Protein 8VC5 (pdb70)

Radius of gyration: 41.58 Å; Cα contacts (8 Å, |Δi|>4): 1486; chains: 2; bounding box: 78×133×62 Å

Organism: Pseudomonas aeruginosa (strain ATCC 15692 / DSM 22644 / CIP 104116 / JCM 14847 / LMG 12228 / 1C / PRS 101 / PAO1) (NCBI:txid208964)

InterPro domains:
  IPR000924 Glutamyl/glutaminyl-tRNA synthetase [PR00987] (7-19)
  IPR000924 Glutamyl/glutaminyl-tRNA synthetase [PR00987] (21-32)
  IPR000924 Glutamyl/glutaminyl-tRNA synthetase [PR00987] (36-49)
  IPR000924 Glutamyl/glutaminyl-tRNA synthetase [PR00987] (193-203)
  IPR000924 Glutamyl/glutaminyl-tRNA synthetase [PR00987] (209-217)
  IPR001412 Aminoacyl-tRNA synthetase, class I, conserved site [PS00178] (10-21)
  IPR004527 Glutamate-tRNA ligase, bacterial/mitochondrial [MF_00022] (3-471)
  IPR004527 Glutamate-tRNA ligase, bacterial/mitochondrial [TIGR00464] (3-470)
  IPR008925 Aminoacyl-tRNA synthetase, class I, anticodon-binding superfamily [SSF48163] (314-472)
  IPR014729 Rossmann-like alpha/beta/alpha sandwich fold [G3DSA:3.40.50.620] (1-329)
  IPR020058 Glutamyl/glutaminyl-tRNA synthetase, class Ib, catalytic domain [PF00749] (4-320)
  IPR020751 Aminoacyl-tRNA synthetase, class I, anticodon-binding domain, subdomain 2 [G3DSA:1.10.10.350] (371-494)
  IPR033910 Glutamyl-tRNA synthetase [cd00808] (3-328)
  IPR045462 Aminoacyl-tRNA synthetase, class I, anticodon-binding [PF19269] (333-471)
  IPR049940 Glutamyl-Q tRNA(Asp) synthetase/Glutamate--tRNA ligase [PTHR43311] (3-473)

Nearest PDB structures (foldseek):
  8vc5-assembly1_A  TM=1.002E+00  e=1.115E-91  Pseudomonas aeruginosa PAO1
  8vc5-assembly1_B  TM=9.847E-01  e=1.380E-82  Pseudomonas aeruginosa PAO1
  5tgt-assembly1_A  TM=9.938E-01  e=1.855E-77  Pseudomonas aeruginosa PAO1
  5tgt-assembly1_B  TM=9.937E-01  e=1.364E-74  Pseudomonas aeruginosa PAO1
  1n78-assembly1_A  TM=6.942E-01  e=9.569E-43  Thermus thermophilus

Sequence (970 aa):
MTTVRTRIAPSPTGDPHVGTAYIALFNLCFARQHGGQFILRIEDTDQLRSTRESEQQIYDALRWLGIEWDEGPDVGGPHGPYRQSERGHIYKKYSDELVEKGHAFTCFCTPERLDAVRAEQMARKETPRYDGHCMHLPKDEVQRRLAAGESHVTRMKVPTEGVCVVPDMLRGDVEIPWDRMDMQVLMKADGLPTYFLANVVDDHLMGITHVLRGEEWLPSAPKLIKLYEYFGWEQQPQLCYMPLLRNPDKSKLSKRKNPTSITFYERMGYLPQALLNYLGRMGWSEKFTLAEMIEHFDLSRVSLGGPIFDLEKLSWLNGQWIREQSVEEFAREVQKWALNPEYLMKIAPHVQGRVENFSQIAPLAGFFFSGGVPLDASLFEHKKLDPTQVRQVLQLVLWKLESLRQWEKERRITGCIQAVAEHLQLKLRDVMPLMFPAITGHASSVSVLDAMEILGADLSRYRLRQALELLGGASKKETKEWEKIRDAIPTTVRTRIAPSPTGDPHVGTAYIALFNLCFARQHGGQFILRIEDSTRESEQQIYDALRWLGIEWDEGPDVGGPHGPYRQSERGHIYKKYSDELVEKGHAFTCFCTPERLDAVRAEQMARKETPRYDGHCMHLPKDEVQRRLAAGESHVTRMKVPTEGVCVVPDMLRGDVEIPWDRMDMQVLMKADGLPTYFLANVVDDHLMGITHVLRGEEWLPSAPKLIKLYEYFGWEQPQLCYMPLLRNPDKSKLSKRKNPTSITFYERMGYLPQALLNYLGRMGWSEKFTLAEMIEHFDLSRVSLGGPIFDLEKLSWLNGQWIREQSVEEFAREVQKWALNPEYLMKIAPHVQGRVENFSQIAPLAGFFFSGGVPLDASLFEHKKLDPTQVRQVLQLVLWKLESLRQWEKERITGCIQAVAEHLQLKLRDVMPLMFPAITGHASSVSVLDAMEILGADLSRYRLRQALELLGGASKKETKEWEKIRDAIP

B-factor: mean 66.11, std 19.02, range [33.48, 177.11]

Foldseek 3Di:
DDQAEEEQEDELQAFAFLQSLLLLLQRQLVNVLRVHFYEYAYEDLPVVRHDPLSVVNNVVLNVQLVRDGPDACVNHDDLDPRYLVVCLVVLVVLLVVCVVVLQKFKALQDPVRLVVQQVVQVVVVHDRADPCVRVPPDPVVVVVCVVVVRFIFMWGDFDQADWDWQQAPAPGTDTATRNLDYRHTAAHSVSGGDCLRSVLSSCQSVVHAEYEEAQVCVNVVVSSVVSCVSVVHDDHHYHHAYAEAAPVRHHDDCQPPNGHSVLCLLLQFRSQLSSQVSLVLAFPPHDGSVRSSNPDDNNRGDNDHRYDYVVVSVVSSVVVLVPDDVVVNVVSVQVRAVDCVLVVLCVVQCVVPDPDPVVSCLQCVLLRNLEEDADLVLQDADVDDLVRLLLLLVLLLVQLSSDRDLDLVSSLLSSQQSQVLVVHHSVRNVQNLCCLRNVDSDHTDSSSSSSSSDSSSSSVSSSVNSVVSPHADPVRVVVSVVSSVVTD/DQAEEEDADELQDFDWQQSLLLLLQRQLVNVLRVHFYEYAYEYYDPVSVVNNVVLNVQLVGDGPDACVNHDDQDPRYLVVPPLPQVVLLVVCVVVLQKHKAQDDPVVLVVQCVVQVVVVHDDADPCPRSDDDPVVVVVCVVVPGQIFMWGDWDQADWDFQQAPAPGTDIGGRVNDHTDTAAHSVRGGDPLSSCLVSCQSRVHAEYEEAQVCVNCRVVSVVSCVSVVHDDHHYHHAYAEAAPVLHGDDCLVPNTRSVLCLLLQFRSQLSSQVSLCQAANPHDGSVVSSVPDDNNRGDPRHGHDYVVVSVVSSVVVLVPDDVVVNVVSVCVNAVDCVLVVLCCVQCVVPDPDPVVRCVQCVLLRNLEEDADLVLQDADPDDLVVLLLLLVLLLVLLSSDDDQDLVVNLVSSQQSAVLPVHGSVRNVQRLCCLRRVDSDHTDSSSSDSSSDSSSSSVSSSVNSVVSPHDDPVGVVVSVVSNVVTD

Secondary structure (DSSP, 8-state):
-PPPEEEE----SSS-BHHHHHHHHHHHHHHHHTT-EEEE-B----TTT--HHHHHHHHHHHHHHT---SBBTTTB-TT---BGGG-HHHHHHHHHHHHHTTSEEEE---HHHHHHHHHHHHTTTPPP----GGGG--HHHHHHHHHTT---EEEE---SSSEEEEEETTTEEEEEEGGG----EEE-TTSPBPHHHHHHHHHHHTT--EEEEEGGGSTTHHHHHHHHHHHTPPPPEEEEEPPPB-TTSPBP-TTTS--BHHHHHHTT--HHHHHHHHHHHH------HHHHHHT--GGGS-SSPPB--HHHHHHHHHHHHHSS-HHHHHHHHHHHT-SHHHHHHHHHHHTTS-SSGGGHHHHHGGGSSSS----GGGG--SSS-HHHHHHHHHHHHHHHHH-SS--HHHHHHHHHHHHHHTT--HHHHHHHHHHHHHSSSS-S-HHHHHHHH-HHHHHHHHHHHHHHTT---HHHHHHHHHHHHT--/---EEEE---SSSPPBHHHHHHHHHHHHHHHHTT-EEEE-B----HHHHHHHHHHHHHHT---SBBTTTB-TT---BGGGSTTHHHHHHHHHHHTTSEEEE---HHHHHHHHHHHHTTTPPP----SGGG--HHHHHHHHHHT---EEEE---SSSEEEEEETTTEEEEEEGGG----EEE-TTSPBPHHHHHHHHHHHTT--EEEEEGGGGGGHHHHHHHHHHHTPPPPEEEEEPPPB-TTSSBP-TTTS--BHHHHHHTT--HHHHHHHHHHHH------HHHHHHT--GGGS-SSPPB--HHHHHHHHHHHHHSS-HHHHHHHHHHHT-SHHHHHHHHHHHTTS-SSGGGHHHHHGGGTSSS----GGGG--SS--HHHHHHHHHHHHHHHHT-SS--HHHHHHHHHHHHHHTTS-GGGTHHHHHHHHHSSSS-S-HHHHHHHH-HHHHHHHHHHHHHHTT---HHHHHHHHHHHHT--

Solvent-accessible surface area: 42815 Å² total; per-residue (Å²): 155,116,80,16,19,0,8,10,19,14,60,0,55,21,36,7,82,1,28,34,0,5,26,0,0,0,0,4,0,13,0,83,68,89,65,9,52,0,0,0,0,0,11,5,16,48,93,171,144,20,47,85,56,5,17,94,69,5,7,78,5,0,80,62,3,29,0,76,13,66,12,0,27,64,78,35,37,114,78,31,55,7,71,4,52,101,7,41,90,46,0,43,112,32,2,93,55,0,46,91,104,33,56,3,16,19,1,14,22,79,109,80,91,58,104,47,18,140,61,122,20,131,92,56,103,104,88,53,80,17,63,9,92,5,84,92,36,80,149,81,50,15,58,136,66,70,94,73,64,61,81,74,29,14,18,0,72,20,40,109,81,53,69,7,70,0,70,8,65,71,107,35,107,34,121,21,71,17,78,66,12,44,24,30,27,0,21,70,61,93,48,44,3,24,46,18,0,0,2,1,0,0,6,64,60,0,33,12,31,22,4,1,19,6,39,104,91,18,84,21,1,0,16,22,12,28,0,12,90,38,23,67,40,163,70,16,97,18,0,4,0,17,56,17,82,7,83,105,76,53,54,35,50,74,66,64,20,24,17,6,1,40,10,0,60,39,20,0,12,4,26,69,0,0,5,3,16,0,2,56,18,2,14,98,159,65,58,60,44,70,71,9,32,123,88,4,48,12,85,118,14,64,101,45,27,7,88,0,27,63,74,134,0,14,152,12,0,2,5,21,0,108,106,34,50,38,99,73,4,15,152,31,12,94,85,39,0,54,23,94,116,19,47,69,108,7,9,69,45,4,16,46,134,1,56,8,4,6,79,25,30,79,31,6,22,8,3,28,25,2,17,14,110,80,69,52,64,56,10,150,41,115,131,7,72,110,65,81,3,30,30,1,0,18,0,0,1,34,30,0,43,81,10,80,45,47,70,65,112,124,0,20,36,21,0,69,15,0,0,101,69,40,160,23,34,42,194,23,0,29,66,3,0,42,5,2,0,1,10,88,68,86,4,1,42,3,32,24,0,0,66,18,0,19,18,17,3,0,16,57,1,1,51,45,0,8,101,61,48,67,10,36,58,90,155,38,40,63,100,14,65,70,46,60,107,64,11,136,175,71,16,16,0,10,5,6,18,46,1,102,35,47,5,74,0,29,40,0,3,25,0,2,0,0,1,0,10,0,68,71,89,60,8,48,0,0,0,0,0,12,41,92,79,83,61,11,15,92,76,5,7,80,3,0,96,62,2,35,3,82,10,58,6,0,22,64,78,29,41,111,84,33,61,9,61,16,78,92,21,59,85,48,6,38,105,26,0,88,66,4,54,152,158,36,60,4,12,16,2,26,34,68,114,76,92,50,96,57,26,131,57,40,8,103,92,145,102,69,109,50,87,33,71,18,102,3,52,144,57,78,93,78,31,25,61,143,79,70,96,74,63,71,84,71,27,11,33,0,47,11,47,104,84,56,76,8,82,0,74,7,72,54,90,34,111,34,129,20,60,21,93,55,20,41,18,40,30,0,16,80,61,93,51,85,11,17,77,31,0,0,12,5,0,0,3,66,75,3,36,13,40,20,2,0,25,7,53,106,111,18,81,30,0,0,23,23,22,39,0,5,108,46,32,66,40,166,67,14,98,3,0,5,0,10,57,14,82,4,90,104,63,50,58,37,48,74,56,66,13,26,18,8,0,37,7,0,62,48,21,1,12,4,27,71,0,0,11,5,20,0,0,41,25,7,4,88,161,78,31,58,44,79,77,6,38,132,113,5,48,11,86,123,16,62,98,46,20,7,92,1,51,67,74,44,0,16,136,9,0,0,41,25,0,79,107,42,62,40,94,26,4,16,139,31,12,97,168,34,0,51,28,93,117,23,46,66,116,8,10,69,38,3,16,54,130,5,72,8,4,4,75,25,32,81,34,6,22,7,4,29,24,2,13,12,114,72,72,50,63,62,10,145,36,112,70,15,72,112,68,70,3,39,45,18,0,19,7,2,2,19,25,0,36,82,17,86,112,43,57,65,123,116,0,28,35,20,1,68,13,3,1,118,85,47,103,48,41,46,197,39,5,27,68,3,0,38,3,0,0,2,14,80,75,87,7,0,44,4,34,27,1,0,71,18,0,17,21,20,3,0,26,49,0,0,40,43,0,5,102,67,40,61,7,39,59,89,86,38,43,72,58,20,68,73,49,56,122,62,12,140

Structure (mmCIF, N/CA/C/O backbone):
data_8VC5
#
_entry.id   8VC5
#
_cell.length_a   46.814
_cell.length_b   134.833
_cell.length_c   181.625
_cell.angle_alpha   90.00
_cell.angle_beta   90.00
_cell.angle_gamma   90.00
#
_symmetry.space_group_name_H-M   'P 21 21 21'
#
loop_
_entity.id
_entity.type
_entity.pdbx_description
1 polymer 'Glutamate--tRNA ligase'
2 non-polymer 'CITRATE ANION'
3 non-polymer 'SULFATE ION'
4 non-polymer 'ZINC ION'
5 non-polymer 'NONAETHYLENE GLYCOL'
6 non-polymer GLYCEROL
7 water water
#
loop_
_atom_site.group_PDB
_atom_site.id
_atom_site.type_symbol
_atom_site.label_atom_id
_atom_site.label_alt_id
_atom_site.label_comp_id
_atom_site.label_asym_id
_atom_site.label_entity_id
_atom_site.label_seq_id
_atom_site.pdbx_PDB_ins_code
_atom_site.Cartn_x
_atom_site.Cartn_y
_atom_site.Cartn_z
_atom_site.occupancy
_atom_site.B_iso_or_equiv
_atom_site.auth_seq_id
_atom_site.auth_comp_id
_atom_site.auth_asym_id
_atom_site.auth_atom_id
_atom_site.pdbx_PDB_model_num
ATOM 1 N N . MET A 1 9 ? 37.881 -6.078 -39.371 1.00 105.64 1 MET A N 1
ATOM 2 C CA . MET A 1 9 ? 37.809 -7.411 -38.707 1.00 111.06 1 MET A CA 1
ATOM 3 C C . MET A 1 9 ? 36.465 -8.083 -38.977 1.00 111.84 1 MET A C 1
ATOM 4 O O . MET A 1 9 ? 36.108 -9.059 -38.316 1.00 111.30 1 MET A O 1
ATOM 6 N N . THR A 1 10 ? 35.726 -7.560 -39.953 1.00 112.08 2 THR A N 1
ATOM 7 C CA . THR A 1 10 ? 34.410 -8.093 -40.275 1.00 103.88 2 THR A CA 1
ATOM 8 C C . THR A 1 10 ? 34.550 -9.402 -41.042 1.00 100.75 2 THR A C 1
ATOM 9 O O . THR A 1 10 ? 35.319 -9.491 -42.004 1.00 97.95 2 THR A O 1
ATOM 13 N N . THR A 1 11 ? 33.804 -10.415 -40.614 1.00 94.32 3 THR A N 1
ATOM 14 C CA . THR A 1 11 ? 33.842 -11.707 -41.283 1.00 82.95 3 THR A CA 1
ATOM 15 C C . THR A 1 11 ? 33.166 -11.612 -42.644 1.00 74.93 3 THR A C 1
ATOM 16 O O . THR A 1 11 ? 32.085 -11.028 -42.776 1.00 74.69 3 THR A O 1
ATOM 20 N N . VAL A 1 12 ? 33.810 -12.188 -43.660 1.00 60.80 4 VAL A N 1
ATOM 21 C CA . VAL A 1 12 ? 33.260 -12.168 -45.009 1.00 56.99 4 VAL A CA 1
ATOM 22 C C . VAL A 1 12 ? 32.084 -13.131 -45.097 1.00 56.06 4 VAL A C 1
ATOM 23 O O . VAL A 1 12 ? 32.078 -14.199 -44.470 1.00 55.85 4 VAL A O 1
ATOM 27 N N . ARG A 1 13 ? 31.073 -12.750 -45.877 1.00 52.34 5 ARG A N 1
ATOM 28 C CA . ARG A 1 13 ? 29.894 -13.580 -46.100 1.00 43.25 5 ARG A CA 1
ATOM 29 C C . ARG A 1 13 ? 29.433 -13.381 -47.535 1.00 44.14 5 ARG A C 1
ATOM 30 O O . ARG A 1 13 ? 29.088 -12.262 -47.926 1.00 47.61 5 ARG A O 1
ATOM 38 N N . THR A 1 14 ? 29.437 -14.460 -48.313 1.00 46.09 6 THR A N 1
ATOM 39 C CA . THR A 1 14 ? 28.984 -14.450 -49.695 1.00 44.71 6 THR A CA 1
ATOM 40 C C . THR A 1 14 ? 27.791 -15.384 -49.841 1.00 44.68 6 THR A C 1
ATOM 41 O O . THR A 1 14 ? 27.478 -16.175 -48.947 1.00 45.89 6 THR A O 1
ATOM 45 N N . ARG A 1 15 ? 27.126 -15.289 -50.990 1.00 44.57 7 ARG A N 1
ATOM 46 C CA . ARG A 1 15 ? 25.959 -16.118 -51.241 1.00 48.84 7 ARG A CA 1
ATOM 47 C C . ARG A 1 15 ? 25.860 -16.469 -52.717 1.00 49.19 7 ARG A C 1
ATOM 48 O O . ARG A 1 15 ? 26.447 -15.814 -53.581 1.00 46.27 7 ARG A O 1
ATOM 56 N N . ILE A 1 16 ? 25.120 -17.540 -52.979 1.00 46.22 8 ILE A N 1
ATOM 57 C CA . ILE A 1 16 ? 24.565 -17.844 -54.290 1.00 51.00 8 ILE A CA 1
ATOM 58 C C . ILE A 1 16 ? 23.052 -17.830 -54.127 1.00 44.98 8 ILE A C 1
ATOM 59 O O . ILE A 1 16 ? 22.526 -18.342 -53.133 1.00 46.48 8 ILE A O 1
ATOM 64 N N . ALA A 1 17 ? 22.354 -17.218 -55.079 1.00 50.37 9 ALA A N 1
ATOM 65 C CA . ALA A 1 17 ? 20.918 -16.964 -54.961 1.00 53.60 9 ALA A CA 1
ATOM 66 C C . ALA A 1 17 ? 20.207 -17.433 -56.222 1.00 54.78 9 ALA A C 1
ATOM 67 O O . ALA A 1 17 ? 19.702 -16.621 -57.007 1.00 52.33 9 ALA A O 1
ATOM 69 N N . PRO A 1 18 ? 20.136 -18.742 -56.440 1.00 51.31 10 PRO A N 1
ATOM 70 C CA . PRO A 1 18 ? 19.496 -19.256 -57.653 1.00 50.06 10 PRO A CA 1
ATOM 71 C C . PRO A 1 18 ? 17.982 -19.280 -57.545 1.00 50.34 10 PRO A C 1
ATOM 72 O O . PRO A 1 18 ? 17.407 -19.400 -56.460 1.00 48.04 10 PRO A O 1
ATOM 76 N N . SER A 1 19 ? 17.337 -19.165 -58.703 1.00 49.92 11 SER A N 1
ATOM 77 C CA . SER A 1 19 ? 15.893 -19.350 -58.798 1.00 58.85 11 SER A CA 1
ATOM 78 C C . SER A 1 19 ? 15.586 -20.794 -59.177 1.00 57.91 11 SER A C 1
ATOM 79 O O . SER A 1 19 ? 16.160 -21.305 -60.146 1.00 58.06 11 SER A O 1
ATOM 82 N N . PRO A 1 20 ? 14.704 -21.489 -58.450 1.00 58.81 12 PRO A N 1
ATOM 83 C CA . PRO A 1 20 ? 14.377 -22.884 -58.802 1.00 59.28 12 PRO A CA 1
ATOM 84 C C . PRO A 1 20 ? 13.361 -22.975 -59.938 1.00 60.79 12 PRO A C 1
ATOM 85 O O . PRO A 1 20 ? 12.265 -23.523 -59.792 1.00 62.92 12 PRO A O 1
ATOM 89 N N . THR A 1 21 ? 13.733 -22.436 -61.097 1.00 62.49 13 THR A N 1
ATOM 90 C CA . THR A 1 21 ? 12.836 -22.342 -62.240 1.00 68.67 13 THR A CA 1
ATOM 91 C C . THR A 1 21 ? 13.160 -23.338 -63.344 1.00 68.40 13 THR A C 1
ATOM 92 O O . THR A 1 21 ? 12.516 -23.301 -64.398 1.00 69.55 13 THR A O 1
ATOM 96 N N . GLY A 1 22 ? 14.128 -24.220 -63.140 1.00 72.47 14 GLY A N 1
ATOM 97 C CA . GLY A 1 22 ? 14.451 -25.199 -64.157 1.00 67.70 14 GLY A CA 1
ATOM 98 C C . GLY A 1 22 ? 15.605 -26.069 -63.722 1.00 65.01 14 GLY A C 1
ATOM 99 O O . GLY A 1 22 ? 15.881 -26.212 -62.530 1.00 70.16 14 GLY A O 1
ATOM 100 N N . ASP A 1 23 ? 16.282 -26.651 -64.708 1.00 58.84 15 ASP A N 1
ATOM 101 C CA . ASP A 1 23 ? 17.420 -27.503 -64.416 1.00 64.32 15 ASP A CA 1
ATOM 102 C C . ASP A 1 23 ? 18.554 -26.681 -63.803 1.00 58.76 15 ASP A C 1
ATOM 103 O O . ASP A 1 23 ? 18.741 -25.511 -64.148 1.00 56.96 15 ASP A O 1
ATOM 108 N N . PRO A 1 24 ? 19.323 -27.268 -62.888 1.00 59.31 16 PRO A N 1
ATOM 109 C CA . PRO A 1 24 ? 20.520 -26.576 -62.391 1.00 53.72 16 PRO A CA 1
ATOM 110 C C . PRO A 1 24 ? 21.494 -26.323 -63.533 1.00 51.43 16 PRO A C 1
ATOM 111 O O . PRO A 1 24 ? 21.804 -27.223 -64.317 1.00 54.41 16 PRO A O 1
ATOM 115 N N . HIS A 1 25 ? 21.968 -25.086 -63.631 1.00 48.14 17 HIS A N 1
ATOM 116 C CA . HIS A 1 25 ? 22.733 -24.640 -64.785 1.00 49.91 17 HIS A CA 1
ATOM 117 C C . HIS A 1 25 ? 24.213 -24.509 -64.446 1.00 45.12 17 HIS A C 1
ATOM 118 O O . HIS A 1 25 ? 24.589 -24.162 -63.323 1.00 40.99 17 HIS A O 1
ATOM 125 N N . VAL A 1 26 ? 25.047 -24.791 -65.449 1.00 40.74 18 VAL A N 1
ATOM 126 C CA . VAL A 1 26 ? 26.493 -24.662 -65.293 1.00 48.96 18 VAL A CA 1
ATOM 127 C C . VAL A 1 26 ? 26.862 -23.252 -64.851 1.00 50.75 18 VAL A C 1
ATOM 128 O O . VAL A 1 26 ? 27.747 -23.062 -64.007 1.00 41.49 18 VAL A O 1
ATOM 132 N N . GLY A 1 27 ? 26.203 -22.240 -65.422 1.00 49.99 19 GLY A N 1
ATOM 133 C CA . GLY A 1 27 ? 26.472 -20.872 -65.010 1.00 43.71 19 GLY A CA 1
ATOM 134 C C . GLY A 1 27 ? 26.289 -20.670 -63.519 1.00 47.91 19 GLY A C 1
ATOM 135 O O . GLY A 1 27 ? 27.069 -19.961 -62.878 1.00 47.93 19 GLY A O 1
ATOM 136 N N . THR A 1 28 ? 25.259 -21.295 -62.944 1.00 45.76 20 THR A N 1
ATOM 137 C CA . THR A 1 28 ? 25.036 -21.184 -61.506 1.00 45.04 20 THR A CA 1
ATOM 138 C C . THR A 1 28 ? 26.203 -21.775 -60.725 1.00 44.95 20 THR A C 1
ATOM 139 O O . THR A 1 28 ? 26.683 -21.178 -59.753 1.00 47.26 20 THR A O 1
ATOM 143 N N . ALA A 1 29 ? 26.670 -22.958 -61.131 1.00 44.38 21 ALA A N 1
ATOM 144 C CA . ALA A 1 29 ? 27.815 -23.566 -60.462 1.00 47.40 21 ALA A CA 1
ATOM 145 C C . ALA A 1 29 ? 29.046 -22.677 -60.577 1.00 38.05 21 ALA A C 1
ATOM 146 O O . ALA A 1 29 ? 29.822 -22.546 -59.623 1.00 39.51 21 ALA A O 1
ATOM 148 N N . TYR A 1 30 ? 29.237 -22.059 -61.744 1.00 40.83 22 TYR A N 1
ATOM 149 C CA . TYR A 1 30 ? 30.382 -21.178 -61.952 1.00 41.21 22 TYR A CA 1
ATOM 150 C C . TYR A 1 30 ? 30.378 -20.032 -60.947 1.00 47.35 22 TYR A C 1
ATOM 151 O O . TYR A 1 30 ? 31.375 -19.794 -60.254 1.00 46.02 22 TYR A O 1
ATOM 160 N N . ILE A 1 31 ? 29.256 -19.317 -60.845 1.00 46.25 23 ILE A N 1
ATOM 161 C CA . ILE A 1 31 ? 29.169 -18.199 -59.911 1.00 45.01 23 ILE A CA 1
ATOM 162 C C . ILE A 1 31 ? 29.269 -18.695 -58.474 1.00 42.68 23 ILE A C 1
ATOM 163 O O . ILE A 1 31 ? 29.902 -18.055 -57.625 1.00 44.48 23 ILE A O 1
ATOM 168 N N . ALA A 1 32 ? 28.641 -19.835 -58.174 1.00 43.42 24 ALA A N 1
ATOM 169 C CA . ALA A 1 32 ? 28.721 -20.388 -56.826 1.00 37.95 24 ALA A CA 1
ATOM 170 C C . ALA A 1 32 ? 30.161 -20.703 -56.444 1.00 43.62 24 ALA A C 1
ATOM 171 O O . ALA A 1 32 ? 30.570 -20.486 -55.297 1.00 41.27 24 ALA A O 1
ATOM 173 N N . LEU A 1 33 ? 30.948 -21.220 -57.391 1.00 42.20 25 LEU A N 1
ATOM 174 C CA . LEU A 1 33 ? 32.341 -21.537 -57.095 1.00 44.34 25 LEU A CA 1
ATOM 175 C C . LEU A 1 33 ? 33.116 -20.288 -56.689 1.00 45.02 25 LEU A C 1
ATOM 176 O O . LEU A 1 33 ? 33.897 -20.316 -55.730 1.00 44.58 25 LEU A O 1
ATOM 181 N N . PHE A 1 34 ? 32.911 -19.180 -57.404 1.00 43.59 26 PHE A N 1
ATOM 182 C CA . PHE A 1 34 ? 33.640 -17.954 -57.092 1.00 44.99 26 PHE A CA 1
ATOM 183 C C . PHE A 1 34 ? 33.255 -17.416 -55.721 1.00 46.87 26 PHE A C 1
ATOM 184 O O . PHE A 1 34 ? 34.122 -17.033 -54.927 1.00 48.88 26 PHE A O 1
ATOM 192 N N . ASN A 1 35 ? 31.954 -17.367 -55.428 1.00 44.46 27 ASN A N 1
ATOM 193 C CA . ASN A 1 35 ? 31.524 -16.886 -54.121 1.00 44.57 27 ASN A CA 1
ATOM 194 C C . ASN A 1 35 ? 32.007 -17.803 -53.009 1.00 45.13 27 ASN A C 1
ATOM 195 O O . ASN A 1 35 ? 32.333 -17.332 -51.913 1.00 46.33 27 ASN A O 1
ATOM 200 N N . LEU A 1 36 ? 32.075 -19.109 -53.275 1.00 45.01 28 LEU A N 1
ATOM 201 C CA . LEU A 1 36 ? 32.577 -20.044 -52.275 1.00 46.58 28 LEU A CA 1
ATOM 202 C C . LEU A 1 36 ? 34.059 -19.816 -52.006 1.00 42.68 28 LEU A C 1
ATOM 203 O O . LEU A 1 36 ? 34.484 -19.718 -50.850 1.00 43.21 28 LEU A O 1
ATOM 208 N N . CYS A 1 37 ? 34.866 -19.736 -53.065 1.00 47.84 29 CYS A N 1
ATOM 209 C CA . CYS A 1 37 ? 36.303 -19.568 -52.878 1.00 50.74 29 CYS A CA 1
ATOM 210 C C . CYS A 1 37 ? 36.622 -18.241 -52.202 1.00 43.42 29 CYS A C 1
ATOM 211 O O . CYS A 1 37 ? 37.506 -18.172 -51.340 1.00 46.61 29 CYS A O 1
ATOM 214 N N . PHE A 1 38 ? 35.913 -17.174 -52.575 1.00 48.74 30 PHE A N 1
ATOM 215 C CA . PHE A 1 38 ? 36.187 -15.876 -51.970 1.00 48.77 30 PHE A CA 1
ATOM 216 C C . PHE A 1 38 ? 35.911 -15.898 -50.472 1.00 49.76 30 PHE A C 1
ATOM 217 O O . PHE A 1 38 ? 36.661 -15.305 -49.687 1.00 54.84 30 PHE A O 1
ATOM 225 N N . ALA A 1 39 ? 34.838 -16.574 -50.055 1.00 47.75 31 ALA A N 1
ATOM 226 C CA . ALA A 1 39 ? 34.526 -16.652 -48.632 1.00 48.24 31 ALA A CA 1
ATOM 227 C C . ALA A 1 39 ? 35.522 -17.537 -47.896 1.00 52.57 31 ALA A C 1
ATOM 228 O O . ALA A 1 39 ? 35.972 -17.193 -46.797 1.00 55.95 31 ALA A O 1
ATOM 230 N N . ARG A 1 40 ? 35.878 -18.684 -48.482 1.00 49.94 32 ARG A N 1
ATOM 231 C CA . ARG A 1 40 ? 36.855 -19.561 -47.845 1.00 52.50 32 ARG A CA 1
ATOM 232 C C . ARG A 1 40 ? 38.242 -18.930 -47.844 1.00 55.80 32 ARG A C 1
ATOM 233 O O . ARG A 1 40 ? 39.007 -19.100 -46.887 1.00 56.85 32 ARG A O 1
ATOM 241 N N . GLN A 1 41 ? 38.586 -18.200 -48.908 1.00 61.22 33 GLN A N 1
ATOM 242 C CA . GLN A 1 41 ? 39.863 -17.494 -48.933 1.00 59.19 33 GLN A CA 1
ATOM 243 C C . GLN A 1 41 ? 40.004 -16.577 -47.724 1.00 55.83 33 GLN A C 1
ATOM 244 O O . GLN A 1 41 ? 41.090 -16.466 -47.144 1.00 64.35 33 GLN A O 1
ATOM 250 N N . HIS A 1 42 ? 38.917 -15.915 -47.327 1.00 60.90 34 HIS A N 1
ATOM 251 C CA . HIS A 1 42 ? 38.947 -14.923 -46.261 1.00 64.63 34 HIS A CA 1
ATOM 252 C C . HIS A 1 42 ? 38.415 -15.464 -44.937 1.00 62.65 34 HIS A C 1
ATOM 253 O O . HIS A 1 42 ? 38.109 -14.678 -44.033 1.00 63.53 34 HIS A O 1
ATOM 260 N N . GLY A 1 43 ? 38.304 -16.783 -44.801 1.00 64.61 35 GLY A N 1
ATOM 261 C CA . GLY A 1 43 ? 37.813 -17.361 -43.562 1.00 59.28 35 GLY A CA 1
ATOM 262 C C . GLY A 1 43 ? 36.388 -16.986 -43.227 1.00 56.30 35 GLY A C 1
ATOM 263 O O . GLY A 1 43 ? 36.058 -16.828 -42.047 1.00 62.34 35 GLY A O 1
ATOM 264 N N . GLY A 1 44 ? 35.528 -16.841 -44.236 1.00 53.86 36 GLY A N 1
ATOM 265 C CA . GLY A 1 44 ? 34.149 -16.471 -44.038 1.00 52.26 36 GLY A CA 1
ATOM 266 C C . GLY A 1 44 ? 33.187 -17.609 -44.330 1.00 60.02 36 GLY A C 1
ATOM 267 O O . GLY A 1 44 ? 33.569 -18.773 -44.466 1.00 60.54 36 GLY A O 1
ATOM 268 N N . GLN A 1 45 ? 31.909 -17.246 -44.430 1.00 54.25 37 GLN A N 1
ATOM 269 C CA . GLN A 1 45 ? 30.834 -18.198 -44.662 1.00 52.88 37 GLN A CA 1
ATOM 270 C C . GLN A 1 45 ? 30.252 -18.017 -46.059 1.00 52.39 37 GLN A C 1
ATOM 271 O O . GLN A 1 45 ? 30.269 -16.918 -46.622 1.00 49.13 37 GLN A O 1
ATOM 277 N N . PHE A 1 46 ? 29.732 -19.111 -46.612 1.00 55.02 38 PHE A N 1
ATOM 278 C CA . PHE A 1 46 ? 29.103 -19.122 -47.928 1.00 49.21 38 PHE A CA 1
ATOM 279 C C . PHE A 1 46 ? 27.665 -19.597 -47.772 1.00 48.83 38 PHE A C 1
ATOM 280 O O . PHE A 1 46 ? 27.422 -20.687 -47.242 1.00 46.96 38 PHE A O 1
ATOM 288 N N . ILE A 1 47 ? 26.722 -18.779 -48.236 1.00 46.01 39 ILE A N 1
ATOM 289 C CA . ILE A 1 47 ? 25.297 -18.976 -47.993 1.00 44.41 39 ILE A CA 1
ATOM 290 C C . ILE A 1 47 ? 24.609 -19.335 -49.303 1.00 44.89 39 ILE A C 1
ATOM 291 O O . ILE A 1 47 ? 25.002 -18.879 -50.382 1.00 42.95 39 ILE A O 1
ATOM 296 N N . LEU A 1 48 ? 23.575 -20.170 -49.206 1.00 48.76 40 LEU A N 1
ATOM 297 C CA . LEU A 1 48 ? 22.700 -20.473 -50.333 1.00 47.64 40 LEU A CA 1
ATOM 298 C C . LEU A 1 48 ? 21.302 -19.973 -49.998 1.00 37.16 40 LEU A C 1
ATOM 299 O O . LEU A 1 48 ? 20.734 -20.352 -48.968 1.00 42.84 40 LEU A O 1
ATOM 304 N N . ARG A 1 49 ? 20.760 -19.114 -50.856 1.00 41.26 41 ARG A N 1
ATOM 305 C CA . ARG A 1 49 ? 19.427 -18.552 -50.686 1.00 47.88 41 ARG A CA 1
ATOM 306 C C . ARG A 1 49 ? 18.591 -18.899 -51.908 1.00 45.82 41 ARG A C 1
ATOM 307 O O . ARG A 1 49 ? 18.998 -18.621 -53.039 1.00 45.28 41 ARG A O 1
ATOM 315 N N . ILE A 1 50 ? 17.434 -19.510 -51.680 1.00 43.43 42 ILE A N 1
ATOM 316 C CA . ILE A 1 50 ? 16.526 -19.877 -52.760 1.00 48.08 42 ILE A CA 1
ATOM 317 C C . ILE A 1 50 ? 15.612 -18.692 -53.033 1.00 52.57 42 ILE A C 1
ATOM 318 O O . ILE A 1 50 ? 14.857 -18.264 -52.152 1.00 51.55 42 ILE A O 1
ATOM 323 N N . GLU A 1 51 ? 15.677 -18.161 -54.253 1.00 50.90 43 GLU A N 1
ATOM 324 C CA . GLU A 1 51 ? 14.848 -17.029 -54.656 1.00 54.43 43 GLU A CA 1
ATOM 325 C C . GLU A 1 51 ? 13.651 -17.568 -55.432 1.00 60.15 43 GLU A C 1
ATOM 326 O O . GLU A 1 51 ? 13.609 -17.559 -56.663 1.00 60.56 43 GLU A O 1
ATOM 332 N N . ASP A 1 52 ? 12.662 -18.051 -54.684 1.00 64.61 44 ASP A N 1
ATOM 333 C CA . ASP A 1 52 ? 11.426 -18.583 -55.252 1.00 69.69 44 ASP A CA 1
ATOM 334 C C . ASP A 1 52 ? 10.291 -17.573 -55.162 1.00 77.08 44 ASP A C 1
ATOM 335 O O . ASP A 1 52 ? 9.140 -17.935 -54.900 1.00 83.10 44 ASP A O 1
ATOM 340 N N . THR A 1 53 ? 10.595 -16.289 -55.376 1.00 81.39 45 THR A N 1
ATOM 341 C CA . THR A 1 53 ? 9.553 -15.270 -55.398 1.00 91.67 45 THR A CA 1
ATOM 342 C C . THR A 1 53 ? 8.641 -15.411 -56.609 1.00 97.49 45 THR A C 1
ATOM 343 O O . THR A 1 53 ? 7.520 -14.892 -56.588 1.00 97.18 45 THR A O 1
ATOM 347 N N . ASP A 1 54 ? 9.096 -16.091 -57.661 1.00 91.24 46 ASP A N 1
ATOM 348 C CA . ASP A 1 54 ? 8.267 -16.365 -58.835 1.00 95.97 46 ASP A CA 1
ATOM 349 C C . ASP A 1 54 ? 7.569 -17.697 -58.591 1.00 93.12 46 ASP A C 1
ATOM 350 O O . ASP A 1 54 ? 8.045 -18.758 -58.996 1.00 92.93 46 ASP A O 1
ATOM 355 N N . GLN A 1 55 ? 6.423 -17.639 -57.916 1.00 88.92 47 GLN A N 1
ATOM 356 C CA . GLN A 1 55 ? 5.689 -18.841 -57.541 1.00 98.32 47 GLN A CA 1
ATOM 357 C C . GLN A 1 55 ? 4.895 -19.444 -58.693 1.00 104.96 47 GLN A C 1
ATOM 358 O O . GLN A 1 55 ? 4.169 -20.421 -58.475 1.00 101.57 47 GLN A O 1
ATOM 364 N N . LEU A 1 56 ? 5.006 -18.894 -59.903 1.00 91.53 48 LEU A N 1
ATOM 365 C CA . LEU A 1 56 ? 4.439 -19.534 -61.083 1.00 97.41 48 LEU A CA 1
ATOM 366 C C . LEU A 1 56 ? 5.456 -20.391 -61.825 1.00 98.65 48 LEU A C 1
ATOM 367 O O . LEU A 1 56 ? 5.058 -21.250 -62.621 1.00 99.14 48 LEU A O 1
ATOM 372 N N . ARG A 1 57 ? 6.751 -20.180 -61.579 1.00 109.42 49 ARG A N 1
ATOM 373 C CA . ARG A 1 57 ? 7.808 -20.961 -62.203 1.00 101.75 49 ARG A CA 1
ATOM 374 C C . ARG A 1 57 ? 8.645 -21.757 -61.212 1.00 91.54 49 ARG A C 1
ATOM 375 O O . ARG A 1 57 ? 9.400 -22.638 -61.640 1.00 87.05 49 ARG A O 1
ATOM 383 N N . SER A 1 58 ? 8.539 -21.481 -59.915 1.00 82.28 50 SER A N 1
ATOM 384 C CA . SER A 1 58 ? 9.335 -22.169 -58.908 1.00 70.63 50 SER A CA 1
ATOM 385 C C . SER A 1 58 ? 8.644 -23.454 -58.472 1.00 75.78 50 SER A C 1
ATOM 386 O O . SER A 1 58 ? 7.420 -23.495 -58.316 1.00 72.77 50 SER A O 1
ATOM 389 N N . THR A 1 59 ? 9.440 -24.504 -58.277 1.00 69.53 51 THR A N 1
ATOM 390 C CA . THR A 1 59 ? 8.932 -25.801 -57.856 1.00 71.17 51 THR A CA 1
ATOM 391 C C . THR A 1 59 ? 9.843 -26.376 -56.781 1.00 63.12 51 THR A C 1
ATOM 392 O O . THR A 1 59 ? 11.042 -26.086 -56.741 1.00 59.93 51 THR A O 1
ATOM 396 N N . ARG A 1 60 ? 9.259 -27.198 -55.906 1.00 73.30 52 ARG A N 1
ATOM 397 C CA . ARG A 1 60 ? 10.048 -27.837 -54.859 1.00 67.31 52 ARG A CA 1
ATOM 398 C C . ARG A 1 60 ? 10.990 -28.887 -55.432 1.00 69.83 52 ARG A C 1
ATOM 399 O O . ARG A 1 60 ? 12.033 -29.175 -54.834 1.00 67.89 52 ARG A O 1
ATOM 401 N N . GLU A 1 61 ? 10.642 -29.470 -56.582 1.00 69.90 53 GLU A N 1
ATOM 402 C CA . GLU A 1 61 ? 11.534 -30.428 -57.227 1.00 64.15 53 GLU A CA 1
ATOM 403 C C . GLU A 1 61 ? 12.784 -29.736 -57.754 1.00 66.44 53 GLU A C 1
ATOM 404 O O . GLU A 1 61 ? 13.904 -30.224 -57.563 1.00 62.63 53 GLU A O 1
ATOM 406 N N . SER A 1 62 ? 12.612 -28.592 -58.424 1.00 60.88 54 SER A N 1
ATOM 407 C CA . SER A 1 62 ? 13.765 -27.852 -58.925 1.00 62.87 54 SER A CA 1
ATOM 408 C C . SER A 1 62 ? 14.670 -27.389 -57.792 1.00 55.53 54 SER A C 1
ATOM 409 O O . SER A 1 62 ? 15.892 -27.318 -57.965 1.00 58.69 54 SER A O 1
ATOM 412 N N . GLU A 1 63 ? 14.097 -27.059 -56.631 1.00 60.21 55 GLU A N 1
ATOM 413 C CA . GLU A 1 63 ? 14.924 -26.718 -55.478 1.00 64.92 55 GLU A CA 1
ATOM 414 C C . GLU A 1 63 ? 15.881 -27.854 -55.145 1.00 53.59 55 GLU A C 1
ATOM 415 O O . GLU A 1 63 ? 17.091 -27.643 -55.006 1.00 48.19 55 GLU A O 1
ATOM 421 N N . GLN A 1 64 ? 15.351 -29.072 -55.009 1.00 50.99 56 GLN A N 1
ATOM 422 C CA . GLN A 1 64 ? 16.193 -30.202 -54.635 1.00 57.02 56 GLN A CA 1
ATOM 423 C C . GLN A 1 64 ? 17.214 -30.522 -55.719 1.00 49.01 56 GLN A C 1
ATOM 424 O O . GLN A 1 64 ? 18.334 -30.941 -55.406 1.00 50.64 56 GLN A O 1
ATOM 430 N N . GLN A 1 65 ? 16.853 -30.339 -56.993 1.00 52.59 57 GLN A N 1
ATOM 431 C CA . GLN A 1 65 ? 17.821 -30.553 -58.063 1.00 52.13 57 GLN A CA 1
ATOM 432 C C . GLN A 1 65 ? 18.998 -29.596 -57.941 1.00 54.53 57 GLN A C 1
ATOM 433 O O . GLN A 1 65 ? 20.130 -29.958 -58.281 1.00 45.15 57 GLN A O 1
ATOM 439 N N . ILE A 1 66 ? 18.752 -28.375 -57.463 1.00 51.07 58 ILE A N 1
ATOM 440 C CA . ILE A 1 66 ? 19.844 -27.431 -57.244 1.00 46.31 58 ILE A CA 1
ATOM 441 C C . ILE A 1 66 ? 20.781 -27.955 -56.164 1.00 43.13 58 ILE A C 1
ATOM 442 O O . ILE A 1 66 ? 22.007 -27.963 -56.330 1.00 45.50 58 ILE A O 1
ATOM 447 N N . TYR A 1 67 ? 20.217 -28.407 -55.040 1.00 44.02 59 TYR A N 1
ATOM 448 C CA . TYR A 1 67 ? 21.041 -28.934 -53.956 1.00 46.02 59 TYR A CA 1
ATOM 449 C C . TYR A 1 67 ? 21.863 -30.126 -54.429 1.00 45.13 59 TYR A C 1
ATOM 450 O O . TYR A 1 67 ? 23.075 -30.191 -54.196 1.00 51.99 59 TYR A O 1
ATOM 459 N N . ASP A 1 68 ? 21.216 -31.078 -55.108 1.00 46.67 60 ASP A N 1
ATOM 460 C CA . ASP A 1 68 ? 21.895 -32.309 -55.498 1.00 43.55 60 ASP A CA 1
ATOM 461 C C . ASP A 1 68 ? 22.987 -32.043 -56.527 1.00 43.62 60 ASP A C 1
ATOM 462 O O . ASP A 1 68 ? 24.063 -32.648 -56.466 1.00 50.67 60 ASP A O 1
ATOM 467 N N . ALA A 1 69 ? 22.735 -31.139 -57.475 1.00 45.18 61 ALA A N 1
ATOM 468 C CA . ALA A 1 69 ? 23.722 -30.870 -58.516 1.00 40.93 61 ALA A CA 1
ATOM 469 C C . ALA A 1 69 ? 24.951 -30.173 -57.943 1.00 43.43 61 ALA A C 1
ATOM 470 O O . ALA A 1 69 ? 26.088 -30.544 -58.253 1.00 49.32 61 ALA A O 1
ATOM 472 N N . LEU A 1 70 ? 24.743 -29.157 -57.104 1.00 44.77 62 LEU A N 1
ATOM 473 C CA . LEU A 1 70 ? 25.874 -28.453 -56.510 1.00 46.86 62 LEU A CA 1
ATOM 474 C C . LEU A 1 70 ? 26.646 -29.362 -55.560 1.00 49.42 62 LEU A C 1
ATOM 475 O O . LEU A 1 70 ? 27.880 -29.420 -55.606 1.00 45.37 62 LEU A O 1
ATOM 480 N N . ARG A 1 71 ? 25.934 -30.079 -54.687 1.00 42.61 63 ARG A N 1
ATOM 481 C CA . ARG A 1 71 ? 26.607 -30.996 -53.775 1.00 48.83 63 ARG A CA 1
ATOM 482 C C . ARG A 1 71 ? 27.354 -32.077 -54.542 1.00 46.10 63 ARG A C 1
ATOM 483 O O . ARG A 1 71 ? 28.466 -32.462 -54.161 1.00 55.15 63 ARG A O 1
ATOM 491 N N . TRP A 1 72 ? 26.760 -32.582 -55.625 1.00 43.92 64 TRP A N 1
ATOM 492 C CA . TRP A 1 72 ? 27.464 -33.550 -56.459 1.00 47.84 64 TRP A CA 1
ATOM 493 C C . TRP A 1 72 ? 28.758 -32.959 -57.003 1.00 48.11 64 TRP A C 1
ATOM 494 O O . TRP A 1 72 ? 29.790 -33.639 -57.048 1.00 43.38 64 TRP A O 1
ATOM 505 N N . LEU A 1 73 ? 28.727 -31.687 -57.408 1.00 43.47 65 LEU A N 1
ATOM 506 C CA . LEU A 1 73 ? 29.934 -31.025 -57.888 1.00 51.61 65 LEU A CA 1
ATOM 507 C C . LEU A 1 73 ? 30.975 -30.843 -56.793 1.00 47.54 65 LEU A C 1
ATOM 508 O O . LEU A 1 73 ? 32.141 -30.582 -57.105 1.00 49.08 65 LEU A O 1
ATOM 513 N N . GLY A 1 74 ? 30.584 -30.968 -55.527 1.00 43.42 66 GLY A N 1
ATOM 514 C CA . GLY A 1 74 ? 31.481 -30.736 -54.417 1.00 42.99 66 GLY A CA 1
ATOM 515 C C . GLY A 1 74 ? 31.308 -29.394 -53.746 1.00 54.36 66 GLY A C 1
ATOM 516 O O . GLY A 1 74 ? 32.077 -29.074 -52.831 1.00 52.45 66 GLY A O 1
ATOM 517 N N . ILE A 1 75 ? 30.331 -28.603 -54.174 1.00 51.57 67 ILE A N 1
ATOM 518 C CA . ILE A 1 75 ? 30.066 -27.304 -53.570 1.00 51.02 67 ILE A CA 1
ATOM 519 C C . ILE A 1 75 ? 29.189 -27.501 -52.340 1.00 54.19 67 ILE A C 1
ATOM 520 O O . ILE A 1 75 ? 28.184 -28.221 -52.386 1.00 53.08 67 ILE A O 1
ATOM 525 N N . GLU A 1 76 ? 29.579 -26.873 -51.234 1.00 44.96 68 GLU A N 1
ATOM 526 C CA . GLU A 1 76 ? 28.855 -26.956 -49.975 1.00 53.06 68 GLU A CA 1
ATOM 527 C C . GLU A 1 76 ? 28.717 -25.552 -49.403 1.00 47.89 68 GLU A C 1
ATOM 528 O O . GLU A 1 76 ? 29.594 -24.704 -49.589 1.00 48.38 68 GLU A O 1
ATOM 534 N N . TRP A 1 77 ? 27.608 -25.313 -48.710 1.00 44.13 69 TRP A N 1
ATOM 535 C CA . TRP A 1 77 ? 27.326 -24.019 -48.106 1.00 45.05 69 TRP A CA 1
ATOM 536 C C . TRP A 1 77 ? 27.124 -24.182 -46.607 1.00 44.68 69 TRP A C 1
ATOM 537 O O . TRP A 1 77 ? 26.709 -25.242 -46.129 1.00 47.06 69 TRP A O 1
ATOM 548 N N . ASP A 1 78 ? 27.422 -23.114 -45.866 1.00 50.00 70 ASP A N 1
ATOM 549 C CA . ASP A 1 78 ? 27.333 -23.155 -44.413 1.00 43.82 70 ASP A CA 1
ATOM 550 C C . ASP A 1 78 ? 25.928 -22.875 -43.902 1.00 42.27 70 ASP A C 1
ATOM 551 O O . ASP A 1 78 ? 25.593 -23.294 -42.789 1.00 45.11 70 ASP A O 1
ATOM 556 N N . GLU A 1 79 ? 25.105 -22.175 -44.678 1.00 43.08 71 GLU A N 1
ATOM 557 C CA . GLU A 1 79 ? 23.737 -21.868 -44.292 1.00 42.52 71 GLU A CA 1
ATOM 558 C C . GLU A 1 79 ? 22.851 -21.964 -45.524 1.00 44.96 71 GLU A C 1
ATOM 559 O O . GLU A 1 79 ? 23.268 -21.592 -46.625 1.00 44.87 71 GLU A O 1
ATOM 565 N N . GLY A 1 80 ? 21.637 -22.475 -45.338 1.00 42.82 72 GLY A N 1
ATOM 566 C CA . GLY A 1 80 ? 20.711 -22.638 -46.432 1.00 42.73 72 GLY A CA 1
ATOM 567 C C . GLY A 1 80 ? 19.432 -23.333 -46.012 1.00 45.76 72 GLY A C 1
ATOM 568 O O . GLY A 1 80 ? 19.270 -23.747 -44.860 1.00 47.88 72 GLY A O 1
ATOM 569 N N . PRO A 1 81 ? 18.492 -23.474 -46.949 1.00 49.14 73 PRO A N 1
ATOM 570 C CA . PRO A 1 81 ? 17.198 -24.077 -46.591 1.00 47.26 73 PRO A CA 1
ATOM 571 C C . PRO A 1 81 ? 17.308 -25.519 -46.132 1.00 50.70 73 PRO A C 1
ATOM 572 O O . PRO A 1 81 ? 16.529 -25.947 -45.270 1.00 51.69 73 PRO A O 1
ATOM 576 N N . ASP A 1 82 ? 18.251 -26.285 -46.678 1.00 54.73 74 ASP A N 1
ATOM 577 C CA . ASP A 1 82 ? 18.378 -27.699 -46.351 1.00 53.66 74 ASP A CA 1
ATOM 578 C C . ASP A 1 82 ? 19.267 -27.961 -45.143 1.00 51.29 74 ASP A C 1
ATOM 579 O O . ASP A 1 82 ? 19.299 -29.097 -44.658 1.00 56.86 74 ASP A O 1
ATOM 584 N N . VAL A 1 83 ? 19.978 -26.951 -44.645 1.00 49.37 75 VAL A N 1
ATOM 585 C CA . VAL A 1 83 ? 20.873 -27.117 -43.504 1.00 49.57 75 VAL A CA 1
ATOM 586 C C . VAL A 1 83 ? 20.548 -26.177 -42.353 1.00 54.49 75 VAL A C 1
ATOM 587 O O . VAL A 1 83 ? 21.140 -26.324 -41.273 1.00 51.85 75 VAL A O 1
ATOM 591 N N . GLY A 1 84 ? 19.644 -25.222 -42.535 1.00 49.47 76 GLY A N 1
ATOM 592 C CA . GLY A 1 84 ? 19.371 -24.248 -41.502 1.00 52.15 76 GLY A CA 1
ATOM 593 C C . GLY A 1 84 ? 20.410 -23.142 -41.480 1.00 45.66 76 GLY A C 1
ATOM 594 O O . GLY A 1 84 ? 21.224 -22.980 -42.394 1.00 46.59 76 GLY A O 1
ATOM 595 N N . GLY A 1 85 ? 20.374 -22.367 -40.400 1.00 44.60 77 GLY A N 1
ATOM 596 C CA . GLY A 1 85 ? 21.275 -21.251 -40.238 1.00 46.26 77 GLY A CA 1
ATOM 597 C C . GLY A 1 85 ? 20.656 -20.133 -39.425 1.00 46.20 77 GLY A C 1
ATOM 598 O O . GLY A 1 85 ? 19.434 -19.949 -39.407 1.00 43.46 77 GLY A O 1
ATOM 599 N N . PRO A 1 86 ? 21.498 -19.346 -38.744 1.00 46.82 78 PRO A N 1
ATOM 600 C CA . PRO A 1 86 ? 20.975 -18.347 -37.800 1.00 47.95 78 PRO A CA 1
ATOM 601 C C . PRO A 1 86 ? 20.380 -17.114 -38.454 1.00 48.06 78 PRO A C 1
ATOM 602 O O . PRO A 1 86 ? 19.800 -16.285 -37.742 1.00 48.07 78 PRO A O 1
ATOM 606 N N . HIS A 1 87 ? 20.498 -16.962 -39.772 1.00 50.41 79 HIS A N 1
ATOM 607 C CA . HIS A 1 87 ? 20.004 -15.782 -40.469 1.00 44.09 79 HIS A CA 1
ATOM 608 C C . HIS A 1 87 ? 18.910 -16.143 -41.466 1.00 48.23 79 HIS A C 1
ATOM 609 O O . HIS A 1 87 ? 18.700 -15.436 -42.453 1.00 49.43 79 HIS A O 1
ATOM 616 N N . GLY A 1 88 ? 18.203 -17.243 -41.215 1.00 44.10 80 GLY A N 1
ATOM 617 C CA . GLY A 1 88 ? 17.132 -17.672 -42.079 1.00 45.14 80 GLY A CA 1
ATOM 618 C C . GLY A 1 88 ? 15.840 -16.943 -41.774 1.00 45.47 80 GLY A C 1
ATOM 619 O O . GLY A 1 88 ? 15.802 -16.018 -40.957 1.00 45.46 80 GLY A O 1
ATOM 620 N N . PRO A 1 89 ? 14.744 -17.349 -42.424 1.00 41.08 81 PRO A N 1
ATOM 621 C CA . PRO A 1 89 ? 14.633 -18.428 -43.422 1.00 48.26 81 PRO A CA 1
ATOM 622 C C . PRO A 1 89 ? 15.458 -18.144 -44.673 1.00 47.27 81 PRO A C 1
ATOM 623 O O . PRO A 1 89 ? 15.752 -16.990 -44.978 1.00 46.09 81 PRO A O 1
ATOM 627 N N . TYR A 1 90 ? 15.850 -19.178 -45.415 1.00 45.98 82 TYR A N 1
ATOM 628 C CA . TYR A 1 90 ? 16.663 -19.017 -46.614 1.00 47.69 82 TYR A CA 1
ATOM 629 C C . TYR A 1 90 ? 15.876 -19.272 -47.893 1.00 44.60 82 TYR A C 1
ATOM 630 O O . TYR A 1 90 ? 16.471 -19.344 -48.974 1.00 44.21 82 TYR A O 1
ATOM 639 N N . ARG A 1 91 ? 14.555 -19.405 -47.794 1.00 41.52 83 ARG A N 1
ATOM 640 C CA . ARG A 1 91 ? 13.659 -19.437 -48.944 1.00 46.53 83 ARG A CA 1
ATOM 641 C C . ARG A 1 91 ? 12.874 -18.131 -48.952 1.00 48.26 83 ARG A C 1
ATOM 642 O O . ARG A 1 91 ? 12.217 -17.794 -47.960 1.00 47.33 83 ARG A O 1
ATOM 650 N N . GLN A 1 92 ? 12.951 -17.394 -50.059 1.00 50.98 84 GLN A N 1
ATOM 651 C CA . GLN A 1 92 ? 12.313 -16.085 -50.107 1.00 53.15 84 GLN A CA 1
ATOM 652 C C . GLN A 1 92 ? 10.796 -16.179 -50.000 1.00 55.48 84 GLN A C 1
ATOM 653 O O . GLN A 1 92 ? 10.149 -15.182 -49.662 1.00 53.90 84 GLN A O 1
ATOM 659 N N . SER A 1 93 ? 10.217 -17.355 -50.252 1.00 56.12 85 SER A N 1
ATOM 660 C CA . SER A 1 93 ? 8.785 -17.556 -50.073 1.00 57.61 85 SER A CA 1
ATOM 661 C C . SER A 1 93 ? 8.381 -17.704 -48.611 1.00 53.52 85 SER A C 1
ATOM 662 O O . SER A 1 93 ? 7.181 -17.718 -48.316 1.00 52.71 85 SER A O 1
ATOM 665 N N . GLU A 1 94 ? 9.339 -17.827 -47.695 1.00 55.26 86 GLU A N 1
ATOM 666 C CA . GLU A 1 94 ? 9.055 -17.902 -46.268 1.00 55.59 86 GLU A CA 1
ATOM 667 C C . GLU A 1 94 ? 9.320 -16.579 -45.561 1.00 53.10 86 GLU A C 1
ATOM 668 O O . GLU A 1 94 ? 9.305 -16.530 -44.326 1.00 46.16 86 GLU A O 1
ATOM 674 N N . ARG A 1 95 ? 9.547 -15.506 -46.319 1.00 46.86 87 ARG A N 1
ATOM 675 C CA . ARG A 1 95 ? 9.948 -14.212 -45.783 1.00 49.02 87 ARG A CA 1
ATOM 676 C C . ARG A 1 95 ? 8.996 -13.106 -46.233 1.00 58.98 87 ARG A C 1
ATOM 677 O O . ARG A 1 95 ? 9.382 -11.938 -46.319 1.00 58.61 87 ARG A O 1
ATOM 685 N N . GLY A 1 96 ? 7.743 -13.466 -46.516 1.00 61.29 88 GLY A N 1
ATOM 686 C CA . GLY A 1 96 ? 6.796 -12.486 -47.028 1.00 55.23 88 GLY A CA 1
ATOM 687 C C . GLY A 1 96 ? 6.663 -11.266 -46.139 1.00 54.67 88 GLY A C 1
ATOM 688 O O . GLY A 1 96 ? 6.737 -10.128 -46.608 1.00 56.70 88 GLY A O 1
ATOM 689 N N . HIS A 1 97 ? 6.457 -11.485 -44.838 1.00 55.33 89 HIS A N 1
ATOM 690 C CA . HIS A 1 97 ? 6.287 -10.361 -43.922 1.00 52.95 89 HIS A CA 1
ATOM 691 C C . HIS A 1 97 ? 7.484 -9.420 -43.960 1.00 57.65 89 HIS A C 1
ATOM 692 O O . HIS A 1 97 ? 7.322 -8.202 -43.819 1.00 53.73 89 HIS A O 1
ATOM 694 N N . ILE A 1 98 ? 8.687 -9.960 -44.159 1.00 55.25 90 ILE A N 1
ATOM 695 C CA . ILE A 1 98 ? 9.891 -9.134 -44.128 1.00 54.61 90 ILE A CA 1
ATOM 696 C C . ILE A 1 98 ? 9.863 -8.109 -45.256 1.00 51.89 90 ILE A C 1
ATOM 697 O O . ILE A 1 98 ? 10.154 -6.925 -45.049 1.00 58.78 90 ILE A O 1
ATOM 702 N N . TYR A 1 99 ? 9.513 -8.547 -46.468 1.00 55.59 91 TYR A N 1
ATOM 703 C CA . TYR A 1 99 ? 9.574 -7.650 -47.618 1.00 50.88 91 TYR A CA 1
ATOM 704 C C . TYR A 1 99 ? 8.503 -6.570 -47.551 1.00 56.04 91 TYR A C 1
ATOM 705 O O . TYR A 1 99 ? 8.735 -5.440 -47.994 1.00 50.34 91 TYR A O 1
ATOM 714 N N . LYS A 1 100 ? 7.320 -6.898 -47.025 1.00 59.58 92 LYS A N 1
ATOM 715 C CA . LYS A 1 100 ? 6.284 -5.882 -46.871 1.00 58.73 92 LYS A CA 1
ATOM 716 C C . LYS A 1 100 ? 6.743 -4.778 -45.927 1.00 51.80 92 LYS A C 1
ATOM 717 O O . LYS A 1 100 ? 6.546 -3.589 -46.206 1.00 56.17 92 LYS A O 1
ATOM 719 N N . LYS A 1 101 ? 7.366 -5.155 -44.809 1.00 53.48 93 LYS A N 1
ATOM 720 C CA . LYS A 1 101 ? 7.838 -4.170 -43.840 1.00 53.72 93 LYS A CA 1
ATOM 721 C C . LYS A 1 101 ? 8.725 -3.122 -44.502 1.00 57.21 93 LYS A C 1
ATOM 722 O O . LYS A 1 101 ? 8.521 -1.915 -44.326 1.00 59.06 93 LYS A O 1
ATOM 728 N N . TYR A 1 102 ? 9.719 -3.565 -45.273 1.00 57.57 94 TYR A N 1
ATOM 729 C CA . TYR A 1 102 ? 10.681 -2.627 -45.839 1.00 61.40 94 TYR A CA 1
ATOM 730 C C . TYR A 1 102 ? 10.138 -1.916 -47.071 1.00 55.45 94 TYR A C 1
ATOM 731 O O . TYR A 1 102 ? 10.524 -0.773 -47.338 1.00 54.95 94 TYR A O 1
ATOM 740 N N . SER A 1 103 ? 9.244 -2.558 -47.824 1.00 50.89 95 SER A N 1
ATOM 741 C CA . SER A 1 103 ? 8.572 -1.850 -48.908 1.00 56.20 95 SER A CA 1
ATOM 742 C C . SER A 1 103 ? 7.682 -0.738 -48.365 1.00 58.31 95 SER A C 1
ATOM 743 O O . SER A 1 103 ? 7.560 0.326 -48.983 1.00 54.59 95 SER A O 1
ATOM 746 N N . ASP A 1 104 ? 7.054 -0.963 -47.208 1.00 53.98 96 ASP A N 1
ATOM 747 C CA . ASP A 1 104 ? 6.202 0.065 -46.619 1.00 59.71 96 ASP A CA 1
ATOM 748 C C . ASP A 1 104 ? 7.029 1.242 -46.115 1.00 61.33 96 ASP A C 1
ATOM 749 O O . ASP A 1 104 ? 6.623 2.400 -46.263 1.00 56.32 96 ASP A O 1
ATOM 754 N N . GLU A 1 105 ? 8.188 0.965 -45.513 1.00 59.75 97 GLU A N 1
ATOM 755 C CA . GLU A 1 105 ? 9.056 2.041 -45.048 1.00 60.38 97 GLU A CA 1
ATOM 756 C C . GLU A 1 105 ? 9.447 2.961 -46.198 1.00 60.62 97 GLU A C 1
ATOM 757 O O . GLU A 1 105 ? 9.395 4.190 -46.070 1.00 64.75 97 GLU A O 1
ATOM 763 N N . LEU A 1 106 ? 9.847 2.382 -47.333 1.00 58.11 98 LEU A N 1
ATOM 764 C CA . LEU A 1 106 ? 10.230 3.200 -48.479 1.00 59.07 98 LEU A CA 1
ATOM 765 C C . LEU A 1 106 ? 9.098 4.135 -48.889 1.00 57.74 98 LEU A C 1
ATOM 766 O O . LEU A 1 106 ? 9.331 5.315 -49.176 1.00 57.72 98 LEU A O 1
ATOM 771 N N . VAL A 1 107 ? 7.865 3.627 -48.921 1.00 57.53 99 VAL A N 1
ATOM 772 C CA . VAL A 1 107 ? 6.726 4.473 -49.266 1.00 62.46 99 VAL A CA 1
ATOM 773 C C . VAL A 1 107 ? 6.509 5.530 -48.190 1.00 56.66 99 VAL A C 1
ATOM 774 O O . VAL A 1 107 ? 6.297 6.711 -48.490 1.00 58.96 99 VAL A O 1
ATOM 778 N N . GLU A 1 108 ? 6.557 5.121 -46.920 1.00 60.95 100 GLU A N 1
ATOM 779 C CA . GLU A 1 108 ? 6.376 6.074 -45.831 1.00 69.86 100 GLU A CA 1
ATOM 780 C C . GLU A 1 108 ? 7.382 7.214 -45.925 1.00 68.59 100 GLU A C 1
ATOM 781 O O . GLU A 1 108 ? 7.024 8.383 -45.741 1.00 64.54 100 GLU A O 1
ATOM 783 N N . LYS A 1 109 ? 8.643 6.896 -46.217 1.00 64.72 101 LYS A N 1
ATOM 784 C CA . LYS A 1 109 ? 9.688 7.907 -46.321 1.00 68.21 101 LYS A CA 1
ATOM 785 C C . LYS A 1 109 ? 9.705 8.616 -47.670 1.00 64.64 101 LYS A C 1
ATOM 786 O O . LYS A 1 109 ? 10.594 9.442 -47.902 1.00 70.12 101 LYS A O 1
ATOM 792 N N . GLY A 1 110 ? 8.764 8.317 -48.563 1.00 61.61 102 GLY A N 1
ATOM 793 C CA . GLY A 1 110 ? 8.658 9.031 -49.819 1.00 58.18 102 GLY A CA 1
ATOM 794 C C . GLY A 1 110 ? 9.561 8.546 -50.932 1.00 59.39 102 GLY A C 1
ATOM 795 O O . GLY A 1 110 ? 9.588 9.172 -51.998 1.00 60.59 102 GLY A O 1
ATOM 796 N N . HIS A 1 111 ? 10.295 7.453 -50.731 1.00 62.52 103 HIS A N 1
ATOM 797 C CA . HIS A 1 111 ? 11.199 6.939 -51.753 1.00 56.60 103 HIS A CA 1
ATOM 798 C C . HIS A 1 111 ? 10.536 5.930 -52.684 1.00 58.97 103 HIS A C 1
ATOM 799 O O . HIS A 1 111 ? 11.157 5.518 -53.670 1.00 51.85 103 HIS A O 1
ATOM 806 N N . ALA A 1 112 ? 9.301 5.524 -52.396 1.00 58.78 104 ALA A N 1
ATOM 807 C CA . ALA A 1 112 ? 8.528 4.664 -53.280 1.00 55.15 104 ALA A CA 1
ATOM 808 C C . ALA A 1 112 ? 7.074 5.106 -53.219 1.00 56.51 104 ALA A C 1
ATOM 809 O O . ALA A 1 112 ? 6.677 5.885 -52.348 1.00 56.61 104 ALA A O 1
ATOM 811 N N . PHE A 1 113 ? 6.271 4.607 -54.158 1.00 50.80 105 PHE A N 1
ATOM 812 C CA . PHE A 1 113 ? 4.879 5.020 -54.244 1.00 52.02 105 PHE A CA 1
ATOM 813 C C . PHE A 1 113 ? 4.022 3.856 -54.716 1.00 58.35 105 PHE A C 1
ATOM 814 O O . PHE A 1 113 ? 4.514 2.884 -55.296 1.00 54.33 105 PHE A O 1
ATOM 822 N N . THR A 1 114 ? 2.725 3.974 -54.452 1.00 51.55 106 THR A N 1
ATOM 823 C CA . THR A 1 114 ? 1.747 2.988 -54.879 1.00 56.57 106 THR A CA 1
ATOM 824 C C . THR A 1 114 ? 1.260 3.319 -56.282 1.00 56.59 106 THR A C 1
ATOM 825 O O . THR A 1 114 ? 0.957 4.475 -56.592 1.00 55.64 106 THR A O 1
ATOM 829 N N . CYS A 1 115 ? 1.186 2.294 -57.126 1.00 54.11 107 CYS A N 1
ATOM 830 C CA . CYS A 1 115 ? 0.763 2.432 -58.512 1.00 51.66 107 CYS A CA 1
ATOM 831 C C . CYS A 1 115 ? -0.437 1.529 -58.762 1.00 61.52 107 CYS A C 1
ATOM 832 O O . CYS A 1 115 ? -0.379 0.324 -58.493 1.00 61.25 107 CYS A O 1
ATOM 835 N N . PHE A 1 116 ? -1.519 2.114 -59.272 1.00 57.15 108 PHE A N 1
ATOM 836 C CA . PHE A 1 116 ? -2.737 1.380 -59.581 1.00 62.08 108 PHE A CA 1
ATOM 837 C C . PHE A 1 116 ? -2.904 1.129 -61.072 1.00 67.18 108 PHE A C 1
ATOM 838 O O . PHE A 1 116 ? -3.957 0.639 -61.493 1.00 65.41 108 PHE A O 1
ATOM 846 N N . CYS A 1 117 ? -1.897 1.454 -61.879 1.00 61.94 109 CYS A N 1
ATOM 847 C CA . CYS A 1 117 ? -2.010 1.284 -63.322 1.00 66.86 109 CYS A CA 1
ATOM 848 C C . CYS A 1 117 ? -2.311 -0.170 -63.661 1.00 75.48 109 CYS A C 1
ATOM 849 O O . CYS A 1 117 ? -1.536 -1.071 -63.325 1.00 63.74 109 CYS A O 1
ATOM 852 N N . THR A 1 118 ? -3.445 -0.392 -64.320 1.00 71.47 110 THR A N 1
ATOM 853 C CA . THR A 1 118 ? -3.824 -1.726 -64.744 1.00 76.68 110 THR A CA 1
ATOM 854 C C . THR A 1 118 ? -2.972 -2.160 -65.935 1.00 79.74 110 THR A C 1
ATOM 855 O O . THR A 1 118 ? -2.388 -1.325 -66.629 1.00 78.08 110 THR A O 1
ATOM 859 N N . PRO A 1 119 ? -2.882 -3.467 -66.191 1.00 95.84 111 PRO A N 1
ATOM 860 C CA . PRO A 1 119 ? -2.134 -3.920 -67.375 1.00 91.09 111 PRO A CA 1
ATOM 861 C C . PRO A 1 119 ? -2.623 -3.298 -68.673 1.00 89.26 111 PRO A C 1
ATOM 862 O O . PRO A 1 119 ? -1.817 -3.075 -69.586 1.00 87.13 111 PRO A O 1
ATOM 866 N N . GLU A 1 120 ? -3.921 -3.006 -68.785 1.00 84.59 112 GLU A N 1
ATOM 867 C CA . GLU A 1 120 ? -4.418 -2.321 -69.974 1.00 92.94 112 GLU A CA 1
ATOM 868 C C . GLU A 1 120 ? -3.877 -0.900 -70.062 1.00 90.25 112 GLU A C 1
ATOM 869 O O . GLU A 1 120 ? -3.686 -0.377 -71.166 1.00 95.18 112 GLU A O 1
ATOM 871 N N . ARG A 1 121 ? -3.626 -0.263 -68.917 1.00 87.85 113 ARG A N 1
ATOM 872 C CA . ARG A 1 121 ? -3.061 1.083 -68.914 1.00 85.34 113 ARG A CA 1
ATOM 873 C C . ARG A 1 121 ? -1.592 1.062 -69.324 1.00 81.03 113 ARG A C 1
ATOM 874 O O . ARG A 1 121 ? -1.179 1.798 -70.227 1.00 78.95 113 ARG A O 1
ATOM 882 N N . LEU A 1 122 ? -0.787 0.222 -68.668 1.00 78.14 114 LEU A N 1
ATOM 883 C CA . LEU A 1 122 ? 0.647 0.206 -68.943 1.00 79.37 114 LEU A CA 1
ATOM 884 C C . LEU A 1 122 ? 0.929 -0.130 -70.403 1.00 84.65 114 LEU A C 1
ATOM 885 O O . LEU A 1 122 ? 1.844 0.437 -71.011 1.00 84.32 114 LEU A O 1
ATOM 890 N N . ASP A 1 123 ? 0.156 -1.052 -70.983 1.00 87.93 115 ASP A N 1
ATOM 891 C CA . ASP A 1 123 ? 0.354 -1.395 -72.388 1.00 86.92 115 ASP A CA 1
ATOM 892 C C . ASP A 1 123 ? 0.069 -0.201 -73.291 1.00 84.09 115 ASP A C 1
ATOM 893 O O . ASP A 1 123 ? 0.766 0.013 -74.290 1.00 78.44 115 ASP A O 1
ATOM 898 N N . ALA A 1 124 ? -0.953 0.590 -72.957 1.00 82.92 116 ALA A N 1
ATOM 899 C CA . ALA A 1 124 ? -1.283 1.748 -73.779 1.00 81.93 116 ALA A CA 1
ATOM 900 C C . ALA A 1 124 ? -0.174 2.792 -73.733 1.00 85.19 116 ALA A C 1
ATOM 901 O O . ALA A 1 124 ? 0.172 3.384 -74.762 1.00 81.94 116 ALA A O 1
ATOM 903 N N . VAL A 1 125 ? 0.398 3.030 -72.551 1.00 91.13 117 VAL A N 1
ATOM 904 C CA . VAL A 1 125 ? 1.475 4.009 -72.432 1.00 89.83 117 VAL A CA 1
ATOM 905 C C . VAL A 1 125 ? 2.693 3.562 -73.230 1.00 87.83 117 VAL A C 1
ATOM 906 O O . VAL A 1 125 ? 3.346 4.372 -73.901 1.00 93.79 117 VAL A O 1
ATOM 910 N N . ARG A 1 126 ? 3.021 2.270 -73.172 1.00 84.65 118 ARG A N 1
ATOM 911 C CA . ARG A 1 126 ? 4.191 1.778 -73.892 1.00 85.91 118 ARG A CA 1
ATOM 912 C C . ARG A 1 126 ? 4.035 1.975 -75.395 1.00 89.29 118 ARG A C 1
ATOM 913 O O . ARG A 1 126 ? 5.011 2.267 -76.096 1.00 86.91 118 ARG A O 1
ATOM 921 N N . ALA A 1 127 ? 2.813 1.822 -75.909 1.00 85.91 119 ALA A N 1
ATOM 922 C CA . ALA A 1 127 ? 2.579 2.035 -77.333 1.00 86.02 119 ALA A CA 1
ATOM 923 C C . ALA A 1 127 ? 2.780 3.498 -77.709 1.00 88.03 119 ALA A C 1
ATOM 924 O O . ALA A 1 127 ? 3.482 3.810 -78.678 1.00 91.76 119 ALA A O 1
ATOM 926 N N . GLU A 1 128 ? 2.172 4.413 -76.949 1.00 90.04 120 GLU A N 1
ATOM 927 C CA . GLU A 1 128 ? 2.305 5.833 -77.258 1.00 99.23 120 GLU A CA 1
ATOM 928 C C . GLU A 1 128 ? 3.750 6.299 -77.149 1.00 105.34 120 GLU A C 1
ATOM 929 O O . GLU A 1 128 ? 4.136 7.278 -77.799 1.00 114.52 120 GLU A O 1
ATOM 935 N N . GLN A 1 129 ? 4.564 5.616 -76.341 1.00 88.71 121 GLN A N 1
ATOM 936 C CA . GLN A 1 129 ? 5.964 5.999 -76.193 1.00 84.24 121 GLN A CA 1
ATOM 937 C C . GLN A 1 129 ? 6.803 5.497 -77.363 1.00 90.23 121 GLN A C 1
ATOM 938 O O . GLN A 1 129 ? 7.622 6.242 -77.912 1.00 99.65 121 GLN A O 1
ATOM 944 N N . MET A 1 130 ? 6.613 4.236 -77.757 1.00 88.46 122 MET A N 1
ATOM 945 C CA . MET A 1 130 ? 7.340 3.708 -78.907 1.00 90.68 122 MET A CA 1
ATOM 946 C C . MET A 1 130 ? 7.009 4.481 -80.177 1.00 89.21 122 MET A C 1
ATOM 947 O O . MET A 1 130 ? 7.823 4.526 -81.106 1.00 94.31 122 MET A O 1
ATOM 952 N N . ALA A 1 131 ? 5.824 5.093 -80.236 1.00 87.92 123 ALA A N 1
ATOM 953 C CA . ALA A 1 131 ? 5.447 5.898 -81.389 1.00 95.05 123 ALA A CA 1
ATOM 954 C C . ALA A 1 131 ? 6.092 7.277 -81.373 1.00 96.05 123 ALA A C 1
ATOM 955 O O . ALA A 1 131 ? 6.180 7.917 -82.427 1.00 100.08 123 ALA A O 1
ATOM 957 N N . ARG A 1 132 ? 6.540 7.748 -80.209 1.00 101.98 124 ARG A N 1
ATOM 958 C CA . ARG A 1 132 ? 7.224 9.027 -80.083 1.00 104.16 124 ARG A CA 1
ATOM 959 C C . ARG A 1 132 ? 8.741 8.873 -80.061 1.00 99.88 124 ARG A C 1
ATOM 960 O O . ARG A 1 132 ? 9.448 9.803 -79.659 1.00 101.89 124 ARG A O 1
ATOM 962 N N . LYS A 1 133 ? 9.253 7.716 -80.478 1.00 97.94 125 LYS A N 1
ATOM 963 C CA . LYS A 1 133 ? 10.686 7.435 -80.494 1.00 91.57 125 LYS A CA 1
ATOM 964 C C . LYS A 1 133 ? 11.312 7.545 -79.109 1.00 99.48 125 LYS A C 1
ATOM 965 O O . LYS A 1 133 ? 12.538 7.643 -78.985 1.00 102.15 125 LYS A O 1
ATOM 967 N N . GLU A 1 134 ? 10.496 7.527 -78.060 1.00 99.42 126 GLU A N 1
ATOM 968 C CA . GLU A 1 134 ? 10.987 7.657 -76.697 1.00 104.24 126 GLU A CA 1
ATOM 969 C C . GLU A 1 134 ? 11.327 6.291 -76.113 1.00 101.06 126 GLU A C 1
ATOM 970 O O . GLU A 1 134 ? 10.816 5.254 -76.545 1.00 101.09 126 GLU A O 1
ATOM 976 N N . THR A 1 135 ? 12.199 6.304 -75.116 1.00 99.82 127 THR A N 1
ATOM 977 C CA . THR A 1 135 ? 12.547 5.074 -74.419 1.00 95.80 127 THR A CA 1
ATOM 978 C C . THR A 1 135 ? 11.370 4.637 -73.552 1.00 92.93 127 THR A C 1
ATOM 979 O O . THR A 1 135 ? 10.864 5.437 -72.756 1.00 94.23 127 THR A O 1
ATOM 983 N N . PRO A 1 136 ? 10.900 3.395 -73.673 1.00 91.05 128 PRO A N 1
ATOM 984 C CA . PRO A 1 136 ? 9.733 2.975 -72.884 1.00 87.67 128 PRO A CA 1
ATOM 985 C C . PRO A 1 136 ? 10.051 2.937 -71.396 1.00 82.30 128 PRO A C 1
ATOM 986 O O . PRO A 1 136 ? 11.006 2.287 -70.962 1.00 87.88 128 PRO A O 1
ATOM 990 N N . ARG A 1 137 ? 9.235 3.642 -70.617 1.00 80.68 129 ARG A N 1
ATOM 991 C CA . ARG A 1 137 ? 9.387 3.711 -69.172 1.00 75.76 129 ARG A CA 1
ATOM 992 C C . ARG A 1 137 ? 8.023 4.002 -68.566 1.00 69.29 129 ARG A C 1
ATOM 993 O O . ARG A 1 137 ? 7.136 4.550 -69.226 1.00 67.89 129 ARG A O 1
ATOM 1001 N N . TYR A 1 138 ? 7.857 3.627 -67.301 1.00 60.07 130 TYR A N 1
ATOM 1002 C CA . TYR A 1 138 ? 6.651 4.016 -66.583 1.00 61.88 130 TYR A CA 1
ATOM 1003 C C . TYR A 1 138 ? 6.534 5.535 -66.586 1.00 61.52 130 TYR A C 1
ATOM 1004 O O . TYR A 1 138 ? 7.481 6.242 -66.228 1.00 62.47 130 TYR A O 1
ATOM 1013 N N . ASP A 1 139 ? 5.373 6.039 -67.006 1.00 67.97 131 ASP A N 1
ATOM 1014 C CA . ASP A 1 139 ? 5.209 7.475 -67.204 1.00 72.66 131 ASP A CA 1
ATOM 1015 C C . ASP A 1 139 ? 5.118 8.258 -65.899 1.00 61.69 131 ASP A C 1
ATOM 1016 O O . ASP A 1 139 ? 4.987 9.485 -65.951 1.00 64.01 131 ASP A O 1
ATOM 1021 N N . GLY A 1 140 ? 5.178 7.597 -64.746 1.00 59.43 132 GLY A N 1
ATOM 1022 C CA . GLY A 1 140 ? 5.063 8.282 -63.476 1.00 65.39 132 GLY A CA 1
ATOM 1023 C C . GLY A 1 140 ? 3.656 8.672 -63.089 1.00 58.58 132 GLY A C 1
ATOM 1024 O O . GLY A 1 140 ? 3.487 9.473 -62.163 1.00 63.53 132 GLY A O 1
ATOM 1025 N N . HIS A 1 141 ? 2.642 8.120 -63.760 1.00 61.54 133 HIS A N 1
ATOM 1026 C CA . HIS A 1 141 ? 1.261 8.541 -63.542 1.00 63.70 133 HIS A CA 1
ATOM 1027 C C . HIS A 1 141 ? 0.909 8.591 -62.059 1.00 69.83 133 HIS A C 1
ATOM 1028 O O . HIS A 1 141 ? 0.518 9.639 -61.533 1.00 66.01 133 HIS A O 1
ATOM 1035 N N . CYS A 1 142 ? 1.040 7.459 -61.365 1.00 66.79 134 CYS A N 1
ATOM 1036 C CA . CYS A 1 142 ? 0.587 7.376 -59.982 1.00 65.20 134 CYS A CA 1
ATOM 1037 C C . CYS A 1 142 ? 1.500 8.108 -59.009 1.00 66.39 134 CYS A C 1
ATOM 1038 O O . CYS A 1 142 ? 1.142 8.240 -57.833 1.00 67.42 134 CYS A O 1
ATOM 1041 N N . MET A 1 143 ? 2.659 8.585 -59.462 1.00 61.47 135 MET A N 1
ATOM 1042 C CA . MET A 1 143 ? 3.566 9.288 -58.562 1.00 73.23 135 MET A CA 1
ATOM 1043 C C . MET A 1 143 ? 2.944 10.577 -58.044 1.00 84.36 135 MET A C 1
ATOM 1044 O O . MET A 1 143 ? 3.227 10.993 -56.914 1.00 82.45 135 MET A O 1
ATOM 1049 N N . HIS A 1 144 ? 2.087 11.214 -58.844 1.00 83.31 136 HIS A N 1
ATOM 1050 C CA . HIS A 1 144 ? 1.432 12.454 -58.448 1.00 97.83 136 HIS A CA 1
ATOM 1051 C C . HIS A 1 144 ? -0.036 12.214 -58.113 1.00 100.05 136 HIS A C 1
ATOM 1052 O O . HIS A 1 144 ? -0.919 12.891 -58.650 1.00 102.52 136 HIS A O 1
ATOM 1054 N N . LEU A 1 145 ? -0.309 11.247 -57.220 1.00 90.66 137 LEU A N 1
ATOM 1055 C CA . LEU A 1 145 ? -1.679 10.962 -56.802 1.00 83.59 137 LEU A CA 1
ATOM 1056 C C . LEU A 1 145 ? -1.942 11.550 -55.425 1.00 80.90 137 LEU A C 1
ATOM 1057 O O . LEU A 1 145 ? -1.108 11.383 -54.521 1.00 76.88 137 LEU A O 1
ATOM 1062 N N . PRO A 1 146 ? -3.071 12.228 -55.211 1.00 72.75 138 PRO A N 1
ATOM 1063 C CA . PRO A 1 146 ? -3.373 12.734 -53.867 1.00 70.51 138 PRO A CA 1
ATOM 1064 C C . PRO A 1 146 ? -3.481 11.598 -52.862 1.00 81.57 138 PRO A C 1
ATOM 1065 O O . PRO A 1 146 ? -3.806 10.460 -53.207 1.00 82.16 138 PRO A O 1
ATOM 1069 N N . LYS A 1 147 ? -3.202 11.923 -51.598 1.00 86.12 139 LYS A N 1
ATOM 1070 C CA . LYS A 1 147 ? -3.363 10.933 -50.540 1.00 90.63 139 LYS A CA 1
ATOM 1071 C C . LYS A 1 147 ? -4.821 10.524 -50.383 1.00 90.70 139 LYS A C 1
ATOM 1072 O O . LYS A 1 147 ? -5.110 9.393 -49.975 1.00 92.57 139 LYS A O 1
ATOM 1078 N N . ASP A 1 148 ? -5.752 11.425 -50.704 1.00 89.61 140 ASP A N 1
ATOM 1079 C CA . ASP A 1 148 ? -7.168 11.082 -50.636 1.00 84.46 140 ASP A CA 1
ATOM 1080 C C . ASP A 1 148 ? -7.504 9.962 -51.614 1.00 83.50 140 ASP A C 1
ATOM 1081 O O . ASP A 1 148 ? -8.157 8.978 -51.249 1.00 77.43 140 ASP A O 1
ATOM 1083 N N . GLU A 1 149 ? -7.062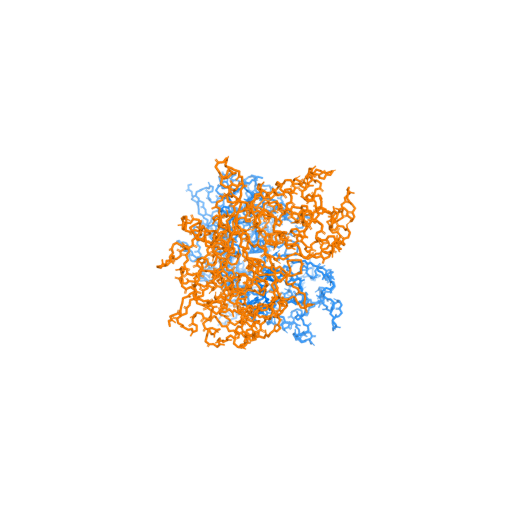 10.095 -52.866 1.00 83.38 141 GLU A N 1
ATOM 1084 C CA . GLU A 1 149 ? -7.370 9.076 -53.864 1.00 85.36 141 GLU A CA 1
ATOM 1085 C C . GLU A 1 149 ? -6.704 7.749 -53.521 1.00 80.31 141 GLU A C 1
ATOM 1086 O O . GLU A 1 149 ? -7.303 6.683 -53.704 1.00 70.97 141 GLU A O 1
ATOM 1092 N N . VAL A 1 150 ? -5.468 7.790 -53.021 1.00 78.81 142 VAL A N 1
ATOM 1093 C CA . VAL A 1 150 ? -4.756 6.555 -52.699 1.00 75.58 142 VAL A CA 1
ATOM 1094 C C . VAL A 1 150 ? -5.489 5.794 -51.602 1.00 75.24 142 VAL A C 1
ATOM 1095 O O . VAL A 1 150 ? -5.671 4.573 -51.682 1.00 73.16 142 VAL A O 1
ATOM 1099 N N . GLN A 1 151 ? -5.919 6.505 -50.557 1.00 78.24 143 GLN A N 1
ATOM 1100 C CA . GLN A 1 151 ? -6.654 5.855 -49.477 1.00 75.37 143 GLN A CA 1
ATOM 1101 C C . GLN A 1 151 ? -7.942 5.222 -49.990 1.00 74.47 143 GLN A C 1
ATOM 1102 O O . GLN A 1 151 ? -8.300 4.109 -49.587 1.00 84.82 143 GLN A O 1
ATOM 1104 N N . ARG A 1 152 ? -8.652 5.914 -50.884 1.00 69.77 144 ARG A N 1
ATOM 1105 C CA . ARG A 1 152 ? -9.903 5.378 -51.410 1.00 74.19 144 ARG A CA 1
ATOM 1106 C C . ARG A 1 152 ? -9.661 4.102 -52.207 1.00 72.32 144 ARG A C 1
ATOM 1107 O O . ARG A 1 152 ? -10.284 3.066 -51.946 1.00 71.10 144 ARG A O 1
ATOM 1115 N N . ARG A 1 153 ? -8.762 4.161 -53.193 1.00 65.37 145 ARG A N 1
ATOM 1116 C CA . ARG A 1 153 ? -8.556 3.015 -54.071 1.00 68.80 145 ARG A CA 1
ATOM 1117 C C . ARG A 1 153 ? -8.084 1.792 -53.296 1.00 71.05 145 ARG A C 1
ATOM 1118 O O . ARG A 1 153 ? -8.420 0.659 -53.661 1.00 63.62 145 ARG A O 1
ATOM 1126 N N . LEU A 1 154 ? -7.310 1.994 -52.227 1.00 70.47 146 LEU A N 1
ATOM 1127 C CA . LEU A 1 154 ? -6.872 0.863 -51.416 1.00 69.79 146 LEU A CA 1
ATOM 1128 C C . LEU A 1 154 ? -8.005 0.318 -50.557 1.00 70.21 146 LEU A C 1
ATOM 1129 O O . LEU A 1 154 ? -8.078 -0.894 -50.325 1.00 73.89 146 LEU A O 1
ATOM 1134 N N . ALA A 1 155 ? -8.898 1.190 -50.084 1.00 76.60 147 ALA A N 1
ATOM 1135 C CA . ALA A 1 155 ? -10.033 0.731 -49.292 1.00 67.23 147 ALA A CA 1
ATOM 1136 C C . ALA A 1 155 ? -10.996 -0.104 -50.125 1.00 70.51 147 ALA A C 1
ATOM 1137 O O . ALA A 1 155 ? -11.656 -1.002 -49.590 1.00 71.31 147 ALA A O 1
ATOM 1139 N N . ALA A 1 156 ? -11.094 0.173 -51.425 1.00 68.25 148 ALA A N 1
ATOM 1140 C CA . ALA A 1 156 ? -11.913 -0.629 -52.323 1.00 63.30 148 ALA A CA 1
ATOM 1141 C C . ALA A 1 156 ? -11.225 -1.919 -52.749 1.00 57.88 148 ALA A C 1
ATOM 1142 O O . ALA A 1 156 ? -11.827 -2.706 -53.487 1.00 61.06 148 ALA A O 1
ATOM 1144 N N . GLY A 1 157 ? -9.991 -2.153 -52.307 1.00 64.52 149 GLY A N 1
ATOM 1145 C CA . GLY A 1 157 ? -9.287 -3.372 -52.650 1.00 67.98 149 GLY A CA 1
ATOM 1146 C C . GLY A 1 157 ? -8.724 -3.414 -54.050 1.00 64.90 149 GLY A C 1
ATOM 1147 O O . GLY A 1 157 ? -8.493 -4.506 -54.578 1.00 61.03 149 GLY A O 1
ATOM 1148 N N . GLU A 1 158 ? -8.486 -2.261 -54.670 1.00 64.32 150 GLU A N 1
ATOM 1149 C CA . GLU A 1 158 ? -8.037 -2.240 -56.055 1.00 64.59 150 GLU A CA 1
ATOM 1150 C C . GLU A 1 158 ? -6.598 -2.727 -56.157 1.00 58.59 150 GLU A C 1
ATOM 1151 O O . GLU A 1 158 ? -5.734 -2.322 -55.374 1.00 55.65 150 GLU A O 1
ATOM 1157 N N . SER A 1 159 ? -6.348 -3.609 -57.123 1.00 60.24 151 SER A N 1
ATOM 1158 C CA . SER A 1 159 ? -5.011 -4.149 -57.314 1.00 52.28 151 SER A CA 1
ATOM 1159 C C . SER A 1 159 ? -4.012 -3.016 -57.515 1.00 57.27 151 SER A C 1
ATOM 1160 O O . SER A 1 159 ? -4.324 -1.977 -58.102 1.00 54.82 151 SER A O 1
ATOM 1163 N N . HIS A 1 160 ? -2.797 -3.226 -57.018 1.00 53.41 152 HIS A N 1
ATOM 1164 C CA . HIS A 1 160 ? -1.791 -2.175 -57.024 1.00 56.98 152 HIS A CA 1
ATOM 1165 C C . HIS A 1 160 ? -0.417 -2.800 -56.860 1.00 52.66 152 HIS A C 1
ATOM 1166 O O . HIS A 1 160 ? -0.280 -3.939 -56.409 1.00 52.50 152 HIS A O 1
ATOM 1173 N N . VAL A 1 161 ? 0.604 -2.024 -57.222 1.00 58.34 153 VAL A N 1
ATOM 1174 C CA . VAL A 1 161 ? 1.995 -2.395 -57.019 1.00 51.16 153 VAL A CA 1
ATOM 1175 C C . VAL A 1 161 ? 2.698 -1.239 -56.318 1.00 51.21 153 VAL A C 1
ATOM 1176 O O . VAL A 1 161 ? 2.150 -0.146 -56.170 1.00 55.36 153 VAL A O 1
ATOM 1180 N N . THR A 1 162 ? 3.927 -1.499 -55.881 1.00 46.32 154 THR A N 1
ATOM 1181 C CA . THR A 1 162 ? 4.791 -0.482 -55.295 1.00 50.31 154 THR A CA 1
ATOM 1182 C C . THR A 1 162 ? 5.991 -0.291 -56.212 1.00 50.16 154 THR A C 1
ATOM 1183 O O . THR A 1 162 ? 6.698 -1.256 -56.519 1.00 47.47 154 THR A O 1
ATOM 1187 N N . ARG A 1 163 ? 6.211 0.945 -56.647 1.00 48.50 155 ARG A N 1
ATOM 1188 C CA . ARG A 1 163 ? 7.323 1.292 -57.517 1.00 52.29 155 ARG A CA 1
ATOM 1189 C C . ARG A 1 163 ? 8.310 2.183 -56.775 1.00 52.72 155 ARG A C 1
ATOM 1190 O O . ARG A 1 163 ? 7.928 2.970 -55.905 1.00 53.86 155 ARG A O 1
ATOM 1198 N N . MET A 1 164 ? 9.586 2.048 -57.123 1.00 45.57 156 MET A N 1
ATOM 1199 C CA . MET A 1 164 ? 10.623 2.895 -56.555 1.00 48.27 156 MET A CA 1
ATOM 1200 C C . MET A 1 164 ? 10.819 4.133 -57.420 1.00 50.17 156 MET A C 1
ATOM 1201 O O . MET A 1 164 ? 10.627 4.104 -58.638 1.00 49.95 156 MET A O 1
ATOM 1206 N N . LYS A 1 165 ? 11.197 5.229 -56.773 1.00 53.97 157 LYS A N 1
ATOM 1207 C CA . LYS A 1 165 ? 11.577 6.435 -57.491 1.00 47.93 157 LYS A CA 1
ATOM 1208 C C . LYS A 1 165 ? 13.032 6.334 -57.929 1.00 47.32 157 LYS A C 1
ATOM 1209 O O . LYS A 1 165 ? 13.875 5.793 -57.208 1.00 49.36 157 LYS A O 1
ATOM 1215 N N . VAL A 1 166 ? 13.322 6.853 -59.118 1.00 52.06 158 VAL A N 1
ATOM 1216 C CA . VAL A 1 166 ? 14.675 6.816 -59.667 1.00 52.94 158 VAL A CA 1
ATOM 1217 C C . VAL A 1 166 ? 15.047 8.195 -60.200 1.00 61.70 158 VAL A C 1
ATOM 1218 O O . VAL A 1 166 ? 14.161 8.959 -60.613 1.00 55.05 158 VAL A O 1
ATOM 1222 N N . PRO A 1 167 ? 16.328 8.561 -60.206 1.00 59.70 159 PRO A N 1
ATOM 1223 C CA . PRO A 1 167 ? 16.725 9.819 -60.847 1.00 60.50 159 PRO A CA 1
ATOM 1224 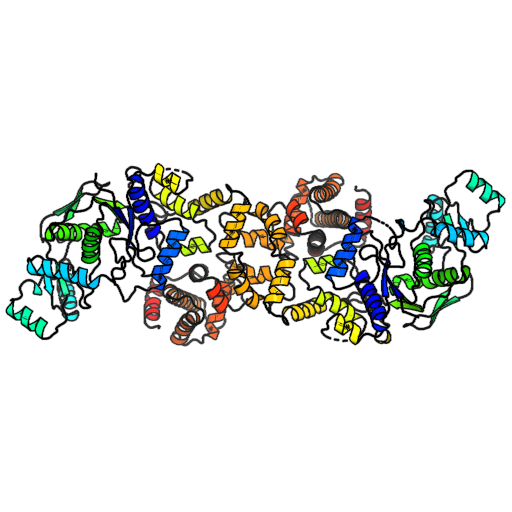C C . PRO A 1 167 ? 16.522 9.768 -62.353 1.00 63.00 159 PRO A C 1
ATOM 1225 O O . PRO A 1 167 ? 16.611 8.712 -62.984 1.00 62.51 159 PRO A O 1
ATOM 1229 N N . THR A 1 168 ? 16.243 10.938 -62.929 1.00 70.18 160 THR A N 1
ATOM 1230 C CA . THR A 1 168 ? 16.058 11.071 -64.368 1.00 70.30 160 THR A CA 1
ATOM 1231 C C . THR A 1 168 ? 17.304 11.562 -65.086 1.00 77.78 160 THR A C 1
ATOM 1232 O O . THR A 1 168 ? 17.481 11.262 -66.271 1.00 83.97 160 THR A O 1
ATOM 1236 N N . GLU A 1 169 ? 18.162 12.311 -64.401 1.00 76.53 161 GLU A N 1
ATOM 1237 C CA . GLU A 1 169 ? 19.393 12.828 -64.973 1.00 77.61 161 GLU A CA 1
ATOM 1238 C C . GLU A 1 169 ? 20.576 12.360 -64.138 1.00 74.37 161 GLU A C 1
ATOM 1239 O O . GLU A 1 169 ? 20.421 11.889 -63.007 1.00 69.59 161 GLU A O 1
ATOM 1241 N N . GLY A 1 170 ? 21.762 12.491 -64.710 1.00 74.26 162 GLY A N 1
ATOM 1242 C CA . GLY A 1 170 ? 22.972 12.125 -64.012 1.00 64.67 162 GLY A CA 1
ATOM 1243 C C . GLY A 1 170 ? 23.404 10.704 -64.304 1.00 78.76 162 GLY A C 1
ATOM 1244 O O . GLY A 1 170 ? 22.854 9.996 -65.153 1.00 67.27 162 GLY A O 1
ATOM 1245 N N . VAL A 1 171 ? 24.421 10.282 -63.560 1.00 76.63 163 VAL A N 1
ATOM 1246 C CA . VAL A 1 171 ? 25.059 8.992 -63.771 1.00 74.71 163 VAL A CA 1
ATOM 1247 C C . VAL A 1 171 ? 25.267 8.313 -62.426 1.00 70.30 163 VAL A C 1
ATOM 1248 O O . VAL A 1 171 ? 25.481 8.967 -61.401 1.00 68.63 163 VAL A O 1
ATOM 1252 N N . CYS A 1 172 ? 25.191 6.986 -62.437 1.00 65.78 164 CYS A N 1
ATOM 1253 C CA . CYS A 1 172 ? 25.494 6.172 -61.270 1.00 62.49 164 CYS A CA 1
ATOM 1254 C C . CYS A 1 172 ? 26.874 5.556 -61.442 1.00 58.83 164 CYS A C 1
ATOM 1255 O O . CYS A 1 172 ? 27.187 5.012 -62.506 1.00 59.49 164 CYS A O 1
ATOM 1258 N N . VAL A 1 173 ? 27.695 5.650 -60.403 1.00 62.27 165 VAL A N 1
ATOM 1259 C CA . VAL A 1 173 ? 29.025 5.054 -60.392 1.00 68.04 165 VAL A CA 1
ATOM 1260 C C . VAL A 1 173 ? 28.919 3.707 -59.689 1.00 63.18 165 VAL A C 1
ATOM 1261 O O . VAL A 1 173 ? 28.626 3.642 -58.490 1.00 70.64 165 VAL A O 1
ATOM 1265 N N . VAL A 1 174 ? 29.149 2.632 -60.435 1.00 59.30 166 VAL A N 1
ATOM 1266 C CA . VAL A 1 174 ? 29.122 1.273 -59.899 1.00 59.43 166 VAL A CA 1
ATOM 1267 C C . VAL A 1 174 ? 30.568 0.849 -59.649 1.00 59.24 166 VAL A C 1
ATOM 1268 O O . VAL A 1 174 ? 31.306 0.608 -60.619 1.00 58.21 166 VAL A O 1
ATOM 1272 N N . PRO A 1 175 ? 31.015 0.748 -58.391 1.00 50.20 167 PRO A N 1
ATOM 1273 C CA . PRO A 1 175 ? 32.435 0.445 -58.112 1.00 56.87 167 PRO A CA 1
ATOM 1274 C C . PRO A 1 175 ? 32.761 -1.046 -58.166 1.00 53.99 167 PRO A C 1
ATOM 1275 O O . PRO A 1 175 ? 32.835 -1.755 -57.163 1.00 57.30 167 PRO A O 1
ATOM 1279 N N . ASP A 1 176 ? 32.970 -1.546 -59.380 1.00 51.05 168 ASP A N 1
ATOM 1280 C CA . ASP A 1 176 ? 33.304 -2.952 -59.551 1.00 52.58 168 ASP A CA 1
ATOM 1281 C C . ASP A 1 176 ? 34.692 -3.237 -58.989 1.00 53.76 168 ASP A C 1
ATOM 1282 O O . ASP A 1 176 ? 35.615 -2.430 -59.127 1.00 58.18 168 ASP A O 1
ATOM 1287 N N . MET A 1 177 ? 34.838 -4.404 -58.357 1.00 57.02 169 MET A N 1
ATOM 1288 C CA . MET A 1 177 ? 36.110 -4.766 -57.746 1.00 56.79 169 MET A CA 1
ATOM 1289 C C . MET A 1 177 ? 37.190 -5.072 -58.778 1.00 55.67 169 MET A C 1
ATOM 1290 O O . MET A 1 177 ? 38.375 -5.066 -58.430 1.00 60.72 169 MET A O 1
ATOM 1295 N N . LEU A 1 178 ? 36.815 -5.336 -60.029 1.00 55.61 170 LEU A N 1
ATOM 1296 C CA . LEU A 1 178 ? 37.771 -5.676 -61.079 1.00 55.80 170 LEU A CA 1
ATOM 1297 C C . LEU A 1 178 ? 37.800 -4.674 -62.221 1.00 60.56 170 LEU A C 1
ATOM 1298 O O . LEU A 1 178 ? 38.869 -4.421 -62.782 1.00 67.37 170 LEU A O 1
ATOM 1303 N N . ARG A 1 179 ? 36.654 -4.095 -62.589 1.00 62.62 171 ARG A N 1
ATOM 1304 C CA . ARG A 1 179 ? 36.617 -3.124 -63.675 1.00 64.90 171 ARG A CA 1
ATOM 1305 C C . ARG A 1 179 ? 36.950 -1.713 -63.218 1.00 60.24 171 ARG A C 1
ATOM 1306 O O . ARG A 1 179 ? 37.337 -0.883 -64.048 1.00 72.23 171 ARG A O 1
ATOM 1314 N N . GLY A 1 180 ? 36.809 -1.422 -61.928 1.00 60.93 172 GLY A N 1
ATOM 1315 C CA . GLY A 1 180 ? 36.887 -0.055 -61.454 1.00 57.17 172 GLY A CA 1
ATOM 1316 C C . GLY A 1 180 ? 35.523 0.604 -61.493 1.00 62.82 172 GLY A C 1
ATOM 1317 O O . GLY A 1 180 ? 34.500 -0.082 -61.413 1.00 55.41 172 GLY A O 1
ATOM 1318 N N . ASP A 1 181 ? 35.488 1.927 -61.624 1.00 58.70 173 ASP A N 1
ATOM 1319 C CA . ASP A 1 181 ? 34.215 2.633 -61.684 1.00 56.47 173 ASP A CA 1
ATOM 1320 C C . ASP A 1 181 ? 33.526 2.372 -63.018 1.00 53.83 173 ASP A C 1
ATOM 1321 O O . ASP A 1 181 ? 34.133 2.518 -64.084 1.00 53.75 173 ASP A O 1
ATOM 1326 N N . VAL A 1 182 ? 32.256 1.982 -62.958 1.00 58.53 174 VAL A N 1
ATOM 1327 C CA . VAL A 1 182 ? 31.431 1.770 -64.142 1.00 58.61 174 VAL A CA 1
ATOM 1328 C C . VAL A 1 182 ? 30.304 2.793 -64.094 1.00 59.64 174 VAL A C 1
ATOM 1329 O O . VAL A 1 182 ? 29.453 2.750 -63.196 1.00 56.13 174 VAL A O 1
ATOM 1333 N N . GLU A 1 183 ? 30.297 3.711 -65.055 1.00 61.59 175 GLU A N 1
ATOM 1334 C CA . GLU A 1 183 ? 29.300 4.771 -65.106 1.00 64.66 175 GLU A CA 1
ATOM 1335 C C . GLU A 1 183 ? 28.092 4.310 -65.913 1.00 67.84 175 GLU A C 1
ATOM 1336 O O . GLU A 1 183 ? 28.238 3.808 -67.032 1.00 60.90 175 GLU A O 1
ATOM 1342 N N . ILE A 1 184 ? 26.901 4.480 -65.335 1.00 62.84 176 ILE A N 1
ATOM 1343 C CA . ILE A 1 184 ? 25.652 4.067 -65.959 1.00 60.85 176 ILE A CA 1
ATOM 1344 C C . ILE A 1 184 ? 24.661 5.217 -65.859 1.00 63.45 176 ILE A C 1
ATOM 1345 O O . ILE A 1 184 ? 24.302 5.632 -64.753 1.00 62.24 176 ILE A O 1
ATOM 1350 N N . PRO A 1 185 ? 24.184 5.775 -66.976 1.00 68.25 177 PRO A N 1
ATOM 1351 C CA . PRO A 1 185 ? 23.239 6.896 -66.890 1.00 65.82 177 PRO A CA 1
ATOM 1352 C C . PRO A 1 185 ? 21.952 6.500 -66.180 1.00 63.91 177 PRO A C 1
ATOM 1353 O O . PRO A 1 185 ? 21.384 5.435 -66.427 1.00 64.28 177 PRO A O 1
ATOM 1357 N N . TRP A 1 186 ? 21.489 7.385 -65.292 1.00 68.12 178 TRP A N 1
ATOM 1358 C CA . TRP A 1 186 ? 20.247 7.129 -64.570 1.00 67.86 178 TRP A CA 1
ATOM 1359 C C . TRP A 1 186 ? 19.045 7.085 -65.504 1.00 71.37 178 TRP A C 1
ATOM 1360 O O . TRP A 1 186 ? 18.073 6.374 -65.226 1.00 68.42 178 TRP A O 1
ATOM 1371 N N . ASP A 1 187 ? 19.080 7.839 -66.605 1.00 85.63 179 ASP A N 1
ATOM 1372 C CA . ASP A 1 187 ? 17.940 7.857 -67.515 1.00 92.12 179 ASP A CA 1
ATOM 1373 C C . ASP A 1 187 ? 17.697 6.503 -68.169 1.00 89.11 179 ASP A C 1
ATOM 1374 O O . ASP A 1 187 ? 16.645 6.314 -68.788 1.00 90.47 179 ASP A O 1
ATOM 1379 N N . ARG A 1 188 ? 18.640 5.565 -68.054 1.00 79.61 180 ARG A N 1
ATOM 1380 C CA . ARG A 1 188 ? 18.406 4.202 -68.509 1.00 78.12 180 ARG A CA 1
ATOM 1381 C C . ARG A 1 188 ? 17.596 3.389 -67.507 1.00 71.84 180 ARG A C 1
ATOM 1382 O O . ARG A 1 188 ? 17.084 2.323 -67.864 1.00 65.28 180 ARG A O 1
ATOM 1384 N N . MET A 1 189 ? 17.478 3.861 -66.269 1.00 63.79 181 MET A N 1
ATOM 1385 C CA . MET A 1 189 ? 16.649 3.217 -65.264 1.00 64.25 181 MET A CA 1
ATOM 1386 C C . MET A 1 189 ? 15.207 3.707 -65.377 1.00 68.94 181 MET A C 1
ATOM 1387 O O . MET A 1 189 ? 14.929 4.778 -65.921 1.00 76.47 181 MET A O 1
ATOM 1392 N N . ASP A 1 190 ? 14.287 2.903 -64.849 1.00 66.08 182 ASP A N 1
ATOM 1393 C CA . ASP A 1 190 ? 12.879 3.262 -64.762 1.00 66.72 182 ASP A CA 1
ATOM 1394 C C . ASP A 1 190 ? 12.419 3.096 -63.317 1.00 62.37 182 ASP A C 1
ATOM 1395 O O . ASP A 1 190 ? 13.170 2.635 -62.451 1.00 55.40 182 ASP A O 1
ATOM 1400 N N . MET A 1 191 ? 11.169 3.478 -63.055 1.00 57.91 183 MET A N 1
ATOM 1401 C CA . MET A 1 191 ? 10.588 3.374 -61.716 1.00 55.20 183 MET A CA 1
ATOM 1402 C C . MET A 1 191 ? 10.205 1.914 -61.480 1.00 57.23 183 MET A C 1
ATOM 1403 O O . MET A 1 191 ? 9.053 1.497 -61.623 1.00 56.50 183 MET A O 1
ATOM 1408 N N . GLN A 1 192 ? 11.216 1.135 -61.097 1.00 55.06 184 GLN A N 1
ATOM 1409 C CA . GLN A 1 192 ? 11.093 -0.314 -60.995 1.00 49.70 184 GLN A CA 1
ATOM 1410 C C . GLN A 1 192 ? 10.044 -0.721 -59.965 1.00 51.22 184 GLN A C 1
ATOM 1411 O O . GLN A 1 192 ? 9.934 -0.123 -58.891 1.00 48.81 184 GLN A O 1
ATOM 1417 N N . VAL A 1 193 ? 9.272 -1.758 -60.301 1.00 50.86 185 VAL A N 1
ATOM 1418 C CA . VAL A 1 193 ? 8.319 -2.329 -59.356 1.00 47.21 185 VAL A CA 1
ATOM 1419 C C . VAL A 1 193 ? 9.073 -3.085 -58.271 1.00 42.31 185 VAL A C 1
ATOM 1420 O O . VAL A 1 193 ? 9.981 -3.877 -58.557 1.00 45.90 185 VAL A O 1
ATOM 1424 N N . LEU A 1 194 ? 8.689 -2.851 -57.017 1.00 41.68 186 LEU A N 1
ATOM 1425 C CA . LEU A 1 194 ? 9.274 -3.517 -55.860 1.00 47.22 186 LEU A CA 1
ATOM 1426 C C . LEU A 1 194 ? 8.378 -4.613 -55.300 1.00 45.45 186 LEU A C 1
ATOM 1427 O O . LEU A 1 194 ? 8.868 -5.690 -54.949 1.00 46.94 186 LEU A O 1
ATOM 1432 N N . MET A 1 195 ? 7.076 -4.351 -55.200 1.00 46.53 187 MET A N 1
ATOM 1433 C CA . MET A 1 195 ? 6.094 -5.313 -54.716 1.00 46.07 187 MET A CA 1
ATOM 1434 C C . MET A 1 195 ? 5.054 -5.524 -55.806 1.00 51.44 187 MET A C 1
ATOM 1435 O O . MET A 1 195 ? 4.389 -4.570 -56.224 1.00 47.31 187 MET A O 1
ATOM 1440 N N . LYS A 1 196 ? 4.913 -6.765 -56.262 1.00 46.39 188 LYS A N 1
ATOM 1441 C CA . LYS A 1 196 ? 3.943 -7.075 -57.299 1.00 48.23 188 LYS A CA 1
ATOM 1442 C C . LYS A 1 196 ? 2.529 -7.099 -56.718 1.00 45.10 188 LYS A C 1
ATOM 1443 O O . LYS A 1 196 ? 2.323 -7.084 -55.502 1.00 49.60 188 LYS A O 1
ATOM 1449 N N . ALA A 1 197 ? 1.542 -7.136 -57.617 1.00 48.01 189 ALA A N 1
ATOM 1450 C CA . ALA A 1 197 ? 0.144 -7.089 -57.200 1.00 52.67 189 ALA A CA 1
ATOM 1451 C C . ALA A 1 197 ? -0.260 -8.292 -56.357 1.00 56.53 189 ALA A C 1
ATOM 1452 O O . ALA A 1 197 ? -1.259 -8.216 -55.634 1.00 56.75 189 ALA A O 1
ATOM 1454 N N . ASP A 1 198 ? 0.476 -9.399 -56.438 1.00 61.47 190 ASP A N 1
ATOM 1455 C CA . ASP A 1 198 ? 0.175 -10.580 -55.640 1.00 59.37 190 ASP A CA 1
ATOM 1456 C C . ASP A 1 198 ? 0.859 -10.557 -54.279 1.00 56.38 190 ASP A C 1
ATOM 1457 O O . ASP A 1 198 ? 0.906 -11.591 -53.605 1.00 64.07 190 ASP A O 1
ATOM 1462 N N . GLY A 1 199 ? 1.386 -9.409 -53.861 1.00 54.13 191 GLY A N 1
ATOM 1463 C CA . GLY A 1 199 ? 2.048 -9.301 -52.580 1.00 53.22 191 GLY A CA 1
ATOM 1464 C C . GLY A 1 199 ? 3.430 -9.905 -52.528 1.00 48.70 191 GLY A C 1
ATOM 1465 O O . GLY A 1 199 ? 4.020 -9.968 -51.443 1.00 55.45 191 GLY A O 1
ATOM 1466 N N . LEU A 1 200 ? 3.959 -10.360 -53.653 1.00 52.71 192 LEU A N 1
ATOM 1467 C CA . LEU A 1 20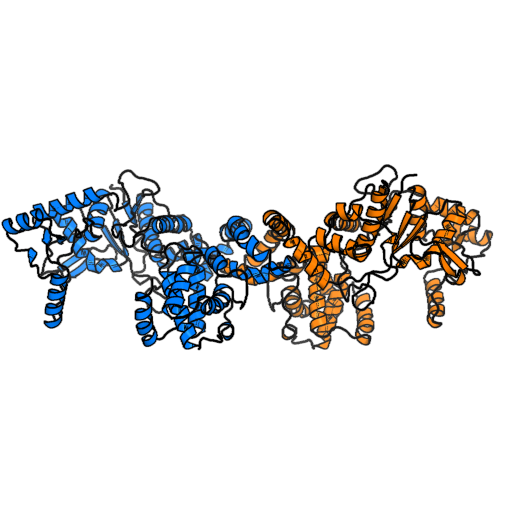0 ? 5.308 -10.892 -53.728 1.00 50.69 192 LEU A CA 1
ATOM 1468 C C . LEU A 1 200 ? 6.269 -9.827 -54.243 1.00 52.06 192 LEU A C 1
ATOM 1469 O O . LEU A 1 200 ? 5.881 -8.965 -55.038 1.00 53.05 192 LEU A O 1
ATOM 1474 N N . PRO A 1 201 ? 7.526 -9.853 -53.815 1.00 51.68 193 PRO A N 1
ATOM 1475 C CA . PRO A 1 201 ? 8.490 -8.845 -54.259 1.00 50.12 193 PRO A CA 1
ATOM 1476 C C . PRO A 1 201 ? 9.170 -9.243 -55.563 1.00 45.91 193 PRO A C 1
ATOM 1477 O O . PRO A 1 201 ? 9.055 -10.372 -56.041 1.00 51.51 193 PRO A O 1
ATOM 1481 N N . THR A 1 202 ? 9.879 -8.277 -56.135 1.00 49.63 194 THR A N 1
ATOM 1482 C CA . THR A 1 202 ? 10.830 -8.543 -57.201 1.00 46.67 194 THR A CA 1
ATOM 1483 C C . THR A 1 202 ? 12.217 -8.748 -56.600 1.00 53.96 194 THR A C 1
ATOM 1484 O O . THR A 1 202 ? 12.474 -8.403 -55.444 1.00 49.63 194 THR A O 1
ATOM 1488 N N . TYR A 1 203 ? 13.119 -9.314 -57.405 1.00 50.37 195 TYR A N 1
ATOM 1489 C CA . TYR A 1 203 ? 14.464 -9.586 -56.907 1.00 52.87 195 TYR A CA 1
ATOM 1490 C C . TYR A 1 203 ? 15.175 -8.306 -56.481 1.00 54.81 195 TYR A C 1
ATOM 1491 O O . TYR A 1 203 ? 15.990 -8.336 -55.553 1.00 58.77 195 TYR A O 1
ATOM 1500 N N . PHE A 1 204 ? 14.884 -7.178 -57.136 1.00 51.31 196 PHE A N 1
ATOM 1501 C CA . PHE A 1 204 ? 15.499 -5.914 -56.738 1.00 61.17 196 PHE A CA 1
ATOM 1502 C C . PHE A 1 204 ? 15.304 -5.660 -55.249 1.00 57.27 196 PHE A C 1
ATOM 1503 O O . PHE A 1 204 ? 16.247 -5.299 -54.536 1.00 57.28 196 PHE A O 1
ATOM 1511 N N . LEU A 1 205 ? 14.075 -5.838 -54.766 1.00 53.55 197 LEU A N 1
ATOM 1512 C CA . LEU A 1 205 ? 13.788 -5.608 -53.357 1.00 55.26 197 LEU A CA 1
ATOM 1513 C C . LEU A 1 205 ? 14.232 -6.789 -52.505 1.00 44.94 197 LEU A C 1
ATOM 1514 O O . LEU A 1 205 ? 14.856 -6.607 -51.454 1.00 46.19 197 LEU A O 1
ATOM 1519 N N . ALA A 1 206 ? 13.920 -8.010 -52.947 1.00 44.29 198 ALA A N 1
ATOM 1520 C CA . ALA A 1 206 ? 14.246 -9.187 -52.149 1.00 48.72 198 ALA A CA 1
ATOM 1521 C C . ALA A 1 206 ? 15.751 -9.325 -51.955 1.00 47.26 198 ALA A C 1
ATOM 1522 O O . ALA A 1 206 ? 16.217 -9.599 -50.843 1.00 47.04 198 ALA A O 1
ATOM 1524 N N . ASN A 1 207 ? 16.530 -9.132 -53.023 1.00 49.85 199 ASN A N 1
ATOM 1525 C CA . ASN A 1 207 ? 17.973 -9.334 -52.928 1.00 46.93 199 ASN A CA 1
ATOM 1526 C C . ASN A 1 207 ? 18.631 -8.273 -52.054 1.00 48.68 199 ASN A C 1
ATOM 1527 O O . ASN A 1 207 ? 19.566 -8.577 -51.305 1.00 48.87 199 ASN A O 1
ATOM 1532 N N . VAL A 1 208 ? 18.169 -7.025 -52.137 1.00 47.45 200 VAL A N 1
ATOM 1533 C CA . VAL A 1 208 ? 18.722 -5.982 -51.279 1.00 45.43 200 VAL A CA 1
ATOM 1534 C C . VAL A 1 208 ? 18.386 -6.267 -49.822 1.00 45.82 200 VAL A C 1
ATOM 1535 O O . VAL A 1 208 ? 19.268 -6.289 -48.956 1.00 49.08 200 VAL A O 1
ATOM 1539 N N . VAL A 1 209 ? 17.102 -6.483 -49.531 1.00 42.66 201 VAL A N 1
ATOM 1540 C CA . VAL A 1 209 ? 16.682 -6.760 -48.160 1.00 47.07 201 VAL A CA 1
ATOM 1541 C C . VAL A 1 209 ? 17.408 -7.988 -47.619 1.00 48.47 201 VAL A C 1
ATOM 1542 O O . VAL A 1 209 ? 17.924 -7.981 -46.496 1.00 50.66 201 VAL A O 1
ATOM 1546 N N . ASP A 1 210 ? 17.460 -9.061 -48.412 1.00 45.36 202 ASP A N 1
ATOM 1547 C CA . ASP A 1 210 ? 18.007 -10.321 -47.915 1.00 46.49 202 ASP A CA 1
ATOM 1548 C C . ASP A 1 210 ? 19.528 -10.289 -47.826 1.00 47.59 202 ASP A C 1
ATOM 1549 O O . ASP A 1 210 ? 20.102 -10.823 -46.871 1.00 49.81 202 ASP A O 1
ATOM 1554 N N . ASP A 1 211 ? 20.205 -9.689 -48.810 1.00 41.16 203 ASP A N 1
ATOM 1555 C CA . ASP A 1 211 ? 21.652 -9.545 -48.697 1.00 43.96 203 ASP A CA 1
ATOM 1556 C C . ASP A 1 211 ? 22.022 -8.722 -47.474 1.00 50.87 203 ASP A C 1
ATOM 1557 O O . ASP A 1 211 ? 23.064 -8.963 -46.851 1.00 50.94 203 ASP A O 1
ATOM 1562 N N . HIS A 1 212 ? 21.181 -7.752 -47.112 1.00 49.90 204 HIS A N 1
ATOM 1563 C CA . HIS A 1 212 ? 21.452 -6.932 -45.939 1.00 47.89 204 HIS A CA 1
ATOM 1564 C C . HIS A 1 212 ? 21.160 -7.698 -44.652 1.00 50.83 204 HIS A C 1
ATOM 1565 O O . HIS A 1 212 ? 22.011 -7.772 -43.759 1.00 52.08 204 HIS A O 1
ATOM 1572 N N . LEU A 1 213 ? 19.962 -8.278 -44.542 1.00 47.22 205 LEU A N 1
ATOM 1573 C CA . LEU A 1 213 ? 19.593 -8.965 -43.308 1.00 53.04 205 LEU A CA 1
ATOM 1574 C C . LEU A 1 213 ? 20.470 -10.185 -43.051 1.00 49.26 205 LEU A C 1
ATOM 1575 O O . LEU A 1 213 ? 20.718 -10.533 -41.892 1.00 50.27 205 LEU A O 1
ATOM 1580 N N . MET A 1 214 ? 20.945 -10.845 -44.104 1.00 50.13 206 MET A N 1
ATOM 1581 C CA . MET A 1 214 ? 21.847 -11.980 -43.958 1.00 48.41 206 MET A CA 1
ATOM 1582 C C . MET A 1 214 ? 23.306 -11.557 -43.842 1.00 50.08 206 MET A C 1
ATOM 1583 O O . MET A 1 214 ? 24.187 -12.423 -43.800 1.00 45.55 206 MET A O 1
ATOM 1588 N N . GLY A 1 215 ? 23.580 -10.256 -43.786 1.00 50.41 207 GLY A N 1
ATOM 1589 C CA . GLY A 1 215 ? 24.937 -9.782 -43.586 1.00 48.49 207 GLY A CA 1
ATOM 1590 C C . GLY A 1 215 ? 25.892 -10.096 -44.716 1.00 50.01 207 GLY A C 1
ATOM 1591 O O . GLY A 1 215 ? 27.077 -10.340 -44.466 1.00 46.63 207 GLY A O 1
ATOM 1592 N N . ILE A 1 216 ? 25.411 -10.097 -45.958 1.00 51.76 208 ILE A N 1
ATOM 1593 C CA . ILE A 1 216 ? 26.286 -10.351 -47.097 1.00 48.09 208 ILE A CA 1
ATOM 1594 C C . ILE A 1 216 ? 27.204 -9.152 -47.298 1.00 44.96 208 ILE A C 1
ATOM 1595 O O . ILE A 1 216 ? 26.747 -8.003 -47.362 1.00 47.71 208 ILE A O 1
ATOM 1600 N N . THR A 1 217 ? 28.509 -9.418 -47.406 1.00 50.87 209 THR A N 1
ATOM 1601 C CA . THR A 1 217 ? 29.515 -8.372 -47.531 1.00 44.22 209 THR A CA 1
ATOM 1602 C C . THR A 1 217 ? 30.098 -8.244 -48.930 1.00 47.09 209 THR A C 1
ATOM 1603 O O . THR A 1 217 ? 30.599 -7.168 -49.274 1.00 54.89 209 THR A O 1
ATOM 1607 N N . HIS A 1 218 ? 30.050 -9.302 -49.735 1.00 51.57 210 HIS A N 1
ATOM 1608 C CA . HIS A 1 218 ? 30.602 -9.292 -51.082 1.00 50.01 210 HIS A CA 1
ATOM 1609 C C . HIS A 1 218 ? 29.667 -10.073 -51.989 1.00 48.32 210 HIS A C 1
ATOM 1610 O O . HIS A 1 218 ? 29.202 -11.155 -51.622 1.00 50.28 210 HIS A O 1
ATOM 1617 N N . VAL A 1 219 ? 29.396 -9.527 -53.171 1.00 52.51 211 VAL A N 1
ATOM 1618 C CA . VAL A 1 219 ? 28.414 -10.086 -54.094 1.00 53.78 211 VAL A CA 1
ATOM 1619 C C . VAL A 1 219 ? 29.080 -10.222 -55.457 1.00 56.77 211 VAL A C 1
ATOM 1620 O O . VAL A 1 219 ? 29.155 -9.252 -56.221 1.00 58.17 211 VAL A O 1
ATOM 1624 N N . LEU A 1 220 ? 29.567 -11.421 -55.766 1.00 48.68 212 LEU A N 1
ATOM 1625 C CA . LEU A 1 220 ? 30.049 -11.752 -57.103 1.00 50.62 212 LEU A CA 1
ATOM 1626 C C . LEU A 1 220 ? 28.892 -12.364 -57.885 1.00 49.99 212 LEU A C 1
ATOM 1627 O O . LEU A 1 220 ? 28.415 -13.452 -57.546 1.00 46.83 212 LEU A O 1
ATOM 1632 N N . ARG A 1 221 ? 28.432 -11.668 -58.922 1.00 48.72 213 ARG A N 1
ATOM 1633 C CA . ARG A 1 221 ? 27.403 -12.194 -59.807 1.00 54.84 213 ARG A CA 1
ATOM 1634 C C . ARG A 1 221 ? 27.801 -11.960 -61.257 1.00 47.78 213 ARG A C 1
ATOM 1635 O O . ARG A 1 221 ? 28.705 -11.179 -61.562 1.00 49.28 213 ARG A O 1
ATOM 1643 N N . GLY A 1 222 ? 27.109 -12.658 -62.154 1.00 47.88 214 GLY A N 1
ATOM 1644 C CA . GLY A 1 222 ? 27.391 -12.507 -63.568 1.00 52.16 214 GLY A CA 1
ATOM 1645 C C . GLY A 1 222 ? 27.074 -11.108 -64.057 1.00 52.18 214 GLY A C 1
ATOM 1646 O O . GLY A 1 222 ? 26.189 -10.427 -63.536 1.00 47.69 214 GLY A O 1
ATOM 1647 N N . GLU A 1 223 ? 27.813 -10.676 -65.081 1.00 54.06 215 GLU A N 1
ATOM 1648 C CA . GLU A 1 223 ? 27.671 -9.314 -65.582 1.00 54.95 215 GLU A CA 1
ATOM 1649 C C . GLU A 1 223 ? 26.308 -9.049 -66.205 1.00 58.25 215 GLU A C 1
ATOM 1650 O O . GLU A 1 223 ? 25.999 -7.888 -66.494 1.00 57.62 215 GLU A O 1
ATOM 1656 N N . GLU A 1 224 ? 25.487 -10.081 -66.416 1.00 58.27 216 GLU A N 1
ATOM 1657 C CA . GLU A 1 224 ? 24.138 -9.850 -66.917 1.00 53.78 216 GLU A CA 1
ATOM 1658 C C . GLU A 1 224 ? 23.320 -8.986 -65.965 1.00 50.05 216 GLU A C 1
ATOM 1659 O O . GLU A 1 224 ? 22.349 -8.354 -66.396 1.00 52.01 216 GLU A O 1
ATOM 1665 N N . TRP A 1 225 ? 23.690 -8.943 -64.686 1.00 48.23 217 TRP A N 1
ATOM 1666 C CA . TRP A 1 225 ? 22.982 -8.157 -63.686 1.00 50.97 217 TRP A CA 1
ATOM 1667 C C . TRP A 1 225 ? 23.546 -6.752 -63.516 1.00 50.34 217 TRP A C 1
ATOM 1668 O O . TRP A 1 225 ? 22.989 -5.970 -62.739 1.00 55.68 217 TRP A O 1
ATOM 1679 N N . LEU A 1 226 ? 24.627 -6.412 -64.215 1.00 48.62 218 LEU A N 1
ATOM 1680 C CA . LEU A 1 226 ? 25.266 -5.110 -64.056 1.00 51.83 218 LEU A CA 1
ATOM 1681 C C . LEU A 1 226 ? 24.379 -3.976 -64.568 1.00 47.79 218 LEU A C 1
ATOM 1682 O O . LEU A 1 226 ? 24.293 -2.929 -63.915 1.00 54.19 218 LEU A O 1
ATOM 1687 N N . PRO A 1 227 ? 23.711 -4.126 -65.717 1.00 47.64 219 PRO A N 1
ATOM 1688 C CA . PRO A 1 227 ? 22.894 -3.011 -66.226 1.00 51.79 219 PRO A CA 1
ATOM 1689 C C . PRO A 1 227 ? 21.882 -2.486 -65.223 1.00 55.93 219 PRO A C 1
ATOM 1690 O O . PRO A 1 227 ? 21.564 -1.289 -65.241 1.00 61.14 219 PRO A O 1
ATOM 1694 N N . SER A 1 228 ? 21.363 -3.343 -64.348 1.00 59.76 220 SER A N 1
ATOM 1695 C CA . SER A 1 228 ? 20.362 -2.956 -63.365 1.00 61.31 220 SER A CA 1
ATOM 1696 C C . SER A 1 228 ? 20.962 -2.701 -61.987 1.00 56.44 220 SER A C 1
ATOM 1697 O O . SER A 1 228 ? 20.217 -2.460 -61.031 1.00 59.50 220 SER A O 1
ATOM 1700 N N . ALA A 1 229 ? 22.288 -2.740 -61.868 1.00 51.18 221 ALA A N 1
ATOM 1701 C CA . ALA A 1 229 ? 22.922 -2.499 -60.576 1.00 57.87 221 ALA A CA 1
ATOM 1702 C C . ALA A 1 229 ? 22.558 -1.150 -59.966 1.00 54.00 221 ALA A C 1
ATOM 1703 O O . ALA A 1 229 ? 22.420 -1.082 -58.732 1.00 52.38 221 ALA A O 1
ATOM 1705 N N . PRO A 1 230 ? 22.409 -0.062 -60.730 1.00 53.62 222 PRO A N 1
ATOM 1706 C CA . PRO A 1 230 ? 22.100 1.227 -60.085 1.00 53.55 222 PRO A CA 1
ATOM 1707 C C . PRO A 1 230 ? 20.858 1.192 -59.211 1.00 49.58 222 PRO A C 1
ATOM 1708 O O . PRO A 1 230 ? 20.841 1.825 -58.148 1.00 53.17 222 PRO A O 1
ATOM 1712 N N . LYS A 1 231 ? 19.814 0.472 -59.626 1.00 47.34 223 LYS A N 1
ATOM 1713 C CA . LYS A 1 231 ? 18.597 0.419 -58.822 1.00 50.65 223 LYS A CA 1
ATOM 1714 C C . LYS A 1 231 ? 18.859 -0.219 -57.464 1.00 52.93 223 LYS A C 1
ATOM 1715 O O . LYS A 1 231 ? 18.293 0.210 -56.451 1.00 49.75 223 LYS A O 1
ATOM 1721 N N . LEU A 1 232 ? 19.714 -1.243 -57.418 1.00 52.05 224 LEU A N 1
ATOM 1722 C CA . LEU A 1 232 ? 20.075 -1.847 -56.138 1.00 52.74 224 LEU A CA 1
ATOM 1723 C C . LEU A 1 232 ? 20.885 -0.876 -55.285 1.00 50.53 224 LEU A C 1
ATOM 1724 O O . LEU A 1 232 ? 20.619 -0.713 -54.088 1.00 51.68 224 LEU A O 1
ATOM 1729 N N . ILE A 1 233 ? 21.880 -0.220 -55.885 1.00 52.47 225 ILE A N 1
ATOM 1730 C CA . ILE A 1 233 ? 22.660 0.777 -55.157 1.00 52.34 225 ILE A CA 1
ATOM 1731 C C . ILE A 1 233 ? 21.748 1.859 -54.593 1.00 52.45 225 ILE A C 1
ATOM 1732 O O . ILE A 1 233 ? 21.920 2.306 -53.453 1.00 52.77 225 ILE A O 1
ATOM 1737 N N . LYS A 1 234 ? 20.759 2.294 -55.377 1.00 54.83 226 LYS A N 1
ATOM 1738 C CA . LYS A 1 234 ? 19.857 3.341 -54.909 1.00 53.81 226 LYS A CA 1
ATOM 1739 C C . LYS A 1 234 ? 18.989 2.851 -53.757 1.00 53.96 226 LYS A C 1
ATOM 1740 O O . LYS A 1 234 ? 18.698 3.613 -52.828 1.00 52.65 226 LYS A O 1
ATOM 1746 N N . LEU A 1 235 ? 18.561 1.586 -53.797 1.00 54.86 227 LEU A N 1
ATOM 1747 C CA . LEU A 1 235 ? 17.758 1.056 -52.698 1.00 54.60 227 LEU A CA 1
ATOM 1748 C C . LEU A 1 235 ? 18.553 1.040 -51.400 1.00 53.94 227 LEU A C 1
ATOM 1749 O O . LEU A 1 235 ? 18.015 1.353 -50.332 1.00 52.92 227 LEU A O 1
ATOM 1754 N N . TYR A 1 236 ? 19.836 0.676 -51.470 1.00 54.77 228 TYR A N 1
ATOM 1755 C CA . TYR A 1 236 ? 20.682 0.756 -50.285 1.00 52.96 228 TYR A CA 1
ATOM 1756 C C . TYR A 1 236 ? 20.722 2.178 -49.736 1.00 50.59 228 TYR A C 1
ATOM 1757 O O . TYR A 1 236 ? 20.686 2.379 -48.517 1.00 54.00 228 TYR A O 1
ATOM 1766 N N . GLU A 1 237 ? 20.794 3.178 -50.621 1.00 50.96 229 GLU A N 1
ATOM 1767 C CA . GLU A 1 237 ? 20.778 4.567 -50.167 1.00 56.28 229 GLU A CA 1
ATOM 1768 C C . GLU A 1 237 ? 19.488 4.884 -49.420 1.00 55.16 229 GLU A C 1
ATOM 1769 O O . GLU A 1 237 ? 19.512 5.472 -48.333 1.00 49.24 229 GLU A O 1
ATOM 1775 N N . TYR A 1 238 ? 18.345 4.512 -50.003 1.00 51.50 230 TYR A N 1
ATOM 1776 C CA . TYR A 1 238 ? 17.061 4.824 -49.384 1.00 50.63 230 TYR A CA 1
ATOM 1777 C C . TYR A 1 238 ? 16.967 4.239 -47.981 1.00 54.94 230 TYR A C 1
ATOM 1778 O O . TYR A 1 238 ? 16.451 4.887 -47.063 1.00 54.45 230 TYR A O 1
ATOM 1787 N N . PHE A 1 239 ? 17.451 3.012 -47.798 1.00 56.64 231 PHE A N 1
ATOM 1788 C CA . PHE A 1 239 ? 17.414 2.373 -46.490 1.00 59.76 231 PHE A CA 1
ATOM 1789 C C . PHE A 1 239 ? 18.506 2.868 -45.552 1.00 59.41 231 PHE A C 1
ATOM 1790 O O . PHE A 1 239 ? 18.455 2.559 -44.356 1.00 59.27 231 PHE A O 1
ATOM 1798 N N . GLY A 1 240 ? 19.483 3.617 -46.054 1.00 55.74 232 GLY A N 1
ATOM 1799 C CA . GLY A 1 240 ? 20.626 3.973 -45.233 1.00 55.16 232 GLY A CA 1
ATOM 1800 C C . GLY A 1 240 ? 21.461 2.778 -44.831 1.00 53.10 232 GLY A C 1
ATOM 1801 O O . GLY A 1 240 ? 21.997 2.747 -43.718 1.00 60.61 232 GLY A O 1
ATOM 1802 N N . TRP A 1 241 ? 21.578 1.789 -45.710 1.00 55.36 233 TRP A N 1
ATOM 1803 C CA . TRP A 1 241 ? 22.346 0.583 -45.445 1.00 56.11 233 TRP A CA 1
ATOM 1804 C C . TRP A 1 241 ? 23.703 0.657 -46.133 1.00 54.88 233 TRP A C 1
ATOM 1805 O O . TRP A 1 241 ? 23.849 1.263 -47.198 1.00 58.74 233 TRP A O 1
ATOM 1816 N N . GLU A 1 242 ? 24.696 0.024 -45.515 1.00 59.57 234 GLU A N 1
ATOM 1817 C CA . GLU A 1 242 ? 26.019 -0.052 -46.117 1.00 61.32 234 GLU A CA 1
ATOM 1818 C C . GLU A 1 242 ? 25.984 -0.990 -47.317 1.00 60.66 234 GLU A C 1
ATOM 1819 O O . GLU A 1 242 ? 25.495 -2.120 -47.224 1.00 59.77 234 GLU A O 1
ATOM 1825 N N . GLN A 1 243 ? 26.498 -0.523 -48.440 1.00 66.01 235 GLN A N 1
ATOM 1826 C CA A GLN A 1 243 ? 26.472 -1.334 -49.646 0.52 62.08 235 GLN A CA 1
ATOM 1827 C CA B GLN A 1 243 ? 26.491 -1.314 -49.665 0.48 62.67 235 GLN A CA 1
ATOM 1828 C C . GLN A 1 243 ? 27.586 -2.378 -49.607 1.00 59.15 235 GLN A C 1
ATOM 1829 O O . GLN A 1 243 ? 28.697 -2.093 -49.155 1.00 62.83 235 GLN A O 1
ATOM 1840 N N . PRO A 1 244 ? 27.315 -3.601 -50.057 1.00 55.91 236 PRO A N 1
ATOM 1841 C CA . PRO A 1 244 ? 28.381 -4.602 -50.138 1.00 57.50 236 PRO A CA 1
ATOM 1842 C C . PRO A 1 244 ? 29.298 -4.331 -51.320 1.00 51.30 236 PRO A C 1
ATOM 1843 O O . PRO A 1 244 ? 28.969 -3.587 -52.245 1.00 53.90 236 PRO A O 1
ATOM 1847 N N . GLN A 1 245 ? 30.472 -4.951 -51.274 1.00 54.98 237 GLN A N 1
ATOM 1848 C CA . GLN A 1 245 ? 31.395 -4.861 -52.395 1.00 47.65 237 GLN A CA 1
ATOM 1849 C C . GLN A 1 245 ? 30.858 -5.667 -53.572 1.00 49.19 237 GLN A C 1
ATOM 1850 O O . GLN A 1 245 ? 30.334 -6.771 -53.402 1.00 53.11 237 GLN A O 1
ATOM 1856 N N . LEU A 1 246 ? 30.982 -5.103 -54.771 1.00 50.13 238 LEU A N 1
ATOM 1857 C CA . LEU A 1 246 ? 30.343 -5.635 -55.968 1.00 47.57 238 LEU A CA 1
ATOM 1858 C C . LEU A 1 246 ? 31.394 -6.032 -56.993 1.00 45.76 238 LEU A C 1
ATOM 1859 O O . LEU A 1 246 ? 32.327 -5.269 -57.260 1.00 51.89 238 LEU A O 1
ATOM 1864 N N . CYS A 1 247 ? 31.234 -7.221 -57.569 1.00 50.43 239 CYS A N 1
ATOM 1865 C CA . CYS A 1 247 ? 32.058 -7.667 -58.686 1.00 54.88 239 CYS A CA 1
ATOM 1866 C C . CYS A 1 247 ? 31.160 -8.390 -59.677 1.00 53.15 239 CYS A C 1
ATOM 1867 O O . CYS A 1 247 ? 30.457 -9.333 -59.303 1.00 51.80 239 CYS A O 1
ATOM 1870 N N . TYR A 1 248 ? 31.179 -7.949 -60.932 1.00 55.95 240 TYR A N 1
ATOM 1871 C CA . TYR A 1 248 ? 30.308 -8.486 -61.974 1.00 56.23 240 TYR A CA 1
ATOM 1872 C C . TYR A 1 248 ? 31.153 -9.303 -62.945 1.00 49.40 240 TYR A C 1
ATOM 1873 O O . TYR A 1 248 ? 31.959 -8.750 -63.700 1.00 50.56 240 TYR A O 1
ATOM 1882 N N . MET A 1 249 ? 30.949 -10.622 -62.932 1.00 50.66 241 MET A N 1
ATOM 1883 C CA . MET A 1 249 ? 31.851 -11.549 -63.605 1.00 52.50 241 MET A CA 1
ATOM 1884 C C . MET A 1 249 ? 31.483 -11.680 -65.083 1.00 50.01 241 MET A C 1
ATOM 1885 O O . MET A 1 249 ? 30.303 -11.796 -65.414 1.00 53.53 241 MET A O 1
ATOM 1890 N N . PRO A 1 250 ? 32.475 -11.675 -65.993 1.00 47.40 242 PRO A N 1
ATOM 1891 C CA . PRO A 1 250 ? 32.168 -11.865 -67.421 1.00 56.44 242 PRO A CA 1
ATOM 1892 C C . PRO A 1 250 ? 31.379 -13.135 -67.700 1.00 57.74 242 PRO A C 1
ATOM 1893 O O . PRO A 1 250 ? 31.397 -14.076 -66.901 1.00 56.78 242 PRO A O 1
ATOM 1897 N N . LEU A 1 251 ? 30.699 -13.168 -68.844 1.00 58.85 243 LEU A N 1
ATOM 1898 C CA . LEU A 1 251 ? 29.817 -14.273 -69.191 1.00 64.76 243 LEU A CA 1
ATOM 1899 C C . LEU A 1 251 ? 30.597 -15.473 -69.712 1.00 55.38 243 LEU A C 1
ATOM 1900 O O . LEU A 1 251 ? 31.690 -15.339 -70.270 1.00 61.25 243 LEU A O 1
ATOM 1905 N N . LEU A 1 252 ? 30.012 -16.657 -69.534 1.00 63.57 244 LEU A N 1
ATOM 1906 C CA . LEU A 1 252 ? 30.526 -17.853 -70.187 1.00 63.59 244 LEU A CA 1
ATOM 1907 C C . LEU A 1 252 ? 30.231 -17.791 -71.681 1.00 62.22 244 LEU A C 1
ATOM 1908 O O . LEU A 1 252 ? 29.138 -17.399 -72.099 1.00 68.10 244 LEU A O 1
ATOM 1913 N N . ARG A 1 253 ? 31.211 -18.187 -72.485 1.00 64.19 245 ARG A N 1
ATOM 1914 C CA . ARG A 1 253 ? 31.151 -18.048 -73.932 1.00 70.90 245 ARG A CA 1
ATOM 1915 C C . ARG A 1 253 ? 31.357 -19.399 -74.599 1.00 79.18 245 ARG A C 1
ATOM 1916 O O . ARG A 1 253 ? 32.190 -20.198 -74.161 1.00 69.58 245 ARG A O 1
ATOM 1924 N N . ASN A 1 254 ? 30.596 -19.650 -75.660 1.00 78.27 246 ASN A N 1
ATOM 1925 C CA . ASN A 1 254 ? 30.902 -20.764 -76.536 1.00 82.43 246 ASN A CA 1
ATOM 1926 C C . ASN A 1 254 ? 32.162 -20.441 -77.336 1.00 88.77 246 ASN A C 1
ATOM 1927 O O . ASN A 1 254 ? 32.503 -19.272 -77.527 1.00 89.13 246 ASN A O 1
ATOM 1932 N N . PRO A 1 255 ? 32.882 -21.463 -77.807 1.00 101.19 247 PRO A N 1
ATOM 1933 C CA . PRO A 1 255 ? 34.142 -21.193 -78.522 1.00 106.93 247 PRO A CA 1
ATOM 1934 C C . PRO A 1 255 ? 33.994 -20.270 -79.722 1.00 106.47 247 PRO A C 1
ATOM 1935 O O . PRO A 1 255 ? 35.003 -19.723 -80.184 1.00 108.27 247 PRO A O 1
ATOM 1939 N N . ASP A 1 256 ? 32.782 -20.072 -80.242 1.00 102.83 248 ASP A N 1
ATOM 1940 C CA . ASP A 1 256 ? 32.564 -19.209 -81.395 1.00 104.77 248 ASP A CA 1
ATOM 1941 C C . ASP A 1 256 ? 32.242 -17.768 -81.003 1.00 105.30 248 ASP A C 1
ATOM 1942 O O . ASP A 1 256 ? 31.695 -17.021 -81.822 1.00 105.76 248 ASP A O 1
ATOM 1947 N N . LYS A 1 257 ? 32.567 -17.365 -79.776 1.00 102.30 249 LYS A N 1
ATOM 1948 C CA . LYS A 1 257 ? 32.353 -16.039 -79.212 1.00 94.99 249 LYS A CA 1
ATOM 1949 C C . LYS A 1 257 ? 30.897 -15.821 -78.804 1.00 85.60 249 LYS A C 1
ATOM 1950 O O . LYS A 1 257 ? 30.594 -14.791 -78.200 1.00 87.86 249 LYS A O 1
ATOM 1952 N N . SER A 1 258 ? 29.989 -16.745 -79.105 1.00 91.25 250 SER A N 1
ATOM 1953 C CA . SER A 1 258 ? 28.590 -16.586 -78.748 1.00 88.71 250 SER A CA 1
ATOM 1954 C C . SER A 1 258 ? 28.381 -16.875 -77.262 1.00 86.04 250 SER A C 1
ATOM 1955 O O . SER A 1 258 ? 29.280 -17.340 -76.556 1.00 82.46 250 SER A O 1
ATOM 1958 N N . LYS A 1 259 ? 27.170 -16.592 -76.790 1.00 89.63 251 LYS A N 1
ATOM 1959 C CA . LYS A 1 259 ? 26.816 -16.856 -75.404 1.00 89.76 251 LYS A CA 1
ATOM 1960 C C . LYS A 1 259 ? 26.452 -18.325 -75.216 1.00 89.92 251 LYS A C 1
ATOM 1961 O O . LYS A 1 259 ? 25.933 -18.981 -76.123 1.00 95.26 251 LYS A O 1
ATOM 1963 N N . LEU A 1 260 ? 26.733 -18.838 -74.020 1.00 81.30 252 LEU A N 1
ATOM 1964 C CA . LEU A 1 260 ? 26.436 -20.230 -73.708 1.00 89.48 252 LEU A CA 1
ATOM 1965 C C . LEU A 1 260 ? 24.930 -20.463 -73.740 1.00 94.20 252 LEU A C 1
ATOM 1966 O O . LEU A 1 260 ? 24.179 -19.822 -72.997 1.00 100.32 252 LEU A O 1
ATOM 1971 N N . SER A 1 261 ? 24.490 -21.380 -74.601 1.00 101.15 253 SER A N 1
ATOM 1972 C CA . SER A 1 261 ? 23.072 -21.662 -74.777 1.00 108.95 253 SER A CA 1
ATOM 1973 C C . SER A 1 261 ? 22.853 -23.165 -74.858 1.00 115.98 253 SER A C 1
ATOM 1974 O O . SER A 1 261 ? 23.744 -23.919 -75.257 1.00 110.30 253 SER A O 1
ATOM 1977 N N . LYS A 1 262 ? 21.642 -23.589 -74.485 1.00 124.64 254 LYS A N 1
ATOM 1978 C CA . LYS A 1 262 ? 21.303 -25.008 -74.494 1.00 117.32 254 LYS A CA 1
ATOM 1979 C C . LYS A 1 262 ? 21.428 -25.625 -75.882 1.00 125.10 254 LYS A C 1
ATOM 1980 O O . LYS A 1 262 ? 21.540 -26.851 -75.993 1.00 123.62 254 LYS A O 1
ATOM 1986 N N . ARG A 1 263 ? 21.408 -24.811 -76.939 1.00 131.53 255 ARG A N 1
ATOM 1987 C CA . ARG A 1 263 ? 21.480 -25.346 -78.295 1.00 132.30 255 ARG A CA 1
ATOM 1988 C C . ARG A 1 263 ? 22.890 -25.826 -78.620 1.00 132.09 255 ARG A C 1
ATOM 1989 O O . ARG A 1 263 ? 23.100 -26.997 -78.958 1.00 129.06 255 ARG A O 1
ATOM 1991 N N . LYS A 1 264 ? 23.872 -24.930 -78.529 1.00 121.78 256 LYS A N 1
ATOM 1992 C CA . LYS A 1 264 ? 25.256 -25.287 -78.813 1.00 105.16 256 LYS A CA 1
ATOM 1993 C C . LYS A 1 264 ? 25.744 -26.338 -77.824 1.00 99.66 256 LYS A C 1
ATOM 1994 O O . LYS A 1 264 ? 25.848 -27.521 -78.165 1.00 101.89 256 LYS A O 1
ATOM 1996 N N . ASN A 1 265 ? 26.045 -25.913 -76.599 1.00 98.34 257 ASN A N 1
ATOM 1997 C CA . ASN A 1 265 ? 26.473 -26.813 -75.541 1.00 87.57 257 ASN A CA 1
ATOM 1998 C C . ASN A 1 265 ? 25.392 -26.909 -74.479 1.00 85.59 257 ASN A C 1
ATOM 1999 O O . ASN A 1 265 ? 24.889 -25.871 -74.030 1.00 74.17 257 ASN A O 1
ATOM 2004 N N . PRO A 1 266 ? 24.998 -28.110 -74.058 1.00 73.90 258 PRO A N 1
ATOM 2005 C CA . PRO A 1 266 ? 24.059 -28.214 -72.937 1.00 65.50 258 PRO A CA 1
ATOM 2006 C C . PRO A 1 266 ? 24.556 -27.430 -71.732 1.00 54.64 258 PRO A C 1
ATOM 2007 O O . PRO A 1 266 ? 25.755 -27.384 -71.446 1.00 63.01 258 PRO A O 1
ATOM 2011 N N . THR A 1 267 ? 23.619 -26.803 -71.026 1.00 50.51 259 THR A N 1
ATOM 2012 C CA . THR A 1 267 ? 23.932 -26.011 -69.848 1.00 55.86 259 THR A CA 1
ATOM 2013 C C . THR A 1 267 ? 23.541 -26.695 -68.547 1.00 49.24 259 THR A C 1
ATOM 2014 O O . THR A 1 267 ? 23.876 -26.181 -67.474 1.00 48.62 259 THR A O 1
ATOM 2018 N N . SER A 1 268 ? 22.850 -27.830 -68.612 1.00 52.52 260 SER A N 1
ATOM 2019 C CA . SER A 1 268 ? 22.414 -28.530 -67.412 1.00 51.85 260 SER A CA 1
ATOM 2020 C C . SER A 1 268 ? 23.587 -29.271 -66.784 1.00 42.70 260 SER A C 1
ATOM 2021 O O . SER A 1 268 ? 24.305 -30.006 -67.467 1.00 44.05 260 SER A O 1
ATOM 2024 N N . ILE A 1 269 ? 23.780 -29.068 -65.480 1.00 42.47 261 ILE A N 1
ATOM 2025 C CA . ILE A 1 269 ? 24.798 -29.818 -64.750 1.00 42.30 261 ILE A CA 1
ATOM 2026 C C . ILE A 1 269 ? 24.504 -31.309 -64.824 1.00 43.40 261 ILE A C 1
ATOM 2027 O O . ILE A 1 269 ? 25.403 -32.129 -65.051 1.00 44.31 261 ILE A O 1
ATOM 2032 N N . THR A 1 270 ? 23.236 -31.680 -64.642 1.00 40.18 262 THR A N 1
ATOM 2033 C CA . THR A 1 270 ? 22.856 -33.088 -64.643 1.00 40.95 262 THR A CA 1
ATOM 2034 C C . THR A 1 270 ? 23.193 -33.768 -65.966 1.00 42.02 262 THR A C 1
ATOM 2035 O O . THR A 1 270 ? 23.438 -34.979 -65.993 1.00 41.01 262 THR A O 1
ATOM 2039 N N . PHE A 1 271 ? 23.211 -33.018 -67.069 1.00 40.65 263 PHE A N 1
ATOM 2040 C CA . PHE A 1 271 ? 23.593 -33.616 -68.345 1.00 39.65 263 PHE A CA 1
ATOM 2041 C C . PHE A 1 271 ? 24.991 -34.215 -68.266 1.00 41.82 263 PHE A C 1
ATOM 2042 O O . PHE A 1 271 ? 25.222 -35.346 -68.709 1.00 39.94 263 PHE A O 1
ATOM 2050 N N . TYR A 1 272 ? 25.941 -33.467 -67.700 1.00 38.74 264 TYR A N 1
ATOM 2051 C CA . TYR A 1 272 ? 27.320 -33.944 -67.660 1.00 42.86 264 TYR A CA 1
ATOM 2052 C C . TYR A 1 272 ? 27.488 -35.077 -66.656 1.00 36.53 264 TYR A C 1
ATOM 2053 O O . TYR A 1 272 ? 28.288 -35.993 -66.882 1.00 35.15 264 TYR A O 1
ATOM 2062 N N . GLU A 1 273 ? 26.741 -35.045 -65.553 1.00 37.58 265 GLU A N 1
ATOM 2063 C CA . GLU A 1 273 ? 26.713 -36.195 -64.654 1.00 40.90 265 GLU A CA 1
ATOM 2064 C C . GLU A 1 273 ? 26.254 -37.449 -65.393 1.00 42.72 265 GLU A C 1
ATOM 2065 O O . GLU A 1 273 ? 26.910 -38.495 -65.334 1.00 40.70 265 GLU A O 1
ATOM 2071 N N . ARG A 1 274 ? 25.124 -37.360 -66.100 1.00 41.56 266 ARG A N 1
ATOM 2072 C CA . ARG A 1 274 ? 24.583 -38.535 -66.775 1.00 40.26 266 ARG A CA 1
ATOM 2073 C C . ARG A 1 274 ? 25.447 -38.957 -67.958 1.00 39.30 266 ARG A C 1
ATOM 2074 O O . ARG A 1 274 ? 25.468 -40.141 -68.315 1.00 37.79 266 ARG A O 1
ATOM 2082 N N . MET A 1 275 ? 26.161 -38.017 -68.582 1.00 40.69 267 MET A N 1
ATOM 2083 C CA . MET A 1 275 ? 27.069 -38.376 -69.666 1.00 45.41 267 MET A CA 1
ATOM 2084 C C . MET A 1 275 ? 28.327 -39.074 -69.170 1.00 41.28 267 MET A C 1
ATOM 2085 O O . MET A 1 275 ? 29.108 -39.565 -69.993 1.00 43.58 267 MET A O 1
ATOM 2090 N N . GLY A 1 276 ? 28.548 -39.123 -67.859 1.00 39.10 268 GLY A N 1
ATOM 2091 C CA . GLY A 1 276 ? 29.705 -39.805 -67.322 1.00 43.28 268 GLY A CA 1
ATOM 2092 C C . GLY A 1 276 ? 30.904 -38.924 -67.078 1.00 40.81 268 GLY A C 1
ATOM 2093 O O . GLY A 1 276 ? 32.041 -39.397 -67.189 1.00 40.89 268 GLY A O 1
ATOM 2094 N N . TYR A 1 277 ? 30.692 -37.654 -66.758 1.00 41.52 269 TYR A N 1
ATOM 2095 C CA . TYR A 1 277 ? 31.775 -36.770 -66.365 1.00 39.95 269 TYR A CA 1
ATOM 2096 C C . TYR A 1 277 ? 31.937 -36.789 -64.853 1.00 38.44 269 TYR A C 1
ATOM 2097 O O . TYR A 1 277 ? 30.966 -36.933 -64.104 1.00 43.07 269 TYR A O 1
ATOM 2106 N N . LEU A 1 278 ? 33.175 -36.664 -64.411 1.00 41.51 270 LEU A N 1
ATOM 2107 C CA . LEU A 1 278 ? 33.419 -36.652 -62.978 1.00 46.78 270 LEU A CA 1
ATOM 2108 C C . LEU A 1 278 ? 33.121 -35.265 -62.414 1.00 45.56 270 LEU A C 1
ATOM 2109 O O . LEU A 1 278 ? 33.446 -34.256 -63.046 1.00 39.03 270 LEU A O 1
ATOM 2114 N N . PRO A 1 279 ? 32.500 -35.184 -61.234 1.00 43.26 271 PRO A N 1
ATOM 2115 C CA . PRO A 1 279 ? 32.262 -33.856 -60.646 1.00 47.65 271 PRO A CA 1
ATOM 2116 C C . PRO A 1 279 ? 33.545 -33.091 -60.372 1.00 46.21 271 PRO A C 1
ATOM 2117 O O . PRO A 1 279 ? 33.577 -31.865 -60.535 1.00 47.64 271 PRO A O 1
ATOM 2121 N N . GLN A 1 280 ? 34.613 -33.784 -59.966 1.00 44.50 272 GLN A N 1
ATOM 2122 C CA . GLN A 1 280 ? 35.879 -33.100 -59.726 1.00 44.52 272 GLN A CA 1
ATOM 2123 C C . GLN A 1 280 ? 36.403 -32.443 -60.995 1.00 48.51 272 GLN A C 1
ATOM 2124 O O . GLN A 1 280 ? 37.041 -31.386 -60.930 1.00 49.33 272 GLN A O 1
ATOM 2130 N N . ALA A 1 281 ? 36.161 -33.059 -62.152 1.00 43.50 273 ALA A N 1
ATOM 2131 C CA . ALA A 1 281 ? 36.682 -32.519 -63.401 1.00 50.79 273 ALA A CA 1
ATOM 2132 C C . ALA A 1 281 ? 35.844 -31.346 -63.889 1.00 48.85 273 ALA A C 1
ATOM 2133 O O . ALA A 1 281 ? 36.389 -30.352 -64.382 1.00 44.82 273 ALA A O 1
ATOM 2135 N N . LEU A 1 282 ? 34.520 -31.446 -63.762 1.00 44.22 274 LEU A N 1
ATOM 2136 C CA . LEU A 1 282 ? 33.661 -30.343 -64.172 1.00 46.77 274 LEU A CA 1
ATOM 2137 C C . LEU A 1 282 ? 33.870 -29.132 -63.273 1.00 42.91 274 LEU A C 1
ATOM 2138 O O . LEU A 1 282 ? 33.987 -28.002 -63.759 1.00 42.57 274 LEU A O 1
ATOM 2143 N N . LEU A 1 283 ? 33.932 -29.351 -61.959 1.00 45.10 275 LEU A N 1
ATOM 2144 C CA . LEU A 1 283 ? 34.226 -28.255 -61.043 1.00 46.86 275 LEU A CA 1
ATOM 2145 C C . LEU A 1 283 ? 35.602 -27.673 -61.330 1.00 51.23 275 LEU A C 1
ATOM 2146 O O . LEU A 1 283 ? 35.776 -26.451 -61.396 1.00 51.26 275 LEU A O 1
ATOM 2151 N N . ASN A 1 284 ? 36.597 -28.546 -61.495 1.00 48.30 276 ASN A N 1
ATOM 2152 C CA . ASN A 1 284 ? 37.943 -28.097 -61.831 1.00 48.02 276 ASN A CA 1
ATOM 2153 C C . ASN A 1 284 ? 37.939 -27.269 -63.110 1.00 47.31 276 ASN A C 1
ATOM 2154 O O . ASN A 1 284 ? 38.654 -26.264 -63.210 1.00 45.19 276 ASN A O 1
ATOM 2159 N N . TYR A 1 285 ? 37.125 -27.663 -64.092 1.00 46.34 277 TYR A N 1
ATOM 2160 C CA . TYR A 1 285 ? 37.091 -26.935 -65.356 1.00 44.22 277 TYR A CA 1
ATOM 2161 C C . TYR A 1 285 ? 36.451 -25.562 -65.191 1.00 49.86 277 TYR A C 1
ATOM 2162 O O . TYR A 1 285 ? 36.907 -24.584 -65.794 1.00 51.88 277 TYR A O 1
ATOM 2171 N N . LEU A 1 286 ? 35.386 -25.469 -64.391 1.00 50.08 278 LEU A N 1
ATOM 2172 C CA . LEU A 1 286 ? 34.770 -24.170 -64.141 1.00 52.59 278 LEU A CA 1
ATOM 2173 C C . LEU A 1 286 ? 35.768 -23.206 -63.512 1.00 51.89 278 LEU A C 1
ATOM 2174 O O . LEU A 1 286 ? 35.756 -22.005 -63.807 1.00 54.20 278 LEU A O 1
ATOM 2179 N N . GLY A 1 287 ? 36.646 -23.716 -62.646 1.00 54.05 279 GLY A N 1
ATOM 2180 C CA . GLY A 1 287 ? 37.640 -22.857 -62.025 1.00 56.48 279 GLY A CA 1
ATOM 2181 C C . GLY A 1 287 ? 38.734 -22.431 -62.986 1.00 59.38 279 GLY A C 1
ATOM 2182 O O . GLY A 1 287 ? 39.236 -21.307 -62.906 1.00 70.71 279 GLY A O 1
ATOM 2183 N N . ARG A 1 288 ? 39.121 -23.320 -63.906 1.00 59.63 280 ARG A N 1
ATOM 2184 C CA . ARG A 1 288 ? 40.163 -22.972 -64.869 1.00 63.55 280 ARG A CA 1
ATOM 2185 C C . ARG A 1 288 ? 39.670 -21.934 -65.868 1.00 63.59 280 ARG A C 1
ATOM 2186 O O . ARG A 1 288 ? 40.454 -21.095 -66.326 1.00 71.57 280 ARG A O 1
ATOM 2188 N N . MET A 1 289 ? 38.383 -21.975 -66.221 1.00 62.69 281 MET A N 1
ATOM 2189 C CA . MET A 1 289 ? 37.805 -20.887 -67.000 1.00 72.58 281 MET A CA 1
ATOM 2190 C C . MET A 1 289 ? 37.854 -19.575 -66.231 1.00 74.38 281 MET A C 1
ATOM 2191 O O . MET A 1 289 ? 37.987 -18.504 -66.832 1.00 85.29 281 MET A O 1
ATOM 2196 N N . GLY A 1 290 ? 37.751 -19.640 -64.907 1.00 68.74 282 GLY A N 1
ATOM 2197 C CA . GLY A 1 290 ? 37.735 -18.451 -64.081 1.00 74.48 282 GLY A CA 1
ATOM 2198 C C . GLY A 1 290 ? 39.087 -17.787 -63.920 1.00 82.10 282 GLY A C 1
ATOM 2199 O O . GLY A 1 290 ? 39.365 -16.770 -64.562 1.00 89.32 282 GLY A O 1
ATOM 2200 N N . TRP A 1 291 ? 39.931 -18.349 -63.062 1.00 76.00 283 TRP A N 1
ATOM 2201 C CA . TRP A 1 291 ? 41.233 -17.782 -62.740 1.00 82.47 283 TRP A CA 1
ATOM 2202 C C . TRP A 1 291 ? 42.334 -18.755 -63.165 1.00 80.44 283 TRP A C 1
ATOM 2203 O O . TRP A 1 291 ? 42.090 -19.732 -63.880 1.00 80.74 283 TRP A O 1
ATOM 2214 N N . SER A 1 292 ? 43.556 -18.477 -62.718 1.00 89.43 284 SER A N 1
ATOM 2215 C CA . SER A 1 292 ? 44.709 -19.301 -63.064 1.00 82.21 284 SER A CA 1
ATOM 2216 C C . SER A 1 292 ? 45.148 -20.144 -61.872 1.00 81.96 284 SER A C 1
ATOM 2217 O O . SER A 1 292 ? 45.182 -21.373 -61.947 1.00 86.36 284 SER A O 1
ATOM 2220 N N . GLU A 1 298 ? 45.843 -26.749 -66.280 1.00 95.79 290 GLU A N 1
ATOM 2221 C CA . GLU A 1 298 ? 46.176 -27.106 -64.906 1.00 103.49 290 GLU A CA 1
ATOM 2222 C C . GLU A 1 298 ? 45.018 -27.852 -64.240 1.00 98.27 290 GLU A C 1
ATOM 2223 O O . GLU A 1 298 ? 43.850 -27.498 -64.414 1.00 85.70 290 GLU A O 1
ATOM 2229 N N . LYS A 1 299 ? 45.358 -28.890 -63.478 1.00 88.24 291 LYS A N 1
ATOM 2230 C CA . LYS A 1 299 ? 44.389 -29.778 -62.848 1.00 80.69 291 LYS A CA 1
ATOM 2231 C C . LYS A 1 299 ? 44.508 -29.663 -61.335 1.00 83.49 291 LYS A C 1
ATOM 2232 O O . LYS A 1 299 ? 45.602 -29.822 -60.783 1.00 91.44 291 LYS A O 1
ATOM 2238 N N . PHE A 1 300 ? 43.384 -29.396 -60.668 1.00 71.87 292 PHE A N 1
ATOM 2239 C CA . PHE A 1 300 ? 43.394 -29.128 -59.237 1.00 69.52 292 PHE A CA 1
ATOM 2240 C C . PHE A 1 300 ? 42.071 -29.549 -58.611 1.00 68.39 292 PHE A C 1
ATOM 2241 O O . PHE A 1 300 ? 41.042 -29.653 -59.285 1.00 67.63 292 PHE A O 1
ATOM 2249 N N . THR A 1 301 ? 42.115 -29.781 -57.300 1.00 62.46 293 THR A N 1
ATOM 2250 C CA . THR A 1 301 ? 40.933 -30.075 -56.506 1.00 66.91 293 THR A CA 1
ATOM 2251 C C . THR A 1 301 ? 40.303 -28.782 -55.989 1.00 68.72 293 THR A C 1
ATOM 2252 O O . THR A 1 301 ? 40.844 -27.686 -56.152 1.00 65.18 293 THR A O 1
ATOM 2256 N N . LEU A 1 302 ? 39.141 -28.921 -55.346 1.00 60.77 294 LEU A N 1
ATOM 2257 C CA . LEU A 1 302 ? 38.492 -27.760 -54.745 1.00 60.16 294 LEU A CA 1
ATOM 2258 C C . LEU A 1 302 ? 39.391 -27.118 -53.695 1.00 58.10 294 LEU A C 1
ATOM 2259 O O . LEU A 1 302 ? 39.603 -25.900 -53.701 1.00 58.57 294 LEU A O 1
ATOM 2264 N N . ALA A 1 303 ? 39.927 -27.928 -52.779 1.00 58.07 295 ALA A N 1
ATOM 2265 C CA . ALA A 1 303 ? 40.814 -27.396 -51.749 1.00 66.35 295 ALA A CA 1
ATOM 2266 C C . ALA A 1 303 ? 41.989 -26.652 -52.371 1.00 65.48 295 ALA A C 1
ATOM 2267 O O . ALA A 1 303 ? 42.314 -25.530 -51.967 1.00 63.99 295 ALA A O 1
ATOM 2269 N N . GLU A 1 304 ? 42.639 -27.265 -53.363 1.00 66.65 296 GLU A N 1
ATOM 2270 C CA . GLU A 1 304 ? 43.769 -26.611 -54.014 1.00 76.95 296 GLU A CA 1
ATOM 2271 C C . GLU A 1 304 ? 43.330 -25.377 -54.790 1.00 67.84 296 GLU A C 1
ATOM 2272 O O . GLU A 1 304 ? 44.073 -24.392 -54.854 1.00 65.60 296 GLU A O 1
ATOM 2278 N N . MET A 1 305 ? 42.135 -25.409 -55.385 1.00 70.77 297 MET A N 1
ATOM 2279 C CA . MET A 1 305 ? 41.625 -24.227 -56.070 1.00 66.97 297 MET A CA 1
ATOM 2280 C C . MET A 1 305 ? 41.357 -23.088 -55.095 1.00 65.28 297 MET A C 1
ATOM 2281 O O . MET A 1 305 ? 41.519 -21.916 -55.454 1.00 67.55 297 MET A O 1
ATOM 2286 N N . ILE A 1 306 ? 40.958 -23.409 -53.864 1.00 63.63 298 ILE A N 1
ATOM 2287 C CA . ILE A 1 306 ? 40.674 -22.371 -52.878 1.00 59.49 298 ILE A CA 1
ATOM 2288 C C . ILE A 1 306 ? 41.964 -21.720 -52.394 1.00 65.20 298 ILE A C 1
ATOM 2289 O O . ILE A 1 306 ? 42.050 -20.491 -52.282 1.00 67.98 298 ILE A O 1
ATOM 2294 N N . GLU A 1 307 ? 42.988 -22.525 -52.099 1.00 71.54 299 GLU A N 1
ATOM 2295 C CA . GLU A 1 307 ? 44.232 -21.961 -51.584 1.00 72.46 299 GLU A CA 1
ATOM 2296 C C . GLU A 1 307 ? 44.923 -21.088 -52.624 1.00 69.54 299 GLU A C 1
ATOM 2297 O O . GLU A 1 307 ? 45.606 -20.123 -52.262 1.00 75.86 299 GLU A O 1
ATOM 2303 N N . HIS A 1 308 ? 44.759 -21.401 -53.908 1.00 72.33 300 HIS A N 1
ATOM 2304 C CA . HIS A 1 308 ? 45.349 -20.624 -54.989 1.00 72.37 300 HIS A CA 1
ATOM 2305 C C . HIS A 1 308 ? 44.388 -19.592 -55.566 1.00 73.60 300 HIS A C 1
ATOM 2306 O O . HIS A 1 308 ? 44.720 -18.943 -56.562 1.00 80.08 300 HIS A O 1
ATOM 2313 N N . PHE A 1 309 ? 43.211 -19.424 -54.970 1.00 69.39 301 PHE A N 1
ATOM 2314 C CA . PHE A 1 309 ? 42.227 -18.499 -55.511 1.00 65.38 301 PHE A CA 1
ATOM 2315 C C . PHE A 1 309 ? 42.583 -17.061 -55.167 1.00 62.37 301 PHE A C 1
ATOM 2316 O O . PHE A 1 309 ? 43.050 -16.763 -54.064 1.00 61.39 301 PHE A O 1
ATOM 2324 N N . ASP A 1 310 ? 42.351 -16.169 -56.126 1.00 65.65 302 ASP A N 1
ATOM 2325 C CA . ASP A 1 310 ? 42.395 -14.734 -55.884 1.00 65.97 302 ASP A CA 1
ATOM 2326 C C . ASP A 1 310 ? 41.647 -14.059 -57.020 1.00 66.11 302 ASP A C 1
ATOM 2327 O O . ASP A 1 310 ? 41.869 -14.385 -58.190 1.00 64.64 302 ASP A O 1
ATOM 2332 N N . LEU A 1 311 ? 40.756 -13.130 -56.672 1.00 66.70 303 LEU A N 1
ATOM 2333 C CA . LEU A 1 311 ? 39.896 -12.518 -57.678 1.00 62.79 303 LEU A CA 1
ATOM 2334 C C . LEU A 1 311 ? 40.707 -11.800 -58.747 1.00 65.66 303 LEU A C 1
ATOM 2335 O O . LEU A 1 311 ? 40.261 -11.697 -59.896 1.00 58.75 303 LEU A O 1
ATOM 2340 N N . SER A 1 312 ? 41.898 -11.308 -58.396 1.00 58.35 304 SER A N 1
ATOM 2341 C CA . SER A 1 312 ? 42.720 -10.599 -59.370 1.00 64.75 304 SER A CA 1
ATOM 2342 C C . SER A 1 312 ? 43.168 -11.516 -60.499 1.00 75.81 304 SER A C 1
ATOM 2343 O O . SER A 1 312 ? 43.360 -11.056 -61.631 1.00 71.60 304 SER A O 1
ATOM 2346 N N . ARG A 1 313 ? 43.339 -12.810 -60.218 1.00 69.89 305 ARG A N 1
ATOM 2347 C CA . ARG A 1 313 ? 43.754 -13.765 -61.243 1.00 72.13 305 ARG A CA 1
ATOM 2348 C C . ARG A 1 313 ? 42.642 -14.089 -62.227 1.00 80.70 305 ARG A C 1
ATOM 2349 O O . ARG A 1 313 ? 42.820 -14.991 -63.059 1.00 80.05 305 ARG A O 1
ATOM 2357 N N . VAL A 1 314 ? 41.515 -13.389 -62.150 1.00 88.90 306 VAL A N 1
ATOM 2358 C CA . VAL A 1 314 ? 40.403 -13.606 -63.067 1.00 95.47 306 VAL A CA 1
ATOM 2359 C C . VAL A 1 314 ? 40.687 -12.862 -64.365 1.00 101.90 306 VAL A C 1
ATOM 2360 O O . VAL A 1 314 ? 40.843 -11.636 -64.369 1.00 101.80 306 VAL A O 1
ATOM 2364 N N . SER A 1 315 ? 40.753 -13.602 -65.468 1.00 110.46 307 SER A N 1
ATOM 2365 C CA . SER A 1 315 ? 40.918 -12.978 -66.773 1.00 113.21 307 SER A CA 1
ATOM 2366 C C . SER A 1 315 ? 39.716 -12.096 -67.085 1.00 117.90 307 SER A C 1
ATOM 2367 O O . SER A 1 315 ? 38.568 -12.546 -67.032 1.00 116.05 307 SER A O 1
ATOM 2370 N N . LEU A 1 316 ? 39.984 -10.829 -67.410 1.00 123.40 308 LEU A N 1
ATOM 2371 C CA . LEU A 1 316 ? 38.913 -9.883 -67.700 1.00 120.40 308 LEU A CA 1
ATOM 2372 C C . LEU A 1 316 ? 38.123 -10.251 -68.950 1.00 116.96 308 LEU A C 1
ATOM 2373 O O . LEU A 1 316 ? 37.110 -9.600 -69.230 1.00 112.06 308 LEU A O 1
ATOM 2375 N N . GLY A 1 317 ? 38.558 -11.262 -69.702 1.00 121.36 309 GLY A N 1
ATOM 2376 C CA . GLY A 1 317 ? 37.834 -11.701 -70.876 1.00 117.00 309 GLY A CA 1
ATOM 2377 C C . GLY A 1 317 ? 36.867 -12.831 -70.567 1.00 107.98 309 GLY A C 1
ATOM 2378 O O . GLY A 1 317 ? 37.043 -13.584 -69.612 1.00 110.64 309 GLY A O 1
ATOM 2379 N N . GLY A 1 318 ? 35.834 -12.937 -71.397 1.00 92.72 310 GLY A N 1
ATOM 2380 C CA . GLY A 1 318 ? 34.798 -13.926 -71.207 1.00 87.35 310 GLY A CA 1
ATOM 2381 C C . GLY A 1 318 ? 35.333 -15.346 -71.217 1.00 86.61 310 GLY A C 1
ATOM 2382 O O . GLY A 1 318 ? 35.860 -15.817 -72.229 1.00 86.97 310 GLY A O 1
ATOM 2383 N N . PRO A 1 319 ? 35.210 -16.063 -70.096 1.00 81.25 311 PRO A N 1
ATOM 2384 C CA . PRO A 1 319 ? 35.632 -17.469 -70.086 1.00 75.44 311 PRO A CA 1
ATOM 2385 C C . PRO A 1 319 ? 34.907 -18.270 -71.157 1.00 67.68 311 PRO A C 1
ATOM 2386 O O . PRO A 1 319 ? 33.761 -17.985 -71.508 1.00 73.28 311 PRO A O 1
ATOM 2390 N N . ILE A 1 320 ? 35.592 -19.286 -71.674 1.00 76.74 312 ILE A N 1
ATOM 2391 C CA . ILE A 1 320 ? 35.104 -20.080 -72.797 1.00 70.45 312 ILE A CA 1
ATOM 2392 C C . ILE A 1 320 ? 34.796 -21.483 -72.297 1.00 67.62 312 ILE A C 1
ATOM 2393 O O . ILE A 1 320 ? 35.665 -22.151 -71.723 1.00 66.46 312 ILE A O 1
ATOM 2398 N N . PHE A 1 321 ? 33.563 -21.931 -72.523 1.00 63.79 313 PHE A N 1
ATOM 2399 C CA . PHE A 1 321 ? 33.158 -23.298 -72.217 1.00 62.56 313 PHE A CA 1
ATOM 2400 C C . PHE A 1 321 ? 33.371 -24.143 -73.467 1.00 64.43 313 PHE A C 1
ATOM 2401 O O . PHE A 1 321 ? 32.609 -24.039 -74.434 1.00 66.73 313 PHE A O 1
ATOM 2409 N N . ASP A 1 322 ? 34.406 -24.978 -73.446 1.00 57.92 314 ASP A N 1
ATOM 2410 C CA . ASP A 1 322 ? 34.824 -25.772 -74.597 1.00 64.37 314 ASP A CA 1
ATOM 2411 C C . ASP A 1 322 ? 34.709 -27.242 -74.218 1.00 57.82 314 ASP A C 1
ATOM 2412 O O . ASP A 1 322 ? 35.477 -27.735 -73.386 1.00 56.98 314 ASP A O 1
ATOM 2417 N N . LEU A 1 323 ? 33.746 -27.940 -74.823 1.00 61.92 315 LEU A N 1
ATOM 2418 C CA . LEU A 1 323 ? 33.532 -29.341 -74.476 1.00 63.42 315 LEU A CA 1
ATOM 2419 C C . LEU A 1 323 ? 34.761 -30.185 -74.782 1.00 58.75 315 LEU A C 1
ATOM 2420 O O . LEU A 1 323 ? 35.011 -31.186 -74.101 1.00 61.25 315 LEU A O 1
ATOM 2425 N N . GLU A 1 324 ? 35.538 -29.801 -75.797 1.00 63.77 316 GLU A N 1
ATOM 2426 C CA . GLU A 1 324 ? 36.745 -30.551 -76.128 1.00 65.39 316 GLU A CA 1
ATOM 2427 C C . GLU A 1 324 ? 37.729 -30.542 -74.965 1.00 61.37 316 GLU A C 1
ATOM 2428 O O . GLU A 1 324 ? 38.259 -31.589 -74.576 1.00 59.34 316 GLU A O 1
ATOM 2430 N N . LYS A 1 325 ? 37.985 -29.364 -74.391 1.00 64.87 317 LYS A N 1
ATOM 2431 C CA . LYS A 1 325 ? 38.922 -29.283 -73.276 1.00 66.47 317 LYS A CA 1
ATOM 2432 C C . LYS A 1 325 ? 38.348 -29.934 -72.023 1.00 56.21 317 LYS A C 1
ATOM 2433 O O . LYS A 1 325 ? 39.090 -30.535 -71.237 1.00 50.10 317 LYS A O 1
ATOM 2439 N N . LEU A 1 326 ? 37.034 -29.825 -71.816 1.00 56.28 318 LEU A N 1
ATOM 2440 C CA . LEU A 1 326 ? 36.416 -30.473 -70.665 1.00 56.03 318 LEU A CA 1
ATOM 2441 C C . LEU A 1 326 ? 36.551 -31.989 -70.750 1.00 48.63 318 LEU A C 1
ATOM 2442 O O . LEU A 1 326 ? 36.780 -32.656 -69.735 1.00 51.03 318 LEU A O 1
ATOM 2447 N N . SER A 1 327 ? 36.415 -32.550 -71.954 1.00 49.88 319 SER A N 1
ATOM 2448 C 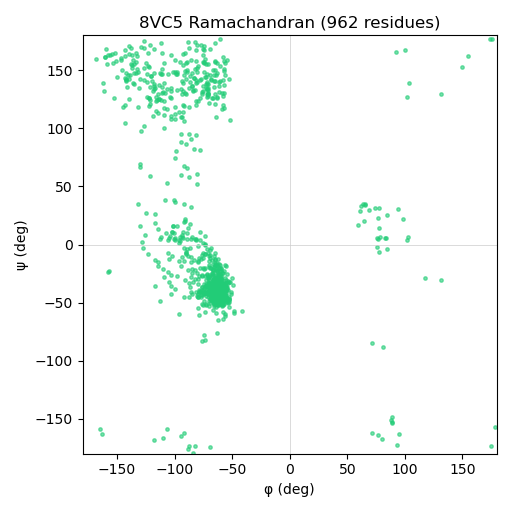CA . SER A 1 327 ? 36.522 -33.998 -72.106 1.00 57.25 319 SER A CA 1
ATOM 2449 C C . SER A 1 327 ? 37.952 -34.473 -71.881 1.00 56.79 319 SER A C 1
ATOM 2450 O O . SER A 1 327 ? 38.173 -35.492 -71.216 1.00 45.72 319 SER A O 1
ATOM 2453 N N . TRP A 1 328 ? 38.935 -33.754 -72.427 1.00 49.99 320 TRP A N 1
ATOM 2454 C CA . TRP A 1 328 ? 40.328 -34.113 -72.180 1.00 51.08 320 TRP A CA 1
ATOM 2455 C C . TRP A 1 328 ? 40.640 -34.077 -70.690 1.00 51.34 320 TRP A C 1
ATOM 2456 O O . TRP A 1 328 ? 41.272 -34.992 -70.152 1.00 51.88 320 TRP A O 1
ATOM 2467 N N . LEU A 1 329 ? 40.198 -33.020 -70.004 1.00 48.99 321 LEU A N 1
ATOM 2468 C CA . LEU A 1 329 ? 40.449 -32.911 -68.572 1.00 49.86 321 LEU A CA 1
ATOM 2469 C C . LEU A 1 329 ? 39.793 -34.058 -67.818 1.00 44.62 321 LEU A C 1
ATOM 2470 O O . LEU A 1 329 ? 40.407 -34.669 -66.936 1.00 50.92 321 LEU A O 1
ATOM 2475 N N . ASN A 1 330 ? 38.536 -34.360 -68.149 1.00 42.46 322 ASN A N 1
ATOM 2476 C CA . ASN A 1 330 ? 37.835 -35.447 -67.476 1.00 44.94 322 ASN A CA 1
ATOM 2477 C C . ASN A 1 330 ? 38.571 -36.768 -67.663 1.00 43.82 322 ASN A C 1
ATOM 2478 O O . ASN A 1 330 ? 38.616 -37.599 -66.748 1.00 44.27 322 ASN A O 1
ATOM 2483 N N . GLY A 1 331 ? 39.161 -36.977 -68.840 1.00 45.95 323 GLY A N 1
ATOM 2484 C CA . GLY A 1 331 ? 39.964 -38.169 -69.051 1.00 50.85 323 GLY A CA 1
ATOM 2485 C C . GLY A 1 331 ? 41.209 -38.192 -68.185 1.00 57.27 323 GLY A C 1
ATOM 2486 O O . GLY A 1 331 ? 41.615 -39.250 -67.696 1.00 55.18 323 GLY A O 1
ATOM 2487 N N . GLN A 1 332 ? 41.836 -37.028 -67.987 1.00 55.46 324 GLN A N 1
ATOM 2488 C CA . GLN A 1 332 ? 42.994 -36.957 -67.101 1.00 55.88 324 GLN A CA 1
ATOM 2489 C C . GLN A 1 332 ? 42.618 -37.379 -65.686 1.00 52.23 324 GLN A C 1
ATOM 2490 O O . GLN A 1 332 ? 43.332 -38.161 -65.047 1.00 57.24 324 GLN A O 1
ATOM 2492 N N . TRP A 1 333 ? 41.489 -36.876 -65.182 1.00 47.13 325 TRP A N 1
ATOM 2493 C CA . TRP A 1 333 ? 41.015 -37.292 -63.866 1.00 53.91 325 TRP A CA 1
ATOM 2494 C C . TRP A 1 333 ? 40.757 -38.794 -63.823 1.00 54.50 325 TRP A C 1
ATOM 2495 O O . TRP A 1 333 ? 41.145 -39.473 -62.866 1.00 56.55 325 TRP A O 1
ATOM 2506 N N . ILE A 1 334 ? 40.091 -39.328 -64.850 1.00 50.58 326 ILE A N 1
ATOM 2507 C CA . ILE A 1 334 ? 39.815 -40.762 -64.890 1.00 54.14 326 ILE A CA 1
ATOM 2508 C C . ILE A 1 334 ? 41.114 -41.553 -64.855 1.00 48.99 326 ILE A C 1
ATOM 2509 O O . ILE A 1 334 ? 41.233 -42.551 -64.134 1.00 55.59 326 ILE A O 1
ATOM 2514 N N . ARG A 1 335 ? 42.106 -41.117 -65.631 1.00 52.62 327 ARG A N 1
ATOM 2515 C CA . ARG A 1 335 ? 43.350 -41.868 -65.747 1.00 52.06 327 ARG A CA 1
ATOM 2516 C C . ARG A 1 335 ? 44.191 -41.762 -64.480 1.00 64.06 327 ARG A C 1
ATOM 2517 O O . ARG A 1 335 ? 44.862 -42.726 -64.094 1.00 60.03 327 ARG A O 1
ATOM 2525 N N . GLU A 1 336 ? 44.175 -40.603 -63.825 1.00 61.50 328 GLU A N 1
ATOM 2526 C CA . GLU A 1 336 ? 45.110 -40.315 -62.736 1.00 72.89 328 GLU A CA 1
ATOM 2527 C C . GLU A 1 336 ? 44.486 -40.654 -61.380 1.00 72.08 328 GLU A C 1
ATOM 2528 O O . GLU A 1 336 ? 44.338 -39.814 -60.492 1.00 73.49 328 GLU A O 1
ATOM 2534 N N . GLN A 1 337 ? 44.128 -41.927 -61.233 1.00 69.52 329 GLN A N 1
ATOM 2535 C CA . GLN A 1 337 ? 43.520 -42.429 -60.008 1.00 68.52 329 GLN A CA 1
ATOM 2536 C C . GLN A 1 337 ? 43.515 -43.949 -60.068 1.00 68.26 329 GLN A C 1
ATOM 2537 O O . GLN A 1 337 ? 43.607 -44.543 -61.146 1.00 58.43 329 GLN A O 1
ATOM 2543 N N . SER A 1 338 ? 43.398 -44.571 -58.897 1.00 63.37 330 SER A N 1
ATOM 2544 C CA . SER A 1 338 ? 43.422 -46.024 -58.822 1.00 64.03 330 SER A CA 1
ATOM 2545 C C . SER A 1 338 ? 42.217 -46.620 -59.546 1.00 60.16 330 SER A C 1
ATOM 2546 O O . SER A 1 338 ? 41.190 -45.967 -59.753 1.00 57.39 330 SER A O 1
ATOM 2549 N N . VAL A 1 339 ? 42.356 -47.890 -59.935 1.00 58.33 331 VAL A N 1
ATOM 2550 C CA . VAL A 1 339 ? 41.255 -48.580 -60.597 1.00 58.29 331 VAL A CA 1
ATOM 2551 C C . VAL A 1 339 ? 40.084 -48.761 -59.639 1.00 53.82 331 VAL A C 1
ATOM 2552 O O . VAL A 1 339 ? 38.923 -48.792 -60.066 1.00 52.19 331 VAL A O 1
ATOM 2556 N N . GLU A 1 340 ? 40.359 -48.877 -58.337 1.00 57.07 332 GLU A N 1
ATOM 2557 C CA . GLU A 1 340 ? 39.279 -48.951 -57.358 1.00 55.39 332 GLU A CA 1
ATOM 2558 C C . GLU A 1 340 ? 38.453 -47.668 -57.359 1.00 59.96 332 GLU A C 1
ATOM 2559 O O . GLU A 1 340 ? 37.221 -47.711 -57.449 1.00 61.13 332 GLU A O 1
ATOM 2565 N N . GLU A 1 341 ? 39.115 -46.511 -57.257 1.00 57.41 333 GLU A N 1
ATOM 2566 C CA . GLU A 1 341 ? 38.394 -45.244 -57.331 1.00 57.21 333 GLU A CA 1
ATOM 2567 C C . GLU A 1 341 ? 37.584 -45.159 -58.617 1.00 52.63 333 GLU A C 1
ATOM 2568 O O . GLU A 1 341 ? 36.399 -44.807 -58.599 1.00 57.16 333 GLU A O 1
ATOM 2574 N N . PHE A 1 342 ? 38.220 -45.466 -59.749 1.00 53.67 334 PHE A N 1
ATOM 2575 C CA . PHE A 1 342 ? 37.509 -45.498 -61.022 1.00 49.67 334 PHE A CA 1
ATOM 2576 C C . PHE A 1 342 ? 36.272 -46.383 -60.930 1.00 54.19 334 PHE A C 1
ATOM 2577 O O . PHE A 1 342 ? 35.177 -45.986 -61.343 1.00 47.57 334 PHE A O 1
ATOM 2585 N N . ALA A 1 343 ? 36.428 -47.582 -60.365 1.00 50.79 335 ALA A N 1
ATOM 2586 C CA . ALA A 1 343 ? 35.311 -48.517 -60.283 1.00 53.52 335 ALA A CA 1
ATOM 2587 C C . ALA A 1 343 ? 34.161 -47.937 -59.466 1.00 60.10 335 ALA A C 1
ATOM 2588 O O . ALA A 1 343 ? 33.001 -47.976 -59.892 1.00 54.37 335 ALA A O 1
ATOM 2590 N N . ARG A 1 344 ? 34.463 -47.393 -58.282 1.00 54.11 336 ARG A N 1
ATOM 2591 C CA . ARG A 1 344 ? 33.406 -46.828 -57.447 1.00 61.79 336 ARG A CA 1
ATOM 2592 C C . ARG A 1 344 ? 32.685 -45.684 -58.147 1.00 55.04 336 ARG A C 1
ATOM 2593 O O . ARG A 1 344 ? 31.474 -45.511 -57.964 1.00 53.54 336 ARG A O 1
ATOM 2601 N N . GLU A 1 345 ? 33.400 -44.896 -58.952 1.00 51.70 337 GLU A N 1
ATOM 2602 C CA . GLU A 1 345 ? 32.754 -43.803 -59.672 1.00 49.68 337 GLU A CA 1
ATOM 2603 C C . GLU A 1 345 ? 31.837 -44.334 -60.768 1.00 52.68 337 GLU A C 1
ATOM 2604 O O . GLU A 1 345 ? 30.776 -43.756 -61.032 1.00 44.99 337 GLU A O 1
ATOM 2610 N N . VAL A 1 346 ? 32.232 -45.429 -61.419 1.00 47.33 338 VAL A N 1
ATOM 2611 C CA . VAL A 1 346 ? 31.390 -46.023 -62.452 1.00 47.21 338 VAL A CA 1
ATOM 2612 C C . VAL A 1 346 ? 30.130 -46.615 -61.834 1.00 42.23 338 VAL A C 1
ATOM 2613 O O . VAL A 1 346 ? 29.040 -46.528 -62.412 1.00 43.72 338 VAL A O 1
ATOM 2617 N N . GLN A 1 347 ? 30.254 -47.222 -60.652 1.00 42.89 339 GLN A N 1
ATOM 2618 C CA . GLN A 1 347 ? 29.085 -47.773 -59.975 1.00 54.24 339 GLN A CA 1
ATOM 2619 C C . GLN A 1 347 ? 28.089 -46.674 -59.627 1.00 50.77 339 GLN A C 1
ATOM 2620 O O . GLN A 1 347 ? 26.894 -46.784 -59.925 1.00 51.58 339 GLN A O 1
ATOM 2626 N N . LYS A 1 348 ? 28.564 -45.605 -58.981 1.00 45.59 340 LYS A N 1
ATOM 2627 C CA . LYS A 1 348 ? 27.684 -44.485 -58.665 1.00 49.66 340 LYS A CA 1
ATOM 2628 C C . LYS A 1 348 ? 27.029 -43.936 -59.924 1.00 45.15 340 LYS A C 1
ATOM 2629 O O . LYS A 1 348 ? 25.856 -43.545 -59.905 1.00 50.62 340 LYS A O 1
ATOM 2631 N N . TRP A 1 349 ? 27.764 -43.924 -61.037 1.00 46.13 341 TRP A N 1
ATOM 2632 C CA . TRP A 1 349 ? 27.253 -43.312 -62.259 1.00 46.35 341 TRP A CA 1
ATOM 2633 C C . TRP A 1 349 ? 26.105 -44.121 -62.859 1.00 46.82 341 TRP A C 1
ATOM 2634 O O . TRP A 1 349 ? 25.045 -43.565 -63.171 1.00 48.44 341 TRP A O 1
ATOM 2645 N N . ALA A 1 350 ? 26.287 -45.433 -63.033 1.00 43.28 342 ALA A N 1
ATOM 2646 C CA . ALA A 1 350 ? 25.250 -46.216 -63.697 1.00 41.00 342 ALA A CA 1
ATOM 2647 C C . ALA A 1 350 ? 25.266 -47.706 -63.371 1.00 46.13 342 ALA A C 1
ATOM 2648 O O . ALA A 1 350 ? 24.240 -48.376 -63.527 1.00 44.18 342 ALA A O 1
ATOM 2650 N N . LEU A 1 351 ? 26.402 -48.249 -62.930 1.00 47.78 343 LEU A N 1
ATOM 2651 C CA . LEU A 1 351 ? 26.500 -49.688 -62.659 1.00 53.53 343 LEU A CA 1
ATOM 2652 C C . LEU A 1 351 ? 26.160 -49.962 -61.193 1.00 49.40 343 LEU A C 1
ATOM 2653 O O . LEU A 1 351 ? 26.993 -50.374 -60.384 1.00 46.65 343 LEU A O 1
ATOM 2658 N N . ASN A 1 352 ? 24.893 -49.731 -60.864 1.00 49.97 344 ASN A N 1
ATOM 2659 C CA . ASN A 1 352 ? 24.393 -49.904 -59.510 1.00 47.83 344 ASN A CA 1
ATOM 2660 C C . ASN A 1 352 ? 23.064 -50.640 -59.555 1.00 48.97 344 ASN A C 1
ATOM 2661 O O . ASN A 1 352 ? 22.358 -50.593 -60.571 1.00 46.71 344 ASN A O 1
ATOM 2666 N N . PRO A 1 353 ? 22.697 -51.333 -58.472 1.00 51.84 345 PRO A N 1
ATOM 2667 C CA . PRO A 1 353 ? 21.443 -52.107 -58.501 1.00 49.75 345 PRO A CA 1
ATOM 2668 C C . PRO A 1 353 ? 20.221 -51.265 -58.815 1.00 46.04 345 PRO A C 1
ATOM 2669 O O . PRO A 1 353 ? 19.298 -51.745 -59.486 1.00 53.96 345 PRO A O 1
ATOM 2673 N N . GLU A 1 354 ? 20.185 -50.017 -58.346 1.00 52.26 346 GLU A N 1
ATOM 2674 C CA . GLU A 1 354 ? 19.024 -49.168 -58.591 1.00 49.76 346 GLU A CA 1
ATOM 2675 C C . GLU A 1 354 ? 18.780 -49.003 -60.087 1.00 52.11 346 GLU A C 1
ATOM 2676 O O . GLU A 1 354 ? 17.675 -49.252 -60.582 1.00 50.47 346 GLU A O 1
ATOM 2682 N N . TYR A 1 355 ? 19.814 -48.596 -60.827 1.00 45.96 347 TYR A N 1
ATOM 2683 C CA . TYR A 1 355 ? 19.674 -48.393 -62.266 1.00 44.67 347 TYR A CA 1
ATOM 2684 C C . TYR A 1 355 ? 19.455 -49.717 -62.987 1.00 40.43 347 TYR A C 1
ATOM 2685 O O . TYR A 1 355 ? 18.552 -49.840 -63.823 1.00 40.09 347 TYR A O 1
ATOM 2694 N N . LEU A 1 356 ? 20.263 -50.730 -62.661 1.00 43.74 348 LEU A N 1
ATOM 2695 C CA . LEU A 1 356 ? 20.207 -51.986 -63.402 1.00 46.33 348 LEU A CA 1
ATOM 2696 C C . LEU A 1 356 ? 18.900 -52.736 -63.172 1.00 43.94 348 LEU A C 1
ATOM 2697 O O . LEU A 1 356 ? 18.407 -53.402 -64.089 1.00 46.27 348 LEU A O 1
ATOM 2702 N N . MET A 1 357 ? 18.320 -52.647 -61.974 1.00 43.81 349 MET A N 1
ATOM 2703 C CA . MET A 1 357 ? 17.063 -53.346 -61.726 1.00 47.59 349 MET A CA 1
ATOM 2704 C C . MET A 1 357 ? 15.877 -52.660 -62.394 1.00 54.34 349 MET A C 1
ATOM 2705 O O . MET A 1 357 ? 14.845 -53.307 -62.605 1.00 53.27 349 MET A O 1
ATOM 2710 N N . LYS A 1 358 ? 15.992 -51.372 -62.729 1.00 53.49 350 LYS A N 1
ATOM 2711 C CA . LYS A 1 358 ? 14.955 -50.741 -63.538 1.00 48.30 350 LYS A CA 1
ATOM 2712 C C . LYS A 1 358 ? 15.012 -51.227 -64.977 1.00 42.07 350 LYS A C 1
ATOM 2713 O O . LYS A 1 358 ? 13.978 -51.285 -65.653 1.00 44.50 350 LYS A O 1
ATOM 2719 N N . ILE A 1 359 ? 16.205 -51.579 -65.457 1.00 43.96 351 ILE A N 1
ATOM 2720 C CA . ILE A 1 359 ? 16.354 -52.082 -66.816 1.00 45.95 351 ILE A CA 1
ATOM 2721 C C . ILE A 1 359 ? 15.959 -53.551 -66.905 1.00 42.46 351 ILE A C 1
ATOM 2722 O O . ILE A 1 359 ? 15.416 -53.988 -67.926 1.00 45.64 351 ILE A O 1
ATOM 2727 N N . ALA A 1 360 ? 16.217 -54.328 -65.851 1.00 45.61 352 ALA A N 1
ATOM 2728 C CA . ALA A 1 360 ? 16.048 -55.777 -65.849 1.00 48.31 352 ALA A CA 1
ATOM 2729 C C . ALA A 1 360 ? 14.699 -56.223 -66.405 1.00 48.32 352 ALA A C 1
ATOM 2730 O O . ALA A 1 360 ? 14.662 -57.002 -67.366 1.00 46.37 352 ALA A O 1
ATOM 2732 N N . PRO A 1 361 ? 13.573 -55.771 -65.846 1.00 51.56 353 PRO A N 1
ATOM 2733 C CA . PRO A 1 361 ? 12.278 -56.289 -66.318 1.00 54.13 353 PRO A CA 1
ATOM 2734 C C . PRO A 1 361 ? 12.001 -56.010 -67.783 1.00 54.03 353 PRO A C 1
ATOM 2735 O O . PRO A 1 361 ? 11.121 -56.657 -68.364 1.00 60.98 353 PRO A O 1
ATOM 2739 N N . HIS A 1 362 ? 12.716 -55.076 -68.402 1.00 53.38 354 HIS A N 1
ATOM 2740 C CA . HIS A 1 362 ? 12.462 -54.730 -69.792 1.00 51.02 354 HIS A CA 1
ATOM 2741 C C . HIS A 1 362 ? 13.306 -55.527 -70.778 1.00 57.88 354 HIS A C 1
ATOM 2742 O O . HIS A 1 362 ? 12.993 -55.524 -71.974 1.00 59.15 354 HIS A O 1
ATOM 2749 N N . VAL A 1 363 ? 14.354 -56.213 -70.316 1.00 50.50 355 VAL A N 1
ATOM 2750 C CA . VAL A 1 363 ? 15.154 -57.063 -71.193 1.00 54.14 355 VAL A CA 1
ATOM 2751 C C . VAL A 1 363 ? 14.793 -58.525 -70.960 1.00 54.16 355 VAL A C 1
ATOM 2752 O O . VAL A 1 363 ? 14.943 -59.359 -71.860 1.00 57.15 355 VAL A O 1
ATOM 2756 N N . GLN A 1 364 ? 14.301 -58.842 -69.757 1.00 53.70 356 GLN A N 1
ATOM 2757 C CA . GLN A 1 364 ? 14.020 -60.234 -69.416 1.00 52.61 356 GLN A CA 1
ATOM 2758 C C . GLN A 1 364 ? 13.109 -60.903 -70.439 1.00 52.00 356 GLN A C 1
ATOM 2759 O O . GLN A 1 364 ? 13.243 -62.105 -70.694 1.00 55.61 356 GLN A O 1
ATOM 2765 N N . GLY A 1 365 ? 12.188 -60.153 -71.035 1.00 54.78 357 GLY A N 1
ATOM 2766 C CA . GLY A 1 365 ? 11.247 -60.709 -71.983 1.00 58.61 357 GLY A CA 1
ATOM 2767 C C . GLY A 1 365 ? 11.657 -60.643 -73.437 1.00 58.76 357 GLY A C 1
ATOM 2768 O O . GLY A 1 365 ? 10.861 -61.013 -74.307 1.00 60.56 357 GLY A O 1
ATOM 2769 N N . ARG A 1 366 ? 12.880 -60.197 -73.734 1.00 49.88 358 ARG A N 1
ATOM 2770 C CA . ARG A 1 366 ? 13.305 -59.967 -75.110 1.00 55.52 358 ARG A CA 1
ATOM 2771 C C . ARG A 1 366 ? 14.646 -60.620 -75.422 1.00 54.87 358 ARG A C 1
ATOM 2772 O O . ARG A 1 366 ? 15.276 -60.274 -76.426 1.00 60.98 358 ARG A O 1
ATOM 2780 N N . VAL A 1 367 ? 15.097 -61.555 -74.592 1.00 49.69 359 VAL A N 1
ATOM 2781 C CA . VAL A 1 367 ? 16.371 -62.233 -74.790 1.00 52.14 359 VAL A CA 1
ATOM 2782 C C . VAL A 1 367 ? 16.150 -63.733 -74.686 1.00 52.08 359 VAL A C 1
ATOM 2783 O O . VAL A 1 367 ? 15.342 -64.198 -73.875 1.00 50.87 359 VAL A O 1
ATOM 2787 N N . GLU A 1 368 ? 16.866 -64.490 -75.516 1.00 51.14 360 GLU A N 1
ATOM 2788 C CA . GLU A 1 368 ? 16.894 -65.940 -75.406 1.00 52.45 360 GLU A CA 1
ATOM 2789 C C . GLU A 1 368 ? 18.166 -66.447 -74.741 1.00 48.51 360 GLU A C 1
ATOM 2790 O O . GLU A 1 368 ? 18.242 -67.634 -74.406 1.00 50.01 360 GLU A O 1
ATOM 2796 N N . ASN A 1 369 ? 19.156 -65.580 -74.542 1.00 48.01 361 ASN A N 1
ATOM 2797 C CA . ASN A 1 369 ? 20.302 -65.877 -73.693 1.00 46.82 361 ASN A CA 1
ATOM 2798 C C . ASN A 1 369 ? 20.907 -64.551 -73.254 1.00 47.14 361 ASN A C 1
ATOM 2799 O O . ASN A 1 369 ? 20.636 -63.502 -73.844 1.00 46.94 361 ASN A O 1
ATOM 2804 N N . PHE A 1 370 ? 21.729 -64.607 -72.202 1.00 47.53 362 PHE A N 1
ATOM 2805 C CA . PHE A 1 370 ? 22.208 -63.374 -71.585 1.00 49.70 362 PHE A CA 1
ATOM 2806 C C . PHE A 1 370 ? 23.134 -62.578 -72.499 1.00 46.59 362 PHE A C 1
ATOM 2807 O O . PHE A 1 370 ? 23.288 -61.369 -72.296 1.00 42.27 362 PHE A O 1
ATOM 2815 N N . SER A 1 371 ? 23.750 -63.217 -73.494 1.00 41.31 363 SER A N 1
ATOM 2816 C CA . SER A 1 371 ? 24.639 -62.494 -74.397 1.00 44.41 363 SER A CA 1
ATOM 2817 C C . SER A 1 371 ? 23.896 -61.521 -75.304 1.00 43.00 363 SER A C 1
ATOM 2818 O O . SER A 1 371 ? 24.544 -60.694 -75.954 1.00 43.73 363 SER A O 1
ATOM 2821 N N . GLN A 1 372 ? 22.568 -61.599 -75.366 1.00 46.09 364 GLN A N 1
ATOM 2822 C CA . GLN A 1 372 ? 21.767 -60.679 -76.164 1.00 45.66 364 GLN A CA 1
ATOM 2823 C C . GLN A 1 372 ? 21.354 -59.433 -75.391 1.00 44.92 364 GLN A C 1
ATOM 2824 O O . GLN A 1 372 ? 20.739 -58.535 -75.975 1.00 45.97 364 GLN A O 1
ATOM 2830 N N . ILE A 1 373 ? 21.685 -59.352 -74.100 1.00 43.88 365 ILE A N 1
ATOM 2831 C CA . ILE A 1 373 ? 21.264 -58.214 -73.289 1.00 44.19 365 ILE A CA 1
ATOM 2832 C C . ILE A 1 373 ? 22.031 -56.958 -73.686 1.00 47.88 365 ILE A C 1
ATOM 2833 O O . ILE A 1 373 ? 21.450 -55.878 -73.838 1.00 47.98 365 ILE A O 1
ATOM 2838 N N . ALA A 1 374 ? 23.347 -57.080 -73.858 1.00 48.07 366 ALA A N 1
ATOM 2839 C CA . ALA A 1 374 ? 24.166 -55.895 -74.102 1.00 49.98 366 ALA A CA 1
ATOM 2840 C C . ALA A 1 374 ? 23.785 -55.179 -75.390 1.00 44.37 366 ALA A C 1
ATOM 2841 O O . ALA A 1 374 ? 23.626 -53.947 -75.360 1.00 46.77 366 ALA A O 1
ATOM 2843 N N . PRO A 1 375 ? 23.627 -55.852 -76.533 1.00 47.65 367 PRO A N 1
ATOM 2844 C CA . PRO A 1 375 ? 23.150 -55.132 -77.725 1.00 47.66 367 PRO A CA 1
ATOM 2845 C C . PRO A 1 375 ? 21.789 -54.496 -77.525 1.00 53.21 367 PRO A C 1
ATOM 2846 O O . PRO A 1 375 ? 21.510 -53.441 -78.108 1.00 48.45 367 PRO A O 1
ATOM 2850 N N . LEU A 1 376 ? 20.928 -55.112 -76.712 1.00 45.25 368 LEU A N 1
ATOM 2851 C CA . LEU A 1 376 ? 19.583 -54.589 -76.503 1.00 52.85 368 LEU A CA 1
ATOM 2852 C C . LEU A 1 376 ? 19.589 -53.397 -75.554 1.00 47.53 368 LEU A C 1
ATOM 2853 O O . LEU A 1 376 ? 18.933 -52.384 -75.820 1.00 45.47 368 LEU A O 1
ATOM 2858 N N . ALA A 1 377 ? 20.325 -53.501 -74.449 1.00 44.28 369 ALA A N 1
ATOM 2859 C CA . ALA A 1 377 ? 20.313 -52.497 -73.395 1.00 46.48 369 ALA A CA 1
ATOM 2860 C C . ALA A 1 377 ? 21.505 -51.553 -73.456 1.00 43.26 369 ALA A C 1
ATOM 2861 O O . ALA A 1 377 ? 21.651 -50.705 -72.569 1.00 41.00 369 ALA A O 1
ATOM 2863 N N . GLY A 1 378 ? 22.353 -51.674 -74.478 1.00 44.04 370 GLY A N 1
ATOM 2864 C CA . GLY A 1 378 ? 23.529 -50.824 -74.557 1.00 41.69 370 GLY A CA 1
ATOM 2865 C C . GLY A 1 378 ? 23.199 -49.345 -74.501 1.00 44.68 370 GLY A C 1
ATOM 2866 O O . GLY A 1 378 ? 23.947 -48.556 -73.918 1.00 39.26 370 GLY A O 1
ATOM 2867 N N . PHE A 1 379 ? 22.075 -48.948 -75.102 1.00 39.52 371 PHE A N 1
ATOM 2868 C CA . PHE A 1 379 ? 21.743 -47.531 -75.183 1.00 38.91 371 PHE A CA 1
ATOM 2869 C C . PHE A 1 379 ? 21.492 -46.908 -73.816 1.00 40.53 371 PHE A C 1
ATOM 2870 O O . PHE A 1 379 ? 21.498 -45.677 -73.704 1.00 40.54 371 PHE A O 1
ATOM 2878 N N . PHE A 1 380 ? 21.273 -47.716 -72.774 1.00 42.02 372 PHE A N 1
ATOM 2879 C CA . PHE A 1 380 ? 21.131 -47.164 -71.431 1.00 36.64 372 PHE A CA 1
ATOM 2880 C C . PHE A 1 380 ? 22.445 -46.642 -70.866 1.00 40.65 372 PHE A C 1
ATOM 2881 O O . PHE A 1 380 ? 22.433 -46.032 -69.792 1.00 42.84 372 PHE A O 1
ATOM 2889 N N . PHE A 1 381 ? 23.572 -46.870 -71.548 1.00 40.26 373 PHE A N 1
ATOM 2890 C CA . PHE A 1 381 ? 24.874 -46.463 -71.041 1.00 43.15 373 PHE A CA 1
ATOM 2891 C C . PHE A 1 381 ? 25.701 -45.652 -72.031 1.00 34.92 373 PHE A C 1
ATOM 2892 O O . PHE A 1 381 ? 26.834 -45.285 -71.701 1.00 38.50 373 PHE A O 1
ATOM 2900 N N . SER A 1 382 ? 25.173 -45.342 -73.216 1.00 37.23 374 SER A N 1
ATOM 2901 C CA . SER A 1 382 ? 25.975 -44.755 -74.285 1.00 43.91 374 SER A CA 1
ATOM 2902 C C . SER A 1 382 ? 25.943 -43.230 -74.341 1.00 44.35 374 SER A C 1
ATOM 2903 O O . SER A 1 382 ? 26.735 -42.646 -75.089 1.00 49.63 374 SER A O 1
ATOM 2906 N N . GLY A 1 383 ? 25.063 -42.565 -73.599 1.00 42.94 375 GLY A N 1
ATOM 2907 C CA . GLY A 1 383 ? 24.968 -41.117 -73.709 1.00 54.94 375 GLY A CA 1
ATOM 2908 C C . GLY A 1 383 ? 24.134 -40.700 -74.903 1.00 40.31 375 GLY A C 1
ATOM 2909 O O . GLY A 1 383 ? 22.925 -40.492 -74.778 1.00 46.18 375 GLY A O 1
ATOM 2910 N N . GLY A 1 384 ? 24.773 -40.555 -76.063 1.00 45.22 376 GLY A N 1
ATOM 2911 C CA . GLY A 1 384 ? 24.072 -40.504 -77.327 1.00 42.21 376 GLY A CA 1
ATOM 2912 C C . GLY A 1 384 ? 23.858 -41.901 -77.879 1.00 41.86 376 GLY A C 1
ATOM 2913 O O . GLY A 1 384 ? 24.139 -42.909 -77.229 1.00 39.23 376 GLY A O 1
ATOM 2914 N N . VAL A 1 385 ? 23.341 -41.957 -79.102 1.00 43.36 377 VAL A N 1
ATOM 2915 C CA . VAL A 1 385 ? 23.208 -43.231 -79.807 1.00 44.55 377 VAL A CA 1
ATOM 2916 C C . VAL A 1 385 ? 23.743 -43.061 -81.221 1.00 48.44 377 VAL A C 1
ATOM 2917 O O . VAL A 1 385 ? 23.889 -41.933 -81.717 1.00 48.20 377 VAL A O 1
ATOM 2921 N N . PRO A 1 386 ? 24.055 -44.167 -81.898 1.00 49.95 378 PRO A N 1
ATOM 2922 C CA . PRO A 1 386 ? 24.476 -44.071 -83.302 1.00 50.96 378 PRO A CA 1
ATOM 2923 C C . PRO A 1 386 ? 23.337 -43.557 -84.170 1.00 55.47 378 PRO A C 1
ATOM 2924 O O . PRO A 1 386 ? 22.218 -44.073 -84.123 1.00 51.63 378 PRO A O 1
ATOM 2928 N N . LEU A 1 387 ? 23.633 -42.536 -84.966 1.00 54.47 379 LEU A N 1
ATOM 2929 C CA . LEU A 1 387 ? 22.623 -41.845 -85.756 1.00 60.99 379 LEU A CA 1
ATOM 2930 C C . LEU A 1 387 ? 22.541 -42.470 -87.144 1.00 68.13 379 LEU A C 1
ATOM 2931 O O . LEU A 1 387 ? 23.531 -42.490 -87.884 1.00 65.73 379 LEU A O 1
ATOM 2936 N N . ASP A 1 388 ? 21.360 -42.976 -87.491 1.00 67.92 380 ASP A N 1
ATOM 2937 C CA . ASP A 1 388 ? 21.097 -43.590 -88.791 1.00 60.77 380 ASP A CA 1
ATOM 2938 C C . ASP A 1 388 ? 19.874 -42.887 -89.375 1.00 61.93 380 ASP A C 1
ATOM 2939 O O . ASP A 1 388 ? 18.740 -43.172 -88.980 1.00 61.78 380 ASP A O 1
ATOM 2944 N N . ALA A 1 389 ? 20.108 -41.968 -90.314 1.00 65.14 381 ALA A N 1
ATOM 2945 C CA . ALA A 1 389 ? 19.014 -41.166 -90.851 1.00 70.25 381 ALA A CA 1
ATOM 2946 C C . ALA A 1 389 ? 17.916 -42.031 -91.457 1.00 67.57 381 ALA A C 1
ATOM 2947 O O . ALA A 1 389 ? 16.735 -41.674 -91.382 1.00 62.33 381 ALA A O 1
ATOM 2949 N N . SER A 1 390 ? 18.275 -43.169 -92.057 1.00 68.98 382 SER A N 1
ATOM 2950 C CA . SER A 1 390 ? 17.269 -44.012 -92.692 1.00 71.11 382 SER A CA 1
ATOM 2951 C C . SER A 1 390 ? 16.251 -44.552 -91.695 1.00 67.96 382 SER A C 1
ATOM 2952 O O . SER A 1 390 ? 15.133 -44.896 -92.094 1.00 75.83 382 SER A O 1
ATOM 2955 N N . LEU A 1 391 ? 16.603 -44.630 -90.410 1.00 61.22 383 LEU A N 1
ATOM 2956 C CA . LEU A 1 391 ? 15.690 -45.161 -89.404 1.00 60.85 383 LEU A CA 1
ATOM 2957 C C . LEU A 1 391 ? 14.487 -44.262 -89.143 1.00 62.02 383 LEU A C 1
ATOM 2958 O O . LEU A 1 391 ? 13.626 -44.645 -88.344 1.00 63.27 383 LEU A O 1
ATOM 2963 N N . PHE A 1 392 ? 14.396 -43.092 -89.774 1.00 60.54 384 PHE A N 1
ATOM 2964 C CA . PHE A 1 392 ? 13.290 -42.171 -89.542 1.00 66.10 384 PHE A CA 1
ATOM 2965 C C . PHE A 1 392 ? 12.381 -42.030 -90.757 1.00 71.45 384 PHE A C 1
ATOM 2966 O O . PHE A 1 392 ? 11.467 -41.198 -90.742 1.00 68.88 384 PHE A O 1
ATOM 2974 N N . GLU A 1 393 ? 12.604 -42.823 -91.804 1.00 74.96 385 GLU A N 1
ATOM 2975 C CA . GLU A 1 393 ? 11.697 -42.854 -92.944 1.00 88.55 385 GLU A CA 1
ATOM 2976 C C . GLU A 1 393 ? 10.334 -43.377 -92.508 1.00 92.07 385 GLU A C 1
ATOM 2977 O O . GLU A 1 393 ? 10.187 -44.564 -92.198 1.00 94.29 385 GLU A O 1
ATOM 2983 N N . HIS A 1 394 ? 9.337 -42.500 -92.483 1.00 85.04 386 HIS A N 1
ATOM 2984 C CA . HIS A 1 394 ? 8.004 -42.831 -92.004 1.00 88.76 386 HIS A CA 1
ATOM 2985 C C . HIS A 1 394 ? 7.076 -43.105 -93.181 1.00 94.82 386 HIS A C 1
ATOM 2986 O O . HIS A 1 394 ? 7.223 -42.526 -94.261 1.00 90.89 386 HIS A O 1
ATOM 2993 N N . LYS A 1 395 ? 6.113 -44.001 -92.961 1.00 97.68 387 LYS A N 1
ATOM 2994 C CA . LYS A 1 395 ? 5.155 -44.327 -94.013 1.00 105.79 387 LYS A CA 1
ATOM 2995 C C . LYS A 1 395 ? 4.136 -43.208 -94.191 1.00 105.37 387 LYS A C 1
ATOM 2996 O O . LYS A 1 395 ? 3.879 -42.758 -95.314 1.00 105.43 387 LYS A O 1
ATOM 2998 N N . LYS A 1 396 ? 3.549 -42.741 -93.089 1.00 99.80 388 LYS A N 1
ATOM 2999 C CA . LYS A 1 396 ? 2.503 -41.728 -93.134 1.00 97.29 388 LYS A CA 1
ATOM 3000 C C . LYS A 1 396 ? 3.038 -40.301 -93.112 1.00 96.78 388 LYS A C 1
ATOM 3001 O O . LYS A 1 396 ? 2.332 -39.386 -93.553 1.00 99.96 388 LYS A O 1
ATOM 3007 N N . LEU A 1 397 ? 4.255 -40.084 -92.620 1.00 92.21 389 LEU A N 1
ATOM 3008 C CA . LEU A 1 397 ? 4.800 -38.747 -92.422 1.00 84.82 389 LEU A CA 1
ATOM 3009 C C . LEU A 1 397 ? 5.969 -38.512 -93.368 1.00 81.35 389 LEU A C 1
ATOM 3010 O O . LEU A 1 397 ? 6.928 -39.291 -93.382 1.00 70.18 389 LEU A O 1
ATOM 3015 N N . ASP A 1 398 ? 5.893 -37.432 -94.145 1.00 79.36 390 ASP A N 1
ATOM 3016 C CA . ASP A 1 398 ? 6.993 -37.051 -95.012 1.00 80.06 390 ASP A CA 1
ATOM 3017 C C . ASP A 1 398 ? 8.112 -36.446 -94.166 1.00 76.41 390 ASP A C 1
ATOM 3018 O O . ASP A 1 398 ? 7.916 -36.139 -92.988 1.00 77.38 390 ASP A O 1
ATOM 3023 N N . PRO A 1 399 ? 9.306 -36.272 -94.738 1.00 75.17 391 PRO A N 1
ATOM 3024 C CA . PRO A 1 399 ? 10.436 -35.786 -93.925 1.00 69.24 391 PRO A CA 1
ATOM 3025 C C . PRO A 1 399 ? 10.153 -34.496 -93.170 1.00 65.94 391 PRO A C 1
ATOM 3026 O O . PRO A 1 399 ? 10.581 -34.356 -92.018 1.00 72.29 391 PRO A O 1
ATOM 3030 N N . THR A 1 400 ? 9.445 -33.547 -93.783 1.00 72.23 392 THR A N 1
ATOM 3031 C CA . THR A 1 400 ? 9.183 -32.280 -93.105 1.00 72.37 392 THR A CA 1
ATOM 3032 C C . THR A 1 400 ? 8.242 -32.472 -91.922 1.00 71.05 392 THR A C 1
ATOM 3033 O O . THR A 1 400 ? 8.468 -31.907 -90.845 1.00 62.03 392 THR A O 1
ATOM 3037 N N . GLN A 1 401 ? 7.182 -33.262 -92.102 1.00 69.76 393 GLN A N 1
ATOM 3038 C CA . GLN A 1 401 ? 6.284 -33.547 -90.988 1.00 65.02 393 GLN A CA 1
ATOM 3039 C C . GLN A 1 401 ? 7.009 -34.266 -89.859 1.00 69.54 393 GLN A C 1
ATOM 3040 O O . GLN A 1 401 ? 6.665 -34.082 -88.686 1.00 63.13 393 GLN A O 1
ATOM 3046 N N . VAL A 1 402 ? 8.013 -35.082 -90.188 1.00 71.46 394 VAL A N 1
ATOM 3047 C CA . VAL A 1 402 ? 8.749 -35.798 -89.151 1.00 66.17 394 VAL A CA 1
ATOM 3048 C C . VAL A 1 402 ? 9.563 -34.826 -88.306 1.00 62.84 394 VAL A C 1
ATOM 3049 O O . VAL A 1 402 ? 9.648 -34.971 -87.081 1.00 60.02 394 VAL A O 1
ATOM 3053 N N . ARG A 1 403 ? 10.176 -33.824 -88.941 1.00 60.67 395 ARG A N 1
ATOM 3054 C CA . ARG A 1 403 ? 10.942 -32.838 -88.185 1.00 57.70 395 ARG A CA 1
ATOM 3055 C C . ARG A 1 403 ? 10.026 -31.974 -87.326 1.00 54.87 395 ARG A C 1
ATOM 3056 O O . ARG A 1 403 ? 10.392 -31.594 -86.207 1.00 56.02 395 ARG A O 1
ATOM 3064 N N . GLN A 1 404 ? 8.830 -31.662 -87.827 1.00 58.36 396 GLN A N 1
ATOM 3065 C CA . GLN A 1 404 ? 7.865 -30.912 -87.030 1.00 62.38 396 GLN A CA 1
ATOM 3066 C C . GLN A 1 404 ? 7.506 -31.670 -85.757 1.00 61.22 396 GLN A C 1
ATOM 3067 O O . GLN A 1 404 ? 7.457 -31.090 -84.665 1.00 59.86 396 GLN A O 1
ATOM 3073 N N . VAL A 1 405 ? 7.251 -32.974 -85.880 1.00 58.87 397 VAL A N 1
ATOM 3074 C CA . VAL A 1 405 ? 6.867 -33.774 -84.719 1.00 56.50 397 VAL A CA 1
ATOM 3075 C C . VAL A 1 405 ? 7.995 -33.800 -83.696 1.00 49.80 397 VAL A C 1
ATOM 3076 O O . VAL A 1 405 ? 7.775 -33.595 -82.496 1.00 52.46 397 VAL A O 1
ATOM 3080 N N . LEU A 1 406 ? 9.222 -34.062 -84.153 1.00 52.51 398 LEU A N 1
ATOM 3081 C CA . LEU A 1 406 ? 10.354 -34.119 -83.233 1.00 55.07 398 LEU A CA 1
ATOM 3082 C C . LEU A 1 406 ? 10.571 -32.781 -82.531 1.00 54.68 398 LEU A C 1
ATOM 3083 O O . LEU A 1 406 ? 10.836 -32.742 -81.324 1.00 51.24 398 LEU A O 1
ATOM 3088 N N . GLN A 1 407 ? 10.465 -31.672 -83.267 1.00 53.57 399 GLN A N 1
ATOM 3089 C CA . GLN A 1 407 ? 10.683 -30.365 -82.652 1.00 49.52 399 GLN A CA 1
ATOM 3090 C C . GLN A 1 407 ? 9.612 -30.064 -81.608 1.00 49.70 399 GLN A C 1
ATOM 3091 O O . GLN A 1 407 ? 9.921 -29.595 -80.505 1.00 42.93 399 GLN A O 1
ATOM 3097 N N . LEU A 1 408 ? 8.346 -30.328 -81.936 1.00 47.16 400 LEU A N 1
ATOM 3098 C CA . LEU A 1 408 ? 7.273 -30.058 -80.986 1.00 47.63 400 LEU A CA 1
ATOM 3099 C C . LEU A 1 408 ? 7.390 -30.948 -79.755 1.00 51.57 400 LEU A C 1
ATOM 3100 O O . LEU A 1 408 ? 7.175 -30.489 -78.627 1.00 52.97 400 LEU A O 1
ATOM 3105 N N . VAL A 1 409 ? 7.729 -32.224 -79.949 1.00 49.67 401 VAL A N 1
ATOM 3106 C CA . VAL A 1 409 ? 7.919 -33.119 -78.811 1.00 52.71 401 VAL A CA 1
ATOM 3107 C C . VAL A 1 409 ? 9.089 -32.646 -77.958 1.00 42.00 401 VAL A C 1
ATOM 3108 O O . VAL A 1 409 ? 8.996 -32.584 -76.726 1.00 44.52 401 VAL A O 1
ATOM 3112 N N . LEU A 1 410 ? 10.211 -32.309 -78.598 1.00 46.34 402 LEU A N 1
ATOM 3113 C CA . LEU A 1 410 ? 11.379 -31.858 -77.847 1.00 45.29 402 LEU A CA 1
ATOM 3114 C C . LEU A 1 410 ? 11.040 -30.638 -77.000 1.00 46.17 402 LEU A C 1
ATOM 3115 O O . LEU A 1 410 ? 11.393 -30.572 -75.817 1.00 47.29 402 LEU A O 1
ATOM 3120 N N . TRP A 1 411 ? 10.343 -29.665 -77.590 1.00 48.99 403 TRP A N 1
ATOM 3121 C CA . TRP A 1 411 ? 9.986 -28.453 -76.858 1.00 51.68 403 TRP A CA 1
ATOM 3122 C C . TRP A 1 411 ? 9.144 -28.779 -75.630 1.00 46.80 403 TRP A C 1
ATOM 3123 O O . TRP A 1 411 ? 9.414 -28.286 -74.529 1.00 48.53 403 TRP A O 1
ATOM 3134 N N . LYS A 1 412 ? 8.109 -29.605 -75.801 1.00 47.44 404 LYS A N 1
ATOM 3135 C CA . LYS A 1 412 ? 7.238 -29.924 -74.675 1.00 53.47 404 LYS A CA 1
ATOM 3136 C C . LYS A 1 412 ? 7.985 -30.703 -73.600 1.00 46.51 404 LYS A C 1
ATOM 3137 O O . LYS A 1 412 ? 7.729 -30.519 -72.405 1.00 49.32 404 LYS A O 1
ATOM 3143 N N . LEU A 1 413 ? 8.915 -31.571 -73.999 1.00 46.41 405 LEU A N 1
ATOM 3144 C CA . LEU A 1 413 ? 9.676 -32.324 -73.010 1.00 48.87 405 LEU A CA 1
ATOM 3145 C C . LEU A 1 413 ? 10.739 -31.464 -72.341 1.00 53.63 405 LEU A C 1
ATOM 3146 O O . LEU A 1 413 ? 11.113 -31.731 -71.193 1.00 49.06 405 LEU A O 1
ATOM 3151 N N . GLU A 1 414 ? 11.229 -30.429 -73.029 1.00 52.50 406 GLU A N 1
ATOM 3152 C CA . GLU A 1 414 ? 12.136 -29.487 -72.383 1.00 53.93 406 GLU A CA 1
ATOM 3153 C C . GLU A 1 414 ? 11.436 -28.716 -71.273 1.00 48.96 406 GLU A C 1
ATOM 3154 O O . GLU A 1 414 ? 12.062 -28.382 -70.261 1.00 54.31 406 GLU A O 1
ATOM 3160 N N . SER A 1 415 ? 10.144 -28.435 -71.439 1.00 52.89 407 SER A N 1
ATOM 3161 C CA . SER A 1 415 ? 9.378 -27.718 -70.428 1.00 56.40 407 SER A CA 1
ATOM 3162 C C . SER A 1 415 ? 8.863 -28.623 -69.317 1.00 57.46 407 SER A C 1
ATOM 3163 O O . SER A 1 415 ? 8.418 -28.114 -68.284 1.00 56.04 407 SER A O 1
ATOM 3166 N N . LEU A 1 416 ? 8.913 -29.939 -69.498 1.00 56.96 408 LEU A N 1
ATOM 3167 C CA . LEU A 1 416 ? 8.364 -30.858 -68.508 1.00 55.77 408 LEU A CA 1
ATOM 3168 C C . LEU A 1 416 ? 9.227 -30.852 -67.251 1.00 57.54 408 LEU A C 1
ATOM 3169 O O . LEU A 1 416 ? 10.423 -31.157 -67.307 1.00 60.57 408 LEU A O 1
ATOM 3174 N N . ARG A 1 417 ? 8.616 -30.516 -66.114 1.00 56.98 409 ARG A N 1
ATOM 3175 C CA . ARG A 1 417 ? 9.336 -30.404 -64.851 1.00 62.68 409 ARG A CA 1
ATOM 3176 C C . ARG A 1 417 ? 9.447 -31.739 -64.121 1.00 64.64 409 ARG A C 1
ATOM 3177 O O . ARG A 1 417 ? 10.474 -32.014 -63.490 1.00 71.31 409 ARG A O 1
ATOM 3185 N N . GLN A 1 418 ? 8.413 -32.575 -64.191 1.00 56.30 410 GLN A N 1
ATOM 3186 C CA . GLN A 1 418 ? 8.400 -33.875 -63.528 1.00 52.09 410 GLN A CA 1
ATOM 3187 C C . GLN A 1 418 ? 8.646 -34.949 -64.581 1.00 51.21 410 GLN A C 1
ATOM 3188 O O . GLN A 1 418 ? 7.768 -35.238 -65.401 1.00 55.26 410 GLN A O 1
ATOM 3190 N N . TRP A 1 419 ? 9.838 -35.542 -64.557 1.00 49.97 411 TRP A N 1
ATOM 3191 C CA . TRP A 1 419 ? 10.233 -36.514 -65.574 1.00 47.93 411 TRP A CA 1
ATOM 3192 C C . TRP A 1 419 ? 9.727 -37.886 -65.150 1.00 48.96 411 TRP A C 1
ATOM 3193 O O . TRP A 1 419 ? 10.406 -38.640 -64.452 1.00 48.14 411 TRP A O 1
ATOM 3204 N N . GLU A 1 420 ? 8.518 -38.215 -65.597 1.00 49.02 412 GLU A N 1
ATOM 3205 C CA . GLU A 1 420 ? 7.845 -39.451 -65.229 1.00 52.12 412 GLU A CA 1
ATOM 3206 C C . GLU A 1 420 ? 7.099 -39.979 -66.447 1.00 49.73 412 GLU A C 1
ATOM 3207 O O . GLU A 1 420 ? 6.617 -39.205 -67.278 1.00 48.78 412 GLU A O 1
ATOM 3213 N N . LYS A 1 421 ? 7.006 -41.309 -66.545 1.00 50.92 413 LYS A N 1
ATOM 3214 C CA . LYS A 1 421 ? 6.529 -41.933 -67.777 1.00 51.79 413 LYS A CA 1
ATOM 3215 C C . LYS A 1 421 ? 5.187 -41.363 -68.218 1.00 51.22 413 LYS A C 1
ATOM 3216 O O . LYS A 1 421 ? 5.004 -41.002 -69.386 1.00 49.56 413 LYS A O 1
ATOM 3222 N N . GLU A 1 422 ? 4.226 -41.288 -67.297 1.00 53.33 414 GLU A N 1
ATOM 3223 C CA . GLU A 1 422 ? 2.890 -40.848 -67.682 1.00 58.20 414 GLU A CA 1
ATOM 3224 C C . GLU A 1 422 ? 2.897 -39.398 -68.149 1.00 55.35 414 GLU A C 1
ATOM 3225 O O . GLU A 1 422 ? 2.221 -39.052 -69.125 1.00 52.25 414 GLU A O 1
ATOM 3231 N N A ARG A 1 423 ? 3.649 -38.533 -67.468 0.57 57.95 415 ARG A N 1
ATOM 3232 N N B ARG A 1 423 ? 3.654 -38.536 -67.468 0.43 55.43 415 ARG A N 1
ATOM 3233 C CA A ARG A 1 423 ? 3.766 -37.156 -67.934 0.57 56.05 415 ARG A CA 1
ATOM 3234 C CA B ARG A 1 423 ? 3.777 -37.154 -67.920 0.43 57.52 415 ARG A CA 1
ATOM 3235 C C A ARG A 1 423 ? 4.505 -37.093 -69.264 0.57 56.78 415 ARG A C 1
ATOM 3236 C C B ARG A 1 423 ? 4.536 -37.065 -69.238 0.43 54.34 415 ARG A C 1
ATOM 3237 O O A ARG A 1 423 ? 4.168 -36.276 -70.129 0.57 53.73 415 ARG A O 1
ATOM 3238 O O B ARG A 1 423 ? 4.235 -36.200 -70.067 0.43 54.54 415 ARG A O 1
ATOM 3253 N N . ILE A 1 424 ? 5.513 -37.949 -69.451 1.00 51.45 416 ILE A N 1
ATOM 3254 C CA . ILE A 1 424 ? 6.201 -38.005 -70.739 1.00 49.49 416 ILE A CA 1
ATOM 3255 C C . ILE A 1 424 ? 5.228 -38.431 -71.831 1.00 53.44 416 ILE A C 1
ATOM 3256 O O . ILE A 1 424 ? 5.180 -37.837 -72.915 1.00 52.72 416 ILE A O 1
ATOM 3261 N N . THR A 1 425 ? 4.440 -39.473 -71.559 1.00 49.86 417 THR A N 1
ATOM 3262 C CA . THR A 1 425 ? 3.453 -39.929 -72.530 1.00 50.26 417 THR A CA 1
ATOM 3263 C C . THR A 1 425 ? 2.415 -38.849 -72.801 1.00 48.20 417 THR A C 1
ATOM 3264 O O . THR A 1 425 ? 1.964 -38.684 -73.941 1.00 53.06 417 THR A O 1
ATOM 3268 N N . GLY A 1 426 ? 2.027 -38.100 -71.766 1.00 52.97 418 GLY A N 1
ATOM 3269 C CA . GLY A 1 426 ? 1.049 -37.041 -71.956 1.00 53.59 418 GLY A CA 1
ATOM 3270 C C . GLY A 1 426 ? 1.533 -35.955 -72.898 1.00 57.01 418 GLY A C 1
ATOM 3271 O O . GLY A 1 426 ? 0.763 -35.439 -73.712 1.00 60.92 418 GLY A O 1
ATOM 3272 N N . CYS A 1 427 ? 2.813 -35.588 -72.797 1.00 51.29 419 CYS A N 1
ATOM 3273 C CA . CYS A 1 427 ? 3.364 -34.576 -73.693 1.00 49.76 419 CYS A CA 1
ATOM 3274 C C . CYS A 1 427 ? 3.332 -35.056 -75.137 1.00 57.59 419 CYS A C 1
ATOM 3275 O O . CYS A 1 427 ? 2.897 -34.329 -76.038 1.00 58.38 419 CYS A O 1
ATOM 3278 N N . ILE A 1 428 ? 3.794 -36.284 -75.376 1.00 57.58 420 ILE A N 1
ATOM 3279 C CA . ILE A 1 428 ? 3.845 -36.810 -76.736 1.00 57.74 420 ILE A CA 1
ATOM 3280 C C . ILE A 1 428 ? 2.436 -36.969 -77.294 1.00 56.33 420 ILE A C 1
ATOM 3281 O O . ILE A 1 428 ? 2.150 -36.568 -78.428 1.00 60.58 420 ILE A O 1
ATOM 3286 N N . GLN A 1 429 ? 1.535 -37.557 -76.506 1.00 56.45 421 GLN A N 1
ATOM 3287 C CA . GLN A 1 429 ? 0.165 -37.747 -76.970 1.00 60.53 421 GLN A CA 1
ATOM 3288 C C . GLN A 1 429 ? -0.520 -36.415 -77.247 1.00 63.95 421 GLN A C 1
ATOM 3289 O O . GLN A 1 429 ? -1.356 -36.326 -78.153 1.00 64.57 421 GLN A O 1
ATOM 3295 N N . ALA A 1 430 ? -0.178 -35.371 -76.488 1.00 66.79 422 ALA A N 1
ATOM 3296 C CA . ALA A 1 430 ? -0.772 -34.059 -76.731 1.00 65.37 422 ALA A CA 1
ATOM 3297 C C . ALA A 1 430 ? -0.275 -33.463 -78.042 1.00 65.18 422 ALA A C 1
ATOM 3298 O O . ALA A 1 430 ? -1.040 -32.814 -78.765 1.00 66.74 422 ALA A O 1
ATOM 3300 N N . VAL A 1 431 ? 1.005 -33.666 -78.363 1.00 62.48 423 VAL A N 1
ATOM 3301 C CA . VAL A 1 431 ? 1.535 -33.172 -79.631 1.00 65.34 423 VAL A CA 1
ATOM 3302 C C . VAL A 1 431 ? 0.858 -33.879 -80.797 1.00 72.07 423 VAL A C 1
ATOM 3303 O O . VAL A 1 431 ? 0.565 -33.265 -81.831 1.00 71.87 423 VAL A O 1
ATOM 3307 N N . ALA A 1 432 ? 0.596 -35.178 -80.650 1.00 66.09 424 ALA A N 1
ATOM 3308 C CA . ALA A 1 432 ? -0.016 -35.939 -81.734 1.00 72.03 424 ALA A CA 1
ATOM 3309 C C . ALA A 1 432 ? -1.486 -35.572 -81.902 1.00 70.00 424 ALA A C 1
ATOM 3310 O O . ALA A 1 432 ? -1.936 -35.270 -83.013 1.00 70.54 424 ALA A O 1
ATOM 3312 N N . GLU A 1 433 ? -2.251 -35.596 -80.808 1.00 71.47 425 GLU A N 1
ATOM 3313 C CA . GLU A 1 433 ? -3.671 -35.267 -80.895 1.00 76.49 425 GLU A CA 1
ATOM 3314 C C . GLU A 1 433 ? -3.877 -33.869 -81.460 1.00 79.52 425 GLU A C 1
ATOM 3315 O O . GLU A 1 433 ? -4.812 -33.635 -82.235 1.00 82.73 425 GLU A O 1
ATOM 3321 N N . HIS A 1 434 ? -3.015 -32.922 -81.082 1.00 80.46 426 HIS A N 1
ATOM 3322 C CA . HIS A 1 434 ? -3.137 -31.569 -81.611 1.00 76.00 426 HIS A CA 1
ATOM 3323 C C . HIS A 1 434 ? -2.919 -31.550 -83.118 1.00 79.01 426 HIS A C 1
ATOM 3324 O O . HIS A 1 434 ? -3.643 -30.864 -83.849 1.00 87.94 426 HIS A O 1
ATOM 3331 N N . LEU A 1 435 ? -1.931 -32.300 -83.602 1.00 76.92 427 LEU A N 1
ATOM 3332 C CA . LEU A 1 435 ? -1.661 -32.402 -85.031 1.00 83.18 427 LEU A CA 1
ATOM 3333 C C . LEU A 1 435 ? -2.631 -33.331 -85.751 1.00 81.62 427 LEU A C 1
ATOM 3334 O O . LEU A 1 435 ? -2.393 -33.669 -86.916 1.00 79.97 427 LEU A O 1
ATOM 3339 N N . GLN A 1 436 ? -3.710 -33.751 -85.093 1.00 87.62 428 GLN A N 1
ATOM 3340 C CA . GLN A 1 436 ? -4.677 -34.673 -85.684 1.00 92.18 428 GLN A CA 1
ATOM 3341 C C . GLN A 1 436 ? -4.025 -36.007 -86.032 1.00 90.90 428 GLN A C 1
ATOM 3342 O O . GLN A 1 436 ? -4.446 -36.696 -86.965 1.00 90.37 428 GLN A O 1
ATOM 3348 N N . LEU A 1 437 ? -2.992 -36.372 -85.279 1.00 86.66 429 LEU A N 1
ATOM 3349 C CA . LEU A 1 437 ? -2.293 -37.637 -85.426 1.00 78.18 429 LEU A CA 1
ATOM 3350 C C . LEU A 1 437 ? -2.610 -38.545 -84.245 1.00 78.69 429 LEU A C 1
ATOM 3351 O O . LEU A 1 437 ? -2.969 -38.087 -83.157 1.00 86.38 429 LEU A O 1
ATOM 3356 N N . LYS A 1 438 ? -2.471 -39.844 -84.475 1.00 78.66 430 LYS A N 1
ATOM 3357 C CA . LYS A 1 438 ? -2.614 -40.830 -83.417 1.00 78.70 430 LYS A CA 1
ATOM 3358 C C . LYS A 1 438 ? -1.260 -41.073 -82.768 1.00 79.89 430 LYS A C 1
ATOM 3359 O O . LYS A 1 438 ? -0.226 -41.073 -83.443 1.00 74.91 430 LYS A O 1
ATOM 3361 N N . LEU A 1 439 ? -1.269 -41.267 -81.448 1.00 78.68 431 LEU A N 1
ATOM 3362 C CA . LEU A 1 439 ? -0.027 -41.569 -80.746 1.00 77.70 431 LEU A CA 1
ATOM 3363 C C . LEU A 1 439 ? 0.707 -42.731 -81.401 1.00 78.55 431 LEU A C 1
ATOM 3364 O O . LEU A 1 439 ? 1.943 -42.767 -81.399 1.00 73.89 431 LEU A O 1
ATOM 3369 N N . ARG A 1 440 ? -0.033 -43.679 -81.979 1.00 78.19 432 ARG A N 1
ATOM 3370 C CA . ARG A 1 440 ? 0.592 -44.788 -82.689 1.00 76.47 432 ARG A CA 1
ATOM 3371 C C . ARG A 1 440 ? 1.422 -44.317 -83.877 1.00 75.82 432 ARG A C 1
ATOM 3372 O O . ARG A 1 440 ? 2.291 -45.061 -84.343 1.00 76.64 432 ARG A O 1
ATOM 3380 N N . ASP A 1 441 ? 1.171 -43.108 -84.381 1.00 79.42 433 ASP A N 1
ATOM 3381 C CA . ASP A 1 441 ? 1.900 -42.582 -85.527 1.00 75.36 433 ASP A CA 1
ATOM 3382 C C . ASP A 1 441 ? 3.205 -41.898 -85.143 1.00 72.28 433 ASP A C 1
ATOM 3383 O O . ASP A 1 441 ? 4.043 -41.660 -86.019 1.00 76.37 433 ASP A O 1
ATOM 3388 N N . VAL A 1 442 ? 3.394 -41.573 -83.868 1.00 62.42 434 VAL A N 1
ATOM 3389 C CA . VAL A 1 442 ? 4.557 -40.822 -83.417 1.00 58.59 434 VAL A CA 1
ATOM 3390 C C . VAL A 1 442 ? 5.580 -41.721 -82.736 1.00 60.63 434 VAL A C 1
ATOM 3391 O O . VAL A 1 442 ? 6.784 -41.494 -82.858 1.00 55.84 434 VAL A O 1
ATOM 3395 N N . MET A 1 443 ? 5.120 -42.737 -82.009 1.00 63.31 435 MET A N 1
ATOM 3396 C CA . MET A 1 443 ? 6.048 -43.601 -81.286 1.00 62.48 435 MET A CA 1
ATOM 3397 C C . MET A 1 443 ? 7.099 -44.239 -82.184 1.00 54.91 435 MET A C 1
ATOM 3398 O O . MET A 1 443 ? 8.239 -44.413 -81.719 1.00 57.99 435 MET A O 1
ATOM 3403 N N . PRO A 1 444 ? 6.812 -44.611 -83.434 1.00 55.98 436 PRO A N 1
ATOM 3404 C CA . PRO A 1 444 ? 7.876 -45.171 -84.284 1.00 55.14 436 PRO A CA 1
ATOM 3405 C C . PRO A 1 444 ? 9.075 -44.252 -84.454 1.00 54.97 436 PRO A C 1
ATOM 3406 O O . PRO A 1 444 ? 10.166 -44.740 -84.773 1.00 57.37 436 PRO A O 1
ATOM 3410 N N . LEU A 1 445 ? 8.917 -42.942 -84.256 1.00 55.60 437 LEU A N 1
ATOM 3411 C CA . LEU A 1 445 ? 10.064 -42.045 -84.341 1.00 53.16 437 LEU A CA 1
ATOM 3412 C C . LEU A 1 445 ? 10.864 -42.021 -83.044 1.00 52.12 437 LEU A C 1
ATOM 3413 O O . LEU A 1 445 ? 12.082 -41.812 -83.077 1.00 54.34 437 LEU A O 1
ATOM 3418 N N . MET A 1 446 ? 10.207 -42.240 -81.901 1.00 49.24 438 MET A N 1
ATOM 3419 C CA . MET A 1 446 ? 10.906 -42.172 -80.622 1.00 49.90 438 MET A CA 1
ATOM 3420 C C . MET A 1 446 ? 11.898 -43.315 -80.454 1.00 50.99 438 MET A C 1
ATOM 3421 O O . MET A 1 446 ? 12.953 -43.129 -79.838 1.00 46.13 438 MET A O 1
ATOM 3426 N N . PHE A 1 447 ? 11.580 -44.502 -80.980 1.00 49.66 439 PHE A N 1
ATOM 3427 C CA . PHE A 1 447 ? 12.475 -45.646 -80.812 1.00 46.69 439 PHE A CA 1
ATOM 3428 C C . PHE A 1 447 ? 13.868 -45.373 -81.361 1.00 44.89 439 PHE A C 1
ATOM 3429 O O . PHE A 1 447 ? 14.844 -45.461 -80.595 1.00 42.40 439 PHE A O 1
ATOM 3437 N N . PRO A 1 448 ? 14.045 -45.042 -82.642 1.00 48.87 440 PRO A N 1
ATOM 3438 C CA . PRO A 1 448 ? 15.407 -44.769 -83.132 1.00 46.97 440 PRO A CA 1
ATOM 3439 C C . PRO A 1 448 ? 16.055 -43.562 -82.476 1.00 47.32 440 PRO A C 1
ATOM 3440 O O . PRO A 1 448 ? 17.285 -43.531 -82.336 1.00 50.95 440 PRO A O 1
ATOM 3444 N N . ALA A 1 449 ? 15.272 -42.560 -82.074 1.00 50.63 441 ALA A N 1
ATOM 3445 C CA . ALA A 1 449 ? 15.860 -41.390 -81.431 1.00 51.08 441 ALA A CA 1
ATOM 3446 C C . ALA A 1 449 ? 16.428 -41.742 -80.063 1.00 44.00 441 ALA A C 1
ATOM 3447 O O . ALA A 1 449 ? 17.539 -41.322 -79.717 1.00 41.47 441 ALA A O 1
ATOM 3449 N N . ILE A 1 450 ? 15.689 -42.521 -79.278 1.00 42.35 442 ILE A N 1
ATOM 3450 C CA . ILE A 1 450 ? 16.097 -42.793 -77.906 1.00 36.76 442 ILE A CA 1
ATOM 3451 C C . ILE A 1 450 ? 17.041 -43.989 -77.805 1.00 40.73 442 ILE A C 1
ATOM 3452 O O . ILE A 1 450 ? 17.927 -43.999 -76.945 1.00 44.74 442 ILE A O 1
ATOM 3457 N N . THR A 1 451 ? 16.880 -44.998 -78.667 1.00 46.84 443 THR A N 1
ATOM 3458 C CA . THR A 1 451 ? 17.634 -46.239 -78.549 1.00 49.34 443 THR A CA 1
ATOM 3459 C C . THR A 1 451 ? 18.593 -46.496 -79.701 1.00 43.93 443 THR A C 1
ATOM 3460 O O . THR A 1 451 ? 19.503 -47.317 -79.549 1.00 46.43 443 THR A O 1
ATOM 3464 N N . GLY A 1 452 ? 18.412 -45.834 -80.840 1.00 42.22 444 GLY A N 1
ATOM 3465 C CA . GLY A 1 452 ? 19.224 -46.102 -82.006 1.00 47.30 444 GLY A CA 1
ATOM 3466 C C . GLY A 1 452 ? 18.755 -47.260 -82.859 1.00 51.20 444 GLY A C 1
ATOM 3467 O O . GLY A 1 452 ? 19.353 -47.509 -83.913 1.00 49.14 444 GLY A O 1
ATOM 3468 N N . HIS A 1 453 ? 17.709 -47.972 -82.443 1.00 50.05 445 HIS A N 1
ATOM 3469 C CA . HIS A 1 453 ? 17.167 -49.097 -83.190 1.00 54.82 445 HIS A CA 1
ATOM 3470 C C . HIS A 1 453 ? 15.693 -48.859 -83.488 1.00 53.91 445 HIS A C 1
ATOM 3471 O O . HIS A 1 453 ? 15.003 -48.138 -82.760 1.00 51.30 445 HIS A O 1
ATOM 3478 N N . ALA A 1 454 ? 15.213 -49.479 -84.571 1.00 55.79 446 ALA A N 1
ATOM 3479 C CA . ALA A 1 454 ? 13.816 -49.319 -84.961 1.00 49.51 446 ALA A CA 1
ATOM 3480 C C . ALA A 1 454 ? 12.872 -49.956 -83.951 1.00 55.72 446 ALA A C 1
ATOM 3481 O O . ALA A 1 454 ? 11.719 -49.528 -83.824 1.00 54.47 446 ALA A O 1
ATOM 3483 N N . SER A 1 455 ? 13.332 -50.980 -83.240 1.00 56.82 447 SER A N 1
ATOM 3484 C CA . SER A 1 455 ? 12.543 -51.632 -82.208 1.00 60.42 447 SER A CA 1
ATOM 3485 C C . SER A 1 455 ? 13.458 -51.955 -81.039 1.00 60.41 447 SER A C 1
ATOM 3486 O O . SER A 1 455 ? 14.640 -52.258 -81.219 1.00 58.75 447 SER A O 1
ATOM 3489 N N . SER A 1 456 ? 12.902 -51.879 -79.837 1.00 63.90 448 SER A N 1
ATOM 3490 C CA . SER A 1 456 ? 13.693 -52.065 -78.633 1.00 62.79 448 SER A CA 1
ATOM 3491 C C . SER A 1 456 ? 12.738 -52.349 -77.478 1.00 60.95 448 SER A C 1
ATOM 3492 O O . SER A 1 456 ? 11.570 -52.694 -77.696 1.00 60.65 448 SER A O 1
ATOM 3495 N N . VAL A 1 457 ? 13.235 -52.209 -76.252 1.00 55.22 449 VAL A N 1
ATOM 3496 C CA . VAL A 1 457 ? 12.399 -52.287 -75.061 1.00 60.35 449 VAL A CA 1
ATOM 3497 C C . VAL A 1 457 ? 11.349 -51.183 -75.128 1.00 58.79 449 VAL A C 1
ATOM 3498 O O . VAL A 1 457 ? 11.345 -50.372 -76.061 1.00 63.75 449 VAL A O 1
ATOM 3502 N N . SER A 1 458 ? 10.454 -51.142 -74.145 1.00 54.67 450 SER A N 1
ATOM 3503 C CA . SER A 1 458 ? 9.457 -50.080 -74.088 1.00 51.02 450 SER A CA 1
ATOM 3504 C C . SER A 1 458 ? 10.144 -48.719 -74.059 1.00 50.42 450 SER A C 1
ATOM 3505 O O . SER A 1 458 ? 10.886 -48.409 -73.122 1.00 46.01 450 SER A O 1
ATOM 3508 N N . VAL A 1 459 ? 9.890 -47.902 -75.084 1.00 46.44 451 VAL A N 1
ATOM 3509 C CA . VAL A 1 459 ? 10.625 -46.649 -75.223 1.00 53.16 451 VAL A CA 1
ATOM 3510 C C . VAL A 1 459 ? 10.171 -45.635 -74.180 1.00 47.92 451 VAL A C 1
ATOM 3511 O O . VAL A 1 459 ? 10.978 -44.847 -73.672 1.00 46.49 451 VAL A O 1
ATOM 3515 N N . LEU A 1 460 ? 8.880 -45.629 -73.841 1.00 52.40 452 LEU A N 1
ATOM 3516 C CA . LEU A 1 460 ? 8.407 -44.710 -72.811 1.00 53.92 452 LEU A CA 1
ATOM 3517 C C . LEU A 1 460 ? 9.042 -45.031 -71.464 1.00 51.30 452 LEU A C 1
ATOM 3518 O O . LEU A 1 460 ? 9.466 -44.125 -70.737 1.00 46.78 452 LEU A O 1
ATOM 3523 N N . ASP A 1 461 ? 9.113 -46.316 -71.112 1.00 46.90 453 ASP A N 1
ATOM 3524 C CA . ASP A 1 461 ? 9.842 -46.709 -69.911 1.00 46.97 453 ASP A CA 1
ATOM 3525 C C . ASP A 1 461 ? 11.314 -46.337 -70.024 1.00 47.32 453 ASP A C 1
ATOM 3526 O O . ASP A 1 461 ? 11.923 -45.870 -69.054 1.00 44.81 453 ASP A O 1
ATOM 3531 N N . ALA A 1 462 ? 11.902 -46.534 -71.207 1.00 40.75 454 ALA A N 1
ATOM 3532 C CA . ALA A 1 462 ? 13.318 -46.238 -71.390 1.00 41.36 454 ALA A CA 1
ATOM 3533 C C . ALA A 1 462 ? 13.610 -44.764 -71.141 1.00 41.99 454 ALA A C 1
ATOM 3534 O O . ALA A 1 462 ? 14.623 -44.421 -70.519 1.00 41.38 454 ALA A O 1
ATOM 3536 N N . MET A 1 463 ? 12.733 -43.877 -71.617 1.00 41.58 455 MET A N 1
ATOM 3537 C CA . MET A 1 463 ? 12.953 -42.447 -71.427 1.00 47.51 455 MET A CA 1
ATOM 3538 C C . MET A 1 463 ? 12.928 -42.073 -69.949 1.00 42.45 455 MET A C 1
ATOM 3539 O O . MET A 1 463 ? 13.761 -41.284 -69.490 1.00 38.52 455 MET A O 1
ATOM 3544 N N . GLU A 1 464 ? 11.984 -42.630 -69.185 1.00 39.42 456 GLU A N 1
ATOM 3545 C CA . GLU A 1 464 ? 11.955 -42.356 -67.751 1.00 44.30 456 GLU A CA 1
ATOM 3546 C C . GLU A 1 464 ? 13.232 -42.839 -67.074 1.00 45.85 456 GLU A C 1
ATOM 3547 O O . GLU A 1 464 ? 13.786 -42.149 -66.210 1.00 43.40 456 GLU A O 1
ATOM 3553 N N . ILE A 1 465 ? 13.712 -44.026 -67.451 1.00 44.60 457 ILE A N 1
ATOM 3554 C CA . ILE A 1 465 ? 14.936 -44.553 -66.859 1.00 38.73 457 ILE A CA 1
ATOM 3555 C C . ILE A 1 465 ? 16.137 -43.719 -67.288 1.00 33.48 457 ILE A C 1
ATOM 3556 O O . ILE A 1 465 ? 17.006 -43.390 -66.472 1.00 38.05 457 ILE A O 1
ATOM 3561 N N . LEU A 1 466 ? 16.208 -43.365 -68.573 1.00 41.67 458 LEU A N 1
ATOM 3562 C CA . LEU A 1 466 ? 17.330 -42.577 -69.069 1.00 40.82 458 LEU A CA 1
ATOM 3563 C C . LEU A 1 466 ? 17.422 -41.222 -68.383 1.00 40.29 458 LEU A C 1
ATOM 3564 O O . LEU A 1 466 ? 18.527 -40.705 -68.182 1.00 43.09 458 LEU A O 1
ATOM 3569 N N . GLY A 1 467 ? 16.284 -40.636 -68.016 1.00 39.92 459 GLY A N 1
ATOM 3570 C CA . GLY A 1 467 ? 16.250 -39.306 -67.450 1.00 34.89 459 GLY A CA 1
ATOM 3571 C C . GLY A 1 467 ? 16.037 -38.233 -68.503 1.00 39.62 459 GLY A C 1
ATOM 3572 O O . GLY A 1 467 ? 16.172 -38.450 -69.709 1.00 39.98 459 GLY A O 1
ATOM 3573 N N . ALA A 1 468 ? 15.705 -37.036 -68.017 1.00 42.38 460 ALA A N 1
ATOM 3574 C CA . ALA A 1 468 ? 15.330 -35.946 -68.912 1.00 39.16 460 ALA A CA 1
ATOM 3575 C C . ALA A 1 468 ? 16.500 -35.493 -69.777 1.00 40.56 460 ALA A C 1
ATOM 3576 O O . ALA A 1 468 ? 16.328 -35.218 -70.970 1.00 43.96 460 ALA A O 1
ATOM 3578 N N . ASP A 1 469 ? 17.696 -35.406 -69.197 1.00 44.26 461 ASP A N 1
ATOM 3579 C CA . ASP A 1 469 ? 18.822 -34.813 -69.911 1.00 43.67 461 ASP A CA 1
ATOM 3580 C C . ASP A 1 469 ? 19.224 -35.650 -71.120 1.00 47.15 461 ASP A C 1
ATOM 3581 O O . ASP A 1 469 ? 19.348 -35.126 -72.233 1.00 40.23 461 ASP A O 1
ATOM 3586 N N . LEU A 1 470 ? 19.433 -36.955 -70.929 1.00 42.05 462 LEU A N 1
ATOM 3587 C CA . LEU A 1 470 ? 19.860 -37.784 -72.052 1.00 40.27 462 LEU A CA 1
ATOM 3588 C C . LEU A 1 470 ? 18.750 -37.947 -73.084 1.00 38.34 462 LEU A C 1
ATOM 3589 O O . LEU A 1 470 ? 19.033 -38.029 -74.284 1.00 38.38 462 LEU A O 1
ATOM 3594 N N . SER A 1 471 ? 17.490 -37.996 -72.647 1.00 42.40 463 SER A N 1
ATOM 3595 C CA . SER A 1 471 ? 16.389 -38.123 -73.598 1.00 40.01 463 SER A CA 1
ATOM 3596 C C . SER A 1 471 ? 16.304 -36.901 -74.508 1.00 41.10 463 SER A C 1
ATOM 3597 O O . SER A 1 471 ? 16.204 -37.033 -75.733 1.00 39.21 463 SER A O 1
ATOM 3600 N N . ARG A 1 472 ? 16.337 -35.698 -73.925 1.00 40.83 464 ARG A N 1
ATOM 3601 C CA . ARG A 1 472 ? 16.298 -34.488 -74.743 1.00 43.73 464 ARG A CA 1
ATOM 3602 C C . ARG A 1 472 ? 17.509 -34.413 -75.661 1.00 44.61 464 ARG A C 1
ATOM 3603 O O . ARG A 1 472 ? 17.387 -34.060 -76.839 1.00 45.02 464 ARG A O 1
ATOM 3611 N N . TYR A 1 473 ? 18.691 -34.724 -75.125 1.00 40.49 465 TYR A N 1
ATOM 3612 C CA . TYR A 1 473 ? 19.910 -34.694 -75.924 1.00 41.08 465 TYR A CA 1
ATOM 3613 C C . TYR A 1 473 ? 19.786 -35.585 -77.151 1.00 42.18 465 TYR A C 1
ATOM 3614 O O . TYR A 1 473 ? 20.170 -35.190 -78.258 1.00 43.15 465 TYR A O 1
ATOM 3623 N N . ARG A 1 474 ? 19.245 -36.790 -76.977 1.00 41.41 466 ARG A N 1
ATOM 3624 C CA . ARG A 1 474 ? 19.131 -37.712 -78.101 1.00 40.65 466 ARG A CA 1
ATOM 3625 C C . ARG A 1 474 ? 18.067 -37.250 -79.089 1.00 42.66 466 ARG A C 1
ATOM 3626 O O . ARG A 1 474 ? 18.251 -37.373 -80.306 1.00 44.10 466 ARG A O 1
ATOM 3634 N N . LEU A 1 475 ? 16.954 -36.709 -78.592 1.00 43.94 467 LEU A N 1
ATOM 3635 C CA . LEU A 1 475 ? 15.939 -36.162 -79.487 1.00 44.53 467 LEU A CA 1
ATOM 3636 C C . LEU A 1 475 ? 16.505 -35.018 -80.321 1.00 46.91 467 LEU A C 1
ATOM 3637 O O . LEU A 1 475 ? 16.292 -34.956 -81.537 1.00 48.97 467 LEU A O 1
ATOM 3642 N N . ARG A 1 476 ? 17.237 -34.102 -79.682 1.00 44.88 468 ARG A N 1
ATOM 3643 C CA . ARG A 1 476 ? 17.817 -32.984 -80.419 1.00 50.96 468 ARG A CA 1
ATOM 3644 C C . ARG A 1 476 ? 18.769 -33.474 -81.504 1.00 51.37 468 ARG A C 1
ATOM 3645 O O . ARG A 1 476 ? 18.745 -32.972 -82.633 1.00 54.22 468 ARG A O 1
ATOM 3653 N N . GLN A 1 477 ? 19.621 -34.450 -81.180 1.00 46.05 469 GLN A N 1
ATOM 3654 C CA . GLN A 1 477 ? 20.548 -34.974 -82.179 1.00 48.81 469 GLN A CA 1
ATOM 3655 C C . GLN A 1 477 ? 19.801 -35.574 -83.362 1.00 49.96 469 GLN A C 1
ATOM 3656 O O . GLN A 1 477 ? 20.174 -35.350 -84.520 1.00 51.47 469 GLN A O 1
ATOM 3662 N N . ALA A 1 478 ? 18.748 -36.347 -83.093 1.00 44.26 470 ALA A N 1
ATOM 3663 C CA . ALA A 1 478 ? 17.939 -36.889 -84.178 1.00 49.55 470 ALA A CA 1
ATOM 3664 C C . ALA A 1 478 ? 17.350 -35.772 -85.028 1.00 55.33 470 ALA A C 1
ATOM 3665 O O . ALA A 1 478 ? 17.367 -35.842 -86.263 1.00 54.33 470 ALA A O 1
ATOM 3667 N N . LEU A 1 479 ? 16.826 -34.728 -84.382 1.00 55.73 471 LEU A N 1
ATOM 3668 C CA . LEU A 1 479 ? 16.308 -33.584 -85.123 1.00 53.56 471 LEU A CA 1
ATOM 3669 C C . LEU A 1 479 ? 17.391 -32.957 -85.990 1.00 59.30 471 LEU A C 1
ATOM 3670 O O . LEU A 1 479 ? 17.152 -32.632 -87.158 1.00 59.62 471 LEU A O 1
ATOM 3675 N N . GLU A 1 480 ? 18.591 -32.776 -85.432 1.00 58.61 472 GLU A N 1
ATOM 3676 C CA . GLU A 1 480 ? 19.687 -32.203 -86.205 1.00 57.39 472 GLU A CA 1
ATOM 3677 C C . GLU A 1 480 ? 20.181 -33.165 -87.279 1.00 68.02 472 GLU A C 1
ATOM 3678 O O . GLU A 1 480 ? 20.604 -32.724 -88.353 1.00 63.41 472 GLU A O 1
ATOM 3684 N N . LEU A 1 481 ? 20.143 -34.473 -87.011 1.00 58.98 473 LEU A N 1
ATOM 3685 C CA . LEU A 1 481 ? 20.481 -35.442 -88.048 1.00 56.10 473 LEU A CA 1
ATOM 3686 C C . LEU A 1 481 ? 19.612 -35.241 -89.283 1.00 62.65 473 LEU A C 1
ATOM 3687 O O . LEU A 1 481 ? 20.107 -35.280 -90.416 1.00 61.68 473 LEU A O 1
ATOM 3692 N N . LEU A 1 482 ? 18.315 -35.025 -89.083 1.00 63.91 474 LEU A N 1
ATOM 3693 C CA . LEU A 1 482 ? 17.374 -34.892 -90.186 1.00 64.97 474 LEU A CA 1
ATOM 3694 C C . LEU A 1 482 ? 17.349 -33.490 -90.784 1.00 63.37 474 LEU A C 1
ATOM 3695 O O . LEU A 1 482 ? 16.531 -33.231 -91.672 1.00 69.96 474 LEU A O 1
ATOM 3700 N N . GLY A 1 483 ? 18.218 -32.584 -90.326 1.00 73.75 475 GLY A N 1
ATOM 3701 C CA . GLY A 1 483 ? 18.346 -31.249 -90.884 1.00 70.65 475 GLY A CA 1
ATOM 3702 C C . GLY A 1 483 ? 18.005 -30.142 -89.906 1.00 82.30 475 GLY A C 1
ATOM 3703 O O . GLY A 1 483 ? 18.539 -29.033 -90.022 1.00 97.25 475 GLY A O 1
ATOM 3704 N N . GLY A 1 484 ? 17.127 -30.419 -88.947 1.00 63.83 476 GLY A N 1
ATOM 3705 C CA . GLY A 1 484 ? 16.719 -29.411 -87.988 1.00 66.20 476 GLY A CA 1
ATOM 3706 C C . GLY A 1 484 ? 15.540 -28.596 -88.474 1.00 73.54 476 GLY A C 1
ATOM 3707 O O . GLY A 1 484 ? 14.716 -29.090 -89.250 1.00 79.28 476 GLY A O 1
ATOM 3708 N N . ALA A 1 485 ? 15.446 -27.346 -88.030 1.00 68.21 477 ALA A N 1
ATOM 3709 C CA . ALA A 1 485 ? 14.348 -26.471 -88.412 1.00 74.16 477 ALA A CA 1
ATOM 3710 C C . ALA A 1 485 ? 14.891 -25.095 -88.760 1.00 67.25 477 ALA A C 1
ATOM 3711 O O . ALA A 1 485 ? 15.776 -24.575 -88.074 1.00 77.01 477 ALA A O 1
ATOM 3713 N N . SER A 1 486 ? 14.355 -24.513 -89.830 1.00 71.30 478 SER A N 1
ATOM 3714 C CA . SER A 1 486 ? 14.735 -23.171 -90.235 1.00 64.98 478 SER A CA 1
ATOM 3715 C C . SER A 1 486 ? 14.102 -22.139 -89.305 1.00 64.07 478 SER A C 1
ATOM 3716 O O . SER A 1 486 ? 13.258 -22.453 -88.461 1.00 67.94 478 SER A O 1
ATOM 3719 N N . LYS A 1 487 ? 14.527 -20.884 -89.463 1.00 65.71 479 LYS A N 1
ATOM 3720 C CA . LYS A 1 487 ? 13.933 -19.807 -88.678 1.00 62.36 479 LYS A CA 1
ATOM 3721 C C . LYS A 1 487 ? 12.462 -19.624 -89.032 1.00 69.03 479 LYS A C 1
ATOM 3722 O O . LYS A 1 487 ? 11.632 -19.359 -88.155 1.00 68.63 479 LYS A O 1
ATOM 3724 N N . LYS A 1 488 ? 12.122 -19.764 -90.315 1.00 68.05 480 LYS A N 1
ATOM 3725 C CA . LYS A 1 488 ? 10.727 -19.674 -90.731 1.00 69.75 480 LYS A CA 1
ATOM 3726 C C . LYS A 1 488 ? 9.903 -20.805 -90.123 1.00 70.04 480 LYS A C 1
ATOM 3727 O O . LYS A 1 488 ? 8.847 -20.569 -89.525 1.00 71.65 480 LYS A O 1
ATOM 3733 N N . GLU A 1 489 ? 10.373 -22.047 -90.268 1.00 64.51 481 GLU A N 1
ATOM 3734 C CA . GLU A 1 489 ? 9.665 -23.175 -89.671 1.00 69.18 481 GLU A CA 1
ATOM 3735 C C . GLU A 1 489 ? 9.578 -23.028 -88.158 1.00 65.27 481 GLU A C 1
ATOM 3736 O O . GLU A 1 489 ? 8.543 -23.335 -87.554 1.00 62.63 481 GLU A O 1
ATOM 3742 N N . THR A 1 490 ? 10.657 -22.561 -87.529 1.00 65.95 482 THR A N 1
ATOM 3743 C CA . THR A 1 490 ? 10.654 -22.387 -86.081 1.00 64.55 482 THR A CA 1
ATOM 3744 C C . THR A 1 490 ? 9.545 -21.436 -85.650 1.00 69.72 482 THR A C 1
ATOM 3745 O O . THR A 1 490 ? 8.816 -21.707 -84.689 1.00 69.79 482 THR A O 1
ATOM 3749 N N . LYS A 1 491 ? 9.399 -20.312 -86.358 1.00 67.38 483 LYS A N 1
ATOM 3750 C CA . LYS A 1 491 ? 8.347 -19.359 -86.019 1.00 66.96 483 LYS A CA 1
ATOM 3751 C C . LYS A 1 491 ? 6.966 -19.972 -86.219 1.00 65.94 483 LYS A C 1
ATOM 3752 O O . LYS A 1 491 ? 6.081 -19.816 -85.370 1.00 69.21 483 LYS A O 1
ATOM 3754 N N . GLU A 1 492 ? 6.765 -20.677 -87.334 1.00 68.57 484 GLU A N 1
ATOM 3755 C CA . GLU A 1 492 ? 5.465 -21.286 -87.597 1.00 68.91 484 GLU A CA 1
ATOM 3756 C C . GLU A 1 492 ? 5.152 -22.388 -86.591 1.00 68.87 484 GLU A C 1
ATOM 3757 O O . GLU A 1 492 ? 3.997 -22.546 -86.175 1.00 68.51 484 GLU A O 1
ATOM 3763 N N . TRP A 1 493 ? 6.163 -23.157 -86.184 1.00 61.99 485 TRP A N 1
ATOM 3764 C CA . TRP A 1 493 ? 5.926 -24.266 -85.267 1.00 60.01 485 TRP A CA 1
ATOM 3765 C C . TRP A 1 493 ? 5.772 -23.800 -83.824 1.00 66.47 485 TRP A C 1
ATOM 3766 O O . TRP A 1 493 ? 5.104 -24.472 -83.030 1.00 59.61 485 TRP A O 1
ATOM 3777 N N . GLU A 1 494 ? 6.373 -22.664 -83.461 1.00 71.55 486 GLU A N 1
ATOM 3778 C CA . GLU A 1 494 ? 6.149 -22.116 -82.127 1.00 71.34 486 GLU A CA 1
ATOM 3779 C C . GLU A 1 494 ? 4.680 -21.769 -81.921 1.00 69.21 486 GLU A C 1
ATOM 3780 O O . GLU A 1 494 ? 4.126 -21.997 -80.840 1.00 69.97 486 GLU A O 1
ATOM 3786 N N . LYS A 1 495 ? 4.032 -21.218 -82.951 1.00 59.48 487 LYS A N 1
ATOM 3787 C CA . LYS A 1 495 ? 2.603 -20.940 -82.861 1.00 70.41 487 LYS A CA 1
ATOM 3788 C C . LYS A 1 495 ? 1.820 -22.198 -82.508 1.00 69.61 487 LYS A C 1
ATOM 3789 O O . LYS A 1 495 ? 0.842 -22.140 -81.753 1.00 72.61 487 LYS A O 1
ATOM 3791 N N . ILE A 1 496 ? 2.237 -23.347 -83.043 1.00 69.29 488 ILE A N 1
ATOM 3792 C CA . ILE A 1 496 ? 1.563 -24.602 -82.724 1.00 69.06 488 ILE A CA 1
ATOM 3793 C C . ILE A 1 496 ? 1.906 -25.045 -81.307 1.00 66.20 488 ILE A C 1
ATOM 3794 O O . ILE A 1 496 ? 1.040 -25.524 -80.566 1.00 65.59 488 ILE A O 1
ATOM 3799 N N . ARG A 1 497 ? 3.171 -24.894 -80.908 1.00 59.51 489 ARG A N 1
ATOM 3800 C CA . ARG A 1 497 ? 3.590 -25.307 -79.572 1.00 67.29 489 ARG A CA 1
ATOM 3801 C C . ARG A 1 497 ? 2.727 -24.660 -78.495 1.00 74.85 489 ARG A C 1
ATOM 3802 O O . ARG A 1 497 ? 2.265 -25.330 -77.565 1.00 66.51 489 ARG A O 1
ATOM 3810 N N . ASP A 1 498 ? 2.500 -23.349 -78.607 1.00 71.52 490 ASP A N 1
ATOM 3811 C CA . ASP A 1 498 ? 1.812 -22.617 -77.551 1.00 74.10 490 ASP A CA 1
ATOM 3812 C C . ASP A 1 498 ? 0.339 -22.990 -77.438 1.00 75.69 490 ASP A C 1
ATOM 3813 O O . ASP A 1 498 ? -0.268 -22.747 -76.390 1.00 77.02 490 ASP A O 1
ATOM 3818 N N . ALA A 1 499 ? -0.250 -23.565 -78.483 1.00 73.79 491 ALA A N 1
ATOM 3819 C CA . ALA A 1 499 ? -1.638 -24.002 -78.449 1.00 74.43 491 ALA A CA 1
ATOM 3820 C C . ALA A 1 499 ? -1.791 -25.434 -77.951 1.00 71.46 491 ALA A C 1
ATOM 3821 O O . ALA A 1 499 ? -2.886 -25.997 -78.046 1.00 70.81 491 ALA A O 1
ATOM 3823 N N . ILE A 1 500 ? -0.725 -26.030 -77.424 1.00 73.48 492 ILE A N 1
ATOM 3824 C CA . ILE A 1 500 ? -0.753 -27.415 -76.959 1.00 76.49 492 ILE A CA 1
ATOM 3825 C C . ILE A 1 500 ? -0.688 -27.429 -75.436 1.00 77.18 492 ILE A C 1
ATOM 3826 O O . ILE A 1 500 ? 0.074 -26.650 -74.845 1.00 76.97 492 ILE A O 1
ATOM 3831 N N . PRO A 1 501 ? -1.463 -28.288 -74.754 1.00 78.39 493 PRO A N 1
ATOM 3832 C CA . PRO A 1 501 ? -1.296 -28.463 -73.307 1.00 77.26 493 PRO A CA 1
ATOM 3833 C C . PRO A 1 501 ? -0.092 -29.333 -72.957 1.00 73.16 493 PRO A C 1
ATOM 3834 O O . PRO A 1 501 ? 1.026 -28.817 -72.908 1.00 79.68 493 PRO A O 1
ATOM 3838 N N . THR B 1 10 ? 18.656 -106.111 -55.000 1.00 97.33 2 THR B N 1
ATOM 3839 C CA . THR B 1 10 ? 19.787 -105.319 -54.529 1.00 104.20 2 THR B CA 1
ATOM 3840 C C . THR B 1 10 ? 19.677 -103.886 -55.048 1.00 95.74 2 THR B C 1
ATOM 3841 O O . THR B 1 10 ? 18.976 -103.624 -56.025 1.00 91.58 2 THR B O 1
ATOM 3845 N N . THR B 1 11 ? 20.366 -102.963 -54.382 1.00 90.60 3 THR B N 1
ATOM 3846 C CA . THR B 1 11 ? 20.316 -101.562 -54.772 1.00 85.92 3 THR B CA 1
ATOM 3847 C C . THR B 1 11 ? 20.952 -101.354 -56.141 1.00 71.35 3 THR B C 1
ATOM 3848 O O . THR B 1 11 ? 22.027 -101.884 -56.435 1.00 71.48 3 THR B O 1
ATOM 3852 N N . VAL B 1 12 ? 20.276 -100.565 -56.978 1.00 66.72 4 VAL B N 1
ATOM 3853 C CA . VAL B 1 12 ? 20.824 -100.194 -58.275 1.00 59.98 4 VAL B CA 1
ATOM 3854 C C . VAL B 1 12 ? 22.017 -99.269 -58.075 1.00 55.27 4 VAL B C 1
ATOM 3855 O O . VAL B 1 12 ? 22.024 -98.417 -57.178 1.00 55.89 4 VAL B O 1
ATOM 3859 N N . ARG B 1 13 ? 23.040 -99.438 -58.910 1.00 51.30 5 ARG B N 1
ATOM 3860 C CA . ARG B 1 13 ? 24.236 -98.606 -58.845 1.00 48.87 5 ARG B CA 1
ATOM 3861 C C . ARG B 1 13 ? 24.737 -98.354 -60.258 1.00 48.76 5 ARG B C 1
ATOM 3862 O O . ARG B 1 13 ? 25.068 -99.300 -60.980 1.00 53.64 5 ARG B O 1
ATOM 3870 N N . THR B 1 14 ? 24.787 -97.083 -60.645 1.00 46.77 6 THR B N 1
ATOM 3871 C CA . THR B 1 14 ? 25.242 -96.652 -61.957 1.00 43.85 6 THR B CA 1
ATOM 3872 C C . THR B 1 14 ? 26.430 -95.714 -61.788 1.00 46.96 6 THR B C 1
ATOM 3873 O O . THR B 1 14 ? 26.765 -95.295 -60.677 1.00 47.41 6 THR B O 1
ATOM 3877 N N . ARG B 1 15 ? 27.074 -95.373 -62.901 1.00 45.79 7 ARG B N 1
ATOM 3878 C CA . ARG B 1 15 ? 28.257 -94.528 -62.818 1.00 45.09 7 ARG B CA 1
ATOM 3879 C C . ARG B 1 15 ? 28.535 -93.862 -64.156 1.00 46.09 7 ARG B C 1
ATOM 3880 O O . ARG B 1 15 ? 27.952 -94.207 -65.187 1.00 40.71 7 ARG B O 1
ATOM 3888 N N . ILE B 1 16 ? 29.443 -92.887 -64.109 1.00 41.68 8 ILE B N 1
ATOM 3889 C CA . ILE B 1 16 ? 30.171 -92.395 -65.269 1.00 43.78 8 ILE B CA 1
ATOM 3890 C C . ILE B 1 16 ? 31.653 -92.473 -64.932 1.00 47.06 8 ILE B C 1
ATOM 3891 O O . ILE B 1 16 ? 32.047 -92.384 -63.765 1.00 46.05 8 ILE B O 1
ATOM 3896 N N . ALA B 1 17 ? 32.479 -92.640 -65.960 1.00 51.12 9 ALA B N 1
ATOM 3897 C CA . ALA B 1 17 ? 33.930 -92.721 -65.799 1.00 49.48 9 ALA B CA 1
ATOM 3898 C C . ALA B 1 17 ? 34.592 -91.762 -66.777 1.00 51.43 9 ALA B C 1
ATOM 3899 O O . ALA B 1 17 ? 35.277 -92.180 -67.717 1.00 54.01 9 ALA B O 1
ATOM 3901 N N . PRO B 1 18 ? 34.408 -90.459 -66.583 1.00 52.07 10 PRO B N 1
ATOM 3902 C CA . PRO B 1 18 ? 35.056 -89.490 -67.471 1.00 56.02 10 PRO B CA 1
ATOM 3903 C C . PRO B 1 18 ? 36.563 -89.475 -67.270 1.00 59.62 10 PRO B C 1
ATOM 3904 O O . PRO B 1 18 ? 37.070 -89.681 -66.164 1.00 60.47 10 PRO B O 1
ATOM 3908 N N . SER B 1 19 ? 37.280 -89.236 -68.361 1.00 56.63 11 SER B N 1
ATOM 3909 C CA . SER B 1 19 ? 38.728 -89.095 -68.251 1.00 73.31 11 SER B CA 1
ATOM 3910 C C . SER B 1 19 ? 39.088 -87.626 -68.074 1.00 67.50 11 SER B C 1
ATOM 3911 O O . SER B 1 19 ? 38.578 -86.779 -68.816 1.00 68.49 11 SER B O 1
ATOM 3914 N N . PRO B 1 20 ? 39.953 -87.277 -67.106 1.00 61.44 12 PRO B N 1
ATOM 3915 C CA . PRO B 1 20 ? 40.287 -85.873 -66.837 1.00 66.22 12 PRO B CA 1
ATOM 3916 C C . PRO B 1 20 ? 41.323 -85.310 -67.808 1.00 66.76 12 PRO B C 1
ATOM 3917 O O . PRO B 1 20 ? 42.340 -84.745 -67.403 1.00 78.15 12 PRO B O 1
ATOM 3921 N N . THR B 1 21 ? 41.057 -85.465 -69.107 1.00 74.02 13 THR B N 1
ATOM 3922 C CA . THR B 1 21 ? 42.008 -85.103 -70.151 1.00 83.14 13 THR B CA 1
ATOM 3923 C C . THR B 1 21 ? 41.484 -83.989 -71.049 1.00 87.54 13 THR B C 1
ATOM 3924 O O . THR B 1 21 ? 41.991 -83.807 -72.160 1.00 99.80 13 THR B O 1
ATOM 3928 N N . GLY B 1 22 ? 40.484 -83.242 -70.599 1.00 82.22 14 GLY B N 1
ATOM 3929 C CA . GLY B 1 22 ? 39.976 -82.154 -71.408 1.00 86.36 14 GLY B CA 1
ATOM 3930 C C . GLY B 1 22 ? 38.767 -81.515 -70.765 1.00 84.50 14 GLY B C 1
ATOM 3931 O O . GLY B 1 22 ? 38.395 -81.834 -69.632 1.00 79.79 14 GLY B O 1
ATOM 3932 N N . ASP B 1 23 ? 38.156 -80.603 -71.515 1.00 78.04 15 ASP B N 1
ATOM 3933 C CA . ASP B 1 23 ? 36.988 -79.898 -71.019 1.00 79.40 15 ASP B CA 1
ATOM 3934 C C . ASP B 1 23 ? 35.766 -80.816 -71.037 1.00 72.78 15 ASP B C 1
ATOM 3935 O O . ASP B 1 23 ? 35.655 -81.703 -71.887 1.00 64.25 15 ASP B O 1
ATOM 3940 N N . PRO B 1 24 ? 34.838 -80.628 -70.100 1.00 63.68 16 PRO B N 1
ATOM 3941 C CA . PRO B 1 24 ? 33.645 -81.485 -70.062 1.00 54.92 16 PRO B CA 1
ATOM 3942 C C . PRO B 1 24 ? 32.719 -81.178 -71.229 1.00 56.33 16 PRO B C 1
ATOM 3943 O O . PRO B 1 24 ? 32.348 -80.025 -71.458 1.00 62.86 16 PRO B O 1
ATOM 3947 N N . HIS B 1 25 ? 32.351 -82.218 -71.968 1.00 57.24 17 HIS B N 1
ATOM 3948 C CA . HIS B 1 25 ? 31.535 -82.073 -73.163 1.00 63.45 17 HIS B CA 1
ATOM 3949 C C . HIS B 1 25 ? 30.074 -82.394 -72.873 1.00 54.36 17 HIS B C 1
ATOM 3950 O O . HIS B 1 25 ? 29.738 -83.079 -71.903 1.00 52.62 17 HIS B O 1
ATOM 3957 N N . VAL B 1 26 ? 29.202 -81.878 -73.741 1.00 55.50 18 VAL B N 1
ATOM 3958 C CA . VAL B 1 26 ? 27.766 -82.085 -73.579 1.00 53.21 18 VAL B CA 1
ATOM 3959 C C . VAL B 1 26 ? 27.440 -83.573 -73.556 1.00 54.36 18 VAL B C 1
ATOM 3960 O O . VAL B 1 26 ? 26.530 -84.012 -72.841 1.00 51.96 18 VAL B O 1
ATOM 3964 N N . GLY B 1 27 ? 28.168 -84.370 -74.340 1.00 53.92 19 GLY B N 1
ATOM 3965 C CA . GLY B 1 27 ? 27.925 -85.802 -74.345 1.00 47.28 19 GLY B CA 1
ATOM 3966 C C . GLY B 1 27 ? 28.079 -86.423 -72.971 1.00 50.35 19 GLY B C 1
ATOM 3967 O O . GLY B 1 27 ? 27.314 -87.311 -72.590 1.00 52.89 19 GLY B O 1
ATOM 3968 N N . THR B 1 28 ? 29.071 -85.961 -72.206 1.00 52.14 20 THR B N 1
ATOM 3969 C CA . THR B 1 28 ? 29.273 -86.488 -70.861 1.00 40.73 20 THR B CA 1
ATOM 3970 C C . THR B 1 28 ? 28.080 -86.180 -69.965 1.00 53.03 20 THR B C 1
ATOM 3971 O O . THR B 1 28 ? 27.667 -87.021 -69.157 1.00 50.73 20 THR B O 1
ATOM 3975 N N . ALA B 1 29 ? 27.511 -84.980 -70.097 1.00 42.82 21 ALA B N 1
ATOM 3976 C CA . ALA B 1 29 ? 26.372 -84.602 -69.266 1.00 49.72 21 ALA B CA 1
ATOM 3977 C C . ALA B 1 29 ? 25.124 -85.383 -69.655 1.00 40.96 21 ALA B C 1
ATOM 3978 O O . ALA B 1 29 ? 24.319 -85.753 -68.792 1.00 45.42 21 ALA B O 1
ATOM 3980 N N . TYR B 1 30 ? 24.942 -85.632 -70.953 1.00 47.98 22 TYR B N 1
ATOM 3981 C CA . TYR B 1 30 ? 23.823 -86.450 -71.412 1.00 50.79 22 TYR B CA 1
ATOM 3982 C C . TYR B 1 30 ? 23.864 -87.831 -70.769 1.00 50.38 22 TYR B C 1
ATOM 3983 O O . TYR B 1 30 ? 22.878 -88.285 -70.176 1.00 41.62 22 TYR B O 1
ATOM 3992 N N . ILE B 1 31 ? 25.012 -88.506 -70.854 1.00 45.52 23 ILE B N 1
ATOM 3993 C CA . ILE B 1 31 ? 25.141 -89.834 -70.263 1.00 42.88 23 ILE B CA 1
ATOM 3994 C C . ILE B 1 31 ? 25.010 -89.762 -68.745 1.00 44.06 23 ILE B C 1
ATOM 3995 O O . ILE B 1 31 ? 24.339 -90.596 -68.125 1.00 46.38 23 ILE B O 1
ATOM 4000 N N . ALA B 1 32 ? 25.652 -88.772 -68.120 1.00 43.99 24 ALA B N 1
ATOM 4001 C CA . ALA B 1 32 ? 25.558 -88.645 -66.668 1.00 41.87 24 ALA B CA 1
ATOM 4002 C C . ALA B 1 32 ? 24.111 -88.478 -66.224 1.00 42.31 24 ALA B C 1
ATOM 4003 O O . ALA B 1 32 ? 23.685 -89.075 -65.228 1.00 46.09 24 ALA B O 1
ATOM 4005 N N . LEU B 1 33 ? 23.337 -87.671 -66.953 1.00 46.65 25 LEU B N 1
ATOM 4006 C CA . LEU B 1 33 ? 21.951 -87.423 -66.567 1.00 50.96 25 LEU B CA 1
ATOM 4007 C C . LEU B 1 33 ? 21.154 -88.721 -66.514 1.00 47.96 25 LEU B C 1
ATOM 4008 O O . LEU B 1 33 ? 20.444 -88.990 -65.538 1.00 43.55 25 LEU B O 1
ATOM 4013 N N . PHE B 1 34 ? 21.256 -89.539 -67.562 1.00 43.68 26 PHE B N 1
ATOM 4014 C CA . PHE B 1 34 ? 20.489 -90.779 -67.601 1.00 48.47 26 PHE B CA 1
ATOM 4015 C C . PHE B 1 34 ? 20.922 -91.735 -66.498 1.00 44.28 26 PHE B C 1
ATOM 4016 O O . PHE B 1 34 ? 20.081 -92.392 -65.875 1.00 45.45 26 PHE B O 1
ATOM 4024 N N . ASN B 1 35 ? 22.227 -91.820 -66.232 1.00 47.05 27 ASN B N 1
ATOM 4025 C CA . ASN B 1 35 ? 22.691 -92.659 -65.133 1.00 44.23 27 ASN B CA 1
ATOM 4026 C C . ASN B 1 35 ? 22.172 -92.143 -63.798 1.00 47.64 27 ASN B C 1
ATOM 4027 O O . ASN B 1 35 ? 21.758 -92.931 -62.938 1.00 47.38 27 ASN B O 1
ATOM 4032 N N . LEU B 1 36 ? 22.186 -90.822 -63.604 1.00 46.16 28 LEU B N 1
ATOM 4033 C CA . LEU B 1 36 ? 21.640 -90.252 -62.377 1.00 47.27 28 LEU B CA 1
ATOM 4034 C C . LEU B 1 36 ? 20.145 -90.526 -62.260 1.00 45.27 28 LEU B C 1
ATOM 4035 O O . LEU B 1 36 ? 19.651 -90.861 -61.178 1.00 42.82 28 LEU B O 1
ATOM 4040 N N . CYS B 1 37 ? 19.408 -90.388 -63.365 1.00 42.58 29 CYS B N 1
ATOM 4041 C CA . CYS B 1 37 ? 17.962 -90.583 -63.315 1.00 45.96 29 CYS B CA 1
ATOM 4042 C C . CYS B 1 37 ? 17.603 -92.049 -63.106 1.00 51.66 29 CYS B C 1
ATOM 4043 O O . CYS B 1 37 ? 16.666 -92.365 -62.364 1.00 46.54 29 CYS B O 1
ATOM 4046 N N . PHE B 1 38 ? 18.331 -92.962 -63.754 1.00 50.55 30 PHE B N 1
ATOM 4047 C CA . PHE B 1 38 ? 18.060 -94.382 -63.558 1.00 52.76 30 PHE B CA 1
ATOM 4048 C C . PHE B 1 38 ? 18.305 -94.788 -62.110 1.00 51.47 30 PHE B C 1
ATOM 4049 O O . PHE B 1 38 ? 17.514 -95.536 -61.524 1.00 55.34 30 PHE B O 1
ATOM 4057 N N . ALA B 1 39 ? 19.392 -94.296 -61.513 1.00 48.97 31 ALA B N 1
ATOM 4058 C CA . ALA B 1 39 ? 19.690 -94.627 -60.123 1.00 50.17 31 ALA B CA 1
ATOM 4059 C C . ALA B 1 39 ? 18.628 -94.066 -59.184 1.00 49.82 31 ALA B C 1
ATOM 4060 O O . ALA B 1 39 ? 18.132 -94.771 -58.297 1.00 54.03 31 ALA B O 1
ATOM 4062 N N . ARG B 1 40 ? 18.265 -92.793 -59.364 1.00 49.29 32 ARG B N 1
ATOM 4063 C CA . ARG B 1 40 ? 17.251 -92.188 -58.505 1.00 50.60 32 ARG B CA 1
ATOM 4064 C C . ARG B 1 40 ? 15.909 -92.893 -58.655 1.00 57.41 32 ARG B C 1
ATOM 4065 O O . ARG B 1 40 ? 15.180 -93.073 -57.672 1.00 56.38 32 ARG B O 1
ATOM 4073 N N . GLN B 1 41 ? 15.564 -93.296 -59.880 1.00 57.26 33 GLN B N 1
ATOM 4074 C CA . GLN B 1 41 ? 14.294 -93.978 -60.100 1.00 51.43 33 GLN B CA 1
ATOM 4075 C C . GLN B 1 41 ? 14.191 -95.238 -59.252 1.00 57.11 33 GLN B C 1
ATOM 4076 O O . GLN B 1 41 ? 13.115 -95.561 -58.734 1.00 62.67 33 GLN B O 1
ATOM 4082 N N . HIS B 1 42 ? 15.297 -95.966 -59.099 1.00 54.08 34 HIS B N 1
ATOM 4083 C CA . HIS B 1 42 ? 15.313 -97.223 -58.366 1.00 57.76 34 HIS B CA 1
ATOM 4084 C C . HIS B 1 42 ? 15.887 -97.073 -56.961 1.00 59.58 34 HIS B C 1
ATOM 4085 O O . HIS B 1 42 ? 16.234 -98.077 -56.329 1.00 56.46 34 HIS B O 1
ATOM 4092 N N . GLY B 1 43 ? 15.988 -95.845 -56.460 1.00 53.80 35 GLY B N 1
ATOM 4093 C CA . GLY B 1 43 ? 16.472 -95.628 -55.107 1.00 56.50 35 GLY B CA 1
ATOM 4094 C C . GLY B 1 43 ? 17.886 -96.105 -54.874 1.00 53.61 35 GLY B C 1
ATOM 4095 O O . GLY B 1 43 ? 18.207 -96.557 -53.770 1.00 56.25 35 GLY B O 1
ATOM 4096 N N . GLY B 1 44 ? 18.748 -96.017 -55.889 1.00 50.13 36 GLY B N 1
ATOM 4097 C CA . GLY B 1 44 ? 20.115 -96.453 -55.793 1.00 58.52 36 GLY B CA 1
ATOM 4098 C C . GLY B 1 44 ? 21.095 -95.301 -55.721 1.00 55.50 36 GLY B C 1
ATOM 4099 O O . GLY B 1 44 ? 20.747 -94.168 -55.359 1.00 52.94 36 GLY B O 1
ATOM 4100 N N . GLN B 1 45 ? 22.345 -95.593 -56.077 1.00 50.56 37 GLN B N 1
ATOM 4101 C CA . GLN B 1 45 ? 23.426 -94.620 -56.025 1.00 54.12 37 GLN B CA 1
ATOM 4102 C C . GLN B 1 45 ? 24.032 -94.413 -57.408 1.00 50.04 37 GLN B C 1
ATOM 4103 O O . GLN B 1 45 ? 24.129 -95.350 -58.208 1.00 52.50 37 GLN B O 1
ATOM 4109 N N . PHE B 1 46 ? 24.439 -93.176 -57.676 1.00 47.27 38 PHE B N 1
ATOM 4110 C CA . PHE B 1 46 ? 25.127 -92.799 -58.904 1.00 43.70 38 PHE B CA 1
ATOM 4111 C C . PHE B 1 46 ? 26.549 -92.384 -58.554 1.00 44.88 38 PHE B C 1
ATOM 4112 O O . PHE B 1 46 ? 26.752 -91.507 -57.707 1.00 43.01 38 PHE B O 1
ATOM 4120 N N . ILE B 1 47 ? 27.527 -93.018 -59.199 1.00 46.52 39 ILE B N 1
ATOM 4121 C CA . ILE B 1 47 ? 28.931 -92.902 -58.825 1.00 44.29 39 ILE B CA 1
ATOM 4122 C C . ILE B 1 47 ? 29.690 -92.190 -59.935 1.00 41.90 39 ILE B C 1
ATOM 4123 O O . ILE B 1 47 ? 29.480 -92.463 -61.122 1.00 39.38 39 ILE B O 1
ATOM 4128 N N . LEU B 1 48 ? 30.575 -91.277 -59.548 1.00 42.45 40 LEU B N 1
ATOM 4129 C CA . LEU B 1 48 ? 31.492 -90.626 -60.476 1.00 41.95 40 LEU B CA 1
ATOM 4130 C C . LEU B 1 48 ? 32.895 -91.147 -60.193 1.00 40.76 40 LEU B C 1
ATOM 4131 O O . LEU B 1 48 ? 33.422 -90.956 -59.092 1.00 47.34 40 LEU B O 1
ATOM 4136 N N . ARG B 1 49 ? 33.490 -91.805 -61.184 1.00 41.09 41 ARG B N 1
ATOM 4137 C CA . ARG B 1 49 ? 34.822 -92.380 -61.069 1.00 47.79 41 ARG B CA 1
ATOM 4138 C C . ARG B 1 49 ? 35.746 -91.721 -62.084 1.00 47.17 41 ARG B C 1
ATOM 4139 O O . ARG B 1 49 ? 35.354 -91.483 -63.229 1.00 52.05 41 ARG B O 1
ATOM 4147 N N . ILE B 1 50 ? 36.969 -91.420 -61.659 1.00 50.58 42 ILE B N 1
ATOM 4148 C CA . ILE B 1 50 ? 37.987 -90.829 -62.522 1.00 52.21 42 ILE B CA 1
ATOM 4149 C C . ILE B 1 50 ? 39.019 -91.903 -62.838 1.00 54.59 42 ILE B C 1
ATOM 4150 O O . ILE B 1 50 ? 39.695 -92.410 -61.934 1.00 55.80 42 ILE B O 1
ATOM 4155 N N . GLU B 1 51 ? 39.136 -92.253 -64.118 1.00 55.55 43 GLU B N 1
ATOM 4156 C CA . GLU B 1 51 ? 40.130 -93.226 -64.568 1.00 64.85 43 GLU B CA 1
ATOM 4157 C C . GLU B 1 51 ? 41.333 -92.487 -65.154 1.00 67.37 43 GLU B C 1
ATOM 4158 O O . GLU B 1 51 ? 41.547 -92.426 -66.366 1.00 67.95 43 GLU B O 1
ATOM 4164 N N . ASP B 1 52 ? 42.123 -91.914 -64.252 1.00 63.12 44 ASP B N 1
ATOM 4165 C CA . ASP B 1 52 ? 43.332 -91.191 -64.635 1.00 70.96 44 ASP B CA 1
ATOM 4166 C C . ASP B 1 52 ? 44.538 -92.124 -64.641 1.00 72.61 44 ASP B C 1
ATOM 4167 O O . ASP B 1 52 ? 45.680 -91.675 -64.733 1.00 82.03 44 ASP B O 1
ATOM 4172 N N . SER B 1 58 ? 46.156 -86.316 -68.059 1.00 83.59 50 SER B N 1
ATOM 4173 C CA . SER B 1 58 ? 45.353 -86.254 -66.842 1.00 92.61 50 SER B CA 1
ATOM 4174 C C . SER B 1 58 ? 45.899 -85.190 -65.889 1.00 90.35 50 SER B C 1
ATOM 4175 O O . SER B 1 58 ? 47.092 -85.166 -65.587 1.00 87.74 50 SER B O 1
ATOM 4178 N N . THR B 1 59 ? 45.014 -84.312 -65.418 1.00 87.32 51 THR B N 1
ATOM 4179 C CA . THR B 1 59 ? 45.400 -83.179 -64.589 1.00 87.98 51 THR B CA 1
ATOM 4180 C C . THR B 1 59 ? 44.351 -82.951 -63.511 1.00 82.91 51 THR B C 1
ATOM 4181 O O . THR B 1 59 ? 43.150 -83.085 -63.765 1.00 78.99 51 THR B O 1
ATOM 4185 N N . ARG B 1 60 ? 44.813 -82.604 -62.307 1.00 77.33 52 ARG B N 1
ATOM 4186 C CA . ARG B 1 60 ? 43.889 -82.331 -61.211 1.00 70.40 52 ARG B CA 1
ATOM 4187 C C . ARG B 1 60 ? 43.017 -81.117 -61.505 1.00 71.73 52 ARG B C 1
ATOM 4188 O O . ARG B 1 60 ? 41.903 -81.009 -60.978 1.00 63.93 52 ARG B O 1
ATOM 4190 N N . GLU B 1 61 ? 43.506 -80.191 -62.331 1.00 66.26 53 GLU B N 1
ATOM 4191 C CA . GLU B 1 61 ? 42.687 -79.055 -62.738 1.00 66.28 53 GLU B CA 1
ATOM 4192 C C . GLU B 1 61 ? 41.547 -79.503 -63.644 1.00 73.91 53 GLU B C 1
ATOM 4193 O O . GLU B 1 61 ? 40.390 -79.116 -63.443 1.00 67.21 53 GLU B O 1
ATOM 4195 N N . SER B 1 62 ? 41.856 -80.324 -64.652 1.00 74.14 54 SER B N 1
ATOM 4196 C CA . SER B 1 62 ? 40.814 -80.822 -65.543 1.00 75.06 54 SER B CA 1
ATOM 4197 C C . SER B 1 62 ? 39.741 -81.585 -64.777 1.00 68.94 54 SER B C 1
ATOM 4198 O O . SER B 1 62 ? 38.575 -81.594 -65.188 1.00 62.95 54 SER B O 1
ATOM 4200 N N . GLU B 1 63 ? 40.110 -82.230 -63.668 1.00 68.31 55 GLU B N 1
ATOM 4201 C CA . GLU B 1 63 ? 39.117 -82.925 -62.855 1.00 67.08 55 GLU B CA 1
ATOM 4202 C C . GLU B 1 63 ? 38.106 -81.946 -62.275 1.00 59.56 55 GLU B C 1
ATOM 4203 O O . GLU B 1 63 ? 36.893 -82.175 -62.340 1.00 51.24 55 GLU B O 1
ATOM 4209 N N . GLN B 1 64 ? 38.590 -80.845 -61.695 1.00 54.05 56 GLN B N 1
ATOM 4210 C CA . GLN B 1 64 ? 37.682 -79.879 -61.087 1.00 62.05 56 GLN B CA 1
ATOM 4211 C C . GLN B 1 64 ? 36.788 -79.230 -62.138 1.00 60.46 56 GLN B C 1
ATOM 4212 O O . GLN B 1 64 ? 35.620 -78.927 -61.863 1.00 60.04 56 GLN B O 1
ATOM 4218 N N . GLN B 1 65 ? 37.315 -79.010 -63.345 1.00 63.48 57 GLN B N 1
ATOM 4219 C CA . GLN B 1 65 ? 36.480 -78.535 -64.444 1.00 66.26 57 GLN B CA 1
ATOM 4220 C C . GLN B 1 65 ? 35.262 -79.434 -64.621 1.00 57.67 57 GLN B C 1
ATOM 4221 O O . GLN B 1 65 ? 34.129 -78.955 -64.746 1.00 45.56 57 GLN B O 1
ATOM 4227 N N . ILE B 1 66 ? 35.485 -80.749 -64.636 1.00 51.29 58 ILE B N 1
ATOM 4228 C CA . ILE B 1 66 ? 34.385 -81.692 -64.812 1.00 48.83 58 ILE B CA 1
ATOM 4229 C C . ILE B 1 66 ? 33.386 -81.556 -63.670 1.00 50.46 58 ILE B C 1
ATOM 4230 O O . ILE B 1 66 ? 32.171 -81.488 -63.891 1.00 51.23 58 ILE B O 1
ATOM 4235 N N . TYR B 1 67 ? 33.880 -81.514 -62.430 1.00 50.51 59 TYR B N 1
ATOM 4236 C CA . TYR B 1 67 ? 32.985 -81.340 -61.290 1.00 54.32 59 TYR B CA 1
ATOM 4237 C C . TYR B 1 67 ? 32.212 -80.033 -61.407 1.00 53.36 59 TYR B C 1
ATOM 4238 O O . TYR B 1 67 ? 30.988 -80.000 -61.229 1.00 55.55 59 TYR B O 1
ATOM 4247 N N . ASP B 1 68 ? 32.916 -78.941 -61.712 1.00 49.32 60 ASP B N 1
ATOM 4248 C CA . ASP B 1 68 ? 32.276 -77.631 -61.750 1.00 54.87 60 ASP B CA 1
ATOM 4249 C C . ASP B 1 68 ? 31.238 -77.549 -62.861 1.00 48.99 60 ASP B C 1
ATOM 4250 O O . ASP B 1 68 ? 30.145 -77.009 -62.656 1.00 52.80 60 ASP B O 1
ATOM 4255 N N . ALA B 1 69 ? 31.558 -78.078 -64.043 1.00 50.63 61 ALA B N 1
ATOM 4256 C CA . ALA B 1 69 ? 30.622 -77.988 -65.158 1.00 53.67 61 ALA B CA 1
ATOM 4257 C C . ALA B 1 69 ? 29.385 -78.844 -64.915 1.00 48.40 61 ALA B C 1
ATOM 4258 O O . ALA B 1 69 ? 28.262 -78.419 -65.208 1.00 47.07 61 ALA B O 1
ATOM 4260 N N . LEU B 1 70 ? 29.568 -80.054 -64.381 1.00 46.80 62 LEU B N 1
ATOM 4261 C CA . LEU B 1 70 ? 28.422 -80.927 -64.142 1.00 47.86 62 LEU B CA 1
ATOM 4262 C C . LEU B 1 70 ? 27.554 -80.398 -63.007 1.00 46.75 62 LEU B C 1
ATOM 4263 O O . LEU B 1 70 ? 26.321 -80.450 -63.085 1.00 46.73 62 LEU B O 1
ATOM 4268 N N . ARG B 1 71 ? 28.177 -79.884 -61.944 1.00 44.81 63 ARG B N 1
ATOM 4269 C CA . ARG B 1 71 ? 27.399 -79.322 -60.845 1.00 48.27 63 ARG B CA 1
ATOM 4270 C C . ARG B 1 71 ? 26.675 -78.056 -61.277 1.00 50.27 63 ARG B C 1
ATOM 4271 O O . ARG B 1 71 ? 25.535 -77.817 -60.864 1.00 53.89 63 ARG B O 1
ATOM 4279 N N . TRP B 1 72 ? 27.320 -77.231 -62.104 1.00 49.28 64 TRP B N 1
ATOM 4280 C CA . TRP B 1 72 ? 26.639 -76.059 -62.641 1.00 49.52 64 TRP B CA 1
ATOM 4281 C C . TRP B 1 72 ? 25.373 -76.460 -63.385 1.00 51.29 64 TRP B C 1
ATOM 4282 O O . TRP B 1 72 ? 24.349 -75.774 -63.297 1.00 53.94 64 TRP B O 1
ATOM 4293 N N . LEU B 1 73 ? 25.423 -77.576 -64.118 1.00 50.82 65 LEU B N 1
ATOM 4294 C CA . LEU B 1 73 ? 24.248 -78.060 -64.833 1.00 50.64 65 LEU B CA 1
ATOM 4295 C C . LEU B 1 73 ? 23.135 -78.508 -63.897 1.00 46.99 65 LEU B C 1
ATOM 4296 O O . LEU B 1 73 ? 21.974 -78.550 -64.314 1.00 55.45 65 LEU B O 1
ATOM 4301 N N . GLY B 1 74 ? 23.459 -78.845 -62.655 1.00 47.19 66 GLY B N 1
ATOM 4302 C CA . GLY B 1 74 ? 22.504 -79.441 -61.749 1.00 50.71 66 GLY B CA 1
ATOM 4303 C C . GLY B 1 74 ? 22.665 -80.932 -61.556 1.00 54.67 66 GLY B C 1
ATOM 4304 O O . GLY B 1 74 ? 21.815 -81.550 -60.903 1.00 53.87 66 GLY B O 1
ATOM 4305 N N . ILE B 1 75 ? 23.715 -81.529 -62.108 1.00 50.05 67 ILE B N 1
ATOM 4306 C CA . ILE B 1 75 ? 23.985 -82.947 -61.912 1.00 50.16 67 ILE B CA 1
ATOM 4307 C C . ILE B 1 75 ? 24.713 -83.141 -60.591 1.00 49.16 67 ILE B C 1
ATOM 4308 O O . ILE B 1 75 ? 25.546 -82.318 -60.193 1.00 46.75 67 ILE B O 1
ATOM 4313 N N . GLU B 1 76 ? 24.391 -84.234 -59.904 1.00 44.82 68 GLU B N 1
ATOM 4314 C CA . GLU B 1 76 ? 25.047 -84.599 -58.659 1.00 45.75 68 GLU B CA 1
ATOM 4315 C C . GLU B 1 76 ? 25.339 -86.092 -58.679 1.00 41.00 68 GLU B C 1
ATOM 4316 O O . GLU B 1 76 ? 24.775 -86.845 -59.477 1.00 43.59 68 GLU B O 1
ATOM 4322 N N . TRP B 1 77 ? 26.232 -86.512 -57.787 1.00 41.15 69 TRP B N 1
ATOM 4323 C CA . TRP B 1 77 ? 26.593 -87.913 -57.645 1.00 45.88 69 TRP B CA 1
ATOM 4324 C C . TRP B 1 77 ? 26.716 -88.245 -56.166 1.00 44.43 69 TRP B C 1
ATOM 4325 O O . TRP B 1 77 ? 27.151 -87.415 -55.364 1.00 44.71 69 TRP B O 1
ATOM 4336 N N . ASP B 1 78 ? 26.338 -89.475 -55.817 1.00 39.07 70 ASP B N 1
ATOM 4337 C CA . ASP B 1 78 ? 26.331 -89.900 -54.422 1.00 46.48 70 ASP B CA 1
ATOM 4338 C C . ASP B 1 78 ? 27.704 -90.335 -53.931 1.00 40.12 70 ASP B C 1
ATOM 4339 O O . ASP B 1 78 ? 27.942 -90.338 -52.718 1.00 42.11 70 ASP B O 1
ATOM 4344 N N . GLU B 1 79 ? 28.605 -90.709 -54.835 1.00 41.73 71 GLU B N 1
ATOM 4345 C CA . GLU B 1 79 ? 29.949 -91.134 -54.474 1.00 43.73 71 GLU B CA 1
ATOM 4346 C C . GLU B 1 79 ? 30.916 -90.631 -55.534 1.00 42.51 71 GLU B C 1
ATOM 4347 O O . GLU B 1 79 ? 30.581 -90.603 -56.722 1.00 44.00 71 GLU B O 1
ATOM 4353 N N . GLY B 1 80 ? 32.111 -90.232 -55.105 1.00 42.67 72 GLY B N 1
ATOM 4354 C CA . GLY B 1 80 ? 33.105 -89.720 -56.017 1.00 43.56 72 GLY B CA 1
ATOM 4355 C C . GLY B 1 80 ? 34.333 -89.181 -55.313 1.00 44.33 72 GLY B C 1
ATOM 4356 O O . GLY B 1 80 ? 34.406 -89.139 -54.080 1.00 47.47 72 GLY B O 1
ATOM 4357 N N . PRO B 1 81 ? 35.330 -88.750 -56.092 1.00 47.19 73 PRO B N 1
ATOM 4358 C CA . PRO B 1 81 ? 36.577 -88.267 -55.477 1.00 44.73 73 PRO B CA 1
ATOM 4359 C C . PRO B 1 81 ? 36.388 -87.046 -54.597 1.00 47.69 73 PRO B C 1
ATOM 4360 O O . PRO B 1 81 ? 37.166 -86.850 -53.654 1.00 47.18 73 PRO B O 1
ATOM 4364 N N . ASP B 1 82 ? 35.384 -86.215 -54.871 1.00 45.76 74 ASP B N 1
ATOM 4365 C CA . ASP B 1 82 ? 35.200 -84.985 -54.110 1.00 49.62 74 ASP B CA 1
ATOM 4366 C C . ASP B 1 82 ? 34.271 -85.184 -52.917 1.00 51.02 74 ASP B C 1
ATOM 4367 O O . ASP B 1 82 ? 34.575 -84.724 -51.813 1.00 52.53 74 ASP B O 1
ATOM 4372 N N . VAL B 1 83 ? 33.141 -85.872 -53.115 1.00 47.40 75 VAL B N 1
ATOM 4373 C CA . VAL B 1 83 ? 32.211 -86.118 -52.015 1.00 45.73 75 VAL B CA 1
ATOM 4374 C C . VAL B 1 83 ? 32.570 -87.353 -51.202 1.00 47.10 75 VAL B C 1
ATOM 4375 O O . VAL B 1 83 ? 31.990 -87.564 -50.126 1.00 50.33 75 VAL B O 1
ATOM 4379 N N . GLY B 1 84 ? 33.509 -88.169 -51.669 1.00 44.73 76 GLY B N 1
ATOM 4380 C CA . GLY B 1 84 ? 33.834 -89.395 -50.973 1.00 51.04 76 GLY B CA 1
ATOM 4381 C C . GLY B 1 84 ? 32.784 -90.465 -51.217 1.00 43.22 76 GLY B C 1
ATOM 4382 O O . GLY B 1 84 ? 31.965 -90.383 -52.135 1.00 50.14 76 GLY B O 1
ATOM 4383 N N . GLY B 1 85 ? 32.812 -91.484 -50.366 1.00 49.12 77 GLY B N 1
ATOM 4384 C CA . GLY B 1 85 ? 31.886 -92.585 -50.469 1.00 54.50 77 GLY B CA 1
ATOM 4385 C C . GLY B 1 85 ? 32.454 -93.845 -49.851 1.00 52.34 77 GLY B C 1
ATOM 4386 O O . GLY B 1 85 ? 33.665 -93.964 -49.643 1.00 54.50 77 GLY B O 1
ATOM 4387 N N . PRO B 1 86 ? 31.591 -94.813 -49.544 1.00 50.62 78 PRO B N 1
ATOM 4388 C CA . PRO B 1 86 ? 32.040 -96.027 -48.853 1.00 57.75 78 PRO B CA 1
ATOM 4389 C C . PRO B 1 86 ? 32.601 -97.117 -49.754 1.00 52.93 78 PRO B C 1
ATOM 4390 O O . PRO B 1 86 ? 32.893 -98.206 -49.253 1.00 54.65 78 PRO B O 1
ATOM 4394 N N . HIS B 1 87 ? 32.771 -96.876 -51.055 1.00 52.35 79 HIS B N 1
ATOM 4395 C CA . HIS B 1 87 ? 33.280 -97.889 -51.974 1.00 51.68 79 HIS B CA 1
ATOM 4396 C C . HIS B 1 87 ? 34.392 -97.328 -52.851 1.00 50.00 79 HIS B C 1
ATOM 4397 O O . HIS B 1 87 ? 34.526 -97.703 -54.019 1.00 51.73 79 HIS B O 1
ATOM 4404 N N . GLY B 1 88 ? 35.204 -96.433 -52.301 1.00 52.03 80 GLY B N 1
ATOM 4405 C CA . GLY B 1 88 ? 36.321 -95.879 -53.025 1.00 53.08 80 GLY B CA 1
ATOM 4406 C C . GLY B 1 88 ? 37.595 -96.669 -52.802 1.00 52.96 80 GLY B C 1
ATOM 4407 O O . GLY B 1 88 ? 37.565 -97.821 -52.356 1.00 59.28 80 GLY B O 1
ATOM 4408 N N . PRO B 1 89 ? 38.753 -96.066 -53.114 1.00 54.26 81 PRO B N 1
ATOM 4409 C CA . PRO B 1 89 ? 38.950 -94.724 -53.690 1.00 51.52 81 PRO B CA 1
ATOM 4410 C C . PRO B 1 89 ? 38.236 -94.578 -55.026 1.00 51.58 81 PRO B C 1
ATOM 4411 O O . PRO B 1 89 ? 37.898 -95.579 -55.652 1.00 51.76 81 PRO B O 1
ATOM 4415 N N . TYR B 1 90 ? 37.994 -93.353 -55.491 1.00 46.23 82 TYR B N 1
ATOM 4416 C CA . TYR B 1 90 ? 37.276 -93.125 -56.737 1.00 47.58 82 TYR B CA 1
ATOM 4417 C C . TYR B 1 90 ? 38.154 -92.531 -57.832 1.00 50.02 82 TYR B C 1
ATOM 4418 O O . TYR B 1 90 ? 37.642 -92.205 -58.908 1.00 45.75 82 TYR B O 1
ATOM 4427 N N . ARG B 1 91 ? 39.453 -92.382 -57.587 1.00 54.55 83 ARG B N 1
ATOM 4428 C CA . ARG B 1 91 ? 40.432 -92.084 -58.625 1.00 54.43 83 ARG B CA 1
ATOM 4429 C C . ARG B 1 91 ? 41.283 -93.324 -58.861 1.00 56.04 83 ARG B C 1
ATOM 4430 O O . ARG B 1 91 ? 41.801 -93.913 -57.906 1.00 57.19 83 ARG B O 1
ATOM 4438 N N . GLN B 1 92 ? 41.429 -93.715 -60.129 1.00 61.80 84 GLN B N 1
ATOM 4439 C CA . GLN B 1 92 ? 42.238 -94.887 -60.450 1.00 62.80 84 GLN B CA 1
ATOM 4440 C C . GLN B 1 92 ? 43.616 -94.800 -59.807 1.00 60.91 84 GLN B C 1
ATOM 4441 O O . GLN B 1 92 ? 44.120 -95.788 -59.260 1.00 67.43 84 GLN B O 1
ATOM 4447 N N . SER B 1 93 ? 44.237 -93.620 -59.857 1.00 60.04 85 SER B N 1
ATOM 4448 C CA . SER B 1 93 ? 45.592 -93.448 -59.347 1.00 61.81 85 SER B CA 1
ATOM 4449 C C . SER B 1 93 ? 45.711 -93.720 -57.853 1.00 65.83 85 SER B C 1
ATOM 4450 O O . SER B 1 93 ? 46.836 -93.827 -57.352 1.00 69.70 85 SER B O 1
ATOM 4453 N N . GLU B 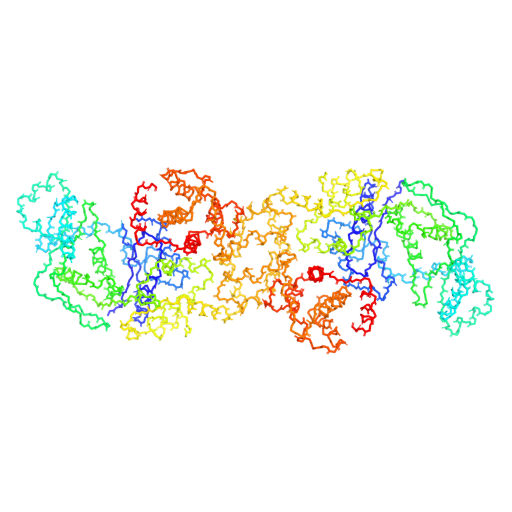1 94 ? 44.597 -93.830 -57.131 1.00 62.70 86 GLU B N 1
ATOM 4454 C CA . GLU B 1 94 ? 44.615 -94.068 -55.694 1.00 57.92 86 GLU B CA 1
ATOM 4455 C C . GLU B 1 94 ? 44.252 -95.501 -55.327 1.00 57.02 86 GLU B C 1
ATOM 4456 O O . GLU B 1 94 ? 44.146 -95.815 -54.137 1.00 63.62 86 GLU B O 1
ATOM 4462 N N . ARG B 1 95 ? 44.072 -96.378 -56.312 1.00 56.31 87 ARG B N 1
ATOM 4463 C CA . ARG B 1 95 ? 43.527 -97.709 -56.077 1.00 57.66 87 ARG B CA 1
ATOM 4464 C C . ARG B 1 95 ? 44.59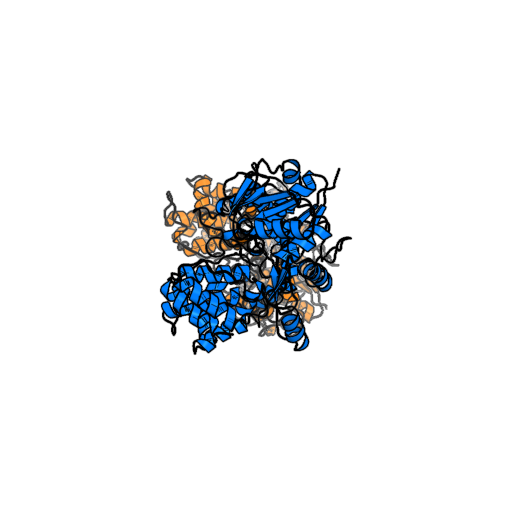2 -98.803 -56.080 1.00 59.59 87 ARG B C 1
ATOM 4465 O O . ARG B 1 95 ? 44.246 -99.988 -56.083 1.00 63.64 87 ARG B O 1
ATOM 4473 N N . GLY B 1 96 ? 45.874 -98.435 -56.072 1.00 64.44 88 GLY B N 1
ATOM 4474 C CA . GLY B 1 96 ? 46.932 -99.408 -55.857 1.00 63.33 88 GLY B CA 1
ATOM 4475 C C . GLY B 1 96 ? 47.150 -100.361 -57.026 1.00 61.68 88 GLY B C 1
ATOM 4476 O O . GLY B 1 96 ? 46.726 -100.128 -58.161 1.00 61.83 88 GLY B O 1
ATOM 4477 N N . HIS B 1 97 ? 47.836 -101.465 -56.717 1.00 63.35 89 HIS B N 1
ATOM 4478 C CA . HIS B 1 97 ? 48.202 -102.478 -57.701 1.00 72.44 89 HIS B CA 1
ATOM 4479 C C . HIS B 1 97 ? 47.104 -103.512 -57.917 1.00 68.95 89 HIS B C 1
ATOM 4480 O O . HIS B 1 97 ? 47.405 -104.679 -58.202 1.00 67.30 89 HIS B O 1
ATOM 4482 N N . ILE B 1 98 ? 45.835 -103.115 -57.795 1.00 60.80 90 ILE B N 1
ATOM 4483 C CA . ILE B 1 98 ? 44.744 -104.070 -57.947 1.00 60.97 90 ILE B CA 1
ATOM 4484 C C . ILE B 1 98 ? 44.584 -104.491 -59.402 1.00 67.13 90 ILE B C 1
ATOM 4485 O O . ILE B 1 98 ? 44.090 -105.589 -59.686 1.00 68.44 90 ILE B O 1
ATOM 4490 N N . TYR B 1 99 ? 44.993 -103.641 -60.345 1.00 65.06 91 TYR B N 1
ATOM 4491 C CA . TYR B 1 99 ? 44.780 -103.945 -61.755 1.00 59.11 91 TYR B CA 1
ATOM 4492 C C . TYR B 1 99 ? 45.778 -104.976 -62.267 1.00 59.77 91 TYR B C 1
ATOM 4493 O O . TYR B 1 99 ? 45.398 -105.902 -62.992 1.00 65.39 91 TYR B O 1
ATOM 4502 N N . LYS B 1 100 ? 47.055 -104.833 -61.906 1.00 58.62 92 LYS B N 1
ATOM 4503 C CA . LYS B 1 100 ? 48.045 -105.825 -62.313 1.00 69.43 92 LYS B CA 1
ATOM 4504 C C . LYS B 1 100 ? 47.695 -107.207 -61.780 1.00 61.87 92 LYS B C 1
ATOM 4505 O O . LYS B 1 100 ? 48.019 -108.218 -62.413 1.00 67.08 92 LYS B O 1
ATOM 4507 N N . LYS B 1 101 ? 47.030 -107.270 -60.624 1.00 70.20 93 LYS B N 1
ATOM 4508 C CA . LYS B 1 101 ? 46.647 -108.555 -60.048 1.00 79.03 93 LYS B CA 1
ATOM 4509 C C . LYS B 1 101 ? 45.700 -109.310 -60.974 1.00 73.81 93 LYS B C 1
ATOM 4510 O O . LYS B 1 101 ? 45.878 -110.508 -61.222 1.00 71.09 93 LYS B O 1
ATOM 4516 N N . TYR B 1 102 ? 44.681 -108.623 -61.494 1.00 72.85 94 TYR B N 1
ATOM 4517 C CA . TYR B 1 102 ? 43.679 -109.299 -62.310 1.00 70.54 94 TYR B CA 1
ATOM 4518 C C . TYR B 1 102 ? 44.224 -109.638 -63.692 1.00 70.29 94 TYR B C 1
ATOM 4519 O O . TYR B 1 102 ? 43.903 -110.695 -64.249 1.00 67.03 94 TYR B O 1
ATOM 4528 N N . SER B 1 103 ? 45.047 -108.758 -64.264 1.00 71.10 95 SER B N 1
ATOM 4529 C CA . SER B 1 103 ? 45.683 -109.075 -65.538 1.00 69.87 95 SER B CA 1
ATOM 4530 C C . SER B 1 103 ? 46.577 -110.302 -65.412 1.00 72.51 95 SER B C 1
ATOM 4531 O O . SER B 1 103 ? 46.682 -111.104 -66.347 1.00 69.52 95 SER B O 1
ATOM 4534 N N . ASP B 1 104 ? 47.230 -110.465 -64.259 1.00 68.11 96 ASP B N 1
ATOM 4535 C CA . ASP B 1 104 ? 48.114 -111.609 -64.065 1.00 65.31 96 ASP B CA 1
ATOM 4536 C C . ASP B 1 104 ? 47.323 -112.908 -63.958 1.00 70.26 96 ASP B C 1
ATOM 4537 O O . ASP B 1 104 ? 47.764 -113.949 -64.459 1.00 71.40 96 ASP B O 1
ATOM 4542 N N . GLU B 1 105 ? 46.158 -112.871 -63.306 1.00 73.75 97 GLU B N 1
ATOM 4543 C CA . GLU B 1 105 ? 45.311 -114.059 -63.250 1.00 72.42 97 GLU B CA 1
ATOM 4544 C C . GLU B 1 105 ? 44.902 -114.501 -64.649 1.00 71.29 97 GLU B C 1
ATOM 4545 O O . GLU B 1 105 ? 44.874 -115.701 -64.947 1.00 77.19 97 GLU B O 1
ATOM 4551 N N . LEU B 1 106 ? 44.579 -113.542 -65.520 1.00 71.26 98 LEU B N 1
ATOM 4552 C CA . LEU B 1 106 ? 44.177 -113.880 -66.881 1.00 70.02 98 LEU B CA 1
ATOM 4553 C C . LEU B 1 106 ? 45.319 -114.528 -67.651 1.00 69.91 98 LEU B C 1
ATOM 4554 O O . LEU B 1 106 ? 45.101 -115.465 -68.428 1.00 73.42 98 LEU B O 1
ATOM 4559 N N . VAL B 1 107 ? 46.546 -114.041 -67.454 1.00 71.87 99 VAL B N 1
ATOM 4560 C CA . VAL B 1 107 ? 47.688 -114.632 -68.143 1.00 70.31 99 VAL B CA 1
ATOM 4561 C C . VAL B 1 107 ? 47.999 -116.009 -67.572 1.00 73.80 99 VAL B C 1
ATOM 4562 O O . VAL B 1 107 ? 48.406 -116.921 -68.302 1.00 75.81 99 VAL B O 1
ATOM 4566 N N . GLU B 1 108 ? 47.813 -116.186 -66.262 1.00 83.81 100 GLU B N 1
ATOM 4567 C CA . GLU B 1 108 ? 48.083 -117.484 -65.652 1.00 90.63 100 GLU B CA 1
ATOM 4568 C C . GLU B 1 108 ? 47.016 -118.502 -66.036 1.00 83.22 100 GLU B C 1
ATOM 4569 O O . GLU B 1 108 ? 47.330 -119.670 -66.297 1.00 94.78 100 GLU B O 1
ATOM 4575 N N . LYS B 1 109 ? 45.753 -118.080 -66.081 1.00 81.32 101 LYS B N 1
ATOM 4576 C CA . LYS B 1 109 ? 44.654 -118.942 -66.499 1.00 81.81 101 LYS B CA 1
ATOM 4577 C C . LYS B 1 109 ? 44.528 -119.048 -68.016 1.00 79.43 101 LYS B C 1
ATOM 4578 O O . LYS B 1 109 ? 43.574 -119.667 -68.500 1.00 80.66 101 LYS B O 1
ATOM 4584 N N . GLY B 1 110 ? 45.454 -118.458 -68.772 1.00 74.20 102 GLY B N 1
ATOM 4585 C CA . GLY B 1 110 ? 45.500 -118.642 -70.209 1.00 68.11 102 GLY B CA 1
ATOM 4586 C C . GLY B 1 110 ? 44.568 -117.769 -71.019 1.00 74.08 102 GLY B C 1
ATOM 4587 O O . GLY B 1 110 ? 44.491 -117.948 -72.240 1.00 70.14 102 GLY B O 1
ATOM 4588 N N . HIS B 1 111 ? 43.860 -116.833 -70.392 1.00 66.76 103 HIS B N 1
ATOM 4589 C CA . HIS B 1 111 ? 42.943 -115.959 -71.113 1.00 67.14 103 HIS B CA 1
ATOM 4590 C C . HIS B 1 111 ? 43.606 -114.680 -71.605 1.00 68.22 103 HIS B C 1
ATOM 4591 O O . HIS B 1 111 ? 42.970 -113.911 -72.335 1.00 62.43 103 HIS B O 1
ATOM 4598 N N . ALA B 1 112 ? 44.860 -114.439 -71.230 1.00 73.00 104 ALA B N 1
ATOM 4599 C CA . ALA B 1 112 ? 45.624 -113.296 -71.703 1.00 62.71 104 ALA B CA 1
ATOM 4600 C C . ALA B 1 112 ? 47.047 -113.756 -71.984 1.00 74.56 104 ALA B C 1
ATOM 4601 O O . ALA B 1 112 ? 47.434 -114.881 -71.657 1.00 71.70 104 ALA B O 1
ATOM 4603 N N . PHE B 1 113 ? 47.833 -112.875 -72.598 1.00 66.32 105 PHE B N 1
ATOM 4604 C CA . PHE B 1 113 ? 49.209 -113.212 -72.929 1.00 62.54 105 PHE B CA 1
ATOM 4605 C C . PHE B 1 113 ? 50.055 -111.948 -72.949 1.00 66.19 105 PHE B C 1
ATOM 4606 O O . PHE B 1 113 ? 49.540 -110.828 -72.990 1.00 60.98 105 PHE B O 1
ATOM 4614 N N . THR B 1 114 ? 51.370 -112.152 -72.926 1.00 67.98 106 THR B N 1
ATOM 4615 C CA . THR B 1 114 ? 52.335 -111.063 -72.889 1.00 61.33 106 THR B CA 1
ATOM 4616 C C . THR B 1 114 ? 52.792 -110.729 -74.304 1.00 67.38 106 THR B C 1
ATOM 4617 O O . THR B 1 114 ? 53.118 -111.627 -75.086 1.00 73.88 106 THR B O 1
ATOM 4621 N N . CYS B 1 115 ? 52.820 -109.437 -74.622 1.00 72.58 107 CYS B N 1
ATOM 4622 C CA . CYS B 1 115 ? 53.179 -108.948 -75.947 1.00 72.08 107 CYS B CA 1
ATOM 4623 C C . CYS B 1 115 ? 54.420 -108.073 -75.843 1.00 74.59 107 CYS B C 1
ATOM 4624 O O . CYS B 1 115 ? 54.491 -107.189 -74.982 1.00 70.91 107 CYS B O 1
ATOM 4627 N N . PHE B 1 116 ? 55.394 -108.320 -76.721 1.00 73.99 108 PHE B N 1
ATOM 4628 C CA . PHE B 1 116 ? 56.640 -107.564 -76.749 1.00 77.57 108 PHE B CA 1
ATOM 4629 C C . PHE B 1 116 ? 56.799 -106.740 -78.021 1.00 79.37 108 PHE B C 1
ATOM 4630 O O . PHE B 1 116 ? 57.902 -106.257 -78.299 1.00 83.74 108 PHE B O 1
ATOM 4638 N N . CYS B 1 117 ? 55.733 -106.566 -78.798 1.00 80.46 109 CYS B N 1
ATOM 4639 C CA . CYS B 1 117 ? 55.842 -105.851 -80.063 1.00 84.63 109 CYS B CA 1
ATOM 4640 C C . CYS B 1 117 ? 56.210 -104.391 -79.830 1.00 81.97 109 CYS B C 1
ATOM 4641 O O . CYS B 1 117 ? 55.724 -103.750 -78.894 1.00 87.83 109 CYS B O 1
ATOM 4644 N N . THR B 1 118 ? 57.078 -103.867 -80.694 1.00 90.91 110 THR B N 1
ATOM 4645 C CA . THR B 1 118 ? 57.490 -102.476 -80.607 1.00 90.41 110 THR B CA 1
ATOM 4646 C C . THR B 1 118 ? 56.449 -101.575 -81.271 1.00 89.87 110 THR B C 1
ATOM 4647 O O . THR B 1 118 ? 55.743 -102.004 -82.187 1.00 92.22 110 THR B O 1
ATOM 4651 N N . PRO B 1 119 ? 56.318 -100.324 -80.818 1.00 80.82 111 PRO B N 1
ATOM 4652 C CA . PRO B 1 119 ? 55.381 -99.412 -81.493 1.00 80.23 111 PRO B CA 1
ATOM 4653 C C . PRO B 1 119 ? 55.656 -99.260 -82.979 1.00 85.95 111 PRO B C 1
ATOM 4654 O O . PRO B 1 119 ? 54.723 -99.006 -83.751 1.00 85.80 111 PRO B O 1
ATOM 4658 N N . GLU B 1 120 ? 56.912 -99.409 -83.405 1.00 91.61 112 GLU B N 1
ATOM 4659 C CA . GLU B 1 120 ? 57.220 -99.330 -84.829 1.00 93.74 112 GLU B CA 1
ATOM 4660 C C . GLU B 1 120 ? 56.613 -100.495 -85.600 1.00 85.54 112 GLU B C 1
ATOM 4661 O O . GLU B 1 120 ? 56.260 -100.342 -86.775 1.00 86.26 112 GLU B O 1
ATOM 4663 N N . ARG B 1 121 ? 56.480 -101.659 -84.961 1.00 79.39 113 ARG B N 1
ATOM 4664 C CA . ARG B 1 121 ? 55.940 -102.829 -85.644 1.00 84.35 113 ARG B CA 1
ATOM 4665 C C . ARG B 1 121 ? 54.417 -102.833 -85.614 1.00 92.12 113 ARG B C 1
ATOM 4666 O O . ARG B 1 121 ? 53.775 -103.151 -86.621 1.00 84.56 113 ARG B O 1
ATOM 4674 N N . LEU B 1 122 ? 53.824 -102.485 -84.469 1.00 88.14 114 LEU B N 1
ATOM 4675 C CA . LEU B 1 122 ? 52.375 -102.333 -84.411 1.00 78.09 114 LEU B CA 1
ATOM 4676 C C . LEU B 1 122 ? 51.896 -101.262 -85.382 1.00 86.55 114 LEU B C 1
ATOM 4677 O O . LEU B 1 122 ? 50.770 -101.339 -85.887 1.00 89.50 114 LEU B O 1
ATOM 4679 N N . ASP B 1 123 ? 52.738 -100.262 -85.658 1.00 95.47 115 ASP B N 1
ATOM 4680 C CA . ASP B 1 123 ? 52.372 -99.218 -86.608 1.00 92.65 115 ASP B CA 1
ATOM 4681 C C . ASP B 1 123 ? 52.420 -99.725 -88.044 1.00 90.34 115 ASP B C 1
ATOM 4682 O O . ASP B 1 123 ? 51.706 -99.203 -88.909 1.00 89.80 115 ASP B O 1
ATOM 4687 N N . ALA B 1 124 ? 53.248 -100.735 -88.317 1.00 75.26 116 ALA B N 1
ATOM 4688 C CA . ALA B 1 124 ? 53.350 -101.269 -89.671 1.00 81.43 116 ALA B CA 1
ATOM 4689 C C . ALA B 1 124 ? 52.191 -102.205 -89.991 1.00 81.12 116 ALA B C 1
ATOM 4690 O O . ALA B 1 124 ? 51.658 -102.177 -91.106 1.00 81.81 116 ALA B O 1
ATOM 4692 N N . VAL B 1 125 ? 51.793 -103.045 -89.032 1.00 79.97 117 VAL B N 1
ATOM 4693 C CA . VAL B 1 125 ? 50.646 -103.922 -89.249 1.00 81.07 117 VAL B CA 1
ATOM 4694 C C . VAL B 1 125 ? 49.391 -103.097 -89.496 1.00 87.68 117 VAL B C 1
ATOM 4695 O O . VAL B 1 125 ? 48.553 -103.446 -90.337 1.00 79.72 117 VAL B O 1
ATOM 4699 N N . ARG B 1 126 ? 49.240 -101.990 -88.765 1.00 85.01 118 ARG B N 1
ATOM 4700 C CA . ARG B 1 126 ? 48.106 -101.103 -88.996 1.00 85.56 118 ARG B CA 1
ATOM 4701 C C . ARG B 1 126 ? 48.116 -100.560 -90.419 1.00 88.70 118 ARG B C 1
ATOM 4702 O O . ARG B 1 126 ? 47.058 -100.415 -91.044 1.00 85.69 118 ARG B O 1
ATOM 4710 N N . ALA B 1 127 ? 49.302 -100.260 -90.951 1.00 88.95 119 ALA B N 1
ATOM 4711 C CA . ALA B 1 127 ? 49.393 -99.749 -92.315 1.00 92.00 119 ALA B CA 1
ATOM 4712 C C . ALA B 1 127 ? 48.882 -100.776 -93.318 1.00 89.95 119 ALA B C 1
ATOM 4713 O O . ALA B 1 127 ? 48.024 -100.470 -94.155 1.00 93.03 119 ALA B O 1
ATOM 4715 N N . GLU B 1 128 ? 49.398 -102.006 -93.246 1.00 82.73 120 GLU B N 1
ATOM 4716 C CA . GLU B 1 128 ? 48.990 -103.036 -94.195 1.00 91.70 120 GLU B CA 1
ATOM 4717 C C . GLU B 1 128 ? 47.495 -103.317 -94.114 1.00 90.35 120 GLU B C 1
ATOM 4718 O O . GLU B 1 128 ? 46.878 -103.686 -95.120 1.00 87.01 120 GLU B O 1
ATOM 4720 N N . GLN B 1 129 ? 46.894 -103.147 -92.935 1.00 86.89 121 GLN B N 1
ATOM 4721 C CA . GLN B 1 129 ? 45.470 -103.425 -92.782 1.00 85.48 121 GLN B CA 1
ATOM 4722 C C . GLN B 1 129 ? 44.611 -102.294 -93.334 1.00 84.57 121 GLN B C 1
ATOM 4723 O O . GLN B 1 129 ? 43.582 -102.550 -93.969 1.00 89.06 121 GLN B O 1
ATOM 4729 N N . MET B 1 130 ? 45.010 -101.041 -93.105 1.00 85.66 122 MET B N 1
ATOM 4730 C CA . MET B 1 130 ? 44.235 -99.925 -93.639 1.00 81.74 122 MET B CA 1
ATOM 4731 C C . MET B 1 130 ? 44.358 -99.836 -95.154 1.00 80.91 122 MET B C 1
ATOM 4732 O O . MET B 1 130 ? 43.424 -99.380 -95.824 1.00 79.13 122 MET B O 1
ATOM 4737 N N . ALA B 1 131 ? 45.491 -100.268 -95.713 1.00 87.13 123 ALA B N 1
ATOM 4738 C CA . ALA B 1 131 ? 45.640 -100.289 -97.163 1.00 85.81 123 ALA B CA 1
ATOM 4739 C C . ALA B 1 131 ? 44.658 -101.245 -97.825 1.00 82.74 123 ALA B C 1
ATOM 4740 O O . ALA B 1 131 ? 44.432 -101.144 -99.036 1.00 84.92 123 ALA B O 1
ATOM 4742 N N . ARG B 1 132 ? 44.075 -102.170 -97.064 1.00 94.64 124 ARG B N 1
ATOM 4743 C CA . ARG B 1 132 ? 43.085 -103.109 -97.573 1.00 98.12 124 ARG B CA 1
ATOM 4744 C C . ARG B 1 132 ? 41.660 -102.691 -97.232 1.00 99.75 124 ARG B C 1
ATOM 4745 O O . ARG B 1 132 ? 40.730 -103.480 -97.425 1.00 105.26 124 ARG B O 1
ATOM 4753 N N . LYS B 1 133 ? 41.469 -101.472 -96.728 1.00 97.20 125 LYS B N 1
ATOM 4754 C CA . LYS B 1 133 ? 40.168 -100.993 -96.272 1.00 89.07 125 LYS B CA 1
ATOM 4755 C C . LYS B 1 133 ? 39.655 -101.785 -95.073 1.00 89.64 125 LYS B C 1
ATOM 4756 O O . LYS B 1 133 ? 38.452 -101.784 -94.793 1.00 92.77 125 LYS B O 1
ATOM 4758 N N . GLU B 1 134 ? 40.548 -102.465 -94.361 1.00 93.34 126 GLU B N 1
ATOM 4759 C CA . GLU B 1 134 ? 40.186 -103.220 -93.173 1.00 85.80 126 GLU B CA 1
ATOM 4760 C C . GLU B 1 134 ? 40.292 -102.344 -91.930 1.00 90.44 126 GLU B C 1
ATOM 4761 O O . GLU B 1 134 ? 41.022 -101.350 -91.896 1.00 89.31 126 GLU B O 1
ATOM 4767 N N . THR B 1 135 ? 39.550 -102.730 -90.900 1.00 95.75 127 THR B N 1
ATOM 4768 C CA . THR B 1 135 ? 39.668 -102.080 -89.601 1.00 90.14 127 THR B CA 1
ATOM 4769 C C . THR B 1 135 ? 40.866 -102.667 -88.864 1.00 90.09 127 THR B C 1
ATOM 4770 O O . THR B 1 135 ? 40.928 -103.888 -88.686 1.00 89.93 127 THR B O 1
ATOM 4774 N N . PRO B 1 136 ? 41.836 -101.856 -88.437 1.00 90.98 128 PRO B N 1
ATOM 4775 C CA . PRO B 1 136 ? 43.052 -102.425 -87.841 1.00 89.90 128 PRO B CA 1
ATOM 4776 C C . PRO B 1 136 ? 42.753 -103.303 -86.634 1.00 93.79 128 PRO B C 1
ATOM 4777 O O . PRO B 1 136 ? 41.876 -103.006 -85.821 1.00 86.62 128 PRO B O 1
ATOM 4781 N N . ARG B 1 137 ? 43.505 -104.399 -86.531 1.00 91.89 129 ARG B N 1
ATOM 4782 C CA . ARG B 1 137 ? 43.425 -105.321 -85.408 1.00 88.76 129 ARG B CA 1
ATOM 4783 C C . ARG B 1 137 ? 44.839 -105.760 -85.054 1.00 94.01 129 ARG B C 1
ATOM 4784 O O . ARG B 1 137 ? 45.773 -105.597 -85.843 1.00 95.69 129 ARG B O 1
ATOM 4792 N N . TYR B 1 138 ? 44.994 -106.325 -83.860 1.00 98.93 130 TYR B N 1
ATOM 4793 C CA . TYR B 1 138 ? 46.273 -106.906 -83.475 1.00 85.04 130 TYR B CA 1
ATOM 4794 C C . TYR B 1 138 ? 46.426 -108.269 -84.139 1.00 84.58 130 TYR B C 1
ATOM 4795 O O . TYR B 1 138 ? 45.556 -109.136 -84.004 1.00 91.30 130 TYR B O 1
ATOM 4804 N N . ASP B 1 139 ? 47.534 -108.457 -84.857 1.00 81.59 131 ASP B N 1
ATOM 4805 C CA . ASP B 1 139 ? 47.728 -109.661 -85.659 1.00 77.47 131 ASP B CA 1
ATOM 4806 C C . ASP B 1 139 ? 47.990 -110.909 -84.825 1.00 79.16 131 ASP B C 1
ATOM 4807 O O . ASP B 1 139 ? 48.091 -111.999 -85.401 1.00 82.95 131 ASP B O 1
ATOM 4812 N N . GLY B 1 140 ? 48.103 -110.792 -83.505 1.00 80.00 132 GLY B N 1
ATOM 4813 C CA . GLY B 1 140 ? 48.301 -111.964 -82.674 1.00 74.96 132 GLY B CA 1
ATOM 4814 C C . GLY B 1 140 ? 49.693 -112.550 -82.740 1.00 71.48 132 GLY B C 1
ATOM 4815 O O . GLY B 1 140 ? 49.852 -113.767 -82.600 1.00 79.79 132 GLY B O 1
ATOM 4816 N N . HIS B 1 141 ? 50.712 -111.716 -82.949 1.00 76.91 133 HIS B N 1
ATOM 4817 C CA . HIS B 1 141 ? 52.079 -112.217 -83.045 1.00 83.18 133 HIS B CA 1
ATOM 4818 C C . HIS B 1 141 ? 52.477 -112.974 -81.782 1.00 87.95 133 HIS B C 1
ATOM 4819 O O . HIS B 1 141 ? 52.743 -114.180 -81.820 1.00 90.29 133 HIS B O 1
ATOM 4826 N N . CYS B 1 142 ? 52.521 -112.275 -80.647 1.00 83.29 134 CYS B N 1
ATOM 4827 C CA . CYS B 1 142 ? 53.003 -112.862 -79.402 1.00 82.24 134 CYS B CA 1
ATOM 4828 C C . CYS B 1 142 ? 52.017 -113.838 -78.775 1.00 82.22 134 CYS B C 1
ATOM 4829 O O . CYS B 1 142 ? 52.327 -114.397 -77.716 1.00 81.20 134 CYS B O 1
ATOM 4832 N N . MET B 1 143 ? 50.854 -114.063 -79.393 1.00 80.93 135 MET B N 1
ATOM 4833 C CA . MET B 1 143 ? 49.810 -114.854 -78.748 1.00 87.47 135 MET B CA 1
ATOM 4834 C C . MET B 1 143 ? 50.324 -116.221 -78.311 1.00 96.17 135 MET B C 1
ATOM 4835 O O . MET B 1 143 ? 49.953 -116.719 -77.242 1.00 87.76 135 MET B O 1
ATOM 4840 N N . HIS B 1 144 ? 51.180 -116.842 -79.122 1.00 99.90 136 HIS B N 1
ATOM 4841 C CA . HIS B 1 144 ? 51.693 -118.168 -78.805 1.00 107.24 136 HIS B CA 1
ATOM 4842 C C . HIS B 1 144 ? 53.213 -118.163 -78.707 1.00 107.34 136 HIS B C 1
ATOM 4843 O O . HIS B 1 144 ? 53.890 -118.881 -79.450 1.00 110.09 136 HIS B O 1
ATOM 4850 N N . LEU B 1 145 ? 53.768 -117.341 -77.781 1.00 102.74 137 LEU B N 1
ATOM 4851 C CA . LEU B 1 145 ? 55.204 -117.397 -77.554 1.00 103.19 137 LEU B CA 1
ATOM 4852 C C . LEU B 1 145 ? 55.530 -118.423 -76.473 1.00 109.24 137 LEU B C 1
ATOM 4853 O O . LEU B 1 145 ? 54.734 -118.640 -75.553 1.00 116.08 137 LEU B O 1
ATOM 4858 N N . PRO B 1 146 ? 56.694 -119.070 -76.550 1.00 100.71 138 PRO B N 1
ATOM 4859 C CA . PRO B 1 146 ? 57.008 -120.122 -75.577 1.00 94.07 138 PRO B CA 1
ATOM 4860 C C . PRO B 1 146 ? 57.093 -119.573 -74.161 1.00 100.10 138 PRO B C 1
ATOM 4861 O O . PRO B 1 146 ? 57.504 -118.433 -73.935 1.00 93.63 138 PRO B O 1
ATOM 4865 N N . LYS B 1 147 ? 56.698 -120.409 -73.198 1.00 121.32 139 LYS B N 1
ATOM 4866 C CA . LYS B 1 147 ? 56.838 -120.038 -71.796 1.00 108.91 139 LYS B CA 1
ATOM 4867 C C . LYS B 1 147 ? 58.288 -119.758 -71.426 1.00 108.80 139 LYS B C 1
ATOM 4868 O O . LYS B 1 147 ? 58.542 -119.022 -70.466 1.00 105.48 139 LYS B O 1
ATOM 4870 N N . ASP B 1 148 ? 59.242 -120.328 -72.165 1.00 105.05 140 ASP B N 1
ATOM 4871 C CA . ASP B 1 148 ? 60.651 -120.055 -71.907 1.00 100.71 140 ASP B CA 1
ATOM 4872 C C . ASP B 1 148 ? 61.083 -118.727 -72.519 1.00 93.34 140 ASP B C 1
ATOM 4873 O O . ASP B 1 148 ? 61.784 -117.942 -71.870 1.00 83.57 140 ASP B O 1
ATOM 4875 N N . GLU B 1 149 ? 60.676 -118.457 -73.762 1.00 88.68 141 GLU B N 1
ATOM 4876 C CA . GLU B 1 149 ? 61.066 -117.210 -74.412 1.00 84.13 141 GLU B CA 1
ATOM 4877 C C . GLU B 1 149 ? 60.498 -116.000 -73.684 1.00 76.68 141 GLU B C 1
ATOM 4878 O O . GLU B 1 149 ? 61.122 -114.933 -73.672 1.00 70.73 141 GLU B O 1
ATOM 4880 N N . VAL B 1 150 ? 59.322 -116.143 -73.073 1.00 84.80 142 VAL B N 1
ATOM 4881 C CA . VAL B 1 150 ? 58.716 -115.027 -72.355 1.00 80.51 142 VAL B CA 1
ATOM 4882 C C . VAL B 1 150 ? 59.384 -114.831 -71.001 1.00 78.53 142 VAL B C 1
ATOM 4883 O O . VAL B 1 150 ? 59.609 -113.696 -70.568 1.00 78.22 142 VAL B O 1
ATOM 4887 N N . GLN B 1 151 ? 59.706 -115.926 -70.310 1.00 76.18 143 GLN B N 1
ATOM 4888 C CA . GLN B 1 151 ? 60.390 -115.808 -69.027 1.00 75.67 143 GLN B CA 1
ATOM 4889 C C . GLN B 1 151 ? 61.731 -115.105 -69.188 1.00 75.95 143 GLN B C 1
ATOM 4890 O O . GLN B 1 151 ? 62.132 -114.310 -68.330 1.00 63.62 143 GLN B O 1
ATOM 4892 N N . ARG B 1 152 ? 62.435 -115.378 -70.288 1.00 75.79 144 ARG B N 1
ATOM 4893 C CA . ARG B 1 152 ? 63.726 -114.741 -70.525 1.00 75.05 144 ARG B CA 1
ATOM 4894 C C . ARG B 1 152 ? 63.568 -113.235 -70.695 1.00 78.97 144 ARG B C 1
ATOM 4895 O O . ARG B 1 152 ? 64.155 -112.444 -69.947 1.00 80.94 144 ARG B O 1
ATOM 4903 N N . ARG B 1 153 ? 62.777 -112.822 -71.687 1.00 77.50 145 ARG B N 1
ATOM 4904 C CA . ARG B 1 153 ? 62.649 -111.401 -71.990 1.00 72.81 145 ARG B CA 1
ATOM 4905 C C . ARG B 1 153 ? 62.143 -110.612 -70.791 1.00 78.12 145 ARG B C 1
ATOM 4906 O O . ARG B 1 153 ? 62.539 -109.457 -70.597 1.00 73.52 145 ARG B O 1
ATOM 4914 N N . LEU B 1 154 ? 61.272 -111.212 -69.976 1.00 75.67 146 LEU B N 1
ATOM 4915 C CA . LEU B 1 154 ? 60.794 -110.521 -68.784 1.00 71.02 146 LEU B CA 1
ATOM 4916 C C . LEU B 1 154 ? 61.912 -110.348 -67.764 1.00 75.48 146 LEU B C 1
ATOM 4917 O O . LEU B 1 154 ? 62.051 -109.276 -67.163 1.00 71.44 146 LEU B O 1
ATOM 4922 N N . ALA B 1 155 ? 62.724 -111.388 -67.559 1.00 68.30 147 ALA B N 1
ATOM 4923 C CA . ALA B 1 155 ? 63.859 -111.267 -66.651 1.00 72.30 147 ALA B CA 1
ATOM 4924 C C . ALA B 1 155 ? 64.806 -110.160 -67.099 1.00 71.33 147 ALA B C 1
ATOM 4925 O O . ALA B 1 155 ? 65.399 -109.465 -66.265 1.00 76.82 147 ALA B O 1
ATOM 4927 N N . ALA B 1 156 ? 64.962 -109.983 -68.411 1.00 62.96 148 ALA B N 1
ATOM 4928 C CA . ALA B 1 156 ? 65.822 -108.934 -68.945 1.00 67.12 148 ALA B CA 1
ATOM 4929 C C . ALA B 1 156 ? 65.195 -107.550 -68.850 1.00 66.51 148 ALA B C 1
ATOM 4930 O O . ALA B 1 156 ? 65.899 -106.556 -69.059 1.00 69.66 148 ALA B O 1
ATOM 4932 N N . GLY B 1 157 ? 63.903 -107.459 -68.544 1.00 71.82 149 GLY B N 1
ATOM 4933 C CA . GLY B 1 157 ? 63.264 -106.169 -68.384 1.00 71.15 149 GLY B CA 1
ATOM 4934 C C . GLY B 1 157 ? 62.785 -105.535 -69.670 1.00 72.14 149 GLY B C 1
ATOM 4935 O O . GLY B 1 157 ? 62.670 -104.307 -69.740 1.00 69.46 149 GLY B O 1
ATOM 4936 N N . GLU B 1 158 ? 62.496 -106.336 -70.692 1.00 75.19 150 GLU B N 1
ATOM 4937 C CA . GLU B 1 158 ? 62.062 -105.788 -71.969 1.00 72.60 150 GLU B CA 1
ATOM 4938 C C . GLU B 1 158 ? 60.633 -105.265 -71.871 1.00 67.69 150 GLU B C 1
ATOM 4939 O O . GLU B 1 158 ? 59.764 -105.890 -71.258 1.00 65.23 150 GLU B O 1
ATOM 4945 N N . SER B 1 159 ? 60.399 -104.103 -72.480 1.00 68.05 151 SER B N 1
ATOM 4946 C CA . SER B 1 159 ? 59.078 -103.490 -72.453 1.00 59.44 151 SER B CA 1
ATOM 4947 C C . SER B 1 159 ? 58.036 -104.449 -73.016 1.00 59.38 151 SER B C 1
ATOM 4948 O O . SER B 1 159 ? 58.263 -105.117 -74.029 1.00 60.06 151 SER B O 1
ATOM 4951 N N . HIS B 1 160 ? 56.882 -104.515 -72.354 1.00 54.25 152 HIS B N 1
ATOM 4952 C CA . HIS B 1 160 ? 55.866 -105.495 -72.706 1.00 62.66 152 HIS B CA 1
ATOM 4953 C C . HIS B 1 160 ? 54.504 -105.005 -72.240 1.00 54.44 152 HIS B C 1
ATOM 4954 O O . HIS B 1 160 ? 54.399 -104.108 -71.401 1.00 56.76 152 HIS B O 1
ATOM 4961 N N . VAL B 1 161 ? 53.459 -105.624 -72.790 1.00 59.74 153 VAL B N 1
ATOM 4962 C CA . VAL B 1 161 ? 52.080 -105.367 -72.395 1.00 61.84 153 VAL B CA 1
ATOM 4963 C C . VAL B 1 161 ? 51.352 -106.702 -72.308 1.00 59.12 153 VAL B C 1
ATOM 4964 O O . VAL B 1 161 ? 51.856 -107.741 -72.737 1.00 65.81 153 VAL B O 1
ATOM 4968 N N . THR B 1 162 ? 50.149 -106.661 -71.741 1.00 55.74 154 THR B N 1
ATOM 4969 C CA . THR B 1 162 ? 49.296 -107.834 -71.603 1.00 66.55 154 THR B CA 1
ATOM 4970 C C . THR B 1 162 ? 48.045 -107.642 -72.450 1.00 66.70 154 THR B C 1
ATOM 4971 O O . THR B 1 162 ? 47.375 -106.609 -72.351 1.00 61.03 154 THR B O 1
ATOM 4975 N N . ARG B 1 163 ? 47.735 -108.638 -73.276 1.00 59.78 155 ARG B N 1
ATOM 4976 C CA . ARG B 1 163 ? 46.584 -108.600 -74.164 1.00 59.37 155 ARG B CA 1
ATOM 4977 C C . ARG B 1 163 ? 45.612 -109.716 -73.814 1.00 56.29 155 ARG B C 1
ATOM 4978 O O . ARG B 1 163 ? 46.013 -110.797 -73.376 1.00 63.72 155 ARG B O 1
ATOM 4986 N N . MET B 1 164 ? 44.326 -109.445 -74.016 1.00 60.28 156 MET B N 1
ATOM 4987 C CA . MET B 1 164 ? 43.298 -110.455 -73.823 1.00 67.31 156 MET B CA 1
ATOM 4988 C C . MET B 1 164 ? 43.084 -111.228 -75.118 1.00 68.48 156 MET B C 1
ATOM 4989 O O . MET B 1 164 ? 43.271 -110.701 -76.218 1.00 66.37 156 MET B O 1
ATOM 4994 N N . LYS B 1 165 ? 42.695 -112.490 -74.975 1.00 63.87 157 LYS B N 1
ATOM 4995 C CA . LYS B 1 165 ? 42.372 -113.330 -76.117 1.00 72.87 157 LYS B CA 1
ATOM 4996 C C . LYS B 1 165 ? 40.881 -113.247 -76.408 1.00 73.49 157 LYS B C 1
ATOM 4997 O O . LYS B 1 165 ? 40.055 -113.237 -75.490 1.00 74.37 157 LYS B O 1
ATOM 5003 N N . VAL B 1 166 ? 40.543 -113.180 -77.691 1.00 77.48 158 VAL B N 1
ATOM 5004 C CA . VAL B 1 166 ? 39.149 -113.120 -78.123 1.00 76.73 158 VAL B CA 1
ATOM 5005 C C . VAL B 1 166 ? 38.886 -114.267 -79.090 1.00 79.93 158 VAL B C 1
ATOM 5006 O O . VAL B 1 166 ? 39.793 -114.665 -79.835 1.00 71.81 158 VAL B O 1
ATOM 5010 N N . PRO B 1 167 ? 37.681 -114.835 -79.112 1.00 81.38 159 PRO B N 1
ATOM 5011 C CA . PRO B 1 167 ? 37.348 -115.789 -80.172 1.00 75.00 159 PRO B CA 1
ATOM 5012 C C . PRO B 1 167 ? 37.523 -115.153 -81.542 1.00 81.56 159 PRO B C 1
ATOM 5013 O O . PRO B 1 167 ? 37.509 -113.930 -81.698 1.00 82.20 159 PRO B O 1
ATOM 5017 N N . THR B 1 168 ? 37.700 -116.007 -82.547 1.00 90.26 160 THR B N 1
ATOM 5018 C CA . THR B 1 168 ? 37.824 -115.560 -83.928 1.00 94.19 160 THR B CA 1
ATOM 5019 C C . THR B 1 168 ? 36.619 -115.910 -84.784 1.00 94.45 160 THR B C 1
ATOM 5020 O O . THR B 1 168 ? 36.336 -115.197 -85.748 1.00 97.17 160 THR B O 1
ATOM 5024 N N . GLU B 1 169 ? 35.907 -116.981 -84.453 1.00 93.38 161 GLU B N 1
ATOM 5025 C CA . GLU B 1 169 ? 34.685 -117.368 -85.139 1.00 100.64 161 GLU B CA 1
ATOM 5026 C C . GLU B 1 169 ? 33.492 -117.171 -84.213 1.00 96.84 161 GLU B C 1
ATOM 5027 O O . GLU B 1 169 ? 33.636 -117.001 -82.999 1.00 92.76 161 GLU B O 1
ATOM 5029 N N . GLY B 1 170 ? 32.304 -117.190 -84.805 1.00 92.05 162 GLY B N 1
ATOM 5030 C CA . GLY B 1 170 ? 31.081 -117.057 -84.042 1.00 89.79 162 GLY B CA 1
ATOM 5031 C C . GLY B 1 170 ? 30.583 -115.626 -83.985 1.00 94.09 162 GLY B C 1
ATOM 5032 O O . GLY B 1 170 ? 30.983 -114.753 -84.761 1.00 92.60 162 GLY B O 1
ATOM 5033 N N . VAL B 1 171 ? 29.687 -115.390 -83.031 1.00 91.57 163 VAL B N 1
ATOM 5034 C CA . VAL B 1 171 ? 29.038 -114.093 -82.879 1.00 91.80 163 VAL B CA 1
ATOM 5035 C C . VAL B 1 171 ? 28.700 -113.893 -81.409 1.00 86.22 163 VAL B C 1
ATOM 5036 O O . VAL B 1 171 ? 28.344 -114.842 -80.705 1.00 82.23 163 VAL B O 1
ATOM 5040 N N . CYS B 1 172 ? 28.813 -112.650 -80.951 1.00 83.90 164 CYS B N 1
ATOM 5041 C CA . CYS B 1 172 ? 28.481 -112.283 -79.582 1.00 77.63 164 CYS B CA 1
ATOM 5042 C C . CYS B 1 172 ? 27.132 -111.579 -79.555 1.00 78.67 164 CYS B C 1
ATOM 5043 O O . CYS B 1 172 ? 26.922 -110.600 -80.279 1.00 78.71 164 CYS B O 1
ATOM 5046 N N . VAL B 1 173 ? 26.223 -112.078 -78.721 1.00 82.12 165 VAL B N 1
ATOM 5047 C CA . VAL B 1 173 ? 24.903 -111.479 -78.560 1.00 82.86 165 VAL B CA 1
ATOM 5048 C C . VAL B 1 173 ? 24.969 -110.523 -77.375 1.00 83.65 165 VAL B C 1
ATOM 5049 O O . VAL B 1 173 ? 25.094 -110.947 -76.223 1.00 81.40 165 VAL B O 1
ATOM 5053 N N . VAL B 1 174 ? 24.901 -109.224 -77.660 1.00 69.18 166 VAL B N 1
ATOM 5054 C CA . VAL B 1 174 ? 24.968 -108.187 -76.641 1.00 64.23 166 VAL B CA 1
ATOM 5055 C C . VAL B 1 174 ? 23.530 -107.843 -76.232 1.00 61.76 166 VAL B C 1
ATOM 5056 O O . VAL B 1 174 ? 22.809 -107.237 -77.041 1.00 68.68 166 VAL B O 1
ATOM 5060 N N . PRO B 1 175 ? 23.089 -108.202 -75.024 1.00 56.32 167 PRO B N 1
ATOM 5061 C CA . PRO B 1 175 ? 21.699 -107.914 -74.644 1.00 69.96 167 PRO B CA 1
ATOM 5062 C C . PRO B 1 175 ? 21.501 -106.482 -74.170 1.00 65.16 167 PRO B C 1
ATOM 5063 O O . PRO B 1 175 ? 21.696 -106.176 -72.989 1.00 65.77 167 PRO B O 1
ATOM 5067 N N . ASP B 1 176 ? 21.108 -105.602 -75.086 1.00 67.15 168 ASP B N 1
ATOM 5068 C CA . ASP B 1 176 ? 20.896 -104.199 -74.760 1.00 60.60 168 ASP B CA 1
ATOM 5069 C C . ASP B 1 176 ? 19.493 -103.987 -74.204 1.00 62.55 168 ASP B C 1
ATOM 5070 O O . ASP B 1 176 ? 18.512 -104.526 -74.726 1.00 62.31 168 ASP B O 1
ATOM 5075 N N . MET B 1 177 ? 19.402 -103.191 -73.135 1.00 62.41 169 MET B N 1
ATOM 5076 C CA . MET B 1 177 ? 18.118 -102.971 -72.478 1.00 64.25 169 MET B CA 1
ATOM 5077 C C . MET B 1 177 ? 17.107 -102.280 -73.385 1.00 65.09 169 MET B C 1
ATOM 5078 O O . MET B 1 177 ? 15.901 -102.399 -73.148 1.00 68.89 169 MET B O 1
ATOM 5083 N N . LEU B 1 178 ? 17.565 -101.565 -74.411 1.00 64.02 170 LEU B N 1
ATOM 5084 C CA . LEU B 1 178 ? 16.688 -100.819 -75.306 1.00 65.33 170 LEU B CA 1
ATOM 5085 C C . LEU B 1 178 ? 16.657 -101.386 -76.716 1.00 65.54 170 LEU B C 1
ATOM 5086 O O . LEU B 1 178 ? 15.578 -101.577 -77.283 1.00 62.73 170 LEU B O 1
ATOM 5091 N N . ARG B 1 179 ? 17.824 -101.655 -77.304 1.00 71.02 171 ARG B N 1
ATOM 5092 C CA . ARG B 1 179 ? 17.873 -102.156 -78.671 1.00 69.98 171 ARG B CA 1
ATOM 5093 C C . ARG B 1 179 ? 17.427 -103.607 -78.770 1.00 63.72 171 ARG B C 1
ATOM 5094 O O . ARG B 1 179 ? 17.061 -104.057 -79.860 1.00 74.90 171 ARG B O 1
ATOM 5102 N N . GLY B 1 180 ? 17.447 -104.343 -77.663 1.00 66.61 172 GLY B N 1
ATOM 5103 C CA . GLY B 1 180 ? 17.247 -105.776 -77.706 1.00 69.92 172 GLY B CA 1
ATOM 5104 C C . GLY B 1 180 ? 18.562 -106.499 -77.909 1.00 69.18 172 GLY B C 1
ATOM 5105 O O . GLY B 1 180 ? 19.619 -105.987 -77.529 1.00 66.00 172 GLY B O 1
ATOM 5106 N N . ASP B 1 181 ? 18.515 -107.683 -78.510 1.00 72.23 173 ASP B N 1
ATOM 5107 C CA . ASP B 1 181 ? 19.729 -108.436 -78.792 1.00 66.33 173 ASP B CA 1
ATOM 5108 C C . ASP B 1 181 ? 20.448 -107.833 -79.992 1.00 65.86 173 ASP B C 1
ATOM 5109 O O . ASP B 1 181 ? 19.834 -107.577 -81.032 1.00 70.22 173 ASP B O 1
ATOM 5114 N N . VAL B 1 182 ? 21.750 -107.606 -79.843 1.00 72.27 174 VAL B N 1
ATOM 5115 C CA . VAL B 1 182 ? 22.589 -107.039 -80.894 1.00 66.12 174 VAL B CA 1
ATOM 5116 C C . VAL B 1 182 ? 23.717 -108.025 -81.163 1.00 64.78 174 VAL B C 1
ATOM 5117 O O . VAL B 1 182 ? 24.509 -108.331 -80.263 1.00 68.41 174 VAL B O 1
ATOM 5121 N N . GLU B 1 183 ? 23.786 -108.523 -82.395 1.00 71.92 175 GLU B N 1
ATOM 5122 C CA . GLU B 1 183 ? 24.791 -109.507 -82.776 1.00 76.10 175 GLU B CA 1
ATOM 5123 C C . GLU B 1 183 ? 26.033 -108.800 -83.301 1.00 75.18 175 GLU B C 1
ATOM 5124 O O . GLU B 1 183 ? 25.938 -107.924 -84.166 1.00 79.02 175 GLU B O 1
ATOM 5130 N N . ILE B 1 184 ? 27.193 -109.188 -82.780 1.00 74.64 176 ILE B N 1
ATOM 5131 C CA . ILE B 1 184 ? 28.470 -108.623 -83.208 1.00 82.62 176 ILE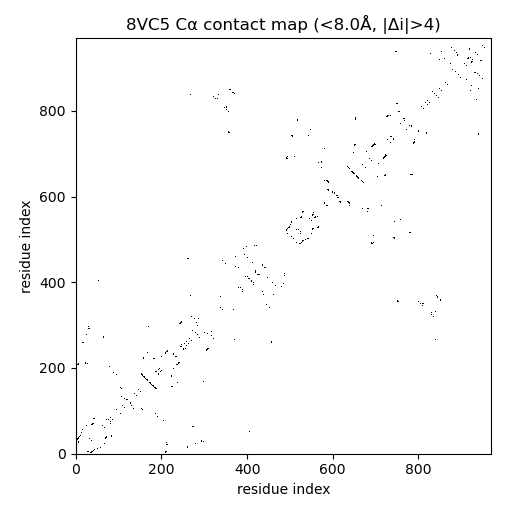 B CA 1
ATOM 5132 C C . ILE B 1 184 ? 29.424 -109.778 -83.493 1.00 86.11 176 ILE B C 1
ATOM 5133 O O . ILE B 1 184 ? 29.505 -110.717 -82.687 1.00 86.82 176 ILE B O 1
ATOM 5138 N N . PRO B 1 185 ? 30.163 -109.764 -84.605 1.00 90.79 177 PRO B N 1
ATOM 5139 C CA . PRO B 1 185 ? 31.013 -110.918 -84.929 1.00 89.55 177 PRO B CA 1
ATOM 5140 C C . PRO B 1 185 ? 32.364 -110.848 -84.226 1.00 86.09 177 PRO B C 1
ATOM 5141 O O . PRO B 1 185 ? 33.027 -109.812 -84.237 1.00 90.50 177 PRO B O 1
ATOM 5145 N N . TRP B 1 186 ? 32.770 -111.968 -83.615 1.00 83.12 178 TRP B N 1
ATOM 5146 C CA . TRP B 1 186 ? 34.033 -111.990 -82.884 1.00 81.40 178 TRP B CA 1
ATOM 5147 C C . TRP B 1 186 ? 35.215 -111.649 -83.781 1.00 88.66 178 TRP B C 1
ATOM 5148 O O . TRP B 1 186 ? 36.216 -111.103 -83.304 1.00 88.66 178 TRP B O 1
ATOM 5159 N N . ASP B 1 187 ? 35.129 -111.965 -85.076 1.00 98.53 179 ASP B N 1
ATOM 5160 C CA . ASP B 1 187 ? 36.238 -111.669 -85.975 1.00 102.81 179 ASP B CA 1
ATOM 5161 C C . ASP B 1 187 ? 36.480 -110.173 -86.129 1.00 100.13 179 ASP B C 1
ATOM 5162 O O . ASP B 1 187 ? 37.531 -109.783 -86.649 1.00 98.56 179 ASP B O 1
ATOM 5167 N N . ARG B 1 188 ? 35.538 -109.333 -85.694 1.00 99.92 180 ARG B N 1
ATOM 5168 C CA . ARG B 1 188 ? 35.774 -107.895 -85.657 1.00 96.84 180 ARG B CA 1
ATOM 5169 C C . ARG B 1 188 ? 36.508 -107.478 -84.389 1.00 90.58 180 ARG B C 1
ATOM 5170 O O . ARG B 1 188 ? 37.298 -106.528 -84.419 1.00 86.18 180 ARG B O 1
ATOM 5172 N N . MET B 1 189 ? 36.266 -108.171 -83.277 1.00 83.48 181 MET B N 1
ATOM 5173 C CA . MET B 1 189 ? 36.951 -107.851 -82.034 1.00 83.98 181 MET B CA 1
ATOM 5174 C C . MET B 1 189 ? 38.449 -108.096 -82.177 1.00 76.37 181 MET B C 1
ATOM 5175 O O . MET B 1 189 ? 38.887 -109.009 -82.882 1.00 81.04 181 MET B O 1
ATOM 5180 N N . ASP B 1 190 ? 39.236 -107.268 -81.500 1.00 75.98 182 ASP B N 1
ATOM 5181 C CA . ASP B 1 190 ? 40.685 -107.395 -81.482 1.00 84.68 182 ASP B CA 1
ATOM 5182 C C . ASP B 1 190 ? 41.152 -107.815 -80.093 1.00 78.93 182 ASP B C 1
ATOM 5183 O O . ASP B 1 190 ? 40.371 -107.893 -79.140 1.00 77.85 182 ASP B O 1
ATOM 5188 N N . MET B 1 191 ? 42.450 -108.088 -79.988 1.00 76.53 183 MET B N 1
ATOM 5189 C CA . MET B 1 191 ? 43.055 -108.547 -78.738 1.00 74.52 183 MET B CA 1
ATOM 5190 C C . MET B 1 191 ? 43.449 -107.314 -77.933 1.00 71.90 183 MET B C 1
ATOM 5191 O O . MET B 1 191 ? 44.530 -106.745 -78.112 1.00 73.58 183 MET B O 1
ATOM 5196 N N . GLN B 1 192 ? 42.557 -106.911 -77.035 1.00 70.80 184 GLN B N 1
ATOM 5197 C CA . GLN B 1 192 ? 42.679 -105.636 -76.341 1.00 69.01 184 GLN B CA 1
ATOM 5198 C C . GLN B 1 192 ? 43.806 -105.664 -75.316 1.00 56.74 184 GLN B C 1
ATOM 5199 O O . GLN B 1 192 ? 44.000 -106.652 -74.603 1.00 58.44 184 GLN B O 1
ATOM 5205 N N . VAL B 1 193 ? 44.542 -104.555 -75.236 1.00 60.08 185 VAL B N 1
ATOM 5206 C CA . VAL B 1 193 ? 45.586 -104.410 -74.230 1.00 57.88 185 VAL B CA 1
ATOM 5207 C C . VAL B 1 193 ? 44.947 -104.259 -72.857 1.00 55.47 185 VAL B C 1
ATOM 5208 O O . VAL B 1 193 ? 44.039 -103.440 -72.662 1.00 59.19 185 VAL B O 1
ATOM 5212 N N . LEU B 1 194 ? 45.423 -105.049 -71.895 1.00 60.69 186 LEU B N 1
ATOM 5213 C CA . LEU B 1 194 ? 44.963 -104.966 -70.513 1.00 59.27 186 LEU B CA 1
ATOM 5214 C C . LEU B 1 194 ? 45.888 -104.093 -69.670 1.00 59.58 186 LEU B C 1
ATOM 5215 O O . LEU B 1 194 ? 45.452 -103.085 -69.106 1.00 58.26 186 LEU B O 1
ATOM 5220 N N . MET B 1 195 ? 47.164 -104.461 -69.579 1.00 58.67 187 MET B N 1
ATOM 5221 C CA . MET B 1 195 ? 48.165 -103.687 -68.857 1.00 60.26 187 MET B CA 1
ATOM 5222 C C . MET B 1 195 ? 49.130 -103.054 -69.848 1.00 53.15 187 MET B C 1
ATOM 5223 O O . MET B 1 195 ? 49.642 -103.732 -70.745 1.00 59.03 187 MET B O 1
ATOM 5228 N N . LYS B 1 196 ? 49.379 -101.759 -69.680 1.00 58.43 188 LYS B N 1
ATOM 5229 C CA . LYS B 1 196 ? 50.276 -101.025 -70.556 1.00 55.63 188 LYS B CA 1
ATOM 5230 C C . LYS B 1 196 ? 51.731 -101.248 -70.145 1.00 48.10 188 LYS B C 1
ATOM 5231 O O . LYS B 1 196 ? 52.035 -101.758 -69.063 1.00 53.99 188 LYS B O 1
ATOM 5237 N N . ALA B 1 197 ? 52.642 -100.847 -71.033 1.00 51.13 189 ALA B N 1
ATOM 5238 C CA . ALA B 1 197 ? 54.063 -101.060 -70.790 1.00 62.59 189 ALA B CA 1
ATOM 5239 C C . ALA B 1 197 ? 54.574 -100.268 -69.595 1.00 66.34 189 ALA B C 1
ATOM 5240 O O . ALA B 1 197 ? 55.643 -100.591 -69.066 1.00 62.68 189 ALA B O 1
ATOM 5242 N N . ASP B 1 198 ? 53.841 -99.248 -69.156 1.00 64.28 190 ASP B N 1
ATOM 5243 C CA . ASP B 1 198 ? 54.223 -98.455 -67.996 1.00 66.01 190 ASP B CA 1
ATOM 5244 C C . ASP B 1 198 ? 53.598 -98.966 -66.703 1.00 63.93 190 ASP B C 1
ATOM 5245 O O . ASP B 1 198 ? 53.667 -98.275 -65.682 1.00 61.22 190 ASP B O 1
ATOM 5250 N N . GLY B 1 199 ? 52.995 -100.152 -66.721 1.00 63.04 191 GLY B N 1
ATOM 5251 C CA . GLY B 1 199 ? 52.382 -100.707 -65.534 1.00 61.18 191 GLY B CA 1
ATOM 5252 C C . GLY B 1 199 ? 51.024 -100.142 -65.190 1.00 63.25 191 GLY B C 1
ATOM 5253 O O . GLY B 1 199 ? 50.485 -100.475 -64.129 1.00 67.50 191 GLY B O 1
ATOM 5254 N N . LEU B 1 200 ? 50.448 -99.289 -66.053 1.00 56.05 192 LEU B N 1
ATOM 5255 C CA . LEU B 1 200 ? 49.116 -98.767 -65.804 1.00 60.21 192 LEU B CA 1
ATOM 5256 C C . LEU B 1 200 ? 48.076 -99.551 -66.593 1.00 52.49 192 LEU B C 1
ATOM 5257 O O . LEU B 1 200 ? 48.347 -100.010 -67.707 1.00 51.53 192 LEU B O 1
ATOM 5262 N N . PRO B 1 201 ? 46.873 -99.712 -66.052 1.00 55.10 193 PRO B N 1
ATOM 5263 C CA . PRO B 1 201 ? 45.824 -100.409 -66.797 1.00 54.34 193 PRO B CA 1
ATOM 5264 C C . PRO B 1 201 ? 45.270 -99.534 -67.907 1.00 55.23 193 PRO B C 1
ATOM 5265 O O . PRO B 1 201 ? 45.357 -98.305 -67.876 1.00 54.58 193 PRO B O 1
ATOM 5269 N N . THR B 1 202 ? 44.689 -100.191 -68.903 1.00 54.48 194 THR B N 1
ATOM 5270 C CA . THR B 1 202 ? 43.941 -99.456 -69.902 1.00 52.61 194 THR B CA 1
ATOM 5271 C C . THR B 1 202 ? 42.595 -99.021 -69.331 1.00 57.28 194 THR B C 1
ATOM 5272 O O . THR B 1 202 ? 42.076 -99.600 -68.371 1.00 53.19 194 THR B O 1
ATOM 5276 N N . TYR B 1 203 ? 42.041 -97.970 -69.936 1.00 54.15 195 TYR B N 1
ATOM 5277 C CA . TYR B 1 203 ? 40.690 -97.534 -69.601 1.00 58.75 195 TYR B CA 1
ATOM 5278 C C . TYR B 1 203 ? 39.717 -98.706 -69.620 1.00 49.76 195 TYR B C 1
ATOM 5279 O O . TYR B 1 203 ? 38.791 -98.770 -68.804 1.00 53.37 195 TYR B O 1
ATOM 5288 N N . PHE B 1 204 ? 39.928 -99.657 -70.533 1.00 52.56 196 PHE B N 1
ATOM 5289 C CA . PHE B 1 204 ? 39.036 -100.809 -70.643 1.00 55.77 196 PHE B CA 1
ATOM 5290 C C . PHE B 1 204 ? 39.130 -101.707 -69.413 1.00 54.62 196 PHE B C 1
ATOM 5291 O O . PHE B 1 204 ? 38.121 -101.993 -68.759 1.00 63.70 196 PHE B O 1
ATOM 5299 N N . LEU B 1 205 ? 40.337 -102.182 -69.091 1.00 57.98 197 LEU B N 1
ATOM 5300 C CA . LEU B 1 205 ? 40.492 -103.070 -67.942 1.00 54.91 197 LEU B CA 1
ATOM 5301 C C . LEU B 1 205 ? 40.073 -102.378 -66.651 1.00 50.89 197 LEU B C 1
ATOM 5302 O O . LEU B 1 205 ? 39.404 -102.980 -65.803 1.00 53.92 197 LEU B O 1
ATOM 5307 N N . ALA B 1 206 ? 40.456 -101.111 -66.486 1.00 48.94 198 ALA B N 1
ATOM 5308 C CA . ALA B 1 206 ? 40.193 -100.416 -65.231 1.00 52.37 198 ALA B CA 1
ATOM 5309 C C . ALA B 1 206 ? 38.698 -100.298 -64.964 1.00 50.22 198 ALA B C 1
ATOM 5310 O O . ALA B 1 206 ? 38.245 -100.499 -63.831 1.00 50.90 198 ALA B O 1
ATOM 5312 N N . ASN B 1 207 ? 37.914 -99.968 -65.993 1.00 48.96 199 ASN B N 1
ATOM 5313 C CA . ASN B 1 207 ? 36.476 -99.822 -65.796 1.00 51.16 199 ASN B CA 1
ATOM 5314 C C . ASN B 1 207 ? 35.801 -101.165 -65.559 1.00 47.95 199 ASN B C 1
ATOM 5315 O O . ASN B 1 207 ? 34.824 -101.239 -64.806 1.00 49.88 199 ASN B O 1
ATOM 5320 N N . VAL B 1 208 ? 36.300 -102.233 -66.183 1.00 50.82 200 VAL B N 1
ATOM 5321 C CA . VAL B 1 208 ? 35.775 -103.565 -65.895 1.00 52.93 200 VAL B CA 1
ATOM 5322 C C . VAL B 1 208 ? 36.086 -103.950 -64.454 1.00 49.13 200 VAL B C 1
ATOM 5323 O O . VAL B 1 208 ? 35.205 -104.387 -63.703 1.00 50.61 200 VAL B O 1
ATOM 5327 N N . VAL B 1 209 ? 37.346 -103.792 -64.047 1.00 50.54 201 VAL B N 1
ATOM 5328 C CA . VAL B 1 209 ? 37.729 -104.091 -62.670 1.00 47.87 201 VAL B CA 1
ATOM 5329 C C . VAL B 1 209 ? 36.938 -103.224 -61.699 1.00 55.61 201 VAL B C 1
ATOM 5330 O O . VAL B 1 209 ? 36.330 -103.723 -60.746 1.00 46.23 201 VAL B O 1
ATOM 5334 N N . ASP B 1 210 ? 36.930 -101.908 -61.930 1.00 48.96 202 ASP B N 1
ATOM 5335 C CA . ASP B 1 210 ? 36.339 -100.994 -60.957 1.00 50.78 202 ASP B CA 1
ATOM 5336 C C . ASP B 1 210 ? 34.824 -101.144 -60.893 1.00 45.65 202 ASP B C 1
ATOM 5337 O O . ASP B 1 210 ? 34.238 -101.067 -59.807 1.00 47.01 202 ASP B O 1
ATOM 5342 N N . ASP B 1 211 ? 34.167 -101.344 -62.037 1.00 47.55 203 ASP B N 1
ATOM 5343 C CA . ASP B 1 211 ? 32.727 -101.579 -62.006 1.00 47.39 203 ASP B CA 1
ATOM 5344 C C . ASP B 1 211 ? 32.398 -102.806 -61.169 1.00 50.74 203 ASP B C 1
ATOM 5345 O O . ASP B 1 211 ? 31.429 -102.803 -60.401 1.00 55.99 203 ASP B O 1
ATOM 5350 N N . HIS B 1 212 ? 33.203 -103.863 -61.294 1.00 50.18 204 HIS B N 1
ATOM 5351 C CA . HIS B 1 212 ? 32.969 -105.066 -60.504 1.00 48.24 204 HIS B CA 1
ATOM 5352 C C . HIS B 1 212 ? 33.199 -104.804 -59.022 1.00 49.24 204 HIS B C 1
ATOM 5353 O O . HIS B 1 212 ? 32.385 -105.196 -58.179 1.00 49.71 204 HIS B O 1
ATOM 5360 N N . LEU B 1 213 ? 34.308 -104.141 -58.683 1.00 49.25 205 LEU B N 1
ATOM 5361 C CA . LEU B 1 213 ? 34.620 -103.906 -57.277 1.00 50.91 205 LEU B CA 1
ATOM 5362 C C . LEU B 1 213 ? 33.687 -102.877 -56.647 1.00 53.01 205 LEU B C 1
ATOM 5363 O O . LEU B 1 213 ? 33.431 -102.937 -55.440 1.00 48.95 205 LEU B O 1
ATOM 5368 N N . MET B 1 214 ? 33.173 -101.933 -57.431 1.00 51.28 206 MET B N 1
ATOM 5369 C CA . MET B 1 214 ? 32.275 -100.914 -56.905 1.00 53.15 206 MET B CA 1
ATOM 5370 C C . MET B 1 214 ? 30.812 -101.335 -56.939 1.00 50.83 206 MET B C 1
ATOM 5371 O O . MET B 1 214 ? 29.943 -100.527 -56.597 1.00 50.51 206 MET B O 1
ATOM 5376 N N . GLY B 1 215 ? 30.518 -102.570 -57.339 1.00 49.48 207 GLY B N 1
ATOM 5377 C CA . GLY B 1 215 ? 29.149 -103.048 -57.328 1.00 48.48 207 GLY B CA 1
ATOM 5378 C C . GLY B 1 215 ? 28.246 -102.390 -58.346 1.00 51.83 207 GLY B C 1
ATOM 5379 O O . GLY B 1 215 ? 27.040 -102.272 -58.108 1.00 50.79 207 GLY B O 1
ATOM 5380 N N . ILE B 1 216 ? 28.795 -101.956 -59.479 1.00 47.97 208 ILE B N 1
ATOM 5381 C CA . ILE B 1 216 ? 27.980 -101.356 -60.528 1.00 45.14 208 ILE B CA 1
ATOM 5382 C C . ILE B 1 216 ? 27.077 -102.424 -61.131 1.00 52.29 208 ILE B C 1
ATOM 5383 O O . ILE B 1 216 ? 27.546 -103.484 -61.567 1.00 53.21 208 ILE B O 1
ATOM 5388 N N . THR B 1 217 ? 25.773 -102.150 -61.156 1.00 53.88 209 THR B N 1
ATOM 5389 C CA . THR B 1 217 ? 24.785 -103.100 -61.654 1.00 53.95 209 THR B CA 1
ATOM 5390 C C . THR B 1 217 ? 24.341 -102.807 -63.080 1.00 49.84 209 THR B C 1
ATOM 5391 O O . THR B 1 217 ? 24.130 -103.739 -63.861 1.00 59.69 209 THR B O 1
ATOM 5395 N N . HIS B 1 218 ? 24.189 -101.535 -63.438 1.00 53.86 210 HIS B N 1
ATOM 5396 C CA . HIS B 1 218 ? 23.738 -101.137 -64.764 1.00 53.29 210 HIS B CA 1
ATOM 5397 C C . HIS B 1 218 ? 24.758 -100.191 -65.377 1.00 51.24 210 HIS B C 1
ATOM 5398 O O . HIS B 1 218 ? 25.118 -99.178 -64.769 1.00 52.61 210 HIS B O 1
ATOM 5405 N N . VAL B 1 219 ? 25.214 -100.523 -66.578 1.00 53.21 211 VAL B N 1
ATOM 5406 C CA . VAL B 1 219 ? 26.230 -99.758 -67.288 1.00 53.93 211 VAL B CA 1
ATOM 5407 C C . VAL B 1 219 ? 25.530 -99.072 -68.455 1.00 54.64 211 VAL B C 1
ATOM 5408 O O . VAL B 1 219 ? 25.265 -99.696 -69.488 1.00 55.02 211 VAL B O 1
ATOM 5412 N N . LEU B 1 220 ? 25.215 -97.786 -68.286 1.00 49.77 212 LEU B N 1
ATOM 5413 C CA . LEU B 1 220 ? 24.618 -96.966 -69.336 1.00 47.76 212 LEU B CA 1
ATOM 5414 C C . LEU B 1 220 ? 25.725 -96.136 -69.974 1.00 51.40 212 LEU B C 1
ATOM 5415 O O . LEU B 1 220 ? 26.282 -95.237 -69.335 1.00 46.83 212 LEU B O 1
ATOM 5420 N N . ARG B 1 221 ? 26.037 -96.432 -71.232 1.00 54.04 213 ARG B N 1
ATOM 5421 C CA . ARG B 1 221 ? 27.129 -95.790 -71.945 1.00 51.18 213 ARG B CA 1
ATOM 5422 C C . ARG B 1 221 ? 26.603 -95.224 -73.256 1.00 55.99 213 ARG B C 1
ATOM 5423 O O . ARG B 1 221 ? 25.479 -95.510 -73.678 1.00 52.67 213 ARG B O 1
ATOM 5431 N N . GLY B 1 222 ? 27.434 -94.413 -73.904 1.00 52.22 214 GLY B N 1
ATOM 5432 C CA . GLY B 1 222 ? 27.113 -93.952 -75.235 1.00 57.28 214 GLY B CA 1
ATOM 5433 C C . GLY B 1 222 ? 27.293 -95.040 -76.275 1.00 54.97 214 GLY B C 1
ATOM 5434 O O . GLY B 1 222 ? 28.041 -96.003 -76.098 1.00 56.66 214 GLY B O 1
ATOM 5435 N N . GLU B 1 223 ? 26.581 -94.869 -77.392 1.00 59.15 215 GLU B N 1
ATOM 5436 C CA . GLU B 1 223 ? 26.647 -95.837 -78.481 1.00 60.80 215 GLU B CA 1
ATOM 5437 C C . GLU B 1 223 ? 28.077 -96.073 -78.947 1.00 61.47 215 GLU B C 1
ATOM 5438 O O . GLU B 1 223 ? 28.384 -97.143 -79.487 1.00 64.55 215 GLU B O 1
ATOM 5444 N N . GLU B 1 224 ? 28.965 -95.097 -78.745 1.00 62.26 216 GLU B N 1
ATOM 5445 C CA . GLU B 1 224 ? 30.342 -95.240 -79.202 1.00 65.09 216 GLU B CA 1
ATOM 5446 C C . GLU B 1 224 ? 31.046 -96.438 -78.574 1.00 66.35 216 GLU B C 1
ATOM 5447 O O . GLU B 1 224 ? 32.025 -96.931 -79.144 1.00 68.03 216 GLU B O 1
ATOM 5453 N N . TRP B 1 225 ? 30.578 -96.917 -77.423 1.00 58.82 217 TRP B N 1
ATOM 5454 C CA . TRP B 1 225 ? 31.199 -98.042 -76.736 1.00 60.98 217 TRP B CA 1
ATOM 5455 C C . TRP B 1 225 ? 30.526 -99.374 -77.035 1.00 58.01 217 TRP B C 1
ATOM 5456 O O . TRP B 1 225 ? 30.911 -100.391 -76.450 1.00 57.79 217 TRP B O 1
ATOM 5467 N N . LEU B 1 226 ? 29.536 -99.399 -77.922 1.00 61.65 218 LEU B N 1
ATOM 5468 C CA . LEU B 1 226 ? 28.826 -100.635 -78.231 1.00 57.83 218 LEU B CA 1
ATOM 5469 C C . LEU B 1 226 ? 29.739 -101.627 -78.947 1.00 58.44 218 LEU B C 1
ATOM 5470 O O . LEU B 1 226 ? 29.690 -102.827 -78.648 1.00 63.05 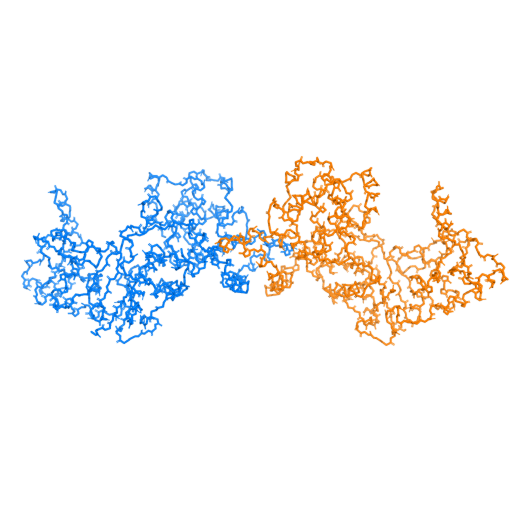218 LEU B O 1
ATOM 5475 N N . PRO B 1 227 ? 30.581 -101.189 -79.888 1.00 59.59 219 PRO B N 1
ATOM 5476 C CA . PRO B 1 227 ? 31.454 -102.154 -80.580 1.00 59.82 219 PRO B CA 1
ATOM 5477 C C . PRO B 1 227 ? 32.394 -102.909 -79.655 1.00 64.05 219 PRO B C 1
ATOM 5478 O O . PRO B 1 227 ? 32.876 -103.984 -80.035 1.00 69.89 219 PRO B O 1
ATOM 5482 N N . SER B 1 228 ? 32.678 -102.390 -78.462 1.00 63.41 220 SER B N 1
ATOM 5483 C CA . SER B 1 228 ? 33.556 -103.060 -77.513 1.00 65.22 220 SER B CA 1
ATOM 5484 C C . SER B 1 228 ? 32.792 -103.876 -76.479 1.00 63.19 220 SER B C 1
ATOM 5485 O O . SER B 1 228 ? 33.418 -104.483 -75.604 1.00 60.48 220 SER B O 1
ATOM 5488 N N . ALA B 1 229 ? 31.463 -103.909 -76.559 1.00 57.67 221 ALA B N 1
ATOM 5489 C CA . ALA B 1 229 ? 30.688 -104.685 -75.596 1.00 61.75 221 ALA B CA 1
ATOM 5490 C C . ALA B 1 229 ? 31.092 -106.153 -75.551 1.00 56.11 221 ALA B C 1
ATOM 5491 O O . ALA B 1 229 ? 31.120 -106.722 -74.446 1.00 55.18 221 ALA B O 1
ATOM 5493 N N . PRO B 1 230 ? 31.397 -106.821 -76.668 1.00 59.94 222 PRO B N 1
ATOM 5494 C CA . PRO B 1 230 ? 31.824 -108.227 -76.560 1.00 63.29 222 PRO B CA 1
ATOM 5495 C C . PRO B 1 230 ? 33.063 -108.411 -75.703 1.00 62.24 222 PRO B C 1
ATOM 5496 O O . PRO B 1 230 ? 33.128 -109.357 -74.908 1.00 62.05 222 PRO B O 1
ATOM 5500 N N . LYS B 1 231 ? 34.053 -107.527 -75.842 1.00 59.81 223 LYS B N 1
ATOM 5501 C CA . LYS B 1 231 ? 35.257 -107.634 -75.025 1.00 61.10 223 LYS B CA 1
ATOM 5502 C C . LYS B 1 231 ? 34.937 -107.459 -73.546 1.00 60.33 223 LYS B C 1
ATOM 5503 O O . LYS B 1 231 ? 35.523 -108.136 -72.692 1.00 60.66 223 LYS B O 1
ATOM 5509 N N . LEU B 1 232 ? 34.011 -106.555 -73.220 1.00 63.23 224 LEU B N 1
ATOM 5510 C CA . LEU B 1 232 ? 33.563 -106.425 -71.837 1.00 53.60 224 LEU B CA 1
ATOM 5511 C C . LEU B 1 232 ? 32.879 -107.701 -71.368 1.00 58.78 224 LEU B C 1
ATOM 5512 O O . LEU B 1 232 ? 33.134 -108.184 -70.259 1.00 54.40 224 LEU B O 1
ATOM 5517 N N . ILE B 1 233 ? 32.002 -108.259 -72.204 1.00 58.46 225 ILE B N 1
ATOM 5518 C CA . ILE B 1 233 ? 31.279 -109.470 -71.831 1.00 59.42 225 ILE B CA 1
ATOM 5519 C C . ILE B 1 233 ? 32.250 -110.623 -71.607 1.00 62.40 225 ILE B C 1
ATOM 5520 O O . ILE B 1 233 ? 32.054 -111.455 -70.713 1.00 64.53 225 ILE B O 1
ATOM 5525 N N . LYS B 1 234 ? 33.320 -110.681 -72.402 1.00 65.13 226 LYS B N 1
ATOM 5526 C CA . LYS B 1 234 ? 34.259 -111.793 -72.293 1.00 63.77 226 LYS B CA 1
ATOM 5527 C C . LYS B 1 234 ? 35.133 -111.667 -71.048 1.00 69.36 226 LYS B C 1
ATOM 5528 O O . LYS B 1 234 ? 35.437 -112.674 -70.398 1.00 64.04 226 LYS B O 1
ATOM 5534 N N . LEU B 1 235 ? 35.546 -110.446 -70.696 1.00 67.34 227 LEU B N 1
ATOM 5535 C CA . LEU B 1 235 ? 36.336 -110.264 -69.480 1.00 65.36 227 LEU B CA 1
ATOM 5536 C C . LEU B 1 235 ? 35.563 -110.736 -68.255 1.00 63.22 227 LEU B C 1
ATOM 5537 O O . LEU B 1 235 ? 36.078 -111.511 -67.441 1.00 63.89 227 LEU B O 1
ATOM 5542 N N . TYR B 1 236 ? 34.322 -110.266 -68.099 1.00 64.70 228 TYR B N 1
ATOM 5543 C CA . TYR B 1 236 ? 33.483 -110.758 -67.013 1.00 63.93 228 TYR B CA 1
ATOM 5544 C C . TYR B 1 236 ? 33.373 -112.276 -67.060 1.00 60.62 228 TYR B C 1
ATOM 5545 O O . TYR B 1 236 ? 33.343 -112.940 -66.018 1.00 62.26 228 TYR B O 1
ATOM 5554 N N . GLU B 1 237 ? 33.312 -112.842 -68.267 1.00 68.35 229 GLU B N 1
ATOM 5555 C CA . GLU B 1 237 ? 33.281 -114.294 -68.410 1.00 65.63 229 GLU B CA 1
ATOM 5556 C C . GLU B 1 237 ? 34.567 -114.918 -67.878 1.00 67.24 229 GLU B C 1
ATOM 5557 O O . GLU B 1 237 ? 34.532 -115.849 -67.066 1.00 66.95 229 GLU B O 1
ATOM 5563 N N . TYR B 1 238 ? 35.718 -114.409 -68.326 1.00 67.32 230 TYR B N 1
ATOM 5564 C CA . TYR B 1 238 ? 37.001 -114.931 -67.869 1.00 71.76 230 TYR B CA 1
ATOM 5565 C C . TYR B 1 238 ? 37.098 -114.918 -66.349 1.00 71.13 230 TYR B C 1
ATOM 5566 O O . TYR B 1 238 ? 37.541 -115.894 -65.733 1.00 74.37 230 TYR B O 1
ATOM 5575 N N . PHE B 1 239 ? 36.704 -113.808 -65.725 1.00 72.43 231 PHE B N 1
ATOM 5576 C CA . PHE B 1 239 ? 36.816 -113.700 -64.277 1.00 68.53 231 PHE B CA 1
ATOM 5577 C C . PHE B 1 239 ? 35.754 -114.510 -63.551 1.00 70.38 231 PHE B C 1
ATOM 5578 O O . PHE B 1 239 ? 35.933 -114.825 -62.370 1.00 70.45 231 PHE B O 1
ATOM 5586 N N . GLY B 1 240 ? 34.662 -114.858 -64.225 1.00 70.58 232 GLY B N 1
ATOM 5587 C CA . GLY B 1 240 ? 33.550 -115.497 -63.553 1.00 65.00 232 GLY B CA 1
ATOM 5588 C C . GLY B 1 240 ? 32.698 -114.542 -62.751 1.00 65.50 232 GLY B C 1
ATOM 5589 O O . GLY B 1 240 ? 32.136 -114.932 -61.722 1.00 61.47 232 GLY B O 1
ATOM 5590 N N . TRP B 1 241 ? 32.590 -113.292 -63.189 1.00 66.06 233 TRP B N 1
ATOM 5591 C CA . TRP B 1 241 ? 31.825 -112.274 -62.488 1.00 68.49 233 TRP B CA 1
ATOM 5592 C C . TRP B 1 241 ? 30.441 -112.133 -63.106 1.00 63.11 233 TRP B C 1
ATOM 5593 O O . TRP B 1 241 ? 30.261 -112.292 -64.316 1.00 63.65 233 TRP B O 1
ATOM 5604 N N . GLU B 1 242 ? 29.462 -111.830 -62.258 1.00 67.86 234 GLU B N 1
ATOM 5605 C CA . GLU B 1 242 ? 28.113 -111.574 -62.740 1.00 73.82 234 GLU B CA 1
ATOM 5606 C C . GLU B 1 242 ? 28.109 -110.346 -63.641 1.00 67.61 234 GLU B C 1
ATOM 5607 O O . GLU B 1 242 ? 28.590 -109.276 -63.256 1.00 64.72 234 GLU B O 1
ATOM 5613 N N . GLN B 1 243 ? 27.570 -110.503 -64.843 1.00 70.85 235 GLN B N 1
ATOM 5614 C CA . GLN B 1 243 ? 27.597 -109.403 -65.797 1.00 75.75 235 GLN B CA 1
ATOM 5615 C C . GLN B 1 243 ? 26.539 -108.361 -65.439 1.00 65.41 235 GLN B C 1
ATOM 5616 O O . GLN B 1 243 ? 25.442 -108.714 -64.998 1.00 58.54 235 GLN B O 1
ATOM 5622 N N . PRO B 1 244 ? 26.840 -107.078 -65.615 1.00 59.89 236 PRO B N 1
ATOM 5623 C CA . PRO B 1 244 ? 25.834 -106.044 -65.369 1.00 59.32 236 PRO B CA 1
ATOM 5624 C C . PRO B 1 244 ? 24.904 -105.881 -66.562 1.00 58.91 236 PRO B C 1
ATOM 5625 O O . PRO B 1 244 ? 25.231 -106.235 -67.696 1.00 62.93 236 PRO B O 1
ATOM 5629 N N . GLN B 1 245 ? 23.724 -105.336 -66.286 1.00 61.78 237 GLN B N 1
ATOM 5630 C CA . GLN B 1 245 ? 22.809 -104.992 -67.365 1.00 56.83 237 GLN B CA 1
ATOM 5631 C C . GLN B 1 245 ? 23.416 -103.875 -68.205 1.00 52.74 237 GLN B C 1
ATOM 5632 O O . GLN B 1 245 ? 24.052 -102.957 -67.681 1.00 54.27 237 GLN B O 1
ATOM 5638 N N . LEU B 1 246 ? 23.235 -103.968 -69.520 1.00 53.05 238 LEU B N 1
ATOM 5639 C CA . LEU B 1 246 ? 23.916 -103.102 -70.470 1.00 50.09 238 LEU B CA 1
ATOM 5640 C C . LEU B 1 246 ? 22.905 -102.311 -71.284 1.00 54.66 238 LEU B C 1
ATOM 5641 O O . LEU B 1 246 ? 21.861 -102.837 -71.682 1.00 56.37 238 LEU B O 1
ATOM 5646 N N . CYS B 1 247 ? 23.234 -101.050 -71.544 1.00 57.79 239 CYS B N 1
ATOM 5647 C CA . CYS B 1 247 ? 22.395 -100.186 -72.363 1.00 58.53 239 CYS B CA 1
ATOM 5648 C C . CYS B 1 247 ? 23.283 -99.137 -73.011 1.00 54.88 239 CYS B C 1
ATOM 5649 O O . CYS B 1 247 ? 24.025 -98.440 -72.314 1.00 48.21 239 CYS B O 1
ATOM 5652 N N . TYR B 1 248 ? 23.207 -99.030 -74.336 1.00 51.75 240 TYR B N 1
ATOM 5653 C CA . TYR B 1 248 ? 24.053 -98.123 -75.105 1.00 56.77 240 TYR B CA 1
ATOM 5654 C C . TYR B 1 248 ? 23.177 -97.049 -75.740 1.00 55.09 240 TYR B C 1
ATOM 5655 O O . TYR B 1 248 ? 22.362 -97.339 -76.622 1.00 59.16 240 TYR B O 1
ATOM 5664 N N . MET B 1 249 ? 23.357 -95.812 -75.293 1.00 57.30 241 MET B N 1
ATOM 5665 C CA . MET B 1 249 ? 22.472 -94.722 -75.681 1.00 61.19 241 MET B CA 1
ATOM 5666 C C . MET B 1 249 ? 22.776 -94.271 -77.110 1.00 58.05 241 MET B C 1
ATOM 5667 O O . MET B 1 249 ? 23.943 -94.133 -77.476 1.00 63.89 241 MET B O 1
ATOM 5672 N N . PRO B 1 250 ? 21.753 -94.030 -77.936 1.00 60.03 242 PRO B N 1
ATOM 5673 C CA . PRO B 1 250 ? 22.010 -93.518 -79.289 1.00 63.76 242 PRO B CA 1
ATOM 5674 C C . PRO B 1 250 ? 22.814 -92.225 -79.263 1.00 60.71 242 PRO B C 1
ATOM 5675 O O . PRO B 1 250 ? 22.818 -91.478 -78.282 1.00 65.20 242 PRO B O 1
ATOM 5679 N N . LEU B 1 251 ? 23.497 -91.963 -80.376 1.00 65.34 243 LEU B N 1
ATOM 5680 C CA . LEU B 1 251 ? 24.381 -90.811 -80.472 1.00 69.37 243 LEU B CA 1
ATOM 5681 C C . LEU B 1 251 ? 23.600 -89.502 -80.543 1.00 66.81 243 LEU B C 1
ATOM 5682 O O . LEU B 1 251 ? 22.504 -89.432 -81.105 1.00 66.45 243 LEU B O 1
ATOM 5687 N N . LEU B 1 252 ? 24.190 -88.456 -79.969 1.00 68.01 244 LEU B N 1
ATOM 5688 C CA . LEU B 1 252 ? 23.714 -87.100 -80.205 1.00 65.60 244 LEU B CA 1
ATOM 5689 C C . LEU B 1 252 ? 24.098 -86.674 -81.616 1.00 65.06 244 LEU B C 1
ATOM 5690 O O . LEU B 1 252 ? 25.231 -86.887 -82.054 1.00 66.87 244 LEU B O 1
ATOM 5695 N N . ARG B 1 253 ? 23.152 -86.067 -82.328 1.00 70.34 245 ARG B N 1
ATOM 5696 C CA . ARG B 1 253 ? 23.332 -85.750 -83.736 1.00 70.63 245 ARG B CA 1
ATOM 5697 C C . ARG B 1 253 ? 22.927 -84.311 -84.010 1.00 77.84 245 ARG B C 1
ATOM 5698 O O . ARG B 1 253 ? 22.038 -83.759 -83.355 1.00 74.97 245 ARG B O 1
ATOM 5706 N N . ASN B 1 254 ? 23.605 -83.704 -84.983 1.00 80.30 246 ASN B N 1
ATOM 5707 C CA . ASN B 1 254 ? 23.237 -82.386 -85.461 1.00 79.91 246 ASN B CA 1
ATOM 5708 C C . ASN B 1 254 ? 21.907 -82.471 -86.203 1.00 82.45 246 ASN B C 1
ATOM 5709 O O . ASN B 1 254 ? 21.415 -83.563 -86.499 1.00 79.05 246 ASN B O 1
ATOM 5714 N N . PRO B 1 255 ? 21.290 -81.328 -86.511 1.00 100.01 247 PRO B N 1
ATOM 5715 C CA . PRO B 1 255 ? 20.035 -81.364 -87.280 1.00 97.04 247 PRO B CA 1
ATOM 5716 C C . PRO B 1 255 ? 20.161 -82.047 -88.631 1.00 96.27 247 PRO B C 1
ATOM 5717 O O . PRO B 1 255 ? 19.153 -82.545 -89.147 1.00 104.48 247 PRO B O 1
ATOM 5721 N N . ASP B 1 256 ? 21.356 -82.095 -89.221 1.00 93.13 248 ASP B N 1
ATOM 5722 C CA . ASP B 1 256 ? 21.559 -82.739 -90.511 1.00 93.00 248 ASP B CA 1
ATOM 5723 C C . ASP B 1 256 ? 21.842 -84.235 -90.385 1.00 96.72 248 ASP B C 1
ATOM 5724 O O . ASP B 1 256 ? 22.351 -84.842 -91.334 1.00 106.88 248 ASP B O 1
ATOM 5729 N N . LYS B 1 257 ? 21.525 -84.836 -89.241 1.00 89.49 249 LYS B N 1
ATOM 5730 C CA . LYS B 1 257 ? 21.634 -86.265 -88.961 1.00 88.93 249 LYS B CA 1
ATOM 5731 C C . LYS B 1 257 ? 23.075 -86.705 -88.721 1.00 83.69 249 LYS B C 1
ATOM 5732 O O . LYS B 1 257 ? 23.295 -87.885 -88.426 1.00 91.83 249 LYS B O 1
ATOM 5734 N N . SER B 1 258 ? 24.056 -85.815 -88.832 1.00 85.52 250 SER B N 1
ATOM 5735 C CA . SER B 1 258 ? 25.442 -86.194 -88.610 1.00 85.70 250 SER B CA 1
ATOM 5736 C C . SER B 1 258 ? 25.748 -86.243 -87.114 1.00 85.70 250 SER B C 1
ATOM 5737 O O . SER B 1 258 ? 24.946 -85.835 -86.271 1.00 85.26 250 SER B O 1
ATOM 5740 N N . LYS B 1 259 ? 26.933 -86.752 -86.790 1.00 88.56 251 LYS B N 1
ATOM 5741 C CA . LYS B 1 259 ? 27.358 -86.822 -85.400 1.00 81.12 251 LYS B CA 1
ATOM 5742 C C . LYS B 1 259 ? 27.706 -85.431 -84.884 1.00 83.99 251 LYS B C 1
ATOM 5743 O O . LYS B 1 259 ? 28.232 -84.590 -85.618 1.00 88.67 251 LYS B O 1
ATOM 5745 N N . LEU B 1 260 ? 27.402 -85.189 -83.611 1.00 74.39 252 LEU B N 1
ATOM 5746 C CA . LEU B 1 260 ? 27.691 -83.897 -83.006 1.00 81.22 252 LEU B CA 1
ATOM 5747 C C . LEU B 1 260 ? 29.186 -83.609 -83.085 1.00 83.29 252 LEU B C 1
ATOM 5748 O O . LEU B 1 260 ? 30.013 -84.452 -82.727 1.00 88.20 252 LEU B O 1
ATOM 5753 N N . SER B 1 261 ? 29.530 -82.414 -83.562 1.00 92.27 253 SER B N 1
ATOM 5754 C CA . SER B 1 261 ? 30.918 -82.035 -83.785 1.00 101.96 253 SER B CA 1
ATOM 5755 C C . SER B 1 261 ? 31.120 -80.577 -83.407 1.00 102.88 253 SER B C 1
ATOM 5756 O O . SER B 1 261 ? 30.260 -79.734 -83.678 1.00 101.44 253 SER B O 1
ATOM 5759 N N . LYS B 1 262 ? 32.267 -80.283 -82.788 1.00 106.09 254 LYS B N 1
ATOM 5760 C CA . LYS B 1 262 ? 32.585 -78.902 -82.444 1.00 106.13 254 LYS B CA 1
ATOM 5761 C C . LYS B 1 262 ? 32.686 -78.023 -83.684 1.00 107.51 254 LYS B C 1
ATOM 5762 O O . LYS B 1 262 ? 32.579 -76.796 -83.572 1.00 101.98 254 LYS B O 1
ATOM 5768 N N . ARG B 1 263 ? 32.890 -78.621 -84.860 1.00 106.21 255 ARG B N 1
ATOM 5769 C CA . ARG B 1 263 ? 32.875 -77.845 -86.095 1.00 106.95 255 ARG B CA 1
ATOM 5770 C C . ARG B 1 263 ? 31.482 -77.297 -86.380 1.00 107.78 255 ARG B C 1
ATOM 5771 O O . ARG B 1 263 ? 31.331 -76.128 -86.753 1.00 101.36 255 ARG B O 1
ATOM 5773 N N . LYS B 1 264 ? 30.452 -78.126 -86.209 1.00 105.90 256 LYS B N 1
ATOM 5774 C CA . LYS B 1 264 ? 29.077 -77.684 -86.408 1.00 102.60 256 LYS B CA 1
ATOM 5775 C C . LYS B 1 264 ? 28.617 -76.848 -85.221 1.00 98.41 256 LYS B C 1
ATOM 5776 O O . LYS B 1 264 ? 28.663 -75.614 -85.267 1.00 97.88 256 LYS B O 1
ATOM 5778 N N . ASN B 1 265 ? 28.173 -77.513 -84.150 1.00 97.11 257 ASN B N 1
ATOM 5779 C CA . ASN B 1 265 ? 27.767 -76.844 -82.926 1.00 90.59 257 ASN B CA 1
ATOM 5780 C C . ASN B 1 265 ? 28.762 -77.141 -81.809 1.00 88.01 257 ASN B C 1
ATOM 5781 O O . ASN B 1 265 ? 29.179 -78.294 -81.651 1.00 83.84 257 ASN B O 1
ATOM 5783 N N . PRO B 1 266 ? 29.172 -76.139 -81.028 1.00 77.80 258 PRO B N 1
ATOM 5784 C CA . PRO B 1 266 ? 30.112 -76.410 -79.934 1.00 73.70 258 PRO B CA 1
ATOM 5785 C C . PRO B 1 266 ? 29.561 -77.450 -78.970 1.00 71.67 258 PRO B C 1
ATOM 5786 O O . PRO B 1 266 ? 28.349 -77.582 -78.785 1.00 66.39 258 PRO B O 1
ATOM 5790 N N . THR B 1 267 ? 30.478 -78.195 -78.348 1.00 66.27 259 THR B N 1
ATOM 5791 C CA . THR B 1 267 ? 30.117 -79.303 -77.477 1.00 64.95 259 THR B CA 1
ATOM 5792 C C . THR B 1 267 ? 30.498 -79.090 -76.019 1.00 64.24 259 THR B C 1
ATOM 5793 O O . THR B 1 267 ? 29.998 -79.820 -75.158 1.00 60.65 259 THR B O 1
ATOM 5797 N N . SER B 1 268 ? 31.363 -78.125 -75.716 1.00 55.77 260 SER B N 1
ATOM 5798 C CA . SER B 1 268 ? 31.773 -77.912 -74.335 1.00 57.90 260 SER B CA 1
ATOM 5799 C C . SER B 1 268 ? 30.621 -77.322 -73.533 1.00 53.33 260 SER B C 1
ATOM 5800 O O . SER B 1 268 ? 29.958 -76.380 -73.977 1.00 54.05 260 SER B O 1
ATOM 5803 N N . ILE B 1 269 ? 30.378 -77.889 -72.350 1.00 48.30 261 ILE B N 1
ATOM 5804 C CA . ILE B 1 269 ? 29.342 -77.358 -71.471 1.00 44.20 261 ILE B CA 1
ATOM 5805 C C . ILE B 1 269 ? 29.634 -75.904 -71.132 1.00 47.79 261 ILE B C 1
ATOM 5806 O O . ILE B 1 269 ? 28.724 -75.068 -71.068 1.00 47.62 261 ILE B O 1
ATOM 5811 N N . THR B 1 270 ? 30.909 -75.580 -70.916 1.00 42.94 262 THR B N 1
ATOM 5812 C CA . THR B 1 270 ? 31.269 -74.242 -70.466 1.00 51.17 262 THR B CA 1
ATOM 5813 C C . THR B 1 270 ? 30.987 -73.190 -71.532 1.00 48.85 262 THR B C 1
ATOM 5814 O O . THR B 1 270 ? 30.758 -72.021 -71.200 1.00 45.61 262 THR B O 1
ATOM 5818 N N . PHE B 1 271 ? 31.000 -73.576 -72.808 1.00 50.31 263 PHE B N 1
ATOM 5819 C CA . PHE B 1 271 ? 30.610 -72.641 -73.857 1.00 44.94 263 PHE B CA 1
ATOM 5820 C C . PHE B 1 271 ? 29.202 -72.114 -73.615 1.00 48.62 263 PHE B C 1
ATOM 5821 O O . PHE B 1 271 ? 28.958 -70.904 -73.678 1.00 49.41 263 PHE B O 1
ATOM 5829 N N . TYR B 1 272 ? 28.258 -73.013 -73.328 1.00 49.06 264 TYR B N 1
ATOM 5830 C CA . TYR B 1 272 ? 26.876 -72.587 -73.140 1.00 52.14 264 TYR B CA 1
ATOM 5831 C C . TYR B 1 272 ? 26.705 -71.788 -71.854 1.00 45.86 264 TYR B C 1
ATOM 5832 O O . TYR B 1 272 ? 25.821 -70.928 -71.776 1.00 48.09 264 TYR B O 1
ATOM 5841 N N . GLU B 1 273 ? 27.546 -72.037 -70.848 1.00 44.07 265 GLU B N 1
ATOM 5842 C CA . GLU B 1 273 ? 27.551 -71.181 -69.665 1.00 47.21 265 GLU B CA 1
ATOM 5843 C C . GLU B 1 273 ? 28.013 -69.771 -70.017 1.00 46.96 265 GLU B C 1
ATOM 5844 O O . GLU B 1 273 ? 27.342 -68.785 -69.686 1.00 43.94 265 GLU B O 1
ATOM 5850 N N . ARG B 1 274 ? 29.161 -69.653 -70.689 1.00 41.92 266 ARG B N 1
ATOM 5851 C CA . ARG B 1 274 ? 29.692 -68.331 -71.003 1.00 44.32 266 ARG B CA 1
ATOM 5852 C C . ARG B 1 274 ? 28.812 -67.591 -72.002 1.00 47.19 266 ARG B C 1
ATOM 5853 O O . ARG B 1 274 ? 28.825 -66.355 -72.035 1.00 50.37 266 ARG B O 1
ATOM 5861 N N . MET B 1 275 ? 28.049 -68.318 -72.817 1.00 46.68 267 MET B N 1
ATOM 5862 C CA . MET B 1 275 ? 27.162 -67.695 -73.790 1.00 45.20 267 MET B CA 1
ATOM 5863 C C . MET B 1 275 ? 25.891 -67.137 -73.165 1.00 44.66 267 MET B C 1
ATOM 5864 O O . MET B 1 275 ? 25.169 -66.389 -73.833 1.00 45.90 267 MET B O 1
ATOM 5869 N N . GLY B 1 276 ? 25.599 -67.477 -71.917 1.00 44.20 268 GLY B N 1
ATOM 5870 C CA . GLY B 1 276 ? 24.431 -66.961 -71.241 1.00 45.01 268 GLY B CA 1
ATOM 5871 C C . GLY B 1 276 ? 23.232 -67.878 -71.223 1.00 46.58 268 GLY B C 1
ATOM 5872 O O . GLY B 1 276 ? 22.109 -67.388 -71.056 1.00 47.19 268 GLY B O 1
ATOM 5873 N N . TYR B 1 277 ? 23.423 -69.179 -71.396 1.00 45.99 269 TYR B N 1
ATOM 5874 C CA . TYR B 1 277 ? 22.330 -70.122 -71.245 1.00 46.52 269 TYR B CA 1
ATOM 5875 C C . TYR B 1 277 ? 22.173 -70.505 -69.780 1.00 44.27 269 TYR B C 1
ATOM 5876 O O . TYR B 1 277 ? 23.143 -70.540 -69.017 1.00 46.67 269 TYR B O 1
ATOM 5885 N N . LEU B 1 278 ? 20.935 -70.764 -69.386 1.00 44.06 270 LEU B N 1
ATOM 5886 C CA . LEU B 1 278 ? 20.687 -71.183 -68.014 1.00 51.97 270 LEU B CA 1
ATOM 5887 C C . LEU B 1 278 ? 20.969 -72.676 -67.868 1.00 49.88 270 LEU B C 1
ATOM 5888 O O . LEU B 1 278 ? 20.610 -73.463 -68.749 1.00 47.76 270 LEU B O 1
ATOM 5893 N N . PRO B 1 279 ? 21.603 -73.098 -66.770 1.00 50.57 271 PRO B N 1
ATOM 5894 C CA . PRO B 1 279 ? 21.852 -74.539 -66.607 1.00 54.22 271 PRO B CA 1
ATOM 5895 C C . PRO B 1 279 ? 20.575 -75.355 -66.553 1.00 50.55 271 PRO B C 1
ATOM 5896 O O . PRO B 1 279 ? 20.528 -76.463 -67.104 1.00 47.10 271 PRO B O 1
ATOM 5900 N N . GLN B 1 280 ? 19.527 -74.835 -65.907 1.00 49.18 272 GLN B N 1
ATOM 5901 C CA . GLN B 1 280 ? 18.255 -75.548 -65.883 1.00 52.87 272 GLN B CA 1
ATOM 5902 C C . GLN B 1 280 ? 17.714 -75.763 -67.291 1.00 59.01 272 GLN B C 1
ATOM 5903 O O . GLN B 1 280 ? 16.970 -76.721 -67.532 1.00 51.05 272 GLN B O 1
ATOM 5909 N N . ALA B 1 281 ? 18.072 -74.884 -68.231 1.00 54.71 273 ALA B N 1
ATOM 5910 C CA . ALA B 1 281 ? 17.567 -75.000 -69.594 1.00 52.05 273 ALA B CA 1
ATOM 5911 C C . ALA B 1 281 ? 18.361 -76.018 -70.403 1.00 50.99 273 ALA B C 1
ATOM 5912 O O . ALA B 1 281 ? 17.779 -76.785 -71.178 1.00 48.53 273 ALA B O 1
ATOM 5914 N N . LEU B 1 282 ? 19.686 -76.039 -70.247 1.00 47.95 274 LEU B N 1
ATOM 5915 C CA . LEU B 1 282 ? 20.489 -77.017 -70.974 1.00 47.96 274 LEU B CA 1
ATOM 5916 C C . LEU B 1 282 ? 20.269 -78.421 -70.423 1.00 52.32 274 LEU B C 1
ATOM 5917 O O . LEU B 1 282 ? 20.177 -79.387 -71.188 1.00 53.70 274 LEU B O 1
ATOM 5922 N N . LEU B 1 283 ? 20.177 -78.555 -69.099 1.00 48.58 275 LEU B N 1
ATOM 5923 C CA . LEU B 1 283 ? 19.883 -79.859 -68.517 1.00 49.01 275 LEU B CA 1
ATOM 5924 C C . LEU B 1 283 ? 18.509 -80.345 -68.956 1.00 50.18 275 LEU B C 1
ATOM 5925 O O . LEU B 1 283 ? 18.334 -81.523 -69.289 1.00 52.43 275 LEU B O 1
ATOM 5930 N N . ASN B 1 284 ? 17.523 -79.446 -68.964 1.00 54.95 276 ASN B N 1
ATOM 5931 C CA . ASN B 1 284 ? 16.193 -79.803 -69.445 1.00 47.49 276 ASN B CA 1
ATOM 5932 C C . ASN B 1 284 ? 16.236 -80.221 -70.909 1.00 54.66 276 ASN B C 1
ATOM 5933 O O . ASN B 1 284 ? 15.556 -81.173 -71.309 1.00 54.97 276 ASN B O 1
ATOM 5938 N N . TYR B 1 285 ? 17.039 -79.530 -71.720 1.00 54.98 277 TYR B N 1
ATOM 5939 C CA . TYR B 1 285 ? 17.126 -79.875 -73.135 1.00 56.34 277 TYR B CA 1
ATOM 5940 C C . TYR B 1 285 ? 17.761 -81.246 -73.332 1.00 57.68 277 TYR B C 1
ATOM 5941 O O . TYR B 1 285 ? 17.341 -82.007 -74.210 1.00 56.94 277 TYR B O 1
ATOM 5950 N N . LEU B 1 286 ? 18.777 -81.579 -72.530 1.00 58.99 278 LEU B N 1
ATOM 5951 C CA . LEU B 1 286 ? 19.380 -82.904 -72.633 1.00 60.34 278 LEU B CA 1
ATOM 5952 C C . LEU B 1 286 ? 18.395 -83.997 -72.242 1.00 57.65 278 LEU B C 1
ATOM 5953 O O . LEU B 1 286 ? 18.426 -85.092 -72.817 1.00 64.94 278 LEU B O 1
ATOM 5958 N N . GLY B 1 287 ? 17.520 -83.725 -71.275 1.00 57.85 279 GLY B N 1
ATOM 5959 C CA . GLY B 1 287 ? 16.517 -84.699 -70.889 1.00 63.96 279 GLY B CA 1
ATOM 5960 C C . GLY B 1 287 ? 15.390 -84.800 -71.898 1.00 70.70 279 GLY B C 1
ATOM 5961 O O . GLY B 1 287 ? 14.931 -85.899 -72.216 1.00 77.94 279 GLY B O 1
ATOM 5962 N N . ARG B 1 288 ? 14.935 -83.655 -72.414 1.00 75.47 280 ARG B N 1
ATOM 5963 C CA . ARG B 1 288 ? 13.874 -83.641 -73.415 1.00 75.60 280 ARG B CA 1
ATOM 5964 C C . ARG B 1 288 ? 14.312 -84.239 -74.746 1.00 77.80 280 ARG B C 1
ATOM 5965 O O . ARG B 1 288 ? 13.453 -84.524 -75.588 1.00 90.67 280 ARG B O 1
ATOM 5967 N N . MET B 1 289 ? 15.614 -84.436 -74.955 1.00 82.00 281 MET B N 1
ATOM 5968 C CA . MET B 1 289 ? 16.086 -85.072 -76.179 1.00 92.99 281 MET B CA 1
ATOM 5969 C C . MET B 1 289 ? 15.858 -86.579 -76.144 1.00 100.68 281 MET B C 1
ATOM 5970 O O . MET B 1 289 ? 15.281 -87.149 -77.076 1.00 107.18 281 MET B O 1
ATOM 5975 N N . GLY B 1 290 ? 16.300 -87.238 -75.075 1.00 99.30 282 GLY B N 1
ATOM 5976 C CA . GLY B 1 290 ? 16.163 -88.677 -74.966 1.00 102.27 282 GLY B CA 1
ATOM 5977 C C . GLY B 1 290 ? 14.744 -89.127 -74.693 1.00 108.33 282 GLY B C 1
ATOM 5978 O O . GLY B 1 290 ? 14.022 -89.514 -75.618 1.00 116.47 282 GLY B O 1
ATOM 5979 N N . TRP B 1 291 ? 14.329 -89.088 -73.429 1.00 88.60 283 TRP B N 1
ATOM 5980 C CA . TRP B 1 291 ? 12.980 -89.487 -73.063 1.00 92.07 283 TRP B CA 1
ATOM 5981 C C . TRP B 1 291 ? 12.044 -88.283 -73.170 1.00 91.13 283 TRP B C 1
ATOM 5982 O O . TRP B 1 291 ? 12.433 -87.197 -73.608 1.00 85.14 283 TRP B O 1
ATOM 5993 N N . SER B 1 292 ? 10.788 -88.477 -72.779 1.00 85.98 284 SER B N 1
ATOM 5994 C CA . SER B 1 292 ? 9.782 -87.428 -72.912 1.00 89.72 284 SER B CA 1
ATOM 5995 C C . SER B 1 292 ? 9.196 -87.051 -71.555 1.00 84.62 284 SER B C 1
ATOM 5996 O O . SER B 1 292 ? 8.569 -87.872 -70.886 1.00 93.09 284 SER B O 1
ATOM 5999 N N . GLU B 1 298 ? 8.629 -78.640 -74.445 1.00 102.23 290 GLU B N 1
ATOM 6000 C CA . GLU B 1 298 ? 8.277 -79.137 -73.120 1.00 102.64 290 GLU B CA 1
ATOM 6001 C C . GLU B 1 298 ? 9.373 -78.809 -72.109 1.00 92.50 290 GLU B C 1
ATOM 6002 O O . GLU B 1 298 ? 10.546 -79.124 -72.320 1.00 79.98 290 GLU B O 1
ATOM 6008 N N . LYS B 1 299 ? 8.973 -78.178 -71.007 1.00 83.92 291 LYS B N 1
ATOM 6009 C CA . LYS B 1 299 ? 9.890 -77.674 -69.993 1.00 81.43 291 LYS B CA 1
ATOM 6010 C C . LYS B 1 299 ? 9.638 -78.392 -68.676 1.00 76.91 291 LYS B C 1
ATOM 6011 O O . LYS B 1 299 ? 8.485 -78.549 -68.262 1.00 73.53 291 LYS B O 1
ATOM 6017 N N . PHE B 1 300 ? 10.715 -78.824 -68.022 1.00 80.27 292 PHE B N 1
ATOM 6018 C CA . PHE B 1 300 ? 10.604 -79.507 -66.741 1.00 79.76 292 PHE B CA 1
ATOM 6019 C C . PHE B 1 300 ? 11.935 -79.414 -66.009 1.00 72.02 292 PHE B C 1
ATOM 6020 O O . PHE B 1 300 ? 12.994 -79.247 -66.620 1.00 67.03 292 PHE B O 1
ATOM 6028 N N . THR B 1 301 ? 11.861 -79.524 -64.684 1.00 73.77 293 THR B N 1
ATOM 6029 C CA . THR B 1 301 ? 13.037 -79.450 -63.831 1.00 76.73 293 THR B CA 1
ATOM 6030 C C . THR B 1 301 ? 13.719 -80.816 -63.744 1.00 77.44 293 THR B C 1
ATOM 6031 O O . THR B 1 301 ? 13.288 -81.799 -64.352 1.00 73.54 293 THR B O 1
ATOM 6035 N N . LEU B 1 302 ? 14.806 -80.878 -62.970 1.00 72.11 294 LEU B N 1
ATOM 6036 C CA . LEU B 1 302 ? 15.469 -82.157 -62.732 1.00 73.51 294 LEU B CA 1
ATOM 6037 C C . LEU B 1 302 ? 14.607 -83.059 -61.858 1.00 59.99 294 LEU B C 1
ATOM 6038 O O . LEU B 1 302 ? 14.339 -84.213 -62.213 1.00 65.46 294 LEU B O 1
ATOM 6043 N N . ALA B 1 303 ? 14.166 -82.550 -60.704 1.00 68.12 295 ALA B N 1
ATOM 6044 C CA . ALA B 1 303 ? 13.300 -83.338 -59.834 1.00 60.55 295 ALA B CA 1
ATOM 6045 C C . ALA B 1 303 ? 12.063 -83.824 -60.576 1.00 63.77 295 ALA B C 1
ATOM 6046 O O . ALA B 1 303 ? 11.558 -84.916 -60.292 1.00 69.69 295 ALA B O 1
ATOM 6048 N N . GLU B 1 304 ? 11.559 -83.031 -61.524 1.00 76.32 296 GLU B N 1
ATOM 6049 C CA . GLU B 1 304 ? 10.446 -83.485 -62.350 1.00 76.53 296 GLU B CA 1
ATOM 6050 C C . GLU B 1 304 ? 10.912 -84.505 -63.381 1.00 75.22 296 GLU B C 1
ATOM 6051 O O . GLU B 1 304 ? 10.232 -85.509 -63.622 1.00 79.53 296 GLU B O 1
ATOM 6057 N N . MET B 1 305 ? 12.071 -84.264 -63.999 1.00 70.33 297 MET B N 1
ATOM 6058 C CA . MET B 1 305 ? 12.612 -85.223 -64.956 1.00 72.70 297 MET B CA 1
ATOM 6059 C C . MET B 1 305 ? 12.757 -86.602 -64.326 1.00 71.82 297 MET B C 1
ATOM 6060 O O . MET B 1 305 ? 12.439 -87.618 -64.955 1.00 76.97 297 MET B O 1
ATOM 6062 N N . ILE B 1 306 ? 13.232 -86.658 -63.080 1.00 64.93 298 ILE B N 1
ATOM 6063 C CA . ILE B 1 306 ? 13.353 -87.937 -62.390 1.00 67.43 298 ILE B CA 1
ATOM 6064 C C . ILE B 1 306 ? 11.976 -88.532 -62.125 1.00 68.88 298 ILE B C 1
ATOM 6065 O O . ILE B 1 306 ? 11.792 -89.754 -62.181 1.00 64.73 298 ILE B O 1
ATOM 6070 N N . GLU B 1 307 ? 10.989 -87.684 -61.831 1.00 78.65 299 GLU B N 1
ATOM 6071 C CA . GLU B 1 307 ? 9.630 -88.168 -61.608 1.00 84.46 299 GLU B CA 1
ATOM 6072 C C . GLU B 1 307 ? 9.134 -88.964 -62.810 1.00 90.44 299 GLU B C 1
ATOM 6073 O O . GLU B 1 307 ? 8.811 -90.152 -62.699 1.00 94.03 299 GLU B O 1
ATOM 6079 N N . HIS B 1 308 ? 9.079 -88.320 -63.978 1.00 92.22 300 HIS B N 1
ATOM 6080 C CA . HIS B 1 308 ? 8.562 -88.933 -65.195 1.00 93.78 300 HIS B CA 1
ATOM 6081 C C . HIS B 1 308 ? 9.648 -89.605 -66.028 1.00 89.28 300 HIS B C 1
ATOM 6082 O O . HIS B 1 308 ? 9.571 -89.587 -67.264 1.00 90.42 300 HIS B O 1
ATOM 6089 N N . PHE B 1 309 ? 10.656 -90.197 -65.393 1.00 75.95 301 PHE B N 1
ATOM 6090 C CA . PHE B 1 309 ? 11.729 -90.854 -66.125 1.00 67.30 301 PHE B CA 1
ATOM 6091 C C . PHE B 1 309 ? 11.439 -92.338 -66.295 1.00 67.35 301 PHE B C 1
ATOM 6092 O O . PHE B 1 309 ? 10.940 -92.999 -65.380 1.00 69.96 301 PHE B O 1
ATOM 6100 N N . ASP B 1 310 ? 11.767 -92.856 -67.474 1.00 69.00 302 ASP B N 1
ATOM 6101 C CA . ASP B 1 310 ? 11.828 -94.293 -67.684 1.00 66.25 302 ASP B CA 1
ATOM 6102 C C . ASP B 1 310 ? 12.628 -94.554 -68.949 1.00 67.74 302 ASP B C 1
ATOM 6103 O O . ASP B 1 310 ? 12.479 -93.840 -69.944 1.00 61.27 302 ASP B O 1
ATOM 6108 N N . LEU B 1 311 ? 13.472 -95.585 -68.898 1.00 65.02 303 LEU B N 1
ATOM 6109 C CA . LEU B 1 311 ? 14.393 -95.847 -69.997 1.00 66.98 303 LEU B CA 1
ATOM 6110 C C . LEU B 1 311 ? 13.653 -96.208 -71.277 1.00 67.23 303 LEU B C 1
ATOM 6111 O O . LEU B 1 311 ? 14.129 -95.899 -72.375 1.00 69.24 303 LEU B O 1
ATOM 6116 N N . SER B 1 312 ? 12.486 -96.848 -71.161 1.00 76.51 304 SER B N 1
ATOM 6117 C CA . SER B 1 312 ? 11.761 -97.291 -72.346 1.00 83.40 304 SER B CA 1
ATOM 6118 C C . SER B 1 312 ? 11.312 -96.128 -73.221 1.00 83.66 304 SER B C 1
ATOM 6119 O O . SER B 1 312 ? 11.064 -96.327 -74.415 1.00 87.98 304 SER B O 1
ATOM 6122 N N . ARG B 1 313 ? 11.203 -94.925 -72.662 1.00 80.45 305 ARG B N 1
ATOM 6123 C CA . ARG B 1 313 ? 10.787 -93.759 -73.429 1.00 81.72 305 ARG B CA 1
ATOM 6124 C C . ARG B 1 313 ? 11.888 -93.219 -74.335 1.00 82.53 305 ARG B C 1
ATOM 6125 O O . ARG B 1 313 ? 11.667 -92.208 -75.013 1.00 76.60 305 ARG B O 1
ATOM 6133 N N . VAL B 1 314 ? 13.055 -93.854 -74.364 1.00 81.40 306 VAL B N 1
ATOM 6134 C CA . VAL B 1 314 ? 14.147 -93.416 -75.228 1.00 86.60 306 VAL B CA 1
ATOM 6135 C C . VAL B 1 314 ? 13.920 -93.970 -76.628 1.00 91.85 306 VAL B C 1
ATOM 6136 O O . VAL B 1 314 ? 13.621 -95.158 -76.797 1.00 94.37 306 VAL B O 1
ATOM 6140 N N . SER B 1 315 ? 14.064 -93.112 -77.635 1.00 87.06 307 SER B N 1
ATOM 6141 C CA . SER B 1 315 ? 13.862 -93.526 -79.016 1.00 87.92 307 SER B CA 1
ATOM 6142 C C . SER B 1 315 ? 15.112 -94.210 -79.555 1.00 101.07 307 SER B C 1
ATOM 6143 O O . SER B 1 315 ? 16.239 -93.806 -79.253 1.00 100.02 307 SER B O 1
ATOM 6146 N N . LEU B 1 316 ? 14.903 -95.254 -80.360 1.00 135.75 308 LEU B N 1
ATOM 6147 C CA . LEU B 1 316 ? 16.031 -95.973 -80.944 1.00 114.11 308 LEU B CA 1
ATOM 6148 C C . LEU B 1 316 ? 16.853 -95.076 -81.858 1.00 113.88 308 LEU B C 1
ATOM 6149 O O . LEU B 1 316 ? 18.049 -95.319 -82.052 1.00 116.35 308 LEU B O 1
ATOM 6151 N N . GLY B 1 317 ? 16.234 -94.044 -82.428 1.00 109.50 309 GLY B N 1
ATOM 6152 C CA . GLY B 1 317 ? 16.947 -93.097 -83.262 1.00 107.02 309 GLY B CA 1
ATOM 6153 C C . GLY B 1 317 ? 17.572 -91.979 -82.440 1.00 103.69 309 GLY B C 1
ATOM 6154 O O . GLY B 1 317 ? 17.013 -91.533 -81.442 1.00 100.35 309 GLY B O 1
ATOM 6155 N N . GLY B 1 318 ? 18.742 -91.532 -82.884 1.00 104.84 310 GLY B N 1
ATOM 6156 C CA . GLY B 1 318 ? 19.516 -90.564 -82.144 1.00 95.79 310 GLY B CA 1
ATOM 6157 C C . GLY B 1 318 ? 18.788 -89.248 -81.947 1.00 95.43 310 GLY B C 1
ATOM 6158 O O . GLY B 1 318 ? 18.097 -88.757 -82.845 1.00 94.05 310 GLY B O 1
ATOM 6159 N N . PRO B 1 319 ? 18.925 -88.648 -80.766 1.00 80.46 311 PRO B N 1
ATOM 6160 C CA . PRO B 1 319 ? 18.329 -87.328 -80.543 1.00 79.49 311 PRO B CA 1
ATOM 6161 C C . PRO B 1 319 ? 19.091 -86.243 -81.286 1.00 76.11 311 PRO B C 1
ATOM 6162 O O . PRO B 1 319 ? 20.279 -86.369 -81.591 1.00 72.87 311 PRO B O 1
ATOM 6166 N N . ILE B 1 320 ? 18.380 -85.154 -81.566 1.00 71.21 312 ILE B N 1
ATOM 6167 C CA . ILE B 1 320 ? 18.901 -84.049 -82.361 1.00 70.98 312 ILE B CA 1
ATOM 6168 C C . ILE B 1 320 ? 19.240 -82.896 -81.429 1.00 72.52 312 ILE B C 1
ATOM 6169 O O . ILE B 1 320 ? 18.393 -82.456 -80.641 1.00 69.42 312 ILE B O 1
ATOM 6174 N N . PHE B 1 321 ? 20.473 -82.399 -81.518 1.00 65.86 313 PHE B N 1
ATOM 6175 C CA . PHE B 1 321 ? 20.889 -81.228 -80.750 1.00 65.67 313 PHE B CA 1
ATOM 6176 C C . PHE B 1 321 ? 20.697 -79.999 -81.631 1.00 62.41 313 PHE B C 1
ATOM 6177 O O . PHE B 1 321 ? 21.564 -79.653 -82.437 1.00 64.44 313 PHE B O 1
ATOM 6185 N N . ASP B 1 322 ? 19.553 -79.339 -81.473 1.00 62.98 314 ASP B N 1
ATOM 6186 C CA . ASP B 1 322 ? 19.178 -78.184 -82.281 1.00 64.01 314 ASP B CA 1
ATOM 6187 C C . ASP B 1 322 ? 19.395 -76.924 -81.449 1.00 62.61 314 ASP B C 1
ATOM 6188 O O . ASP B 1 322 ? 18.675 -76.683 -80.474 1.00 61.93 314 ASP B O 1
ATOM 6193 N N . LEU B 1 323 ? 20.390 -76.121 -81.833 1.00 59.85 315 LEU B N 1
ATOM 6194 C CA . LEU B 1 323 ? 20.718 -74.934 -81.049 1.00 64.59 315 LEU B CA 1
ATOM 6195 C C . LEU B 1 323 ? 19.561 -73.942 -81.037 1.00 61.63 315 LEU B C 1
ATOM 6196 O O . LEU B 1 323 ? 19.303 -73.290 -80.018 1.00 57.20 315 LEU B O 1
ATOM 6201 N N . GLU B 1 324 ? 18.855 -73.808 -82.162 1.00 62.52 316 GLU B N 1
ATOM 6202 C CA . GLU B 1 324 ? 17.739 -72.870 -82.219 1.00 66.18 316 GLU B CA 1
ATOM 6203 C C . GLU B 1 324 ? 16.626 -73.288 -81.266 1.00 65.35 316 GLU B C 1
ATOM 6204 O O . GLU B 1 324 ? 16.011 -72.440 -80.609 1.00 62.86 316 GLU B O 1
ATOM 6206 N N . LYS B 1 325 ? 16.350 -74.591 -81.177 1.00 61.90 317 LYS B N 1
ATOM 6207 C CA . LYS B 1 325 ? 15.361 -75.067 -80.217 1.00 61.50 317 LYS B CA 1
ATOM 6208 C C . LYS B 1 325 ? 15.850 -74.895 -78.785 1.00 58.89 317 LYS B C 1
ATOM 6209 O O . LYS B 1 325 ? 15.048 -74.622 -77.885 1.00 60.28 317 LYS B O 1
ATOM 6211 N N . LEU B 1 326 ? 17.156 -75.052 -78.554 1.00 60.09 318 LEU B N 1
ATOM 6212 C CA . LEU B 1 326 ? 17.705 -74.803 -77.226 1.00 54.17 318 LEU B CA 1
ATOM 6213 C C . LEU B 1 326 ? 17.544 -73.339 -76.836 1.00 54.62 318 LEU B C 1
ATOM 6214 O O . LEU B 1 326 ? 17.206 -73.028 -75.688 1.00 51.85 318 LEU B O 1
ATOM 6219 N N . SER B 1 327 ? 17.778 -72.423 -77.781 1.00 53.68 319 SER B N 1
ATOM 6220 C CA . SER B 1 327 ? 17.645 -71.001 -77.482 1.00 57.45 319 SER B CA 1
ATOM 6221 C C . SER B 1 327 ? 16.207 -70.642 -77.127 1.00 55.38 319 SER B C 1
ATOM 6222 O O . SER B 1 327 ? 15.963 -69.877 -76.186 1.00 52.73 319 SER B O 1
ATOM 6225 N N . TRP B 1 328 ? 15.239 -71.174 -77.877 1.00 57.61 320 TRP B N 1
ATOM 6226 C CA . TRP B 1 328 ? 13.840 -70.911 -77.555 1.00 61.61 320 TRP B CA 1
ATOM 6227 C C . TRP B 1 328 ? 13.496 -71.416 -76.159 1.00 60.34 320 TRP B C 1
ATOM 6228 O O . TRP B 1 328 ? 12.794 -70.737 -75.400 1.00 54.76 320 TRP B O 1
ATOM 6239 N N . LEU B 1 329 ? 13.986 -72.606 -75.799 1.00 57.90 321 LEU B N 1
ATOM 6240 C CA . LEU B 1 329 ? 13.714 -73.143 -74.470 1.00 55.27 321 LEU B CA 1
ATOM 6241 C C . LEU B 1 329 ? 14.369 -72.293 -73.389 1.00 51.15 321 LEU B C 1
ATOM 6242 O O . LEU B 1 329 ? 13.754 -72.012 -72.354 1.00 54.51 321 LEU B O 1
ATOM 6247 N N . ASN B 1 330 ? 15.619 -71.881 -73.609 1.00 49.10 322 ASN B N 1
ATOM 6248 C CA . ASN B 1 330 ? 16.296 -71.026 -72.640 1.00 49.84 322 ASN B CA 1
ATOM 6249 C C . ASN B 1 330 ? 15.541 -69.717 -72.447 1.00 48.39 322 ASN B C 1
ATOM 6250 O O . ASN B 1 330 ? 15.429 -69.213 -71.323 1.00 50.25 322 ASN B O 1
ATOM 6255 N N . GLY B 1 331 ? 15.006 -69.157 -73.533 1.00 44.74 323 GLY B N 1
ATOM 6256 C CA . GLY B 1 331 ? 14.212 -67.946 -73.418 1.00 58.97 323 GLY B CA 1
ATOM 6257 C C . GLY B 1 331 ? 12.980 -68.117 -72.552 1.00 61.40 323 GLY B C 1
ATOM 6258 O O . GLY B 1 331 ? 12.538 -67.165 -71.904 1.00 58.04 323 GLY B O 1
ATOM 6259 N N . GLN B 1 332 ? 12.402 -69.321 -72.533 1.00 58.73 324 GLN B N 1
ATOM 6260 C CA . GLN B 1 332 ? 11.229 -69.557 -71.697 1.00 62.86 324 GLN B CA 1
ATOM 6261 C C . GLN B 1 332 ? 11.616 -69.694 -70.229 1.00 58.14 324 GLN B C 1
ATOM 6262 O O . GLN B 1 332 ? 10.879 -69.244 -69.345 1.00 60.88 324 GLN B O 1
ATOM 6268 N N . TRP B 1 333 ? 12.766 -70.312 -69.951 1.00 53.10 325 TRP B N 1
ATOM 6269 C CA . TRP B 1 333 ? 13.266 -70.352 -68.581 1.00 59.35 325 TRP B CA 1
ATOM 6270 C C . TRP B 1 333 ? 13.550 -68.950 -68.057 1.00 59.84 325 TRP B C 1
ATOM 6271 O O . TRP B 1 333 ? 13.285 -68.652 -66.886 1.00 59.03 325 TRP B O 1
ATOM 6282 N N . ILE B 1 334 ? 14.095 -68.076 -68.906 1.00 58.28 326 ILE B N 1
ATOM 6283 C CA . ILE B 1 334 ? 14.368 -66.708 -68.478 1.00 57.03 326 ILE B CA 1
ATOM 6284 C C . ILE B 1 334 ? 13.068 -65.967 -68.203 1.00 56.02 326 ILE B C 1
ATOM 6285 O O . ILE B 1 334 ? 12.965 -65.208 -67.233 1.00 59.85 326 ILE B O 1
ATOM 6290 N N . ARG B 1 335 ? 12.056 -66.171 -69.050 1.00 61.89 327 ARG B N 1
ATOM 6291 C CA . ARG B 1 335 ? 10.806 -65.435 -68.896 1.00 54.53 327 ARG B CA 1
ATOM 6292 C C . ARG B 1 335 ? 10.015 -65.919 -67.687 1.00 62.79 327 ARG B C 1
ATOM 6293 O O . ARG B 1 335 ? 9.462 -65.107 -66.937 1.00 62.59 327 ARG B O 1
ATOM 6301 N N . GLU B 1 336 ? 9.953 -67.233 -67.476 1.00 67.56 328 GLU B N 1
ATOM 6302 C CA . GLU B 1 336 ? 9.084 -67.811 -66.450 1.00 73.23 328 GLU B CA 1
ATOM 6303 C C . GLU B 1 336 ? 9.798 -67.866 -65.098 1.00 70.60 328 GLU B C 1
ATOM 6304 O O . GLU B 1 336 ? 9.962 -68.919 -64.481 1.00 65.57 328 GLU B O 1
ATOM 6310 N N . GLN B 1 337 ? 10.223 -66.691 -64.639 1.00 70.72 329 GLN B N 1
ATOM 6311 C CA . GLN B 1 337 ? 10.836 -66.560 -63.325 1.00 68.39 329 GLN B CA 1
ATOM 6312 C C . GLN B 1 337 ? 10.759 -65.102 -62.901 1.00 65.47 329 GLN B C 1
ATOM 6313 O O . GLN B 1 337 ? 10.554 -64.206 -63.725 1.00 60.15 329 GLN B O 1
ATOM 6319 N N . SER B 1 338 ? 10.920 -64.878 -61.601 1.00 59.46 330 SER B N 1
ATOM 6320 C CA . SER B 1 338 ? 10.880 -63.525 -61.072 1.00 61.56 330 SER B CA 1
ATOM 6321 C C . SER B 1 338 ? 12.050 -62.710 -61.611 1.00 56.90 330 SER B C 1
ATOM 6322 O O . SER B 1 338 ? 13.079 -63.247 -62.032 1.00 61.63 330 SER B O 1
ATOM 6325 N N . VAL B 1 339 ? 11.882 -61.386 -61.598 1.00 59.77 331 VAL B N 1
ATOM 6326 C CA . VAL B 1 339 ? 12.967 -60.511 -62.028 1.00 57.77 331 VAL B CA 1
ATOM 6327 C C . VAL B 1 339 ? 14.162 -60.656 -61.096 1.00 57.06 331 VAL B C 1
ATOM 6328 O O . VAL B 1 339 ? 15.313 -60.496 -61.519 1.00 54.55 331 VAL B O 1
ATOM 6332 N N . GLU B 1 340 ? 13.916 -60.978 -59.822 1.00 63.30 332 GLU B N 1
ATOM 6333 C CA . GLU B 1 340 ? 15.015 -61.182 -58.882 1.00 64.45 332 GLU B CA 1
ATOM 6334 C C . GLU B 1 340 ? 15.852 -62.397 -59.267 1.00 60.19 332 GLU B C 1
ATOM 6335 O O . GLU B 1 340 ? 17.086 -62.330 -59.294 1.00 59.91 332 GLU B O 1
ATOM 6341 N N . GLU B 1 341 ? 15.199 -63.526 -59.555 1.00 58.32 333 GLU B N 1
ATOM 6342 C CA . GLU B 1 341 ? 15.941 -64.710 -59.980 1.00 57.81 333 GLU B CA 1
ATOM 6343 C C . GLU B 1 341 ? 16.712 -64.433 -61.263 1.00 59.83 333 GLU B C 1
ATOM 6344 O O . GLU B 1 341 ? 17.883 -64.813 -61.392 1.00 52.79 333 GLU B O 1
ATOM 6346 N N . PHE B 1 342 ? 16.068 -63.768 -62.222 1.00 54.53 334 PHE B N 1
ATOM 6347 C CA . PHE B 1 342 ? 16.742 -63.382 -63.457 1.00 50.79 334 PHE B CA 1
ATOM 6348 C C . PHE B 1 342 ? 17.988 -62.552 -63.167 1.00 51.99 334 PHE B C 1
ATOM 6349 O O . PHE B 1 342 ? 19.062 -62.807 -63.724 1.00 47.48 334 PHE B O 1
ATOM 6357 N N . ALA B 1 343 ? 17.868 -61.559 -62.281 1.00 49.52 335 ALA B N 1
ATOM 6358 C CA . ALA B 1 343 ? 19.003 -60.688 -61.993 1.00 46.39 335 ALA B CA 1
ATOM 6359 C C . ALA B 1 343 ? 20.142 -61.453 -61.327 1.00 48.78 335 ALA B C 1
ATOM 6360 O O . ALA B 1 343 ? 21.317 -61.222 -61.638 1.00 51.53 335 ALA B O 1
ATOM 6362 N N . ARG B 1 344 ? 19.820 -62.362 -60.402 1.00 47.76 336 ARG B N 1
ATOM 6363 C CA . ARG B 1 344 ? 20.860 -63.176 -59.780 1.00 56.27 336 ARG B CA 1
ATOM 6364 C C . ARG B 1 344 ? 21.614 -63.990 -60.822 1.00 50.10 336 ARG B C 1
ATOM 6365 O O . ARG B 1 344 ? 22.846 -64.081 -60.781 1.00 51.99 336 ARG B O 1
ATOM 6373 N N . GLU B 1 345 ? 20.886 -64.591 -61.765 1.00 54.25 337 GLU B N 1
ATOM 6374 C CA . GLU B 1 345 ? 21.529 -65.364 -62.821 1.00 42.79 337 GLU B CA 1
ATOM 6375 C C . GLU B 1 345 ? 22.423 -64.482 -63.685 1.00 48.04 337 GLU B C 1
ATOM 6376 O O . GLU B 1 345 ? 23.510 -64.904 -64.096 1.00 44.52 337 GLU B O 1
ATOM 6382 N N . VAL B 1 346 ? 21.984 -63.255 -63.975 1.00 48.84 338 VAL B N 1
ATOM 6383 C CA . VAL B 1 346 ? 22.805 -62.353 -64.778 1.00 47.34 338 VAL B CA 1
ATOM 6384 C C . VAL B 1 346 ? 24.053 -61.943 -64.007 1.00 43.31 338 VAL B C 1
ATOM 6385 O O . VAL B 1 346 ? 25.141 -61.816 -64.582 1.00 43.81 338 VAL B O 1
ATOM 6389 N N . GLN B 1 347 ? 23.921 -61.734 -62.695 1.00 46.81 339 GLN B N 1
ATOM 6390 C CA . GLN B 1 347 ? 25.081 -61.390 -61.878 1.00 50.11 339 GLN B CA 1
ATOM 6391 C C . GLN B 1 347 ? 26.140 -62.485 -61.938 1.00 45.56 339 GLN B C 1
ATOM 6392 O O . GLN B 1 347 ? 27.322 -62.209 -62.172 1.00 51.02 339 GLN B O 1
ATOM 6398 N N . LYS B 1 348 ? 25.734 -63.740 -61.726 1.00 46.58 340 LYS B N 1
ATOM 6399 C CA . LYS B 1 348 ? 26.699 -64.834 -61.744 1.00 54.75 340 LYS B CA 1
ATOM 6400 C C . LYS B 1 348 ? 27.303 -65.024 -63.128 1.00 48.49 340 LYS B C 1
ATOM 6401 O O . LYS B 1 348 ? 28.485 -65.367 -63.247 1.00 56.54 340 LYS B O 1
ATOM 6407 N N . TRP B 1 349 ? 26.518 -64.797 -64.181 1.00 52.64 341 TRP B N 1
ATOM 6408 C CA . TRP B 1 349 ? 27.016 -65.011 -65.536 1.00 51.15 341 TRP B CA 1
ATOM 6409 C C . TRP B 1 349 ? 28.143 -64.039 -65.880 1.00 51.23 341 TRP B C 1
ATOM 6410 O O . TRP B 1 349 ? 29.192 -64.453 -66.387 1.00 50.05 341 TRP B O 1
ATOM 6421 N N . ALA B 1 350 ? 27.956 -62.741 -65.615 1.00 49.58 342 ALA B N 1
ATOM 6422 C CA . ALA B 1 350 ? 28.988 -61.781 -66.001 1.00 50.16 342 ALA B CA 1
ATOM 6423 C C . ALA B 1 350 ? 28.966 -60.464 -65.230 1.00 52.10 342 ALA B C 1
ATOM 6424 O O . ALA B 1 350 ? 29.994 -59.783 -65.153 1.00 46.72 342 ALA B O 1
ATOM 6426 N N . LEU B 1 351 ? 27.822 -60.079 -64.664 1.00 56.00 343 LEU B N 1
ATOM 6427 C CA . LEU B 1 351 ? 27.712 -58.792 -63.970 1.00 53.45 343 LEU B CA 1
ATOM 6428 C C . LEU B 1 351 ? 28.087 -58.963 -62.496 1.00 46.85 343 LEU B C 1
ATOM 6429 O O . LEU B 1 351 ? 27.274 -58.816 -61.582 1.00 50.12 343 LEU B O 1
ATOM 6434 N N . ASN B 1 352 ? 29.356 -59.276 -62.278 1.00 51.08 344 ASN B N 1
ATOM 6435 C CA . ASN B 1 352 ? 29.913 -59.427 -60.944 1.00 50.77 344 ASN B CA 1
ATOM 6436 C C . ASN B 1 352 ? 31.242 -58.694 -60.853 1.00 53.31 344 ASN B C 1
ATOM 6437 O O . ASN B 1 352 ? 31.898 -58.451 -61.871 1.00 53.76 344 ASN B O 1
ATOM 6442 N N . PRO B 1 353 ? 31.664 -58.320 -59.640 1.00 56.91 345 PRO B N 1
ATOM 6443 C CA . PRO B 1 353 ? 32.912 -57.548 -59.507 1.00 61.34 345 PRO B CA 1
ATOM 6444 C C . PRO B 1 353 ? 34.140 -58.267 -60.035 1.00 63.47 345 PRO B C 1
ATOM 6445 O O . PRO B 1 353 ? 35.116 -57.608 -60.414 1.00 63.06 345 PRO B O 1
ATOM 6449 N N . GLU B 1 354 ? 34.132 -59.599 -60.069 1.00 55.34 346 GLU B N 1
ATOM 6450 C CA . GLU B 1 354 ? 35.321 -60.325 -60.502 1.00 60.79 346 GLU B CA 1
ATOM 6451 C C . GLU B 1 354 ? 35.553 -60.138 -61.995 1.00 52.72 346 GLU B C 1
ATOM 6452 O O . GLU B 1 354 ? 36.669 -59.828 -62.429 1.00 52.60 346 GLU B O 1
ATOM 6458 N N . TYR B 1 355 ? 34.505 -60.320 -62.798 1.00 47.54 347 TYR B N 1
ATOM 6459 C CA . TYR B 1 355 ? 34.625 -60.132 -64.239 1.00 47.95 347 TYR B CA 1
ATOM 6460 C C . TYR B 1 355 ? 34.832 -58.661 -64.579 1.00 51.99 347 TYR B C 1
ATOM 6461 O O . TYR B 1 355 ? 35.716 -58.312 -65.369 1.00 50.49 347 TYR B O 1
ATOM 6470 N N . LEU B 1 356 ? 34.036 -57.781 -63.968 1.00 50.35 348 LEU B N 1
ATOM 6471 C CA . LEU B 1 356 ? 34.074 -56.368 -64.331 1.00 50.55 348 LEU B CA 1
ATOM 6472 C C . LEU B 1 356 ? 35.390 -55.715 -63.922 1.00 48.33 348 LEU B C 1
ATOM 6473 O O . LEU B 1 356 ? 35.951 -54.915 -64.681 1.00 54.97 348 LEU B O 1
ATOM 6478 N N . MET B 1 357 ? 35.903 -56.035 -62.732 1.00 51.20 349 MET B N 1
ATOM 6479 C CA . MET B 1 357 ? 37.194 -55.489 -62.326 1.00 50.92 349 MET B CA 1
ATOM 6480 C C . MET B 1 357 ? 38.338 -56.021 -63.180 1.00 56.03 349 MET B C 1
ATOM 6481 O O . MET B 1 357 ? 39.401 -55.394 -63.225 1.00 55.12 349 MET B O 1
ATOM 6486 N N . LYS B 1 358 ? 38.153 -57.162 -63.853 1.00 57.27 350 LYS B N 1
ATOM 6487 C CA . LYS B 1 358 ? 39.143 -57.592 -64.835 1.00 55.36 350 LYS B CA 1
ATOM 6488 C C . LYS B 1 358 ? 39.119 -56.697 -66.065 1.00 51.13 350 LYS B C 1
ATOM 6489 O O . LYS B 1 358 ? 40.166 -56.448 -66.672 1.00 59.12 350 LYS B O 1
ATOM 6495 N N . ILE B 1 359 ? 37.937 -56.211 -66.446 1.00 51.83 351 ILE B N 1
ATOM 6496 C CA . ILE B 1 359 ? 37.823 -55.328 -67.600 1.00 54.31 351 ILE B CA 1
ATOM 6497 C C . ILE B 1 359 ? 38.249 -53.912 -67.240 1.00 54.71 351 ILE B C 1
ATOM 6498 O O . ILE B 1 359 ? 38.911 -53.233 -68.032 1.00 52.50 351 ILE B O 1
ATOM 6503 N N . ALA B 1 360 ? 37.885 -53.452 -66.039 1.00 52.63 352 ALA B N 1
ATOM 6504 C CA . ALA B 1 360 ? 38.054 -52.068 -65.609 1.00 56.90 352 ALA B CA 1
ATOM 6505 C C . ALA B 1 360 ? 39.395 -51.474 -66.027 1.00 52.25 352 ALA B C 1
ATOM 6506 O O . ALA B 1 360 ? 39.416 -50.444 -66.713 1.00 49.37 352 ALA B O 1
ATOM 6508 N N . PRO B 1 361 ? 40.529 -52.071 -65.648 1.00 59.51 353 PRO B N 1
ATOM 6509 C CA . PRO B 1 361 ? 41.818 -51.440 -65.976 1.00 53.33 353 PRO B CA 1
ATOM 6510 C C . PRO B 1 361 ? 42.084 -51.336 -67.467 1.00 59.85 353 PRO B C 1
ATOM 6511 O O . PRO B 1 361 ? 42.949 -50.549 -67.872 1.00 61.72 353 PRO B O 1
ATOM 6515 N N . HIS B 1 362 ? 41.374 -52.098 -68.296 1.00 63.11 354 HIS B N 1
ATOM 6516 C CA . HIS B 1 362 ? 41.573 -52.060 -69.738 1.00 60.12 354 HIS B CA 1
ATOM 6517 C C . HIS B 1 362 ? 40.687 -51.038 -70.437 1.00 60.09 354 HIS B C 1
ATOM 6518 O O . HIS B 1 362 ? 40.866 -50.807 -71.637 1.00 65.53 354 HIS B O 1
ATOM 6525 N N . VAL B 1 363 ? 39.737 -50.433 -69.727 1.00 54.13 355 VAL B N 1
ATOM 6526 C CA . VAL B 1 363 ? 38.972 -49.315 -70.261 1.00 57.83 355 VAL B CA 1
ATOM 6527 C C . VAL B 1 363 ? 39.319 -47.999 -69.576 1.00 53.04 355 VAL B C 1
ATOM 6528 O O . VAL B 1 363 ? 39.083 -46.934 -70.168 1.00 46.71 355 VAL B O 1
ATOM 6532 N N . GLN B 1 364 ? 39.885 -48.035 -68.366 1.00 47.18 356 GLN B N 1
ATOM 6533 C CA . GLN B 1 364 ? 40.137 -46.811 -67.615 1.00 49.52 356 GLN B CA 1
ATOM 6534 C C . GLN B 1 364 ? 41.019 -45.839 -68.388 1.00 53.11 356 GLN B C 1
ATOM 6535 O O . GLN B 1 364 ? 40.859 -44.620 -68.255 1.00 53.30 356 GLN B O 1
ATOM 6541 N N . GLY B 1 365 ? 41.947 -46.344 -69.190 1.00 53.50 357 GLY B N 1
ATOM 6542 C CA . GLY B 1 365 ? 42.853 -45.499 -69.936 1.00 49.64 357 GLY B CA 1
ATOM 6543 C C . GLY B 1 365 ? 42.406 -45.158 -71.338 1.00 55.10 357 GLY B C 1
ATOM 6544 O O . GLY B 1 365 ? 43.179 -44.550 -72.086 1.00 55.99 357 GLY B O 1
ATOM 6545 N N . ARG B 1 366 ? 41.174 -45.512 -71.716 1.00 51.80 358 ARG B N 1
ATOM 6546 C CA . ARG B 1 366 ? 40.716 -45.373 -73.092 1.00 55.68 358 ARG B CA 1
ATOM 6547 C C . ARG B 1 366 ? 39.422 -44.579 -73.230 1.00 53.78 358 ARG B C 1
ATOM 6548 O O . ARG B 1 366 ? 38.862 -44.529 -74.330 1.00 55.76 358 ARG B O 1
ATOM 6556 N N . VAL B 1 367 ? 38.928 -43.960 -72.160 1.00 49.01 359 VAL B N 1
ATOM 6557 C CA . VAL B 1 367 ? 37.655 -43.250 -72.192 1.00 53.62 359 VAL B CA 1
ATOM 6558 C C . VAL B 1 367 ? 37.858 -41.834 -71.675 1.00 45.87 359 VAL B C 1
ATOM 6559 O O . VAL B 1 367 ? 38.629 -41.608 -70.736 1.00 45.56 359 VAL B O 1
ATOM 6563 N N . GLU B 1 368 ? 37.165 -40.881 -72.296 1.00 48.99 360 GLU B N 1
ATOM 6564 C CA . GLU B 1 368 ? 37.110 -39.511 -71.808 1.00 53.83 360 GLU B CA 1
ATOM 6565 C C . GLU B 1 368 ? 35.870 -39.241 -70.968 1.00 49.01 360 GLU B C 1
ATOM 6566 O O . GLU B 1 368 ? 35.813 -38.212 -70.287 1.00 49.68 360 GLU B O 1
ATOM 6572 N N . ASN B 1 369 ? 34.879 -40.129 -71.010 1.00 39.76 361 ASN B N 1
ATOM 6573 C CA . ASN B 1 369 ? 33.773 -40.110 -70.065 1.00 46.58 361 ASN B CA 1
ATOM 6574 C C . ASN B 1 369 ? 33.217 -41.523 -69.969 1.00 44.95 361 ASN B C 1
ATOM 6575 O O . ASN B 1 369 ? 33.500 -42.379 -70.811 1.00 44.26 361 ASN B O 1
ATOM 6580 N N . PHE B 1 370 ? 32.425 -41.764 -68.922 1.00 44.32 362 PHE B N 1
ATOM 6581 C CA . PHE B 1 370 ? 31.940 -43.114 -68.661 1.00 41.38 362 PHE B CA 1
ATOM 6582 C C . PHE B 1 370 ? 30.980 -43.611 -69.734 1.00 44.60 362 PHE B C 1
ATOM 6583 O O . PHE B 1 370 ? 30.849 -44.826 -69.911 1.00 41.22 362 PHE B O 1
ATOM 6591 N N . SER B 1 371 ? 30.304 -42.712 -70.452 1.00 39.12 363 SER B N 1
ATOM 6592 C CA . SER B 1 371 ? 29.388 -43.160 -71.493 1.00 42.51 363 SER B CA 1
ATOM 6593 C C . SER B 1 371 ? 30.115 -43.764 -72.689 1.00 40.46 363 SER B C 1
ATOM 6594 O O . SER B 1 371 ? 29.460 -44.348 -73.559 1.00 41.74 363 SER B O 1
ATOM 6597 N N . GLN B 1 372 ? 31.438 -43.640 -72.752 1.00 41.88 364 GLN B N 1
ATOM 6598 C CA . GLN B 1 372 ? 32.240 -44.283 -73.785 1.00 46.35 364 GLN B CA 1
ATOM 6599 C C . GLN B 1 372 ? 32.649 -45.708 -73.426 1.00 42.66 364 GLN B C 1
ATOM 6600 O O . GLN B 1 372 ? 33.272 -46.383 -74.252 1.00 47.30 364 GLN B O 1
ATOM 6606 N N . ILE B 1 373 ? 32.312 -46.190 -72.227 1.00 42.11 365 ILE B N 1
ATOM 6607 C CA . ILE B 1 373 ? 32.780 -47.509 -71.812 1.00 47.33 365 ILE B CA 1
ATOM 6608 C C . ILE B 1 373 ? 32.017 -48.612 -72.539 1.00 46.95 365 ILE B C 1
ATOM 6609 O O . ILE B 1 373 ? 32.610 -49.596 -72.990 1.00 44.58 365 ILE B O 1
ATOM 6614 N N . ALA B 1 374 ? 30.695 -48.461 -72.668 1.00 45.03 366 ALA B N 1
ATOM 6615 C CA . ALA B 1 374 ? 29.872 -49.554 -73.197 1.00 49.39 366 ALA B CA 1
ATOM 6616 C C . ALA B 1 374 ? 30.195 -49.839 -74.650 1.00 49.99 366 ALA B C 1
ATOM 6617 O O . ALA B 1 374 ? 30.317 -51.027 -75.019 1.00 50.98 366 ALA B O 1
ATOM 6619 N N . PRO B 1 375 ? 30.334 -48.847 -75.531 1.00 49.00 367 PRO B N 1
ATOM 6620 C CA . PRO B 1 375 ? 30.753 -49.153 -76.905 1.00 45.26 367 PRO B CA 1
ATOM 6621 C C . PRO B 1 375 ? 32.103 -49.843 -76.968 1.00 48.83 367 PRO B C 1
ATOM 6622 O O . PRO B 1 375 ? 32.323 -50.698 -77.836 1.00 51.25 367 PRO B O 1
ATOM 6626 N N . LEU B 1 376 ? 33.016 -49.493 -76.063 1.00 46.37 368 LEU B N 1
ATOM 6627 C CA . LEU B 1 376 ? 34.353 -50.071 -76.069 1.00 49.84 368 LEU B CA 1
ATOM 6628 C C . LEU B 1 376 ? 34.360 -51.491 -75.515 1.00 48.18 368 LEU B C 1
ATOM 6629 O O . LEU B 1 376 ? 35.015 -52.376 -76.079 1.00 49.54 368 LEU B O 1
ATOM 6634 N N . ALA B 1 377 ? 33.644 -51.727 -74.418 1.00 46.55 369 ALA B N 1
ATOM 6635 C CA . ALA B 1 377 ? 33.695 -52.991 -73.698 1.00 48.32 369 ALA B CA 1
ATOM 6636 C C . ALA B 1 377 ? 32.525 -53.910 -74.017 1.00 44.82 369 ALA B C 1
ATOM 6637 O O . ALA B 1 377 ? 32.421 -54.987 -73.419 1.00 45.49 369 ALA B O 1
ATOM 6639 N N . GLY B 1 378 ? 31.645 -53.518 -74.939 1.00 40.23 370 GLY B N 1
ATOM 6640 C CA . GLY B 1 378 ? 30.482 -54.336 -75.232 1.00 46.08 370 GLY B CA 1
ATOM 6641 C C . GLY B 1 378 ? 30.830 -55.756 -75.633 1.00 45.73 370 GLY B C 1
ATOM 6642 O O . GLY B 1 378 ? 30.084 -56.690 -75.325 1.00 44.39 370 GLY B O 1
ATOM 6643 N N . PHE B 1 379 ? 31.965 -55.945 -76.310 1.00 44.46 371 PHE B N 1
ATOM 6644 C CA . PHE B 1 379 ? 32.311 -57.269 -76.810 1.00 44.33 371 PHE B CA 1
ATOM 6645 C C . PHE B 1 379 ? 32.572 -58.265 -75.686 1.00 50.87 371 PHE B C 1
ATOM 6646 O O . PHE B 1 379 ? 32.509 -59.477 -75.925 1.00 46.25 371 PHE B O 1
ATOM 6654 N N . PHE B 1 380 ? 32.853 -57.793 -74.469 1.00 45.08 372 PHE B N 1
ATOM 6655 C CA . PHE B 1 380 ? 33.018 -58.705 -73.343 1.00 41.24 372 PHE B CA 1
ATOM 6656 C C . PHE B 1 380 ? 31.715 -59.376 -72.934 1.00 47.28 372 PHE B C 1
ATOM 6657 O O . PHE B 1 380 ? 31.748 -60.291 -72.104 1.00 44.99 372 PHE B O 1
ATOM 6665 N N . PHE B 1 381 ? 30.577 -58.950 -73.489 1.00 44.98 373 PHE B N 1
ATOM 6666 C CA . PHE B 1 381 ? 29.278 -59.443 -73.060 1.00 43.94 373 PHE B CA 1
ATOM 6667 C C . PHE B 1 381 ? 28.399 -59.963 -74.189 1.00 44.12 373 PHE B C 1
ATOM 6668 O O . PHE B 1 381 ? 27.305 -60.462 -73.906 1.00 45.13 373 PHE B O 1
ATOM 6676 N N . SER B 1 382 ? 28.836 -59.879 -75.445 1.00 42.13 374 SER B N 1
ATOM 6677 C CA . SER B 1 382 ? 27.977 -60.156 -76.589 1.00 46.01 374 SER B CA 1
ATOM 6678 C C . SER B 1 382 ? 28.049 -61.600 -77.083 1.00 46.85 374 SER B C 1
ATOM 6679 O O . SER B 1 382 ? 27.451 -61.911 -78.118 1.00 54.72 374 SER B O 1
ATOM 6682 N N . GLY B 1 383 ? 28.750 -62.486 -76.380 1.00 44.60 375 GLY B N 1
ATOM 6683 C CA . GLY B 1 383 ? 28.848 -63.867 -76.825 1.00 48.61 375 GLY B CA 1
ATOM 6684 C C . GLY B 1 383 ? 29.721 -64.003 -78.056 1.00 45.87 375 GLY B C 1
ATOM 6685 O O . GLY B 1 383 ? 30.909 -64.322 -77.952 1.00 52.74 375 GLY B O 1
ATOM 6686 N N . GLY B 1 384 ? 29.135 -63.787 -79.229 1.00 49.19 376 GLY B N 1
ATOM 6687 C CA . GLY B 1 384 ? 29.884 -63.523 -80.440 1.00 47.40 376 GLY B CA 1
ATOM 6688 C C . GLY B 1 384 ? 30.027 -62.032 -80.675 1.00 47.48 376 GLY B C 1
ATOM 6689 O O . GLY B 1 384 ? 29.797 -61.211 -79.782 1.00 54.52 376 GLY B O 1
ATOM 6690 N N . VAL B 1 385 ? 30.414 -61.675 -81.896 1.00 46.34 377 VAL B N 1
ATOM 6691 C CA . VAL B 1 385 ? 30.497 -60.267 -82.280 1.00 49.90 377 VAL B CA 1
ATOM 6692 C C . VAL B 1 385 ? 29.943 -60.086 -83.681 1.00 55.71 377 VAL B C 1
ATOM 6693 O O . VAL B 1 385 ? 29.927 -61.024 -84.493 1.00 58.99 377 VAL B O 1
ATOM 6697 N N . PRO B 1 386 ? 29.473 -58.880 -83.994 1.00 56.92 378 PRO B N 1
ATOM 6698 C CA . PRO B 1 386 ? 29.021 -58.602 -85.362 1.00 54.80 378 PRO B CA 1
ATOM 6699 C C . PRO B 1 386 ? 30.137 -58.861 -86.362 1.00 60.60 378 PRO B C 1
ATOM 6700 O O . PRO B 1 386 ? 31.262 -58.381 -86.201 1.00 60.78 378 PRO B O 1
ATOM 6704 N N . LEU B 1 387 ? 29.815 -59.622 -87.403 1.00 68.84 379 LEU B N 1
ATOM 6705 C CA . LEU B 1 387 ? 30.801 -60.084 -88.370 1.00 73.57 379 LEU B CA 1
ATOM 6706 C C . LEU B 1 387 ? 30.791 -59.189 -89.602 1.00 81.60 379 LEU B C 1
ATOM 6707 O O . LEU B 1 387 ? 29.725 -58.870 -90.139 1.00 80.08 379 LEU B O 1
ATOM 6712 N N . ASP B 1 388 ? 31.984 -58.787 -90.043 1.00 85.46 380 ASP B N 1
ATOM 6713 C CA . ASP B 1 388 ? 32.151 -57.941 -91.226 1.00 89.21 380 ASP B CA 1
ATOM 6714 C C . ASP B 1 388 ? 33.413 -58.419 -91.939 1.00 85.54 380 ASP B C 1
ATOM 6715 O O . ASP B 1 388 ? 34.529 -58.138 -91.491 1.00 82.53 380 ASP B O 1
ATOM 6720 N N . ALA B 1 389 ? 33.229 -59.137 -93.052 1.00 77.23 381 ALA B N 1
ATOM 6721 C CA . ALA B 1 389 ? 34.362 -59.747 -93.740 1.00 73.06 381 ALA B CA 1
ATOM 6722 C C . ALA B 1 389 ? 35.425 -58.716 -94.101 1.00 81.73 381 ALA B C 1
ATOM 6723 O O . ALA B 1 389 ? 36.625 -59.009 -94.048 1.00 77.05 381 ALA B O 1
ATOM 6725 N N . SER B 1 390 ? 35.007 -57.501 -94.466 1.00 83.98 382 SER B N 1
ATOM 6726 C CA . SER B 1 390 ? 35.959 -56.491 -94.914 1.00 83.94 382 SER B CA 1
ATOM 6727 C C . SER B 1 390 ? 36.990 -56.143 -93.847 1.00 81.89 382 SER B C 1
ATOM 6728 O O . SER B 1 390 ? 38.033 -55.568 -94.176 1.00 90.18 382 SER B O 1
ATOM 6731 N N . LEU B 1 391 ? 36.727 -56.474 -92.582 1.00 83.80 383 LEU B N 1
ATOM 6732 C CA . LEU B 1 391 ? 37.684 -56.196 -91.517 1.00 82.50 383 LEU B CA 1
ATOM 6733 C C . LEU B 1 391 ? 38.930 -57.071 -91.589 1.00 80.44 383 LEU B C 1
ATOM 6734 O O . LEU B 1 391 ? 39.919 -56.762 -90.917 1.00 82.02 383 LEU B O 1
ATOM 6739 N N . PHE B 1 392 ? 38.913 -58.143 -92.379 1.00 76.73 384 PHE B N 1
ATOM 6740 C CA . PHE B 1 392 ? 40.004 -59.109 -92.429 1.00 77.25 384 PHE B CA 1
ATOM 6741 C C . PHE B 1 392 ? 40.791 -59.003 -93.732 1.00 84.19 384 PHE B C 1
ATOM 6742 O O . PHE B 1 392 ? 41.226 -60.006 -94.302 1.00 93.03 384 PHE B O 1
ATOM 6750 N N . GLU B 1 393 ? 40.981 -57.779 -94.213 1.00 102.74 385 GLU B N 1
ATOM 6751 C CA . GLU B 1 393 ? 41.809 -57.505 -95.379 1.00 109.11 385 GLU B CA 1
ATOM 6752 C C . GLU B 1 393 ? 43.168 -57.016 -94.895 1.00 112.53 385 GLU B C 1
ATOM 6753 O O . GLU B 1 393 ? 43.256 -55.983 -94.221 1.00 114.40 385 GLU B O 1
ATOM 6759 N N . HIS B 1 394 ? 44.217 -57.758 -95.232 1.00 101.76 386 HIS B N 1
ATOM 6760 C CA . HIS B 1 394 ? 45.551 -57.529 -94.701 1.00 111.42 386 HIS B CA 1
ATOM 6761 C C . HIS B 1 394 ? 46.477 -57.019 -95.796 1.00 116.64 386 HIS B C 1
ATOM 6762 O O . HIS B 1 394 ? 46.346 -57.387 -96.967 1.00 123.92 386 HIS B O 1
ATOM 6769 N N . LYS B 1 395 ? 47.420 -56.163 -95.401 1.00 124.38 387 LYS B N 1
ATOM 6770 C CA . LYS B 1 395 ? 48.379 -55.620 -96.356 1.00 126.27 387 LYS B CA 1
ATOM 6771 C C . LYS B 1 395 ? 49.232 -56.730 -96.961 1.00 127.44 387 LYS B C 1
ATOM 6772 O O . LYS B 1 395 ? 49.165 -56.999 -98.166 1.00 128.51 387 LYS B O 1
ATOM 6774 N N . LYS B 1 396 ? 50.040 -57.391 -96.132 1.00 123.14 388 LYS B N 1
ATOM 6775 C CA . LYS B 1 396 ? 50.953 -58.430 -96.586 1.00 120.03 388 LYS B CA 1
ATOM 6776 C C . LYS B 1 396 ? 50.334 -59.824 -96.546 1.00 121.94 388 LYS B C 1
ATOM 6777 O O . LYS B 1 396 ? 51.071 -60.815 -96.503 1.00 123.14 388 LYS B O 1
ATOM 6779 N N . LEU B 1 397 ? 49.006 -59.924 -96.562 1.00 127.90 389 LEU B N 1
ATOM 6780 C CA . LEU B 1 397 ? 48.325 -61.211 -96.540 1.00 117.45 389 LEU B CA 1
ATOM 6781 C C . LEU B 1 397 ? 47.139 -61.175 -97.490 1.00 114.14 389 LEU B C 1
ATOM 6782 O O . LEU B 1 397 ? 46.448 -60.158 -97.596 1.00 120.47 389 LEU B O 1
ATOM 6787 N N . ASP B 1 398 ? 46.906 -62.291 -98.172 1.00 109.96 390 ASP B N 1
ATOM 6788 C CA . ASP B 1 398 ? 45.824 -62.422 -99.134 1.00 105.14 390 ASP B CA 1
ATOM 6789 C C . ASP B 1 398 ? 44.664 -63.209 -98.539 1.00 107.42 390 ASP B C 1
ATOM 6790 O O . ASP B 1 398 ? 44.819 -63.900 -97.528 1.00 104.49 390 ASP B O 1
ATOM 6795 N N . PRO B 1 399 ? 43.477 -63.126 -99.148 1.00 108.78 391 PRO B N 1
ATOM 6796 C CA . PRO B 1 399 ? 42.299 -63.786 -98.557 1.00 107.17 391 PRO B CA 1
ATOM 6797 C C . PRO B 1 399 ? 42.477 -65.273 -98.309 1.00 104.53 391 PRO B C 1
ATOM 6798 O O . PRO B 1 399 ? 41.707 -65.848 -97.530 1.00 105.19 391 PRO B O 1
ATOM 6802 N N . THR B 1 400 ? 43.449 -65.921 -98.948 1.00 105.25 392 THR B N 1
ATOM 6803 C CA . THR B 1 400 ? 43.708 -67.331 -98.690 1.00 100.45 392 THR B CA 1
ATOM 6804 C C . THR B 1 400 ? 44.631 -67.531 -97.495 1.00 101.59 392 THR B C 1
ATOM 6805 O O . THR B 1 400 ? 44.409 -68.436 -96.684 1.00 102.04 392 THR B O 1
ATOM 6809 N N . GLN B 1 401 ? 45.663 -66.696 -97.372 1.00 107.52 393 GLN B N 1
ATOM 6810 C CA . GLN B 1 401 ? 46.588 -66.823 -96.252 1.00 111.11 393 GLN B CA 1
ATOM 6811 C C . GLN B 1 401 ? 45.923 -66.462 -94.929 1.00 107.97 393 GLN B C 1
ATOM 6812 O O . GLN B 1 401 ? 46.259 -67.044 -93.891 1.00 102.74 393 GLN B O 1
ATOM 6818 N N . VAL B 1 402 ? 44.983 -65.513 -94.941 1.00 105.95 394 VAL B N 1
ATOM 6819 C CA . VAL B 1 402 ? 44.308 -65.127 -93.703 1.00 100.46 394 VAL B CA 1
ATOM 6820 C C . VAL B 1 402 ? 43.560 -66.319 -93.118 1.00 93.08 394 VAL B C 1
ATOM 6821 O O . VAL B 1 402 ? 43.643 -66.599 -91.917 1.00 83.55 394 VAL B O 1
ATOM 6825 N N . ARG B 1 403 ? 42.823 -67.044 -93.961 1.00 88.98 395 ARG B N 1
ATOM 6826 C CA . ARG B 1 403 ? 42.114 -68.225 -93.481 1.00 92.62 395 ARG B CA 1
ATOM 6827 C C . ARG B 1 403 ? 43.081 -69.234 -92.878 1.00 88.94 395 ARG B C 1
ATOM 6828 O O . ARG B 1 403 ? 42.769 -69.884 -91.873 1.00 84.78 395 ARG B O 1
ATOM 6836 N N . GLN B 1 404 ? 44.265 -69.374 -93.478 1.00 90.58 396 GLN B N 1
ATOM 6837 C CA . GLN B 1 404 ? 45.236 -70.351 -93.000 1.00 91.01 396 GLN B CA 1
ATOM 6838 C C . GLN B 1 404 ? 45.667 -70.043 -91.572 1.00 85.97 396 GLN B C 1
ATOM 6839 O O . GLN B 1 404 ? 45.626 -70.914 -90.696 1.00 88.14 396 GLN B O 1
ATOM 6845 N N . VAL B 1 405 ? 46.089 -68.802 -91.318 1.00 85.72 397 VAL B N 1
ATOM 6846 C CA . VAL B 1 405 ? 46.541 -68.436 -89.979 1.00 88.55 397 VAL B CA 1
ATOM 6847 C C . VAL B 1 405 ? 45.403 -68.573 -88.975 1.00 84.50 397 VAL B C 1
ATOM 6848 O O . VAL B 1 405 ? 45.599 -69.054 -87.853 1.00 82.87 397 VAL B O 1
ATOM 6852 N N . LEU B 1 406 ? 44.195 -68.156 -89.360 1.00 80.28 398 LEU B N 1
ATOM 6853 C CA . LEU B 1 406 ? 43.050 -68.296 -88.467 1.00 73.22 398 LEU B CA 1
ATOM 6854 C C . LEU B 1 406 ? 42.826 -69.758 -88.098 1.00 74.48 398 LEU B C 1
ATOM 6855 O O . LEU B 1 406 ? 42.620 -70.092 -86.925 1.00 71.71 398 LEU B O 1
ATOM 6860 N N . GLN B 1 407 ? 42.867 -70.649 -89.090 1.00 77.12 399 GLN B N 1
ATOM 6861 C CA . GLN B 1 407 ? 42.695 -72.071 -88.811 1.00 79.53 399 GLN B CA 1
ATOM 6862 C C . GLN B 1 407 ? 43.795 -72.582 -87.888 1.00 78.25 399 GLN B C 1
ATOM 6863 O O . GLN B 1 407 ? 43.519 -73.230 -86.872 1.00 78.67 399 GLN B O 1
ATOM 6869 N N . LEU B 1 408 ? 45.056 -72.297 -88.227 1.00 82.63 400 LEU B N 1
ATOM 6870 C CA . LEU B 1 408 ? 46.166 -72.785 -87.414 1.00 78.09 400 LEU B CA 1
ATOM 6871 C C . LEU B 1 408 ? 46.134 -72.179 -86.017 1.00 81.10 400 LEU B C 1
ATOM 6872 O O . LEU B 1 408 ? 46.431 -72.861 -85.030 1.00 81.16 400 LEU B O 1
ATOM 6877 N N . VAL B 1 409 ? 45.784 -70.896 -85.914 1.00 75.49 401 VAL B N 1
ATOM 6878 C CA . VAL B 1 409 ? 45.638 -70.274 -84.601 1.00 73.24 401 VAL B CA 1
ATOM 6879 C C . VAL B 1 409 ? 44.523 -70.957 -83.822 1.00 70.56 401 VAL B C 1
ATOM 6880 O O . VAL B 1 409 ? 44.675 -71.286 -82.640 1.00 72.65 401 VAL B O 1
ATOM 6884 N N . LEU B 1 410 ? 43.384 -71.184 -84.479 1.00 71.96 402 LEU B N 1
ATOM 6885 C CA . LEU B 1 410 ? 42.266 -71.857 -83.826 1.00 72.60 402 LEU B CA 1
ATOM 6886 C C . LEU B 1 410 ? 42.675 -73.238 -83.324 1.00 75.13 402 LEU B C 1
ATOM 6887 O O . LEU B 1 410 ? 42.413 -73.594 -82.169 1.00 72.56 402 LEU B O 1
ATOM 6892 N N . TRP B 1 411 ? 43.329 -74.027 -84.180 1.00 73.51 403 TRP B N 1
ATOM 6893 C CA . TRP B 1 411 ? 43.715 -75.383 -83.800 1.00 81.81 403 TRP B CA 1
ATOM 6894 C C . TRP B 1 411 ? 44.612 -75.379 -82.568 1.00 76.03 403 TRP B C 1
ATOM 6895 O O . TRP B 1 411 ? 44.373 -76.122 -81.609 1.00 67.35 403 TRP B O 1
ATOM 6906 N N . LYS B 1 412 ? 45.661 -74.554 -82.578 1.00 79.18 404 LYS B N 1
ATOM 6907 C CA . LYS B 1 412 ? 46.580 -74.526 -81.446 1.00 70.38 404 LYS B CA 1
ATOM 6908 C C . LYS B 1 412 ? 45.902 -74.006 -80.184 1.00 76.20 404 LYS B C 1
ATOM 6909 O O . LYS B 1 412 ? 46.245 -74.437 -79.077 1.00 75.02 404 LYS B O 1
ATOM 6915 N N . LEU B 1 413 ? 44.945 -73.087 -80.322 1.00 70.87 405 LEU B N 1
ATOM 6916 C CA . LEU B 1 413 ? 44.217 -72.603 -79.155 1.00 75.10 405 LEU B CA 1
ATOM 6917 C C . LEU B 1 413 ? 43.180 -73.613 -78.680 1.00 73.51 405 LEU B C 1
ATOM 6918 O O . LEU B 1 413 ? 42.832 -73.627 -77.494 1.00 66.98 405 LEU B O 1
ATOM 6923 N N . GLU B 1 414 ? 42.681 -74.461 -79.583 1.00 75.20 406 GLU B N 1
ATOM 6924 C CA . GLU B 1 414 ? 41.796 -75.543 -79.166 1.00 74.75 406 GLU B CA 1
ATOM 6925 C C . GLU B 1 414 ? 42.536 -76.579 -78.331 1.00 70.64 406 GLU B C 1
ATOM 6926 O O . GLU B 1 414 ? 41.915 -77.275 -77.521 1.00 71.10 406 GLU B O 1
ATOM 6932 N N . SER B 1 415 ? 43.852 -76.688 -78.503 1.00 75.48 407 SER B N 1
ATOM 6933 C CA . SER B 1 415 ? 44.662 -77.648 -77.768 1.00 86.79 407 SER B CA 1
ATOM 6934 C C . SER B 1 415 ? 45.306 -77.053 -76.523 1.00 86.19 407 SER B C 1
ATOM 6935 O O . SER B 1 415 ? 46.058 -77.753 -75.838 1.00 92.59 407 SER B O 1
ATOM 6938 N N . LEU B 1 416 ? 45.033 -75.789 -76.213 1.00 75.15 408 LEU B N 1
ATOM 6939 C CA . LEU B 1 416 ? 45.658 -75.131 -75.072 1.00 74.79 408 LEU B CA 1
ATOM 6940 C C . LEU B 1 416 ? 44.947 -75.546 -73.790 1.00 77.28 408 LEU B C 1
ATOM 6941 O O . LEU B 1 416 ? 43.729 -75.374 -73.663 1.00 77.09 408 LEU B O 1
ATOM 6946 N N . ARG B 1 417 ? 45.707 -76.094 -72.840 1.00 87.98 409 ARG B N 1
ATOM 6947 C CA . ARG B 1 417 ? 45.121 -76.571 -71.591 1.00 81.44 409 ARG B CA 1
ATOM 6948 C C . ARG B 1 417 ? 44.846 -75.418 -70.632 1.00 74.02 409 ARG B C 1
ATOM 6949 O O . ARG B 1 417 ? 43.697 -75.174 -70.249 1.00 86.81 409 ARG B O 1
ATOM 6951 N N . GLN B 1 418 ? 45.891 -74.697 -70.235 1.00 88.36 410 GLN B N 1
ATOM 6952 C CA . GLN B 1 418 ? 45.759 -73.586 -69.300 1.00 93.44 410 GLN B CA 1
ATOM 6953 C C . GLN B 1 418 ? 45.554 -72.295 -70.083 1.00 84.90 410 GLN B C 1
ATOM 6954 O O . GLN B 1 418 ? 46.417 -71.895 -70.872 1.00 81.25 410 GLN B O 1
ATOM 6960 N N . TRP B 1 419 ? 44.412 -71.645 -69.862 1.00 63.16 411 TRP B N 1
ATOM 6961 C CA . TRP B 1 419 ? 44.027 -70.461 -70.626 1.00 61.54 411 TRP B CA 1
ATOM 6962 C C . TRP B 1 419 ? 44.473 -69.220 -69.863 1.00 62.93 411 TRP B C 1
ATOM 6963 O O . TRP B 1 419 ? 43.725 -68.647 -69.068 1.00 71.35 411 TRP B O 1
ATOM 6974 N N . GLU B 1 420 ? 45.711 -68.796 -70.111 1.00 66.85 412 GLU B N 1
ATOM 6975 C CA . GLU B 1 420 ? 46.249 -67.580 -69.520 1.00 72.12 412 GLU B CA 1
ATOM 6976 C C . GLU B 1 420 ? 46.990 -66.795 -70.594 1.00 76.25 412 GLU B C 1
ATOM 6977 O O . GLU B 1 420 ? 47.414 -67.345 -71.613 1.00 70.33 412 GLU B O 1
ATOM 6983 N N . LYS B 1 421 ? 47.150 -65.492 -70.344 1.00 73.11 413 LYS B N 1
ATOM 6984 C CA . LYS B 1 421 ? 47.710 -64.604 -71.360 1.00 77.28 413 LYS B CA 1
ATOM 6985 C C . LYS B 1 421 ? 49.098 -65.054 -71.800 1.00 77.45 413 LYS B C 1
ATOM 6986 O O . LYS B 1 421 ? 49.407 -65.048 -72.997 1.00 75.39 413 LYS B O 1
ATOM 6992 N N . GLU B 1 422 ? 49.953 -65.440 -70.850 1.00 85.73 414 GLU B N 1
ATOM 6993 C CA . GLU B 1 422 ? 51.329 -65.775 -71.201 1.00 93.65 414 GLU B CA 1
ATOM 6994 C C . GLU B 1 422 ? 51.402 -67.013 -72.086 1.00 83.22 414 GLU B C 1
ATOM 6995 O O . GLU B 1 422 ? 52.332 -67.143 -72.889 1.00 90.37 414 GLU B O 1
ATOM 7001 N N . ARG B 1 423 ? 50.441 -67.928 -71.960 1.00 84.43 415 ARG B N 1
ATOM 7002 C CA . ARG B 1 423 ? 50.411 -69.112 -72.809 1.00 88.74 415 ARG B CA 1
ATOM 7003 C C . ARG B 1 423 ? 49.597 -68.898 -74.077 1.00 81.02 415 ARG B C 1
ATOM 7004 O O . ARG B 1 423 ? 49.908 -69.501 -75.110 1.00 70.71 415 ARG B O 1
ATOM 7012 N N . ILE B 1 424 ? 48.570 -68.048 -74.030 1.00 81.21 416 ILE B N 1
ATOM 7013 C CA . ILE B 1 424 ? 47.841 -67.702 -75.248 1.00 77.09 416 ILE B CA 1
ATOM 7014 C C . ILE B 1 424 ? 48.775 -67.025 -76.242 1.00 79.41 416 ILE B C 1
ATOM 7015 O O . ILE B 1 424 ? 48.798 -67.359 -77.432 1.00 82.67 416 ILE B O 1
ATOM 7020 N N . THR B 1 425 ? 49.565 -66.060 -75.763 1.00 78.38 417 THR B N 1
ATOM 7021 C CA . THR B 1 425 ? 50.499 -65.367 -76.643 1.00 86.06 417 THR B CA 1
ATOM 7022 C C . THR B 1 425 ? 51.539 -66.323 -77.211 1.00 84.62 417 THR B C 1
ATOM 7023 O O . THR B 1 425 ? 51.990 -66.146 -78.349 1.00 86.12 417 THR B O 1
ATOM 7027 N N . GLY B 1 426 ? 51.931 -67.337 -76.439 1.00 91.41 418 GLY B N 1
ATOM 7028 C CA . GLY B 1 426 ? 52.880 -68.314 -76.948 1.00 93.67 418 GLY B CA 1
ATOM 7029 C C . GLY B 1 426 ? 52.336 -69.089 -78.132 1.00 91.07 418 GLY B C 1
ATOM 7030 O O . GLY B 1 426 ? 53.041 -69.307 -79.120 1.00 96.82 418 GLY B O 1
ATOM 7031 N N . CYS B 1 427 ? 51.073 -69.515 -78.050 1.00 88.36 419 CYS B N 1
ATOM 7032 C CA . CYS B 1 427 ? 50.462 -70.234 -79.163 1.00 87.97 419 CYS B CA 1
ATOM 7033 C C . CYS B 1 427 ? 50.434 -69.371 -80.418 1.00 87.94 419 CYS B C 1
ATOM 7034 O O . CYS B 1 427 ? 50.802 -69.825 -81.508 1.00 92.23 419 CYS B O 1
ATOM 7037 N N . ILE B 1 428 ? 49.999 -68.117 -80.282 1.00 80.69 420 ILE B N 1
ATOM 7038 C CA . ILE B 1 428 ? 49.907 -67.240 -81.443 1.00 86.82 420 ILE B CA 1
ATOM 7039 C C . ILE B 1 428 ? 51.296 -66.944 -81.992 1.00 98.83 420 ILE B C 1
ATOM 7040 O O . ILE B 1 428 ? 51.495 -66.868 -83.211 1.00 101.05 420 ILE B O 1
ATOM 7045 N N . GLN B 1 429 ? 52.280 -66.776 -81.106 1.00 94.30 421 GLN B N 1
ATOM 7046 C CA . GLN B 1 429 ? 53.641 -66.515 -81.561 1.00 97.24 421 GLN B CA 1
ATOM 7047 C C . GLN B 1 429 ? 54.239 -67.744 -82.235 1.00 99.65 421 GLN B C 1
ATOM 7048 O O . GLN B 1 429 ? 54.990 -67.621 -83.209 1.00 101.81 421 GLN B O 1
ATOM 7054 N N . ALA B 1 430 ? 53.913 -68.939 -81.737 1.00 101.46 422 ALA B N 1
ATOM 7055 C CA . ALA B 1 430 ? 54.441 -70.158 -82.340 1.00 103.51 422 ALA B CA 1
ATOM 7056 C C . ALA B 1 430 ? 53.918 -70.346 -83.759 1.00 99.22 422 ALA B C 1
ATOM 7057 O O . ALA B 1 430 ? 54.677 -70.720 -84.661 1.00 99.02 422 ALA B O 1
ATOM 7059 N N . VAL B 1 431 ? 52.624 -70.097 -83.979 1.00 107.03 423 VAL B N 1
ATOM 7060 C CA . VAL B 1 431 ? 52.071 -70.214 -85.325 1.00 107.42 423 VAL B CA 1
ATOM 7061 C C . VAL B 1 431 ? 52.708 -69.191 -86.254 1.00 109.18 423 VAL B C 1
ATOM 7062 O O . VAL B 1 431 ? 52.836 -69.429 -87.461 1.00 109.39 423 VAL B O 1
ATOM 7066 N N . ALA B 1 432 ? 53.118 -68.041 -85.715 1.00 101.67 424 ALA B N 1
ATOM 7067 C CA . ALA B 1 432 ? 53.755 -67.017 -86.535 1.00 100.90 424 ALA B CA 1
ATOM 7068 C C . ALA B 1 432 ? 55.219 -67.351 -86.795 1.00 108.83 424 ALA B C 1
ATOM 7069 O O . ALA B 1 432 ? 55.656 -67.397 -87.950 1.00 113.65 424 ALA B O 1
ATOM 7071 N N . GLU B 1 433 ? 55.991 -67.581 -85.730 1.00 118.92 425 GLU B N 1
ATOM 7072 C CA . GLU B 1 433 ? 57.395 -67.941 -85.892 1.00 120.88 425 GLU B CA 1
ATOM 7073 C C . GLU B 1 433 ? 57.546 -69.129 -86.833 1.00 123.34 425 GLU B C 1
ATOM 7074 O O . GLU B 1 433 ? 58.404 -69.129 -87.723 1.00 133.74 425 GLU B O 1
ATOM 7080 N N . HIS B 1 434 ? 56.714 -70.157 -86.651 1.00 114.70 426 HIS B N 1
ATOM 7081 C CA . HIS B 1 434 ? 56.732 -71.284 -87.575 1.00 122.70 426 HIS B CA 1
ATOM 7082 C C . HIS B 1 434 ? 56.380 -70.833 -88.987 1.00 119.16 426 HIS B C 1
ATOM 7083 O O . HIS B 1 434 ? 57.001 -71.273 -89.961 1.00 128.85 426 HIS B O 1
ATOM 7090 N N . LEU B 1 435 ? 55.390 -69.957 -89.115 1.00 110.95 427 LEU B N 1
ATOM 7091 C CA . LEU B 1 435 ? 55.053 -69.370 -90.404 1.00 115.04 427 LEU B CA 1
ATOM 7092 C C . LEU B 1 435 ? 56.183 -68.429 -90.824 1.00 116.49 427 LEU B C 1
ATOM 7093 O O . LEU B 1 435 ? 57.230 -68.338 -90.178 1.00 116.06 427 LEU B O 1
ATOM 7095 N N . GLN B 1 436 ? 55.976 -67.711 -91.925 1.00 112.93 428 GLN B N 1
ATOM 7096 C CA . GLN B 1 436 ? 56.962 -66.769 -92.452 1.00 117.65 428 GLN B CA 1
ATOM 7097 C C . GLN B 1 436 ? 56.629 -65.333 -92.072 1.00 123.71 428 GLN B C 1
ATOM 7098 O O . GLN B 1 436 ? 56.841 -64.408 -92.862 1.00 125.63 428 GLN B O 1
ATOM 7100 N N . LEU B 1 437 ? 56.110 -65.117 -90.865 1.00 115.85 429 LEU B N 1
ATOM 7101 C CA . LEU B 1 437 ? 55.648 -63.803 -90.444 1.00 108.84 429 LEU B CA 1
ATOM 7102 C C . LEU B 1 437 ? 55.961 -63.597 -88.969 1.00 108.31 429 LEU B C 1
ATOM 7103 O O . LEU B 1 437 ? 56.220 -64.548 -88.227 1.00 114.20 429 LEU B O 1
ATOM 7108 N N . LYS B 1 438 ? 55.932 -62.335 -88.554 1.00 114.02 430 LYS B N 1
ATOM 7109 C CA . LYS B 1 438 ? 56.179 -61.948 -87.174 1.00 115.94 430 LYS B CA 1
ATOM 7110 C C . LYS B 1 438 ? 54.860 -61.795 -86.424 1.00 111.33 430 LYS B C 1
ATOM 7111 O O . LYS B 1 438 ? 53.801 -61.572 -87.015 1.00 108.47 430 LYS B O 1
ATOM 7113 N N . LEU B 1 439 ? 54.943 -61.921 -85.096 1.00 96.15 431 LEU B N 1
ATOM 7114 C CA . LEU B 1 439 ? 53.749 -61.814 -84.263 1.00 95.32 431 LEU B CA 1
ATOM 7115 C C . LEU B 1 439 ? 52.961 -60.553 -84.592 1.00 105.90 431 LEU B C 1
ATOM 7116 O O . LEU B 1 439 ? 51.727 -60.581 -84.663 1.00 103.18 431 LEU B O 1
ATOM 7121 N N . ARG B 1 440 ? 53.660 -59.437 -84.809 1.00 114.22 432 ARG B N 1
ATOM 7122 C CA . ARG B 1 440 ? 52.985 -58.183 -85.120 1.00 108.41 432 ARG B CA 1
ATOM 7123 C C . ARG B 1 440 ? 52.203 -58.252 -86.426 1.00 105.70 432 ARG B C 1
ATOM 7124 O O . ARG B 1 440 ? 51.348 -57.393 -86.669 1.00 106.08 432 ARG B O 1
ATOM 7132 N N . ASP B 1 441 ? 52.469 -59.251 -87.272 1.00 107.96 433 ASP B N 1
ATOM 7133 C CA . ASP B 1 441 ? 51.745 -59.398 -88.528 1.00 104.36 433 ASP B CA 1
ATOM 7134 C C . ASP B 1 441 ? 50.378 -60.048 -88.357 1.00 106.36 433 ASP B C 1
ATOM 7135 O O . ASP B 1 441 ? 49.567 -59.993 -89.288 1.00 100.18 433 ASP B O 1
ATOM 7140 N N . VAL B 1 442 ? 50.101 -60.653 -87.202 1.00 98.80 434 VAL B N 1
ATOM 7141 C CA . VAL B 1 442 ? 48.909 -61.475 -87.025 1.00 95.48 434 VAL B CA 1
ATOM 7142 C C . VAL B 1 442 ? 47.862 -60.732 -86.206 1.00 85.93 434 VAL B C 1
ATOM 7143 O O . VAL B 1 442 ? 46.656 -60.924 -86.402 1.00 85.73 434 VAL B O 1
ATOM 7147 N N . MET B 1 443 ? 48.312 -59.884 -85.283 1.00 89.16 435 MET B N 1
ATOM 7148 C CA . MET B 1 443 ? 47.373 -59.209 -84.392 1.00 86.42 435 MET B CA 1
ATOM 7149 C C . MET B 1 443 ? 46.320 -58.399 -85.138 1.00 75.36 435 MET B C 1
ATOM 7150 O O . MET B 1 443 ? 45.164 -58.376 -84.679 1.00 84.39 435 MET B O 1
ATOM 7155 N N . PRO B 1 444 ? 46.622 -57.725 -86.251 1.00 85.47 436 PRO B N 1
ATOM 7156 C CA . PRO B 1 444 ? 45.554 -57.033 -86.992 1.00 89.59 436 PRO B CA 1
ATOM 7157 C C . PRO B 1 444 ? 44.349 -57.910 -87.285 1.00 83.49 436 PRO B C 1
ATOM 7158 O O . PRO B 1 444 ? 43.229 -57.395 -87.396 1.00 78.90 436 PRO B O 1
ATOM 7162 N N . LEU B 1 445 ? 44.542 -59.222 -87.411 1.00 78.28 437 LEU B N 1
ATOM 7163 C CA . LEU B 1 445 ? 43.429 -60.135 -87.643 1.00 79.52 437 LEU B CA 1
ATOM 7164 C C . LEU B 1 445 ? 42.751 -60.576 -86.352 1.00 73.56 437 LEU B C 1
ATOM 7165 O O . LEU B 1 445 ? 41.553 -60.881 -86.366 1.00 77.42 437 LEU B O 1
ATOM 7170 N N . MET B 1 446 ? 43.485 -60.609 -85.236 1.00 78.83 438 MET B N 1
ATOM 7171 C CA . MET B 1 446 ? 42.895 -61.047 -83.975 1.00 76.47 438 MET B CA 1
ATOM 7172 C C . MET B 1 446 ? 41.878 -60.037 -83.455 1.00 72.54 438 MET B C 1
ATOM 7173 O O . MET B 1 446 ? 40.799 -60.422 -82.989 1.00 63.61 438 MET B O 1
ATOM 7178 N N . PHE B 1 447 ? 42.207 -58.744 -83.524 1.00 68.82 439 PHE B N 1
ATOM 7179 C CA . PHE B 1 447 ? 41.327 -57.706 -82.986 1.00 63.82 439 PHE B CA 1
ATOM 7180 C C . PHE B 1 447 ? 39.918 -57.826 -83.535 1.00 59.29 439 PHE B C 1
ATOM 7181 O O . PHE B 1 447 ? 38.964 -57.905 -82.736 1.00 56.12 439 PHE B O 1
ATOM 7189 N N . PRO B 1 448 ? 39.702 -57.860 -84.851 1.00 57.78 440 PRO B N 1
ATOM 7190 C CA . PRO B 1 448 ? 38.327 -58.011 -85.347 1.00 59.98 440 PRO B CA 1
ATOM 7191 C C . PRO B 1 448 ? 37.681 -59.326 -84.945 1.00 65.28 440 PRO B C 1
ATOM 7192 O O . PRO B 1 448 ? 36.512 -59.337 -84.537 1.00 59.48 440 PRO B O 1
ATOM 7196 N N . ALA B 1 449 ? 38.407 -60.441 -85.048 1.00 68.34 441 ALA B N 1
ATOM 7197 C CA . ALA B 1 449 ? 37.818 -61.734 -84.716 1.00 62.36 441 ALA B CA 1
ATOM 7198 C C . ALA B 1 449 ? 37.314 -61.762 -83.279 1.00 57.11 441 ALA B C 1
ATOM 7199 O O . ALA B 1 449 ? 36.231 -62.290 -83.004 1.00 54.70 441 ALA B O 1
ATOM 7201 N N . ILE B 1 450 ? 38.081 -61.195 -82.352 1.00 52.69 442 ILE B N 1
ATOM 7202 C CA . ILE B 1 450 ? 37.754 -61.293 -80.932 1.00 49.06 442 ILE B CA 1
ATOM 7203 C C . ILE B 1 450 ? 36.820 -60.175 -80.486 1.00 49.44 442 ILE B C 1
ATOM 7204 O O . ILE B 1 450 ? 35.855 -60.423 -79.759 1.00 49.14 442 ILE B O 1
ATOM 7209 N N . THR B 1 451 ? 37.085 -58.934 -80.894 1.00 54.43 443 THR B N 1
ATOM 7210 C CA . THR B 1 451 ? 36.321 -57.790 -80.415 1.00 53.54 443 THR B CA 1
ATOM 7211 C C . THR B 1 451 ? 35.339 -57.244 -81.440 1.00 52.96 443 THR B C 1
ATOM 7212 O O . THR B 1 451 ? 34.478 -56.435 -81.076 1.00 51.85 443 THR B O 1
ATOM 7216 N N . GLY B 1 452 ? 35.438 -57.660 -82.698 1.00 58.89 444 GLY B N 1
ATOM 7217 C CA . GLY B 1 452 ? 34.601 -57.105 -83.738 1.00 63.26 444 GLY B CA 1
ATOM 7218 C C . GLY B 1 452 ? 35.010 -55.731 -84.214 1.00 62.31 444 GLY B C 1
ATOM 7219 O O . GLY B 1 452 ? 34.295 -55.141 -85.032 1.00 60.35 444 GLY B O 1
ATOM 7220 N N . HIS B 1 453 ? 36.133 -55.201 -83.732 1.00 62.31 445 HIS B N 1
ATOM 7221 C CA . HIS B 1 453 ? 36.632 -53.898 -84.138 1.00 59.48 445 HIS B CA 1
ATOM 7222 C C . HIS B 1 453 ? 38.061 -54.022 -84.650 1.00 63.95 445 HIS B C 1
ATOM 7223 O O . HIS B 1 453 ? 38.793 -54.953 -84.301 1.00 69.34 445 HIS B O 1
ATOM 7230 N N . ALA B 1 454 ? 38.453 -53.058 -85.488 1.00 66.90 446 ALA B N 1
ATOM 7231 C CA . ALA B 1 454 ? 39.823 -53.027 -85.988 1.00 64.84 446 ALA B CA 1
ATOM 7232 C C . ALA B 1 454 ? 40.820 -52.747 -84.870 1.00 59.27 446 ALA B C 1
ATOM 7233 O O . ALA B 1 454 ? 41.967 -53.204 -84.936 1.00 78.20 446 ALA B O 1
ATOM 7235 N N . SER B 1 455 ? 40.408 -52.002 -83.848 1.00 61.81 447 SER B N 1
ATOM 7236 C CA . SER B 1 455 ? 41.252 -51.738 -82.694 1.00 68.78 447 SER B CA 1
ATOM 7237 C C . SER B 1 455 ? 40.372 -51.666 -81.455 1.00 72.60 447 SER B C 1
ATOM 7238 O O . SER B 1 455 ? 39.204 -51.274 -81.527 1.00 67.66 447 SER B O 1
ATOM 7241 N N . SER B 1 456 ? 40.945 -52.047 -80.319 1.00 72.37 448 SER B N 1
ATOM 7242 C CA . SER B 1 456 ? 40.190 -52.128 -79.077 1.00 73.68 448 SER B CA 1
ATOM 7243 C C . SER B 1 456 ? 41.189 -52.214 -77.924 1.00 72.91 448 SER B C 1
ATOM 7244 O O . SER B 1 456 ? 42.351 -51.820 -78.070 1.00 77.35 448 SER B O 1
ATOM 7247 N N . VAL B 1 457 ? 40.737 -52.726 -76.781 1.00 76.92 449 VAL B N 1
ATOM 7248 C CA . VAL B 1 457 ? 41.605 -52.932 -75.627 1.00 74.72 449 VAL B CA 1
ATOM 7249 C C . VAL B 1 457 ? 42.654 -53.980 -75.979 1.00 74.51 449 VAL B C 1
ATOM 7250 O O . VAL B 1 457 ? 42.602 -54.588 -77.054 1.00 74.73 449 VAL B O 1
ATOM 7254 N N . SER B 1 458 ? 43.617 -54.193 -75.080 1.00 65.60 450 SER B N 1
ATOM 7255 C CA . SER B 1 458 ? 44.620 -55.235 -75.269 1.00 66.35 450 SER B CA 1
ATOM 7256 C C . SER B 1 458 ? 43.942 -56.567 -75.567 1.00 64.03 450 SER B C 1
ATOM 7257 O O . SER B 1 458 ? 43.350 -57.183 -74.676 1.00 63.05 450 SER B O 1
ATOM 7260 N N . VAL B 1 459 ? 44.029 -57.018 -76.820 1.00 58.46 451 VAL B N 1
ATOM 7261 C CA . VAL B 1 459 ? 43.273 -58.192 -77.242 1.00 68.07 451 VAL B CA 1
ATOM 7262 C C . VAL B 1 459 ? 43.746 -59.443 -76.511 1.00 63.15 451 VAL B C 1
ATOM 7263 O O . VAL B 1 459 ? 42.952 -60.358 -76.257 1.00 63.08 451 VAL B O 1
ATOM 7267 N N . LEU B 1 460 ? 45.030 -59.510 -76.157 1.00 63.58 452 LEU B N 1
ATOM 7268 C CA . LEU B 1 460 ? 45.538 -60.685 -75.455 1.00 66.38 452 LEU B CA 1
ATOM 7269 C C . LEU B 1 460 ? 44.955 -60.776 -74.050 1.00 66.13 452 LEU B C 1
ATOM 7270 O O . LEU B 1 460 ? 44.502 -61.845 -73.623 1.00 62.89 452 LEU B O 1
ATOM 7275 N N . ASP B 1 461 ? 44.966 -59.664 -73.311 1.00 64.73 453 ASP B N 1
ATOM 7276 C CA . ASP B 1 461 ? 44.275 -59.633 -72.027 1.00 62.34 453 ASP B CA 1
ATOM 7277 C C . ASP B 1 461 ? 42.788 -59.902 -72.197 1.00 52.89 453 ASP B C 1
ATOM 7278 O O . ASP B 1 461 ? 42.166 -60.527 -71.330 1.00 56.82 453 ASP B O 1
ATOM 7283 N N . ALA B 1 462 ? 42.204 -59.450 -73.309 1.00 50.35 454 ALA B N 1
ATOM 7284 C CA . ALA B 1 462 ? 40.779 -59.668 -73.537 1.00 52.65 454 ALA B CA 1
ATOM 7285 C C . ALA B 1 462 ? 40.466 -61.149 -73.708 1.00 50.53 454 ALA B C 1
ATOM 7286 O O . ALA B 1 462 ? 39.448 -61.635 -73.204 1.00 49.62 454 ALA B O 1
ATOM 7288 N N . MET B 1 463 ? 41.325 -61.881 -74.421 1.00 51.74 455 MET B N 1
ATOM 7289 C CA . MET B 1 463 ? 41.071 -63.302 -74.637 1.00 58.04 455 MET B CA 1
ATOM 7290 C C . MET B 1 463 ? 41.131 -64.078 -73.327 1.00 50.91 455 MET B C 1
ATOM 7291 O O . MET B 1 463 ? 40.291 -64.951 -73.079 1.00 56.64 455 MET B O 1
ATOM 7296 N N . GLU B 1 464 ? 42.109 -63.772 -72.472 1.00 53.98 456 GLU B N 1
ATOM 7297 C CA . GLU B 1 464 ? 42.156 -64.411 -71.161 1.00 51.68 456 GLU B CA 1
ATOM 7298 C C . GLU B 1 464 ? 40.890 -64.120 -70.369 1.00 54.67 456 GLU B C 1
ATOM 7299 O O . GLU B 1 464 ? 40.353 -65.006 -69.694 1.00 53.07 456 GLU B O 1
ATOM 7305 N N . ILE B 1 465 ? 40.401 -62.880 -70.437 1.00 49.23 457 ILE B N 1
ATOM 7306 C CA . ILE B 1 465 ? 39.193 -62.509 -69.707 1.00 49.81 457 ILE B CA 1
ATOM 7307 C C . ILE B 1 465 ? 37.976 -63.199 -70.310 1.00 48.67 457 ILE B C 1
ATOM 7308 O O . ILE B 1 465 ? 37.146 -63.771 -69.593 1.00 52.11 457 ILE B O 1
ATOM 7313 N N . LEU B 1 466 ? 37.849 -63.152 -71.639 1.00 50.67 458 LEU B N 1
ATOM 7314 C CA . LEU B 1 466 ? 36.701 -63.766 -72.298 1.00 48.67 458 LEU B CA 1
ATOM 7315 C C . LEU B 1 466 ? 36.618 -65.260 -72.021 1.00 51.37 458 LEU B C 1
ATOM 7316 O O . LEU B 1 466 ? 35.516 -65.810 -71.921 1.00 50.70 458 LEU B O 1
ATOM 7321 N N . GLY B 1 467 ? 37.758 -65.930 -71.903 1.00 55.46 459 GLY B N 1
ATOM 7322 C CA . GLY B 1 467 ? 37.797 -67.364 -71.716 1.00 55.35 459 GLY B CA 1
ATOM 7323 C C . GLY B 1 467 ? 38.093 -68.102 -73.012 1.00 52.18 459 GLY B C 1
ATOM 7324 O O . GLY B 1 467 ? 38.056 -67.548 -74.114 1.00 53.29 459 GLY B O 1
ATOM 7325 N N . ALA B 1 468 ? 38.394 -69.392 -72.860 1.00 53.75 460 ALA B N 1
ATOM 7326 C CA . ALA B 1 468 ? 38.776 -70.200 -74.013 1.00 57.58 460 ALA B CA 1
ATOM 7327 C C . ALA B 1 468 ? 37.595 -70.439 -74.947 1.00 55.05 460 ALA B C 1
ATOM 7328 O O . ALA B 1 468 ? 37.747 -70.387 -76.174 1.00 52.85 460 ALA B O 1
ATOM 7330 N N . ASP B 1 469 ? 36.412 -70.699 -74.389 1.00 54.66 461 ASP B N 1
ATOM 7331 C CA . ASP B 1 469 ? 35.273 -71.087 -75.216 1.00 54.17 461 ASP B CA 1
ATOM 7332 C C . ASP B 1 469 ? 34.852 -69.962 -76.153 1.00 52.40 461 ASP B C 1
ATOM 7333 O O . ASP B 1 469 ? 34.694 -70.172 -77.361 1.00 51.15 461 ASP B O 1
ATOM 7338 N N . LEU B 1 470 ? 34.656 -68.756 -75.615 1.00 45.46 462 LEU B N 1
ATOM 7339 C CA . LEU B 1 470 ? 34.181 -67.662 -76.454 1.00 48.21 462 LEU B CA 1
ATOM 7340 C C . LEU B 1 470 ? 35.249 -67.204 -77.438 1.00 47.81 462 LEU B C 1
ATOM 7341 O O . LEU B 1 470 ? 34.920 -66.770 -78.547 1.00 46.38 462 LEU B O 1
ATOM 7346 N N . SER B 1 471 ? 36.525 -67.294 -77.059 1.00 51.10 463 SER B N 1
ATOM 7347 C CA . SER B 1 471 ? 37.590 -66.893 -77.971 1.00 49.38 463 SER B CA 1
ATOM 7348 C C . SER B 1 471 ? 37.642 -67.811 -79.187 1.00 53.82 463 SER B C 1
ATOM 7349 O O . SER B 1 471 ? 37.662 -67.341 -80.330 1.00 52.59 463 SER B O 1
ATOM 7352 N N . ARG B 1 472 ? 37.663 -69.127 -78.961 1.00 60.11 464 ARG B N 1
ATOM 7353 C CA . ARG B 1 472 ? 37.641 -70.064 -80.079 1.00 60.15 464 ARG B CA 1
ATOM 7354 C C . ARG B 1 472 ? 36.384 -69.886 -80.920 1.00 56.97 464 ARG B C 1
ATOM 7355 O O . ARG B 1 472 ? 36.445 -69.896 -82.155 1.00 57.95 464 ARG B O 1
ATOM 7363 N N . TYR B 1 473 ? 35.230 -69.739 -80.264 1.00 52.68 465 TYR B N 1
ATOM 7364 C CA . TYR B 1 473 ? 33.972 -69.594 -80.987 1.00 52.23 465 TYR B CA 1
ATOM 7365 C C . TYR B 1 473 ? 34.037 -68.431 -81.967 1.00 49.61 465 TYR B C 1
ATOM 7366 O O . TYR B 1 473 ? 33.629 -68.557 -83.128 1.00 52.96 465 TYR B O 1
ATOM 7375 N N . ARG B 1 474 ? 34.565 -67.291 -81.519 1.00 54.49 466 ARG B N 1
ATOM 7376 C CA . ARG B 1 474 ? 34.625 -66.115 -82.382 1.00 52.81 466 ARG B CA 1
ATOM 7377 C C . ARG B 1 474 ? 35.650 -66.293 -83.494 1.00 52.76 466 ARG B C 1
ATOM 7378 O O . ARG B 1 474 ? 35.398 -65.911 -84.643 1.00 56.04 466 ARG B O 1
ATOM 7386 N N . LEU B 1 475 ? 36.814 -66.865 -83.176 1.00 57.97 467 LEU B N 1
ATOM 7387 C CA . LEU B 1 475 ? 37.798 -67.142 -84.218 1.00 58.89 467 LEU B CA 1
ATOM 7388 C C . LEU B 1 475 ? 37.225 -68.083 -85.269 1.00 62.56 467 LEU B C 1
ATOM 7389 O O . LEU B 1 475 ? 37.442 -67.890 -86.471 1.00 64.86 467 LEU B O 1
ATOM 7394 N N . ARG B 1 476 ? 36.484 -69.106 -84.835 1.00 59.66 468 ARG B N 1
ATOM 7395 C CA . ARG B 1 476 ? 35.862 -70.024 -85.784 1.00 61.31 468 ARG B CA 1
ATOM 7396 C C . ARG B 1 476 ? 34.812 -69.308 -86.626 1.00 65.83 468 ARG B C 1
ATOM 7397 O O . ARG B 1 476 ? 34.764 -69.477 -87.851 1.00 64.96 468 ARG B O 1
ATOM 7405 N N . GLN B 1 477 ? 33.963 -68.496 -85.988 1.00 56.58 469 GLN B N 1
ATOM 7406 C CA . GLN B 1 477 ? 32.980 -67.725 -86.743 1.00 62.37 469 GLN B CA 1
ATOM 7407 C C . GLN B 1 477 ? 33.658 -66.821 -87.764 1.00 58.30 469 GLN B C 1
ATOM 7408 O O . GLN B 1 477 ? 33.193 -66.702 -88.904 1.00 65.31 469 GLN B O 1
ATOM 7414 N N . ALA B 1 478 ? 34.754 -66.169 -87.374 1.00 59.45 470 ALA B N 1
ATOM 7415 C CA . ALA B 1 478 ? 35.487 -65.333 -88.318 1.00 65.01 470 ALA B CA 1
ATOM 7416 C C . ALA B 1 478 ? 36.055 -66.173 -89.454 1.00 68.20 470 ALA B C 1
ATOM 7417 O O . ALA B 1 478 ? 35.943 -65.809 -90.630 1.00 70.45 470 ALA B O 1
ATOM 7419 N N . LEU B 1 479 ? 36.666 -67.312 -89.119 1.00 68.78 471 LEU B N 1
ATOM 7420 C CA . LEU B 1 479 ? 37.221 -68.183 -90.149 1.00 73.22 471 LEU B CA 1
ATOM 7421 C C . LEU B 1 479 ? 36.137 -68.658 -91.109 1.00 75.53 471 LEU B C 1
ATOM 7422 O O . LEU B 1 479 ? 36.333 -68.655 -92.330 1.00 73.11 471 LEU B O 1
ATOM 7427 N N . GLU B 1 480 ? 34.983 -69.066 -90.576 1.00 73.44 472 GLU B N 1
ATOM 7428 C CA . GLU B 1 480 ? 33.898 -69.520 -91.439 1.00 78.29 472 GLU B CA 1
ATOM 7429 C C . GLU B 1 480 ? 33.254 -68.365 -92.196 1.00 79.49 472 GLU B C 1
ATOM 7430 O O . GLU B 1 480 ? 32.688 -68.576 -93.273 1.00 81.53 472 GLU B O 1
ATOM 7436 N N . LEU B 1 481 ? 33.326 -67.145 -91.659 1.00 80.42 473 LEU B N 1
ATOM 7437 C CA . LEU B 1 481 ? 32.838 -65.987 -92.403 1.00 77.16 473 LEU B CA 1
ATOM 7438 C C . LEU B 1 481 ? 33.633 -65.798 -93.687 1.00 76.52 473 LEU B C 1
ATOM 7439 O O . LEU B 1 481 ? 33.061 -65.646 -94.772 1.00 75.98 473 LEU B O 1
ATOM 7444 N N . LEU B 1 482 ? 34.962 -65.805 -93.581 1.00 75.01 474 LEU B N 1
ATOM 7445 C CA . LEU B 1 482 ? 35.826 -65.580 -94.732 1.00 74.68 474 LEU B CA 1
ATOM 7446 C C . LEU B 1 482 ? 35.789 -66.721 -95.739 1.00 81.41 474 LEU B C 1
ATOM 7447 O O . LEU B 1 482 ? 36.418 -66.601 -96.797 1.00 95.47 474 LEU B O 1
ATOM 7452 N N . GLY B 1 483 ? 35.083 -67.812 -95.447 1.00 91.77 475 GLY B N 1
ATOM 7453 C CA . GLY B 1 483 ? 34.960 -68.909 -96.387 1.00 93.03 475 GLY B CA 1
ATOM 7454 C C . GLY B 1 483 ? 35.237 -70.265 -95.773 1.00 98.92 475 GLY B C 1
ATOM 7455 O O . GLY B 1 483 ? 34.678 -71.276 -96.210 1.00 105.82 475 GLY B O 1
ATOM 7456 N N . GLY B 1 484 ? 36.101 -70.304 -94.763 1.00 85.08 476 GLY B N 1
ATOM 7457 C CA . GLY B 1 484 ? 36.444 -71.554 -94.114 1.00 93.62 476 GLY B CA 1
ATOM 7458 C C . GLY B 1 484 ? 37.609 -72.259 -94.777 1.00 90.13 476 GLY B C 1
ATOM 7459 O O . GLY B 1 484 ? 38.500 -71.610 -95.332 1.00 101.17 476 GLY B O 1
ATOM 7460 N N . ALA B 1 485 ? 37.613 -73.590 -94.729 1.00 90.21 477 ALA B N 1
ATOM 7461 C CA . ALA B 1 485 ? 38.695 -74.385 -95.291 1.00 94.42 477 ALA B CA 1
ATOM 7462 C C . ALA B 1 485 ? 38.120 -75.556 -96.071 1.00 96.76 477 ALA B C 1
ATOM 7463 O O . ALA B 1 485 ? 37.153 -76.188 -95.636 1.00 100.42 477 ALA B O 1
ATOM 7465 N N . SER B 1 486 ? 38.720 -75.839 -97.224 1.00 106.61 478 SER B N 1
ATOM 7466 C CA . SER B 1 486 ? 38.328 -76.989 -98.021 1.00 106.51 478 SER B CA 1
ATOM 7467 C C . SER B 1 486 ? 39.008 -78.251 -97.496 1.00 102.15 478 SER B C 1
ATOM 7468 O O . SER B 1 486 ? 39.849 -78.211 -96.594 1.00 100.19 478 SER B O 1
ATOM 7471 N N . LYS B 1 487 ? 38.633 -79.392 -98.080 1.00 108.36 479 LYS B N 1
ATOM 7472 C CA . LYS B 1 487 ? 39.241 -80.657 -97.680 1.00 105.00 479 LYS B CA 1
ATOM 7473 C C . LYS B 1 487 ? 40.725 -80.690 -98.024 1.00 106.72 479 LYS B C 1
ATOM 7474 O O . LYS B 1 487 ? 41.547 -81.124 -97.209 1.00 102.90 479 LYS B O 1
ATOM 7476 N N . LYS B 1 488 ? 41.088 -80.233 -99.226 1.00 107.56 480 LYS B N 1
ATOM 7477 C CA . LYS B 1 488 ? 42.493 -80.228 -99.618 1.00 106.34 480 LYS B CA 1
ATOM 7478 C C . LYS B 1 488 ? 43.316 -79.294 -98.742 1.00 103.49 480 LYS B C 1
ATOM 7479 O O . LYS B 1 488 ? 44.516 -79.520 -98.550 1.00 108.59 480 LYS B O 1
ATOM 7481 N N . GLU B 1 489 ? 42.693 -78.245 -98.201 1.00 105.47 481 GLU B N 1
ATOM 7482 C CA . GLU B 1 489 ? 43.419 -77.294 -97.367 1.00 103.78 481 GLU B CA 1
ATOM 7483 C C . GLU B 1 489 ? 43.606 -77.818 -95.948 1.00 100.56 481 GLU B C 1
ATOM 7484 O O . GLU B 1 489 ? 44.688 -77.671 -95.368 1.00 101.78 481 GLU B O 1
ATOM 7490 N N . THR B 1 490 ? 42.568 -78.429 -95.375 1.00 97.64 482 THR B N 1
ATOM 7491 C CA . THR B 1 490 ? 42.663 -78.945 -94.013 1.00 100.21 482 THR B CA 1
ATOM 7492 C C . THR B 1 490 ? 43.821 -79.929 -93.880 1.00 105.82 482 THR B C 1
ATOM 7493 O O . THR B 1 490 ? 44.765 -79.701 -93.115 1.00 106.68 482 THR B O 1
ATOM 7497 N N . LYS B 1 491 ? 43.765 -81.035 -94.627 1.00 110.12 483 LYS B N 1
ATOM 7498 C CA . LYS B 1 491 ? 44.812 -82.047 -94.531 1.00 109.40 483 LYS B CA 1
ATOM 7499 C C . LYS B 1 491 ? 46.192 -81.457 -94.789 1.00 110.42 483 LYS B C 1
ATOM 7500 O O . LYS B 1 491 ? 47.186 -81.937 -94.231 1.00 111.90 483 LYS B O 1
ATOM 7502 N N . GLU B 1 492 ? 46.278 -80.421 -95.626 1.00 102.67 484 GLU B N 1
ATOM 7503 C CA . GLU B 1 492 ? 47.566 -79.795 -95.900 1.00 103.76 484 GLU B CA 1
ATOM 7504 C C . GLU B 1 492 ? 48.010 -78.902 -94.748 1.00 102.14 484 GLU B C 1
ATOM 7505 O O . GLU B 1 492 ? 49.205 -78.830 -94.441 1.00 106.27 484 GLU B O 1
ATOM 7507 N N . TRP B 1 493 ? 47.066 -78.219 -94.098 1.00 101.89 485 TRP B N 1
ATOM 7508 C CA . TRP B 1 493 ? 47.404 -77.316 -93.005 1.00 106.10 485 TRP B CA 1
ATOM 7509 C C . TRP B 1 493 ? 47.634 -78.044 -91.687 1.00 106.08 485 TRP B C 1
ATOM 7510 O O . TRP B 1 493 ? 48.337 -77.514 -90.819 1.00 102.20 485 TRP B O 1
ATOM 7521 N N . GLU B 1 494 ? 47.061 -79.236 -91.513 1.00 114.63 486 GLU B N 1
ATOM 7522 C CA . GLU B 1 494 ? 47.298 -79.988 -90.284 1.00 118.83 486 GLU B CA 1
ATOM 7523 C C . GLU B 1 494 ? 48.758 -80.402 -90.169 1.00 117.08 486 GLU B C 1
ATOM 7524 O O . GLU B 1 494 ? 49.340 -80.350 -89.078 1.00 120.49 486 GLU B O 1
ATOM 7530 N N . LYS B 1 495 ? 49.367 -80.820 -91.282 1.00 115.78 487 LYS B N 1
ATOM 7531 C CA . LYS B 1 495 ? 50.794 -81.122 -91.272 1.00 118.89 487 LYS B CA 1
ATOM 7532 C C . LYS B 1 495 ? 51.596 -79.952 -90.722 1.00 113.33 487 LYS B C 1
ATOM 7533 O O . LYS B 1 495 ? 52.641 -80.152 -90.092 1.00 113.52 487 LYS B O 1
ATOM 7535 N N . ILE B 1 496 ? 51.120 -78.726 -90.946 1.00 112.36 488 ILE B N 1
ATOM 7536 C CA . ILE B 1 496 ? 51.764 -77.558 -90.358 1.00 110.52 488 ILE B CA 1
ATOM 7537 C C . ILE B 1 496 ? 51.479 -77.496 -88.863 1.00 108.93 488 ILE B C 1
ATOM 7538 O O . ILE B 1 496 ? 52.369 -77.197 -88.059 1.00 110.59 488 ILE B O 1
ATOM 7543 N N . ARG B 1 497 ? 50.236 -77.784 -88.467 1.00 111.80 489 ARG B N 1
ATOM 7544 C CA . ARG B 1 497 ? 49.867 -77.692 -87.058 1.00 118.43 489 ARG B CA 1
ATOM 7545 C C . ARG B 1 497 ? 50.719 -78.617 -86.199 1.00 121.36 489 ARG B C 1
ATOM 7546 O O . ARG B 1 497 ? 51.175 -78.227 -85.118 1.00 123.33 489 ARG B O 1
ATOM 7554 N N . ASP B 1 498 ? 50.941 -79.849 -86.661 1.00 127.38 490 ASP B N 1
ATOM 7555 C CA . ASP B 1 498 ? 51.664 -80.828 -85.859 1.00 126.29 490 ASP B CA 1
ATOM 7556 C C . ASP B 1 498 ? 53.144 -80.494 -85.722 1.00 121.26 490 ASP B C 1
ATOM 7557 O O . ASP B 1 498 ? 53.796 -81.003 -84.804 1.00 121.08 490 ASP B O 1
ATOM 7562 N N . ALA B 1 499 ? 53.686 -79.654 -86.603 1.00 121.92 491 ALA B N 1
ATOM 7563 C CA . ALA B 1 499 ? 55.083 -79.250 -86.541 1.00 115.47 491 ALA B CA 1
ATOM 7564 C C . ALA B 1 499 ? 55.293 -77.987 -85.711 1.00 117.17 491 ALA B C 1
ATOM 7565 O O . ALA B 1 499 ? 56.326 -77.325 -85.859 1.00 114.94 491 ALA B O 1
ATOM 7567 N N . ILE B 1 500 ? 54.346 -77.647 -84.841 1.00 117.52 492 ILE B N 1
ATOM 7568 C CA . ILE B 1 500 ? 54.405 -76.414 -84.059 1.00 107.72 492 ILE B CA 1
ATOM 7569 C C . ILE B 1 500 ? 54.377 -76.753 -82.573 1.00 110.77 492 ILE B C 1
ATOM 7570 O O . ILE B 1 500 ? 53.576 -77.600 -82.150 1.00 109.17 492 ILE B O 1
ATOM 7575 N N . PRO B 1 501 ? 55.225 -76.127 -81.738 1.00 109.48 493 PRO B N 1
ATOM 7576 C CA . PRO B 1 501 ? 55.115 -76.315 -80.287 1.00 112.97 493 PRO B CA 1
ATOM 7577 C C . PRO B 1 501 ? 53.958 -75.526 -79.679 1.00 108.81 493 PRO B C 1
ATOM 7578 O O . PRO B 1 501 ? 52.956 -76.129 -79.296 1.00 115.48 493 PRO B O 1
#